Protein AF-A0A2S7QY87-F1 (afdb_monomer_lite)

Foldseek 3Di:
DDKAWDWDFDADDDDDDDDDPQPVVLVRLVPGGWTKTKDWDADDPDDDDDDDPAQPCVVVLVVVCVVQVAWDKDADPVNGIIMTIHTDLCSCVVGVLVVCVVVPDQDLVSQLVVLSVVLSVLVVVVVLSNDPVSVLVNLLSQQQHDVHDDPVVCVVCVPRHHDDTDDHADDDWDKDKDKDFPVCVVVLVVVCVVLVAFDWDQDPVDNRMIMTMGTDLVSCVPRVLVVCVVVPDDDPVSLVSVLSVVLSVCVVVVVSRPPVSVVVNCCSVVPHDPPDPPDDDDDDDDDLVSVVVVLVVCVVVPDPDPCNVVSVLVVVLSVCVVVVVCVDPVSVVSNVVSVCLVPDDPDDWAKDKDKDALQQVVVLVVVCVVQVDFDWDADPPVNMIMTMDTPLCSCVVGVLVVCVVVPDPFPCSLVVVLSVVLSVCVVVVVCRDPVSVVVNVVSVVDDDDDDDPPDDDPADDLLVLQVLCLPFKDWAWDKDADPVAPVRIDIWTKIKGKDFQRGVVVVCSSCVNLVVAFDWDDDPDRMIMGMHTDLVSVVSVLVSCVVRPHDGVVSLQSVLSVVLSVLVVVVVCSDPVSVVSNLVSQQVHDVGDDPVPDDPDDDDDWAKDKDKDFLVCVVVLVVVCVVLVAFDKDQDPPHRMIIGMHGDLCSCVPRVLVVCVVVPDDDPVNLVSVLSVVVSVLVVVVVCVPPVSVVVNVVSVVVVVVVVVCVVVVVVVVVVPDDDDDDDPVRDDDDDDDDQDDPVPDDDPDDGDDDDPDDDDDDDPPPPLQLQVLLVVLLVVVDADAQVSLCSSCVVVPDHDHRVRVVVLVPQDKDKDQPPRDDPVSVVVCCVQQHPDQVGGFWAKKWKAFPPPRAIAIDTDNRRNNVVVCLQVLVDDPDFDPSVCCNVVHRNRIMMIIGGDDVVSDDSSVRQSSQLSVLSHPSNVRGPDSHRCSCPDPVNVVVVVVVVVVVVVVVDDDDDDDDDDDDDDDDDDDDDD

Secondary structure (DSSP, 8-state):
-EEEEEEEE-PPP-----S-HHHHHHHHHTT-EEEEEEEE------------S--TTHHHHHHHHHHHS--EEEE-TTSS-EEEEE--HHHIIIIIHHHHHHS---STHHHHHHHHHHHHHHHHSSSTTTSHHHHHHHHHHHHHSTT---HHHHHH-TT-PPPPPPP--------EEEEEEGGGHHHHHHHHHHHT--EEEE-TT-TTEEEEEE--HHHIIIIIIHHHHHS---STHHHHHHHHHHHHHHHHTTGGGSHHHHHHHHHHHTT------TT-------SHHHHHHHHHHHHHS---STHHHHHHHHHHHHHHHHTTGGGSHHHHHHHHHHHHHHH--------EEEEEEGGGHHHHHHHHHHHT--EEEEETTTTEEEEEE--HHHIIIIIHHHHHHS---STHHHHHHHHHHHHHHHHTTGGGSHHHHHHHHHHHH-------------S--HHHHHHHHHHHEEEEEEEEE-TTSTTSEEEEEEEEEEEEGGGHHHHHHHHHHTTT-SEEEE-SSSEEEEEE--HHHHHHHHHHHHHS---STHHHHHHHHHHHHHHHHTTGGGSHHHHHHHHHHHHHSTT-S-GGGS-SS-PPP---EEEEEEGGGHHHHHHHHHHTT--EEEE-TTSSEEEEEE--HHHIIIIIHHHHHHS---TTHHHHHHHHHHHHHHHHTTGGGSHHHHHHHHHHHHHHHHHHHHHHHHHHHHHSS-------TT---------PPPGGG--TTPPP----S-PPP--SSS----HHHHHHHHHHHT----HHHHHHHTGGGT----HHHHHHHHTS--EEEESS--SHHHHHHHHHHH-SBTTBPPPEEEEEEETTT--EEEEEESSHHHHHHHHHHT-S---TTHHHHHHHH-GGGEEEEEEEPPTTT--HHHHHHHHHHHHTSTT-TT-S--S------HHHHHHHHHHHHHHHHHTT---------PPPP--------

pLDDT: mean 71.29, std 20.43, range [23.86, 97.12]

Structure (mmCIF, N/CA/C/O backbone):
data_AF-A0A2S7QY87-F1
#
_entry.id   AF-A0A2S7QY87-F1
#
loop_
_atom_site.group_PDB
_atom_site.id
_atom_site.type_symbol
_atom_site.label_atom_id
_atom_site.label_alt_id
_atom_site.label_comp_id
_atom_site.label_asym_id
_atom_site.label_entity_id
_atom_site.label_seq_id
_atom_site.pdbx_PDB_ins_code
_atom_site.Cartn_x
_atom_site.Cartn_y
_atom_site.Cartn_z
_atom_site.occupancy
_atom_site.B_iso_or_equiv
_atom_site.auth_seq_id
_atom_site.auth_comp_id
_atom_site.auth_asym_id
_atom_site.auth_atom_id
_atom_site.pdbx_PDB_model_num
ATOM 1 N N . MET A 1 1 ? -50.156 0.761 23.297 1.00 32.34 1 MET A N 1
ATOM 2 C CA . MET A 1 1 ? -50.427 1.537 24.530 1.00 32.34 1 MET A CA 1
ATOM 3 C C . MET A 1 1 ? -49.127 1.777 25.306 1.00 32.34 1 MET A C 1
ATOM 5 O O . MET A 1 1 ? -48.397 0.820 25.537 1.00 32.34 1 MET A O 1
ATOM 9 N N . LYS A 1 2 ? -48.770 3.023 25.661 1.00 31.34 2 LYS A N 1
ATOM 10 C CA . LYS A 1 2 ? -47.582 3.304 26.503 1.00 31.34 2 LYS A CA 1
ATOM 11 C C . LYS A 1 2 ? -48.036 3.735 27.900 1.00 31.34 2 LYS A C 1
ATOM 13 O O . LYS A 1 2 ? -48.651 4.789 28.041 1.00 31.34 2 LYS A O 1
ATOM 18 N N . ILE A 1 3 ? -47.692 2.946 28.919 1.00 38.56 3 ILE A N 1
ATOM 19 C CA . ILE A 1 3 ? -47.929 3.280 30.331 1.00 38.56 3 ILE A CA 1
ATOM 20 C C . ILE A 1 3 ? -46.752 4.121 30.833 1.00 38.56 3 ILE A C 1
ATOM 22 O O . ILE A 1 3 ? -45.591 3.708 30.746 1.00 38.56 3 ILE A O 1
ATOM 26 N N . LYS A 1 4 ? -47.031 5.311 31.360 1.00 41.50 4 LYS A N 1
ATOM 27 C CA . LYS A 1 4 ? -46.053 6.184 32.010 1.00 41.50 4 LYS A CA 1
ATOM 28 C C . LYS A 1 4 ? -46.483 6.458 33.453 1.00 41.50 4 LYS A C 1
ATOM 30 O O . LYS A 1 4 ? -47.647 6.678 33.739 1.00 41.50 4 LYS A O 1
ATOM 35 N N . ILE A 1 5 ? -45.531 6.465 34.377 1.00 43.75 5 ILE A N 1
ATOM 36 C CA . ILE A 1 5 ? -45.782 6.651 35.814 1.00 43.75 5 ILE A CA 1
ATOM 37 C C . ILE A 1 5 ? -45.026 7.908 36.225 1.00 43.75 5 ILE A C 1
ATOM 39 O O . ILE A 1 5 ? -43.829 7.967 35.960 1.00 43.75 5 ILE A O 1
ATOM 43 N N . TYR A 1 6 ? -45.675 8.907 36.825 1.00 43.50 6 TYR A N 1
ATOM 44 C CA . TYR A 1 6 ? -45.044 10.191 37.144 1.00 43.50 6 TYR A CA 1
ATOM 45 C C . TYR A 1 6 ? -45.312 10.640 38.589 1.00 43.50 6 TYR A C 1
ATOM 47 O O . TYR A 1 6 ? -46.426 10.534 39.096 1.00 43.50 6 TYR A O 1
ATOM 55 N N . LEU A 1 7 ? -44.300 11.261 39.202 1.00 41.50 7 LEU A N 1
ATOM 56 C CA . LEU A 1 7 ? -44.432 12.106 40.395 1.00 41.50 7 LEU A CA 1
ATOM 57 C C . LEU A 1 7 ? -44.267 13.576 39.967 1.00 41.50 7 LEU A C 1
ATOM 59 O O . LEU A 1 7 ? -43.285 13.889 39.284 1.00 41.50 7 LEU A O 1
ATOM 63 N N . LYS A 1 8 ? -45.189 14.476 40.343 1.00 40.72 8 LYS A N 1
ATOM 64 C CA . LYS A 1 8 ? -45.108 15.910 40.001 1.00 40.72 8 LYS A CA 1
ATOM 65 C C . LYS A 1 8 ? -45.393 16.798 41.218 1.00 40.72 8 LYS A C 1
ATOM 67 O O . LYS A 1 8 ? -46.439 16.681 41.846 1.00 40.72 8 LYS A O 1
ATOM 72 N N . ILE A 1 9 ? -44.484 17.736 41.490 1.00 43.44 9 ILE A N 1
ATOM 73 C CA . ILE A 1 9 ? -44.570 18.716 42.588 1.00 43.44 9 ILE A CA 1
ATOM 74 C C . ILE A 1 9 ? -44.824 20.106 41.968 1.00 43.44 9 ILE A C 1
ATOM 76 O O . ILE A 1 9 ? -44.110 20.498 41.043 1.00 43.44 9 ILE A O 1
ATOM 80 N N . LYS A 1 10 ? -45.855 20.851 42.406 1.00 35.47 10 LYS A N 1
ATOM 81 C CA . LYS A 1 10 ? -46.189 22.207 41.890 1.00 35.47 10 LYS A CA 1
ATOM 82 C C . LYS A 1 10 ? -46.121 23.277 42.999 1.00 35.47 10 LYS A C 1
ATOM 84 O O . LYS A 1 10 ? -46.606 23.032 44.094 1.00 35.47 10 LYS A O 1
ATOM 89 N N . LYS A 1 11 ? -45.638 24.496 42.692 1.00 34.69 11 LYS A N 1
ATOM 90 C CA . LYS A 1 11 ? -45.732 25.695 43.569 1.00 34.69 11 LYS A CA 1
ATOM 91 C C . LYS A 1 11 ? -46.980 26.533 43.227 1.00 34.69 11 LYS A C 1
ATOM 93 O O . LYS A 1 11 ? -47.427 26.526 42.080 1.00 34.69 11 LYS A O 1
ATOM 98 N N . GLU A 1 12 ? -47.573 27.218 44.206 1.00 29.67 12 GLU A N 1
ATOM 99 C CA . GLU A 1 12 ? -48.658 28.200 44.010 1.00 29.67 12 GLU A CA 1
ATOM 100 C C . GLU A 1 12 ? -48.098 29.632 43.924 1.00 29.67 12 GLU A C 1
ATOM 102 O O . GLU A 1 12 ? -47.134 29.951 44.618 1.00 29.67 12 GLU A O 1
ATOM 107 N N . LYS A 1 13 ? -48.673 30.470 43.047 1.00 38.41 13 LYS A N 1
ATOM 108 C CA . LYS A 1 13 ? -48.426 31.921 42.973 1.00 38.41 13 LYS A CA 1
ATOM 109 C C . LYS A 1 13 ? -49.341 32.617 43.991 1.00 38.41 13 LYS A C 1
ATOM 111 O O . LYS A 1 13 ? -50.551 32.463 43.863 1.00 38.41 13 LYS A O 1
ATOM 116 N N . LYS A 1 14 ? -48.777 33.381 44.932 1.00 30.78 14 LYS A N 1
ATOM 117 C CA . LYS A 1 14 ? -49.361 34.603 45.524 1.00 30.78 14 LYS A CA 1
ATOM 118 C C . LYS A 1 14 ? -48.270 35.405 46.253 1.00 30.78 14 LYS A C 1
ATOM 120 O O . LYS A 1 14 ? -47.304 34.819 46.738 1.00 30.78 14 LYS A O 1
ATOM 125 N N . GLU A 1 15 ? -48.416 36.725 46.208 1.00 31.50 15 GLU A N 1
ATOM 126 C CA . GLU A 1 15 ? -47.442 37.767 46.555 1.00 31.50 15 GLU A CA 1
ATOM 127 C C . GLU A 1 15 ? -47.222 38.010 48.061 1.00 31.50 15 GLU A C 1
ATOM 129 O O . GLU A 1 15 ? -48.023 37.620 48.904 1.00 31.50 15 GLU A O 1
ATOM 134 N N . ALA A 1 16 ? -46.072 38.653 48.302 1.00 33.06 16 ALA A N 1
ATOM 135 C CA . ALA A 1 16 ? -45.480 39.338 49.456 1.00 33.06 16 ALA A CA 1
ATOM 136 C C . ALA A 1 16 ? -46.279 39.548 50.763 1.00 33.06 16 ALA A C 1
ATOM 138 O O . ALA A 1 16 ? -47.356 40.125 50.759 1.00 33.06 16 ALA A O 1
ATOM 139 N N . GLN A 1 17 ? -45.636 39.277 51.910 1.00 28.55 17 GLN A N 1
ATOM 140 C CA . GLN A 1 17 ? -44.979 40.288 52.767 1.00 28.55 17 GLN A CA 1
ATOM 141 C C . GLN A 1 17 ? -44.241 39.610 53.942 1.00 28.55 17 GLN A C 1
ATOM 143 O O . GLN A 1 17 ? -44.458 38.437 54.240 1.00 28.55 17 GLN A O 1
ATOM 148 N N . LYS A 1 18 ? -43.277 40.335 54.526 1.00 42.50 18 LYS A N 1
ATOM 149 C CA . LYS A 1 18 ? -42.334 39.888 55.564 1.00 42.50 18 LYS A CA 1
ATOM 150 C C . LYS A 1 18 ? -43.042 39.315 56.809 1.00 42.50 18 LYS A C 1
ATOM 152 O O . LYS A 1 18 ? -44.111 39.772 57.186 1.00 42.50 18 LYS A O 1
ATOM 157 N N . VAL A 1 19 ? -42.317 38.412 57.484 1.00 30.20 19 VAL A N 1
ATOM 158 C CA . VAL A 1 19 ? -42.565 37.746 58.785 1.00 30.20 19 VAL A CA 1
ATOM 159 C C . VAL A 1 19 ? -43.236 36.355 58.698 1.00 30.20 19 VAL A C 1
ATOM 161 O O . VAL A 1 19 ? -44.326 36.180 58.174 1.00 30.20 19 VAL A O 1
ATOM 164 N N . ASN A 1 20 ? -42.549 35.350 59.270 1.00 32.28 20 ASN A N 1
ATOM 165 C CA . ASN A 1 20 ? -42.911 33.925 59.426 1.00 32.28 20 ASN A CA 1
ATOM 166 C C . ASN A 1 20 ? -42.809 32.983 58.203 1.00 32.28 20 ASN A C 1
ATOM 168 O O . ASN A 1 20 ? -43.771 32.343 57.774 1.00 32.28 20 ASN A O 1
ATOM 172 N N . ALA A 1 21 ? -41.576 32.764 57.730 1.00 30.86 21 ALA A N 1
ATOM 173 C CA . ALA A 1 21 ? -41.255 31.831 56.645 1.00 30.86 21 ALA A CA 1
ATOM 174 C C . ALA A 1 21 ? -41.414 30.326 56.978 1.00 30.86 21 ALA A C 1
ATOM 176 O O . ALA A 1 21 ? -41.445 29.521 56.054 1.00 30.86 21 ALA A O 1
ATOM 177 N N . PHE A 1 22 ? -41.573 29.896 58.237 1.00 30.25 22 PHE A N 1
ATOM 178 C CA . PHE A 1 22 ? -41.635 28.451 58.549 1.00 30.25 22 PHE A CA 1
ATOM 179 C C . PHE A 1 22 ? -43.064 27.867 58.609 1.00 30.25 22 PHE A C 1
ATOM 181 O O . PHE A 1 22 ? -43.273 26.690 58.321 1.00 30.25 22 PHE A O 1
ATOM 188 N N . LYS A 1 23 ? -44.089 28.686 58.898 1.00 28.17 23 LYS A N 1
ATOM 189 C CA . LYS A 1 23 ? -45.496 28.228 58.994 1.00 28.17 23 LYS A CA 1
ATOM 190 C C . LYS A 1 23 ? -46.246 28.225 57.650 1.00 28.17 23 LYS A C 1
ATOM 192 O O . LYS A 1 23 ? -47.216 27.485 57.496 1.00 28.17 23 LYS A O 1
ATOM 197 N N . VAL A 1 24 ? -45.796 29.012 56.665 1.00 34.50 24 VAL A N 1
ATOM 198 C CA . VAL A 1 24 ? -46.439 29.119 55.336 1.00 34.50 24 VAL A CA 1
ATOM 199 C C . VAL A 1 24 ? -45.970 28.014 54.376 1.00 34.50 24 VAL A C 1
ATOM 201 O O . VAL A 1 24 ? -46.768 27.511 53.581 1.00 34.50 24 VAL A O 1
ATOM 204 N N . TYR A 1 25 ? -44.721 27.547 54.502 1.00 31.23 25 TYR A N 1
ATOM 205 C CA . TYR A 1 25 ? -44.187 26.468 53.659 1.00 31.23 25 TYR A CA 1
ATOM 206 C C . TYR A 1 25 ? -44.862 25.110 53.917 1.00 31.23 25 TYR A C 1
ATOM 208 O O . TYR A 1 25 ? -45.159 24.395 52.962 1.00 31.23 25 TYR A O 1
ATOM 216 N N . SER A 1 26 ? -45.203 24.777 55.168 1.00 30.92 26 SER A N 1
ATOM 217 C CA . SER A 1 26 ? -45.837 23.492 55.516 1.00 30.92 26 SER A CA 1
ATOM 218 C C . SER A 1 26 ? -47.337 23.428 55.182 1.00 30.92 26 SER A C 1
ATOM 220 O O . SER A 1 26 ? -47.840 22.373 54.790 1.00 30.92 26 SER A O 1
ATOM 222 N N . LYS A 1 27 ? -48.065 24.557 55.251 1.00 28.77 27 LYS A N 1
ATOM 223 C CA . LYS A 1 27 ? -49.497 24.624 54.885 1.00 28.77 27 LYS A CA 1
ATOM 224 C C . LYS A 1 27 ? -49.730 24.626 53.365 1.00 28.77 27 LYS A C 1
ATOM 226 O O . LYS A 1 27 ? -50.727 24.064 52.918 1.00 28.77 27 LYS A O 1
ATOM 231 N N . GLY A 1 28 ? -48.813 25.197 52.573 1.00 31.27 28 GLY A N 1
ATOM 232 C CA . GLY A 1 28 ? -48.881 25.202 51.102 1.00 31.27 28 GLY A CA 1
ATOM 233 C C . GLY A 1 28 ? -48.459 23.880 50.442 1.00 31.27 28 GLY A C 1
ATOM 234 O O . GLY A 1 28 ? -48.974 23.527 49.379 1.00 31.27 28 GLY A O 1
ATOM 235 N N . PHE A 1 29 ? -47.580 23.107 51.091 1.00 30.56 29 PHE A N 1
ATOM 236 C CA . PHE A 1 29 ? -47.163 21.783 50.609 1.00 30.56 29 PHE A CA 1
ATOM 237 C C . PHE A 1 29 ? -48.299 20.745 50.681 1.00 30.56 29 PHE A C 1
ATOM 239 O O . PHE A 1 29 ? -48.409 19.893 49.797 1.00 30.56 29 PHE A O 1
ATOM 246 N N . ARG A 1 30 ? -49.222 20.891 51.652 1.00 32.38 30 ARG A N 1
ATOM 247 C CA . ARG A 1 30 ? -50.393 20.009 51.865 1.00 32.38 30 ARG A CA 1
ATOM 248 C C . ARG A 1 30 ? -51.319 19.842 50.653 1.00 32.38 30 ARG A C 1
ATOM 250 O O . ARG A 1 30 ? -52.044 18.856 50.603 1.00 32.38 30 ARG A O 1
ATOM 257 N N . LYS A 1 31 ? -51.338 20.774 49.687 1.00 34.72 31 LYS A N 1
ATOM 258 C CA . LYS A 1 31 ? -52.258 20.721 48.527 1.00 34.72 31 LYS A CA 1
ATOM 259 C C . LYS A 1 31 ? -51.630 20.235 47.208 1.00 34.72 31 LYS A C 1
ATOM 261 O O . LYS A 1 31 ? -52.372 20.083 46.239 1.00 34.72 31 LYS A O 1
ATOM 266 N N . LYS A 1 32 ? -50.305 20.020 47.104 1.00 35.97 32 LYS A N 1
ATOM 267 C CA . LYS A 1 32 ? -49.629 19.926 45.780 1.00 35.97 32 LYS A CA 1
ATOM 268 C C . LYS A 1 32 ? -48.556 18.842 45.584 1.00 35.97 32 LYS A C 1
ATOM 270 O O . LYS A 1 32 ? -47.752 18.951 44.653 1.00 35.97 32 LYS A O 1
ATOM 275 N N . LEU A 1 33 ? -48.601 17.751 46.344 1.00 31.06 33 LEU A N 1
ATOM 276 C CA . LEU A 1 33 ? -48.032 16.472 45.897 1.00 31.06 33 LEU A CA 1
ATOM 277 C C . LEU A 1 33 ? -49.116 15.708 45.135 1.00 31.06 33 LEU A C 1
ATOM 279 O O . LEU A 1 33 ? -49.991 15.085 45.724 1.00 31.06 33 LEU A O 1
ATOM 283 N N . SER A 1 34 ? -49.107 15.820 43.806 1.00 33.38 34 SER A N 1
ATOM 284 C CA . SER A 1 34 ? -50.017 15.052 42.958 1.00 33.38 34 SER A CA 1
ATOM 285 C C . SER A 1 34 ? -49.222 13.994 42.206 1.00 33.38 34 SER A C 1
ATOM 287 O O . SER A 1 34 ? -48.277 14.290 41.469 1.00 33.38 34 SER A O 1
ATOM 289 N N . ILE A 1 35 ? -49.607 12.746 42.426 1.00 39.69 35 ILE A N 1
ATOM 290 C CA . ILE A 1 35 ? -48.956 11.569 41.870 1.00 39.69 35 ILE A CA 1
ATOM 291 C C . ILE A 1 35 ? -49.899 10.985 40.834 1.00 39.69 35 ILE A C 1
ATOM 293 O O . ILE A 1 35 ? -51.107 10.939 41.053 1.00 39.69 35 ILE A O 1
ATOM 297 N N . PHE A 1 36 ? -49.358 10.62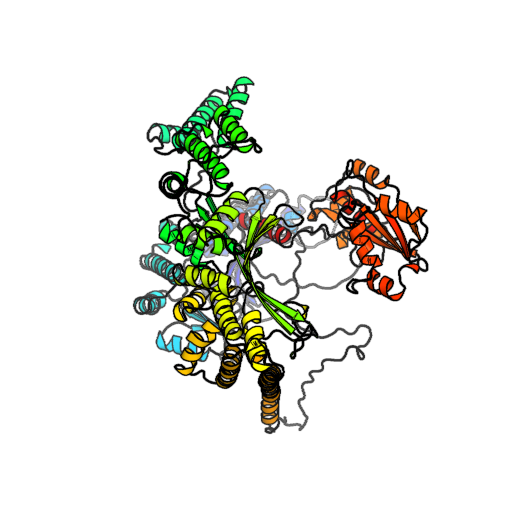2 39.677 1.00 42.31 36 PHE A N 1
ATOM 298 C CA . PHE A 1 36 ? -50.161 10.367 38.493 1.00 42.31 36 PHE A CA 1
ATOM 299 C C . PHE A 1 36 ? -49.698 9.088 37.795 1.00 42.31 36 PHE A C 1
ATOM 301 O O . PHE A 1 36 ? -48.544 8.989 37.359 1.00 42.31 36 PHE A O 1
ATOM 308 N N . LEU A 1 37 ? -50.612 8.139 37.609 1.00 36.78 37 LEU A N 1
ATOM 309 C CA . LEU A 1 37 ? -50.471 7.111 36.577 1.00 36.78 37 LEU A CA 1
ATOM 310 C C . LEU A 1 37 ? -50.997 7.694 35.260 1.00 36.78 37 LEU A C 1
ATOM 312 O O . LEU A 1 37 ? -52.098 8.228 35.246 1.00 36.78 37 LEU A O 1
ATOM 316 N N . PHE A 1 38 ? -50.215 7.637 34.183 1.00 46.47 38 PHE A N 1
ATOM 317 C CA . PHE A 1 38 ? -50.558 8.177 32.865 1.00 46.47 38 PHE A CA 1
ATOM 318 C C . PHE A 1 38 ? -50.583 7.058 31.825 1.00 46.47 38 PHE A C 1
ATOM 320 O O . PHE A 1 38 ? -49.583 6.364 31.632 1.00 46.47 38 PHE A O 1
ATOM 327 N N . ILE A 1 39 ? -51.675 6.931 31.078 1.00 41.78 39 ILE A N 1
ATOM 328 C CA . ILE A 1 39 ? -51.732 6.028 29.922 1.00 41.78 39 ILE A CA 1
ATOM 329 C C . ILE A 1 39 ? -52.130 6.841 28.689 1.00 41.78 39 ILE A C 1
ATOM 331 O O . ILE A 1 39 ? -53.100 7.594 28.729 1.00 41.78 39 ILE A O 1
ATOM 335 N N . TYR A 1 40 ? -51.308 6.752 27.637 1.00 37.44 40 TYR A N 1
ATOM 336 C CA . TYR A 1 40 ? -51.372 7.608 26.446 1.00 37.44 40 TYR A CA 1
ATOM 337 C C . TYR A 1 40 ? -51.445 6.778 25.157 1.00 37.44 40 TYR A C 1
ATOM 339 O O . TYR A 1 40 ? -50.715 5.785 25.004 1.00 37.44 40 TYR A O 1
ATOM 347 N N . THR A 1 41 ? -52.277 7.236 24.221 1.00 35.47 41 THR A N 1
ATOM 348 C CA . THR A 1 41 ? -52.462 6.679 22.873 1.00 35.47 41 THR A CA 1
ATOM 349 C C . THR A 1 41 ? -52.172 7.753 21.806 1.00 35.47 41 THR A C 1
ATOM 351 O O . THR A 1 41 ? -52.426 8.940 22.016 1.00 35.47 41 THR A O 1
ATOM 354 N N . ARG A 1 42 ? -51.547 7.356 20.684 1.00 34.16 42 ARG A N 1
ATOM 355 C CA . ARG A 1 42 ? -51.298 8.195 19.487 1.00 34.16 42 ARG A CA 1
ATOM 356 C C . ARG A 1 42 ? -52.119 7.630 18.334 1.00 34.16 42 ARG A C 1
ATOM 358 O O . ARG A 1 42 ? -52.241 6.409 18.290 1.00 34.16 42 ARG A O 1
ATOM 365 N N . PRO A 1 43 ? -52.560 8.448 17.364 1.00 34.16 43 PRO A N 1
ATOM 366 C CA . PRO A 1 43 ? -53.064 7.897 16.115 1.00 34.16 43 PRO A CA 1
ATOM 367 C C . PRO A 1 43 ? -51.934 7.116 15.424 1.00 34.16 43 PRO A C 1
ATOM 369 O O . PRO A 1 43 ? -50.838 7.642 15.214 1.00 34.16 43 PRO A O 1
ATOM 372 N N . GLY A 1 44 ? -52.177 5.838 15.131 1.00 34.47 44 GLY A N 1
ATOM 373 C CA . GLY A 1 44 ? -51.296 5.031 14.293 1.00 34.47 44 GLY A CA 1
ATOM 374 C C . GLY A 1 44 ? -51.444 5.441 12.829 1.00 34.47 44 GLY A C 1
ATOM 375 O O . GLY A 1 44 ? -52.564 5.545 12.331 1.00 34.47 44 GLY A O 1
ATOM 376 N N . LEU A 1 45 ? -50.324 5.666 12.135 1.00 34.19 45 LEU A N 1
ATOM 377 C CA . LEU A 1 45 ? -50.315 5.749 10.676 1.00 34.19 45 LEU A CA 1
ATOM 378 C C . LEU A 1 45 ? -50.615 4.352 10.113 1.00 34.19 45 LEU A C 1
ATOM 380 O O . LEU A 1 45 ? -49.738 3.498 10.030 1.00 34.19 45 LEU A O 1
ATOM 384 N N . GLY A 1 46 ? -51.873 4.143 9.749 1.00 27.84 46 GLY A N 1
ATOM 385 C CA . GLY A 1 46 ? -52.351 3.039 8.928 1.00 27.84 46 GLY A CA 1
ATOM 386 C C . GLY A 1 46 ? -53.579 3.533 8.174 1.00 27.84 46 GLY A C 1
ATOM 387 O O . GLY A 1 46 ? -54.594 3.852 8.802 1.00 27.84 46 GLY A O 1
ATOM 388 N N . LYS A 1 47 ? -53.451 3.686 6.850 1.00 33.41 47 LYS A N 1
ATOM 389 C CA . LYS A 1 47 ? -54.560 4.026 5.951 1.00 33.41 47 LYS A CA 1
ATOM 390 C C . LYS A 1 47 ? -55.576 2.882 5.962 1.00 33.41 47 LYS A C 1
ATOM 392 O O . LYS A 1 47 ? -55.189 1.747 5.721 1.00 33.41 47 LYS A O 1
ATOM 397 N N . LEU A 1 48 ? -56.840 3.217 6.196 1.00 26.17 48 LEU A N 1
ATOM 398 C CA . LEU A 1 48 ? -58.036 2.591 5.626 1.00 26.17 48 LEU A CA 1
ATOM 399 C C . LEU A 1 48 ? -59.188 3.596 5.796 1.00 26.17 48 LEU A C 1
ATOM 401 O O . LEU A 1 48 ? -59.156 4.419 6.715 1.00 26.17 48 LEU A O 1
ATOM 405 N N . ALA A 1 49 ? -60.083 3.575 4.818 1.00 29.77 49 ALA A N 1
ATOM 406 C CA . ALA A 1 49 ? -61.073 4.578 4.454 1.00 29.77 49 ALA A CA 1
ATOM 407 C C . ALA A 1 49 ? -62.105 4.933 5.547 1.00 29.77 49 ALA A C 1
ATOM 409 O O . ALA A 1 49 ? -62.311 4.176 6.486 1.00 29.77 49 ALA A O 1
ATOM 410 N N . GLU A 1 50 ? -62.714 6.112 5.362 1.00 37.78 50 GLU A N 1
ATOM 411 C CA . GLU A 1 50 ? -64.030 6.566 5.852 1.00 37.78 50 GLU A CA 1
ATOM 412 C C . GLU A 1 50 ? -64.385 6.359 7.339 1.00 37.78 50 GLU A C 1
ATOM 414 O O . GLU A 1 50 ? -64.857 5.304 7.741 1.00 37.78 50 GLU A O 1
ATOM 419 N N . ALA A 1 51 ? -64.213 7.427 8.139 1.00 28.22 51 ALA A N 1
ATOM 420 C CA . ALA A 1 51 ? -65.121 7.906 9.204 1.00 28.22 51 ALA A CA 1
ATOM 421 C C . ALA A 1 51 ? -64.373 8.883 10.139 1.00 28.22 51 ALA A C 1
ATOM 423 O O . ALA A 1 51 ? -63.570 8.429 10.942 1.00 28.22 51 ALA A O 1
ATOM 424 N N . GLY A 1 52 ? -64.647 10.197 10.029 1.00 34.44 52 GLY A N 1
ATOM 425 C CA . GLY A 1 52 ? -64.423 11.289 11.012 1.00 34.44 52 GLY A CA 1
ATOM 426 C C . GLY A 1 52 ? -63.068 11.436 11.758 1.00 34.44 52 GLY A C 1
ATOM 427 O O . GLY A 1 52 ? -62.350 10.476 12.011 1.00 34.44 52 GLY A O 1
ATOM 428 N N . PRO A 1 53 ? -62.677 12.643 12.221 1.00 37.75 53 PRO A N 1
ATOM 429 C CA . PRO A 1 53 ? -61.458 12.829 13.013 1.00 37.75 53 PRO A CA 1
ATOM 430 C C . PRO A 1 53 ? -61.678 12.384 14.475 1.00 37.75 53 PRO A C 1
ATOM 432 O O . PRO A 1 53 ? -61.703 13.201 15.392 1.00 37.75 53 PRO A O 1
ATOM 435 N N . GLY A 1 54 ? -61.861 11.082 14.705 1.00 48.75 54 GLY A N 1
ATOM 436 C CA . GLY A 1 54 ? -61.947 10.468 16.033 1.00 48.75 54 GLY A CA 1
ATOM 437 C C . GLY A 1 54 ? -60.592 9.937 16.517 1.00 48.75 54 GLY A C 1
ATOM 438 O O . GLY A 1 54 ? -59.796 9.403 15.742 1.00 48.75 54 GLY A O 1
ATOM 439 N N . ILE A 1 55 ? -60.297 10.061 17.816 1.00 54.97 55 ILE A N 1
ATOM 440 C CA . ILE A 1 55 ? -59.114 9.438 18.435 1.00 54.97 55 ILE A CA 1
ATOM 441 C C . ILE A 1 55 ? -59.329 7.914 18.438 1.00 54.97 55 ILE A C 1
ATOM 443 O O . ILE A 1 55 ? -59.982 7.400 19.340 1.00 54.97 55 ILE A O 1
ATOM 447 N N . LYS A 1 56 ? -58.751 7.203 17.454 1.00 49.72 56 LYS A N 1
ATOM 448 C CA . LYS A 1 56 ? -58.920 5.750 17.193 1.00 49.72 56 LYS A CA 1
ATOM 449 C C . LYS A 1 56 ? -58.825 4.802 18.408 1.00 49.72 56 LYS A C 1
ATOM 451 O O . LYS A 1 56 ? -59.358 3.708 18.338 1.00 49.72 56 LYS A O 1
ATOM 456 N N . ASP A 1 57 ? -58.176 5.204 19.506 1.00 53.38 57 ASP A N 1
ATOM 457 C CA . ASP A 1 57 ? -57.923 4.355 20.686 1.00 53.38 57 ASP A CA 1
ATOM 458 C C . ASP A 1 57 ? -58.556 4.889 21.994 1.00 53.38 57 ASP A C 1
ATOM 460 O O . ASP A 1 57 ? -58.136 4.500 23.091 1.00 53.38 57 ASP A O 1
ATOM 464 N N . ILE A 1 58 ? -59.488 5.848 21.935 1.00 62.62 58 ILE A N 1
ATOM 465 C CA . ILE A 1 58 ? -60.062 6.445 23.156 1.00 62.62 58 ILE A CA 1
ATOM 466 C C . ILE A 1 58 ? -60.895 5.442 23.966 1.00 62.62 58 ILE A C 1
ATOM 468 O O . ILE A 1 58 ? -60.849 5.466 25.198 1.00 62.62 58 ILE A O 1
ATOM 472 N N . ASP A 1 59 ? -61.548 4.498 23.290 1.00 59.69 59 ASP A N 1
ATOM 473 C CA . ASP A 1 59 ? -62.361 3.450 23.913 1.00 59.69 59 ASP A CA 1
ATOM 474 C C . ASP A 1 59 ? -61.526 2.535 24.808 1.00 59.69 59 ASP A C 1
ATOM 476 O O . ASP A 1 59 ? -61.989 2.090 25.853 1.00 59.69 59 ASP A O 1
ATOM 480 N N . ILE A 1 60 ? -60.244 2.334 24.482 1.00 55.97 60 ILE A N 1
ATOM 481 C CA . ILE A 1 60 ? -59.317 1.573 25.328 1.00 55.97 60 ILE A CA 1
ATOM 482 C C . ILE A 1 60 ? -59.065 2.317 26.652 1.00 55.97 60 ILE A C 1
ATOM 484 O O . ILE A 1 60 ? -58.927 1.696 27.704 1.00 55.97 60 ILE A O 1
ATOM 488 N N . LEU A 1 61 ? -59.016 3.655 26.637 1.00 56.62 61 LEU A N 1
ATOM 489 C CA . LEU A 1 61 ? -58.827 4.454 27.854 1.00 56.62 61 LEU A CA 1
ATOM 490 C C . LEU A 1 61 ? -60.084 4.475 28.728 1.00 56.62 61 LEU A C 1
ATOM 492 O O . LEU A 1 61 ? -59.963 4.382 29.950 1.00 56.62 61 LEU A O 1
ATOM 496 N N . TYR A 1 62 ? -61.269 4.556 28.119 1.00 69.44 62 TYR A N 1
ATOM 497 C CA . TYR A 1 62 ? -62.530 4.386 28.845 1.00 69.44 62 TYR A CA 1
ATOM 498 C C . TYR A 1 62 ? -62.686 2.956 29.373 1.00 69.44 62 TYR A C 1
ATOM 500 O O . TYR A 1 62 ? -63.077 2.773 30.523 1.00 69.44 62 TYR A O 1
ATOM 508 N N . GLY A 1 63 ? -62.254 1.952 28.607 1.00 59.59 63 GLY A N 1
ATOM 509 C CA . GLY A 1 63 ? -62.172 0.562 29.047 1.00 59.59 63 GLY A CA 1
ATOM 510 C C . GLY A 1 63 ? -61.289 0.387 30.282 1.00 59.59 63 GLY A C 1
ATOM 511 O O . GLY A 1 63 ? -61.672 -0.320 31.205 1.00 59.59 63 GLY A O 1
ATOM 512 N N . LEU A 1 64 ? -60.154 1.091 30.371 1.00 57.81 64 LEU A N 1
ATOM 513 C CA . LEU A 1 64 ? -59.324 1.097 31.583 1.00 57.81 64 LEU A CA 1
ATOM 514 C C . LEU A 1 64 ? -59.996 1.788 32.774 1.00 57.81 64 LEU A C 1
ATOM 516 O O . LEU A 1 64 ? -59.846 1.326 33.904 1.00 57.81 64 LEU A O 1
ATOM 520 N N . GLN A 1 65 ? -60.715 2.889 32.539 1.00 73.00 65 GLN A N 1
ATOM 521 C CA . GLN A 1 65 ? -61.471 3.572 33.589 1.00 73.00 65 GLN A CA 1
ATOM 522 C C . GLN A 1 65 ? -62.558 2.661 34.170 1.00 73.00 65 GLN A C 1
ATOM 524 O O . GLN A 1 65 ? -62.708 2.604 35.389 1.00 73.00 65 GLN A O 1
ATOM 529 N N . ILE A 1 66 ? -63.257 1.917 33.310 1.00 67.12 66 ILE A N 1
ATOM 530 C CA . ILE A 1 66 ? -64.252 0.917 33.710 1.00 67.12 66 ILE A CA 1
ATOM 531 C C . ILE A 1 66 ? -63.569 -0.251 34.432 1.00 67.12 66 ILE A C 1
ATOM 533 O O . ILE A 1 66 ? -63.965 -0.592 35.541 1.00 67.12 66 ILE A O 1
ATOM 537 N N . PHE A 1 67 ? -62.507 -0.816 33.849 1.00 63.66 67 PHE A N 1
ATOM 538 C CA . PHE A 1 67 ? -61.792 -1.980 34.381 1.00 63.66 67 PHE A CA 1
ATOM 539 C C . PHE A 1 67 ? -61.234 -1.750 35.789 1.00 63.66 67 PHE A C 1
ATOM 541 O O . PHE A 1 67 ? -61.370 -2.607 36.657 1.00 63.66 67 PHE A O 1
ATOM 548 N N . PHE A 1 68 ? -60.611 -0.595 36.034 1.00 68.31 68 PHE A N 1
ATOM 549 C CA . PHE A 1 68 ? -60.084 -0.265 37.358 1.00 68.31 68 PHE A CA 1
ATOM 550 C C . PHE A 1 68 ? -61.138 0.348 38.293 1.00 68.31 68 PHE A C 1
ATOM 552 O O . PHE A 1 68 ? -60.881 0.464 39.489 1.00 68.31 68 PHE A O 1
ATOM 559 N N . GLY A 1 69 ? -62.285 0.803 37.778 1.00 76.31 69 GLY A N 1
ATOM 560 C CA . GLY A 1 69 ? -63.307 1.519 38.554 1.00 76.31 69 GLY A CA 1
ATOM 561 C C . GLY A 1 69 ? -62.840 2.858 39.149 1.00 76.31 69 GLY A C 1
ATOM 562 O O . GLY A 1 69 ? -63.544 3.468 39.952 1.00 76.31 69 GLY A O 1
ATOM 563 N N . VAL A 1 70 ? -61.642 3.327 38.783 1.00 80.62 70 VAL A N 1
ATOM 564 C CA . VAL A 1 70 ? -61.008 4.556 39.283 1.00 80.62 70 VAL A CA 1
ATOM 565 C C . VAL A 1 70 ? -60.327 5.312 38.145 1.00 80.62 70 VAL A C 1
ATOM 567 O O . VAL A 1 70 ? -60.114 4.777 37.059 1.00 80.62 70 VAL A O 1
ATOM 570 N N . GLY A 1 71 ? -59.927 6.562 38.396 1.00 73.06 71 GLY A N 1
ATOM 571 C CA . GLY A 1 71 ? -59.264 7.420 37.408 1.00 73.06 71 GLY A CA 1
ATOM 572 C C . GLY A 1 71 ? -60.223 8.115 36.440 1.00 73.06 71 GLY A C 1
ATOM 573 O O . GLY A 1 71 ? -61.418 7.856 36.431 1.00 73.06 71 GLY A O 1
ATOM 574 N N . ASN A 1 72 ? -59.686 9.045 35.651 1.00 77.12 72 ASN A N 1
ATOM 575 C CA . ASN A 1 72 ? -60.448 9.852 34.695 1.00 77.12 72 ASN A CA 1
ATOM 576 C C . ASN A 1 72 ? -59.713 9.936 33.354 1.00 77.12 72 ASN A C 1
ATOM 578 O O . ASN A 1 72 ? -58.486 10.091 33.336 1.00 77.12 72 ASN A O 1
ATOM 582 N N . VAL A 1 73 ? -60.458 9.905 32.249 1.00 72.44 73 VAL A N 1
ATOM 583 C CA . VAL A 1 73 ? -59.944 10.182 30.900 1.00 72.44 73 VAL A CA 1
ATOM 584 C C . VAL A 1 73 ? -60.082 11.674 30.586 1.00 72.44 73 VAL A C 1
ATOM 586 O O . VAL A 1 73 ? -61.126 12.278 30.813 1.00 72.44 73 VAL A O 1
ATOM 589 N N . TYR A 1 74 ? -59.014 12.280 30.073 1.00 73.25 74 TYR A N 1
ATOM 590 C CA . TYR A 1 74 ? -58.959 13.685 29.677 1.00 73.25 74 TYR A CA 1
ATOM 591 C C . TYR A 1 74 ? -58.560 13.805 28.209 1.00 73.25 74 TYR A C 1
ATOM 593 O O . TYR A 1 74 ? -57.567 13.209 27.784 1.00 73.25 74 TYR A O 1
ATOM 601 N N . LEU A 1 75 ? -59.278 14.637 27.458 1.00 69.19 75 LEU A N 1
ATOM 602 C CA . LEU A 1 75 ? -58.884 15.052 26.114 1.00 69.19 75 LEU A CA 1
ATOM 603 C C . LEU A 1 75 ? -57.845 16.174 26.189 1.00 69.19 75 LEU A C 1
ATOM 605 O O . LEU A 1 75 ? -57.933 17.076 27.026 1.00 69.19 75 LEU A O 1
ATOM 609 N N . ASN A 1 76 ? -56.835 16.112 25.325 1.00 63.34 76 ASN A N 1
ATOM 610 C CA . ASN A 1 76 ? -55.833 17.166 25.227 1.00 63.34 76 ASN A CA 1
ATOM 611 C C . ASN A 1 76 ? -56.376 18.356 24.411 1.00 63.34 76 ASN A C 1
ATOM 613 O O . ASN A 1 76 ? -57.200 18.168 23.518 1.00 63.34 76 ASN A O 1
ATOM 617 N N . LYS A 1 77 ? -55.894 19.578 24.689 1.00 56.72 77 LYS A N 1
ATOM 618 C CA . LYS A 1 77 ? -56.444 20.847 24.150 1.00 56.72 77 LYS A CA 1
ATOM 619 C C . LYS A 1 77 ? -56.501 20.931 22.619 1.00 56.72 77 LYS A C 1
ATOM 621 O O . LYS A 1 77 ? -57.252 21.726 22.079 1.00 56.72 77 LYS A O 1
ATOM 626 N N . ASN A 1 78 ? -55.689 20.136 21.936 1.00 58.53 78 ASN A N 1
ATOM 627 C CA . ASN A 1 78 ? -55.559 20.076 20.485 1.00 58.53 78 ASN A CA 1
ATOM 628 C C . ASN A 1 78 ? -56.427 18.983 19.831 1.00 58.53 78 ASN A C 1
ATOM 630 O O . ASN A 1 78 ? -56.260 18.732 18.643 1.00 58.53 78 ASN A O 1
ATOM 634 N N . GLY A 1 79 ? -57.287 18.281 20.585 1.00 55.75 79 GLY A N 1
ATOM 635 C CA . GLY A 1 79 ? -58.243 17.283 20.072 1.00 55.75 79 GLY A CA 1
ATOM 636 C C . GLY A 1 79 ? -57.629 15.989 19.513 1.00 55.75 79 GLY A C 1
ATOM 637 O O . GLY A 1 79 ? -58.339 15.029 19.255 1.00 55.75 79 GLY A O 1
ATOM 638 N N . LYS A 1 80 ? -56.300 15.925 19.362 1.00 59.59 80 LYS A N 1
ATOM 639 C CA . LYS A 1 80 ? -55.573 14.828 18.692 1.00 59.59 80 LYS A CA 1
ATOM 640 C C . LYS A 1 80 ? -55.063 13.724 19.633 1.00 59.59 80 LYS A C 1
ATOM 642 O O . LYS A 1 80 ? -54.371 12.813 19.184 1.00 59.59 80 LYS A O 1
ATOM 647 N N . SER A 1 81 ? -55.321 13.807 20.945 1.00 61.47 81 SER A N 1
ATOM 648 C CA . SER A 1 81 ? -54.896 12.775 21.911 1.00 61.47 81 SER A CA 1
ATOM 649 C C . SER A 1 81 ? -55.696 12.795 23.216 1.00 61.47 81 SER A C 1
ATOM 651 O O . SER A 1 81 ? -56.185 13.848 23.626 1.00 61.47 81 SER A O 1
ATOM 653 N N . ALA A 1 82 ? -55.764 11.642 23.885 1.00 63.69 82 ALA A N 1
ATOM 654 C CA . ALA A 1 82 ? -56.449 11.441 25.160 1.00 63.69 82 ALA A CA 1
ATOM 655 C C . ALA A 1 82 ? -55.512 10.805 26.207 1.00 63.69 82 ALA A C 1
ATOM 657 O O . ALA A 1 82 ? -54.515 10.159 25.864 1.00 63.69 82 ALA A O 1
ATOM 658 N N . ILE A 1 83 ? -55.801 11.027 27.492 1.00 63.78 83 ILE A N 1
ATOM 659 C CA . ILE A 1 83 ? -54.973 10.574 28.617 1.00 63.78 83 ILE A CA 1
ATOM 660 C C . ILE A 1 83 ? -55.855 10.054 29.754 1.00 63.78 83 ILE A C 1
ATOM 662 O O . ILE A 1 83 ? -56.660 10.807 30.293 1.00 63.78 83 ILE A O 1
ATOM 666 N N . TYR A 1 84 ? -55.622 8.820 30.201 1.00 68.06 84 TYR A N 1
ATOM 667 C CA . TYR A 1 84 ? -56.195 8.288 31.444 1.00 68.06 84 TYR A CA 1
ATOM 668 C C . TYR A 1 84 ? -55.287 8.593 32.646 1.00 68.06 84 TYR A C 1
ATOM 670 O O . TYR A 1 84 ? -54.072 8.370 32.571 1.00 68.06 84 TYR A O 1
ATOM 678 N N . ILE A 1 85 ? -55.864 9.126 33.734 1.00 66.56 85 ILE A N 1
ATOM 679 C CA . ILE A 1 85 ? -55.133 9.549 34.937 1.00 66.56 85 ILE A CA 1
ATOM 680 C C . ILE A 1 85 ? -55.816 9.097 36.232 1.00 66.56 85 ILE A C 1
ATOM 682 O O . ILE A 1 85 ? -56.944 9.497 36.517 1.00 66.56 85 ILE A O 1
ATOM 686 N N . VAL A 1 86 ? -55.062 8.408 37.096 1.00 72.31 86 VAL A N 1
ATOM 687 C CA . VAL A 1 86 ? -55.428 8.141 38.502 1.00 72.31 86 VAL A CA 1
ATOM 688 C C . VAL A 1 86 ? -54.637 9.078 39.415 1.00 72.31 86 VAL A C 1
ATOM 690 O O . VAL A 1 86 ? -53.417 9.184 39.276 1.00 72.31 86 VAL A O 1
ATOM 693 N N . ARG A 1 87 ? -55.337 9.801 40.303 1.00 67.88 87 ARG A N 1
ATOM 694 C CA . ARG A 1 87 ? -54.765 10.890 41.130 1.00 67.88 87 ARG A CA 1
ATOM 695 C C . ARG A 1 87 ? -54.948 10.706 42.627 1.00 67.88 87 ARG A C 1
ATOM 697 O O . ARG A 1 87 ? -54.133 11.199 43.403 1.00 67.88 87 ARG A O 1
ATOM 704 N N . LYS A 1 88 ? -56.070 10.113 43.037 1.00 76.31 88 LYS A N 1
ATOM 705 C CA . LYS A 1 88 ? -56.409 10.005 44.453 1.00 76.31 88 LYS A CA 1
ATOM 706 C C . LYS A 1 88 ? -55.478 8.974 45.080 1.00 76.31 88 LYS A C 1
ATOM 708 O O . LYS A 1 88 ? -55.351 7.870 44.563 1.00 76.31 88 LYS A O 1
ATOM 713 N N . LEU A 1 89 ? -54.840 9.340 46.191 1.00 75.38 89 LEU A N 1
ATOM 714 C CA . LEU A 1 89 ? -53.899 8.458 46.884 1.00 75.38 89 LEU A CA 1
ATOM 715 C C . LEU A 1 89 ? -54.578 7.144 47.298 1.00 75.38 89 LEU A C 1
ATOM 717 O O . LEU A 1 89 ? -54.004 6.087 47.090 1.00 75.38 89 LEU A O 1
ATOM 721 N N . LYS A 1 90 ? -55.830 7.211 47.775 1.00 78.94 90 LYS A N 1
ATOM 722 C CA . LYS A 1 90 ? -56.644 6.029 48.102 1.00 78.94 90 LYS A CA 1
ATOM 723 C C . LYS A 1 90 ? -56.814 5.088 46.902 1.00 78.94 90 LYS A C 1
ATOM 725 O O . LYS A 1 90 ? -56.557 3.903 47.038 1.00 78.94 90 LYS A O 1
ATOM 730 N N . ASP A 1 91 ? -57.163 5.612 45.728 1.00 82.12 91 ASP A N 1
ATOM 731 C CA . ASP A 1 91 ? -57.332 4.813 44.503 1.00 82.12 91 ASP A CA 1
ATOM 732 C C . ASP A 1 91 ? -56.002 4.177 44.055 1.00 82.12 91 ASP A C 1
ATOM 734 O O . ASP A 1 91 ? -55.959 3.024 43.631 1.00 82.12 91 ASP A O 1
ATOM 738 N N . ILE A 1 92 ? -54.886 4.906 44.176 1.00 79.88 92 ILE A N 1
ATOM 739 C CA . ILE A 1 92 ? -53.556 4.381 43.832 1.00 79.88 92 ILE A CA 1
ATOM 740 C C . ILE A 1 92 ? -53.159 3.240 44.779 1.00 79.88 92 ILE A C 1
ATOM 742 O O . ILE A 1 92 ? -52.693 2.200 44.317 1.00 79.88 92 ILE A O 1
ATOM 746 N N . THR A 1 93 ? -53.352 3.424 46.084 1.00 82.50 93 THR A N 1
ATOM 747 C CA . THR A 1 93 ? -52.965 2.445 47.107 1.00 82.50 93 THR A CA 1
ATOM 748 C C . THR A 1 93 ? -53.866 1.219 47.115 1.00 82.50 93 THR A C 1
ATOM 750 O O . THR A 1 93 ? -53.368 0.116 47.297 1.00 82.50 93 THR A O 1
ATOM 753 N N . ASN A 1 94 ? -55.170 1.391 46.900 1.00 85.06 94 ASN A N 1
ATOM 754 C CA . ASN A 1 94 ? -56.138 0.308 47.079 1.00 85.06 94 ASN A CA 1
ATOM 755 C C . ASN A 1 94 ? -56.455 -0.440 45.781 1.00 85.06 94 ASN A C 1
ATOM 757 O O . ASN A 1 94 ? -56.950 -1.559 45.844 1.00 85.06 94 ASN A O 1
ATOM 761 N N . VAL A 1 95 ? -56.189 0.158 44.615 1.00 78.31 95 VAL A N 1
ATOM 762 C CA . VAL A 1 95 ? -56.528 -0.444 43.315 1.00 78.31 95 VAL A CA 1
ATOM 763 C C . VAL A 1 95 ? -55.284 -0.638 42.455 1.00 78.31 95 VAL A C 1
ATOM 765 O O . VAL A 1 95 ? -55.004 -1.744 41.997 1.00 78.31 95 VAL A O 1
ATOM 768 N N . ILE A 1 96 ? -54.494 0.419 42.257 1.00 80.25 96 ILE A N 1
ATOM 769 C CA . ILE A 1 96 ? -53.389 0.393 41.288 1.00 80.25 96 ILE A CA 1
ATOM 770 C C . ILE A 1 96 ? -52.190 -0.424 41.784 1.00 80.25 96 ILE A C 1
ATOM 772 O O . ILE A 1 96 ? -51.674 -1.250 41.031 1.00 80.25 96 ILE A O 1
ATOM 776 N N . ILE A 1 97 ? -51.736 -0.214 43.024 1.00 82.31 97 ILE A N 1
ATOM 777 C CA . ILE A 1 97 ? -50.616 -0.980 43.600 1.00 82.31 97 ILE A CA 1
ATOM 778 C C . ILE A 1 97 ? -50.966 -2.476 43.717 1.00 82.31 97 ILE A C 1
ATOM 780 O O . ILE A 1 97 ? -50.215 -3.280 43.171 1.00 82.31 97 ILE A O 1
ATOM 784 N N . PRO A 1 98 ? -52.106 -2.885 44.311 1.00 83.25 98 PRO A N 1
ATOM 785 C CA . PRO A 1 98 ? -52.457 -4.300 44.426 1.00 83.25 98 PRO A CA 1
ATOM 786 C C . PRO A 1 98 ? -52.547 -5.004 43.071 1.00 83.25 98 PRO A C 1
ATOM 788 O O . PRO A 1 98 ? -52.090 -6.139 42.933 1.00 83.25 98 PRO A O 1
ATOM 791 N N . HIS A 1 99 ? -53.060 -4.315 42.046 1.00 77.94 99 HIS A N 1
ATOM 792 C CA . HIS A 1 99 ? -53.100 -4.856 40.693 1.00 77.94 99 HIS A CA 1
ATOM 793 C C . HIS A 1 99 ? -51.698 -5.101 40.124 1.00 77.94 99 HIS A C 1
ATOM 795 O O . HIS A 1 99 ? -51.420 -6.199 39.657 1.00 77.94 99 HIS A O 1
ATOM 801 N N . PHE A 1 100 ? -50.793 -4.119 40.175 1.00 69.75 100 PHE A N 1
ATOM 802 C CA . PHE A 1 100 ? -49.442 -4.278 39.619 1.00 69.75 100 PHE A CA 1
ATOM 803 C C . PHE A 1 100 ? -48.493 -5.101 40.505 1.00 69.75 100 PHE A C 1
ATOM 805 O O . PHE A 1 100 ? -47.453 -5.545 40.019 1.00 69.75 100 PHE A O 1
ATOM 812 N N . ASP A 1 101 ? -48.840 -5.340 41.770 1.00 75.94 101 ASP A N 1
ATOM 813 C CA . ASP A 1 101 ? -48.175 -6.336 42.616 1.00 75.94 101 ASP A CA 1
ATOM 814 C C . ASP A 1 101 ? -48.632 -7.761 42.260 1.00 75.94 101 ASP A C 1
ATOM 816 O O . ASP A 1 101 ? -47.796 -8.661 42.180 1.00 75.94 101 ASP A O 1
ATOM 820 N N . SER A 1 102 ? -49.923 -7.951 41.961 1.00 59.28 102 SER A N 1
ATOM 821 C CA . SER A 1 102 ? -50.492 -9.247 41.542 1.00 59.28 102 SER A CA 1
ATOM 822 C C . SER A 1 102 ? -50.170 -9.597 40.085 1.00 59.28 102 SER A C 1
ATOM 824 O O . SER A 1 102 ? -49.992 -10.765 39.745 1.00 59.28 102 SER A O 1
ATOM 826 N N . TYR A 1 103 ? -50.038 -8.582 39.226 1.00 57.19 103 TYR A N 1
ATOM 827 C CA . TYR A 1 103 ? -49.723 -8.698 37.800 1.00 57.19 103 TYR A CA 1
ATOM 828 C C . TYR A 1 103 ? -48.517 -7.812 37.443 1.00 57.19 103 TYR A C 1
ATOM 830 O O . TYR A 1 103 ? -48.666 -6.715 36.888 1.00 57.19 103 TYR A O 1
ATOM 838 N N . PRO A 1 104 ? -47.289 -8.252 37.772 1.00 58.69 104 PRO A N 1
ATOM 839 C CA . PRO A 1 104 ? -46.113 -7.404 37.659 1.00 58.69 104 PRO A CA 1
ATOM 840 C C . PRO A 1 104 ? -45.734 -7.025 36.226 1.00 58.69 104 PRO A C 1
ATOM 842 O O . PRO A 1 104 ? -45.719 -7.849 35.313 1.00 58.69 104 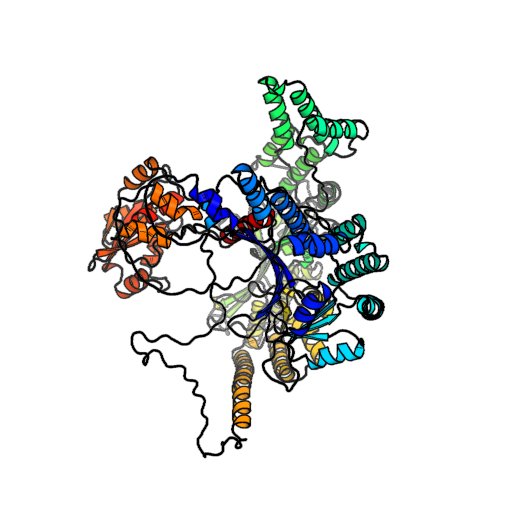PRO A O 1
ATOM 845 N N . LEU A 1 105 ? -45.293 -5.778 36.043 1.00 56.44 105 LEU A N 1
ATOM 846 C CA . LEU A 1 105 ? -44.739 -5.309 34.770 1.00 56.44 105 LEU A CA 1
ATOM 847 C C . LEU A 1 105 ? -43.477 -6.110 34.388 1.00 56.44 105 LEU A C 1
ATOM 849 O O . LEU A 1 105 ? -42.615 -6.369 35.229 1.00 56.44 105 LEU A O 1
ATOM 853 N N . ILE A 1 106 ? -43.342 -6.456 33.103 1.00 49.44 106 ILE A N 1
ATOM 854 C CA . ILE A 1 106 ? -42.271 -7.344 32.598 1.00 49.44 106 ILE A CA 1
ATOM 855 C C . ILE A 1 106 ? -41.095 -6.553 31.987 1.00 49.44 106 ILE A C 1
ATOM 857 O O . ILE A 1 106 ? -39.991 -7.059 31.847 1.00 49.44 106 ILE A O 1
ATOM 861 N N . SER A 1 107 ? -41.295 -5.280 31.633 1.00 51.88 107 SER A N 1
ATOM 862 C CA . SER A 1 107 ? -40.244 -4.431 31.047 1.00 51.88 107 SER A CA 1
ATOM 863 C C . SER A 1 107 ? -39.503 -3.601 32.102 1.00 51.88 107 SER A C 1
ATOM 865 O O . SER A 1 107 ? -39.917 -3.530 33.256 1.00 51.88 107 SER A O 1
ATOM 867 N N . GLN A 1 108 ? -38.473 -2.849 31.692 1.00 55.44 108 GLN A N 1
ATOM 868 C CA . GLN A 1 108 ? -37.735 -1.893 32.546 1.00 55.44 108 GLN A CA 1
ATOM 869 C C . GLN A 1 108 ? -38.624 -0.848 33.265 1.00 55.44 108 GLN A C 1
ATOM 871 O O . GLN A 1 108 ? -38.180 -0.179 34.203 1.00 55.44 108 GLN A O 1
ATOM 876 N N . LYS A 1 109 ? -39.900 -0.727 32.868 1.00 63.12 109 LYS A N 1
ATOM 877 C CA . LYS A 1 109 ? -40.941 0.021 33.589 1.00 63.12 109 LYS A CA 1
ATOM 878 C C . LYS A 1 109 ? -41.262 -0.548 34.976 1.00 63.12 109 LYS A C 1
ATOM 880 O O . LYS A 1 109 ? -41.712 0.218 35.823 1.00 63.12 109 LYS A O 1
ATOM 885 N N . ARG A 1 110 ? -40.992 -1.832 35.246 1.00 69.81 110 ARG A N 1
ATOM 886 C CA . ARG A 1 110 ? -41.141 -2.433 36.583 1.00 69.81 110 ARG A CA 1
ATOM 887 C C . ARG A 1 110 ? -40.254 -1.739 37.612 1.00 69.81 110 ARG A C 1
ATOM 889 O O . ARG A 1 110 ? -40.696 -1.510 38.727 1.00 69.81 110 ARG A O 1
ATOM 896 N N . ALA A 1 111 ? -39.048 -1.323 37.225 1.00 68.44 111 ALA A N 1
ATOM 897 C CA . ALA A 1 111 ? -38.160 -0.574 38.108 1.00 68.44 111 ALA A CA 1
ATOM 898 C C . ALA A 1 111 ? -38.758 0.793 38.479 1.00 68.44 111 ALA A C 1
ATOM 900 O O . ALA A 1 111 ? -38.708 1.185 39.639 1.00 68.44 111 ALA A O 1
ATOM 901 N N . ASP A 1 112 ? -39.388 1.490 37.521 1.00 70.44 112 ASP A N 1
ATOM 902 C CA . ASP A 1 112 ? -40.107 2.737 37.823 1.00 70.44 112 ASP A CA 1
ATOM 903 C C . ASP A 1 112 ? -41.329 2.479 38.718 1.00 70.44 112 ASP A C 1
ATOM 905 O O . ASP A 1 112 ? -41.649 3.318 39.551 1.00 70.44 112 ASP A O 1
ATOM 909 N N . TYR A 1 113 ? -42.021 1.349 38.540 1.00 78.56 113 TYR A N 1
ATOM 910 C CA . TYR A 1 113 ? -43.163 0.957 39.370 1.00 78.56 113 TYR A CA 1
ATOM 911 C C . TYR A 1 113 ? -42.753 0.651 40.819 1.00 78.56 113 TYR A C 1
ATOM 913 O O . TYR A 1 113 ? -43.400 1.130 41.744 1.00 78.56 113 TYR A O 1
ATOM 921 N N . LEU A 1 114 ? -41.652 -0.074 41.035 1.00 79.50 114 LEU A N 1
ATOM 922 C CA . LEU A 1 114 ? -41.143 -0.366 42.380 1.00 79.50 114 LEU A CA 1
ATOM 923 C C . LEU A 1 114 ? -40.733 0.916 43.120 1.00 79.50 114 LEU A C 1
ATOM 925 O O . LEU A 1 114 ? -41.118 1.109 44.272 1.00 79.50 114 LEU A O 1
ATOM 929 N N . LEU A 1 115 ? -40.033 1.824 42.429 1.00 80.00 115 LEU A N 1
ATOM 930 C CA . LEU A 1 115 ? -39.683 3.149 42.954 1.00 80.00 115 LEU A CA 1
ATOM 931 C C . LEU A 1 115 ? -40.934 4.006 43.219 1.00 80.00 115 LEU A C 1
ATOM 933 O O . LEU A 1 115 ? -41.027 4.679 44.242 1.00 80.00 115 LEU A O 1
ATOM 937 N N . PHE A 1 116 ? -41.930 3.949 42.332 1.00 82.19 116 PHE A N 1
ATOM 938 C CA . PHE A 1 116 ? -43.217 4.617 42.524 1.00 82.19 116 PHE A CA 1
ATOM 939 C C . PHE A 1 116 ? -43.938 4.115 43.774 1.00 82.19 116 PHE A C 1
ATOM 941 O O . PHE A 1 116 ? -44.359 4.924 44.594 1.00 82.19 116 PHE A O 1
ATOM 948 N N . ARG A 1 117 ? -44.045 2.796 43.941 1.00 83.94 117 ARG A N 1
ATOM 949 C CA . ARG A 1 117 ? -44.675 2.159 45.100 1.00 83.94 117 ARG A CA 1
ATOM 950 C C . ARG A 1 117 ? -43.986 2.577 46.402 1.00 83.94 117 ARG A C 1
ATOM 952 O O . ARG A 1 117 ? -44.663 2.943 47.356 1.00 83.94 117 ARG A O 1
ATOM 959 N N . GLN A 1 118 ? -42.651 2.609 46.411 1.00 84.56 118 GLN A N 1
ATOM 960 C CA . GLN A 1 118 ? -41.863 3.096 47.548 1.00 84.56 118 GLN A CA 1
ATOM 961 C C . GLN A 1 118 ? -42.175 4.566 47.877 1.00 84.56 118 GLN A C 1
ATOM 963 O O . GLN A 1 118 ? -42.405 4.897 49.038 1.00 84.56 118 GLN A O 1
ATOM 968 N N . ALA A 1 119 ? -42.272 5.435 46.864 1.00 81.19 119 ALA A N 1
ATOM 969 C CA . ALA A 1 119 ? -42.675 6.827 47.069 1.00 81.19 119 ALA A CA 1
ATOM 970 C C . ALA A 1 119 ? -44.115 6.961 47.602 1.00 81.19 119 ALA A C 1
ATOM 972 O O . ALA A 1 119 ? -44.371 7.833 48.428 1.00 81.19 119 ALA A O 1
ATOM 973 N N . ILE A 1 120 ? -45.056 6.112 47.163 1.00 81.31 120 ILE A N 1
ATOM 974 C CA . ILE A 1 120 ? -46.436 6.105 47.679 1.00 81.31 120 ILE A CA 1
ATOM 975 C C . ILE A 1 120 ? -46.468 5.735 49.164 1.00 81.31 120 ILE A C 1
ATOM 977 O O . ILE A 1 120 ? -47.130 6.425 49.939 1.00 81.31 120 ILE A O 1
ATOM 981 N N . TYR A 1 121 ? -45.735 4.698 49.576 1.00 82.81 121 TYR A N 1
ATOM 982 C CA . TYR A 1 121 ? -45.704 4.282 50.980 1.00 82.81 121 TYR A CA 1
ATOM 983 C C . TYR A 1 121 ? -45.073 5.336 51.898 1.00 82.81 121 TYR A C 1
ATOM 985 O O . TYR A 1 121 ? -45.635 5.619 52.954 1.00 82.81 121 TYR A O 1
ATOM 993 N N . LEU A 1 122 ? -44.010 6.022 51.458 1.00 75.19 122 LEU A N 1
ATOM 994 C CA . LEU A 1 122 ? -43.452 7.169 52.194 1.00 75.19 122 LEU A CA 1
ATOM 995 C C . LEU A 1 122 ? -44.464 8.312 52.365 1.00 75.19 122 LEU A C 1
ATOM 997 O O . LEU A 1 122 ? -44.456 9.029 53.364 1.00 75.19 122 LEU A O 1
ATOM 1001 N N . LEU A 1 123 ? -45.360 8.495 51.395 1.00 71.50 123 LEU A N 1
ATOM 1002 C CA . LEU A 1 123 ? -46.385 9.534 51.456 1.00 71.50 123 LEU A CA 1
ATOM 1003 C C . LEU A 1 123 ? -47.580 9.149 52.335 1.00 71.50 123 LEU A C 1
ATOM 1005 O O . LEU A 1 123 ? -48.220 10.056 52.869 1.00 71.50 123 LEU A O 1
ATOM 1009 N N . LEU A 1 124 ? -47.860 7.854 52.510 1.00 73.00 124 LEU A N 1
ATOM 1010 C CA . LEU A 1 124 ? -48.896 7.336 53.414 1.00 73.00 124 LEU A CA 1
ATOM 1011 C C . LEU A 1 124 ? -48.486 7.405 54.887 1.00 73.00 124 LEU A C 1
ATOM 1013 O O . LEU A 1 124 ? -49.342 7.670 55.725 1.00 73.00 124 LEU A O 1
ATOM 1017 N N . ASP A 1 125 ? -47.191 7.256 55.187 1.00 68.69 125 ASP A N 1
ATOM 1018 C CA . ASP A 1 125 ? -46.639 7.371 56.549 1.00 68.69 125 ASP A CA 1
ATOM 1019 C C . ASP A 1 125 ? -46.815 8.783 57.153 1.00 68.69 125 ASP A C 1
ATOM 1021 O O . ASP A 1 125 ? -46.634 9.024 58.344 1.00 68.69 125 ASP A O 1
ATOM 1025 N N . GLY A 1 126 ? -47.212 9.761 56.330 1.00 58.44 126 GLY A N 1
ATOM 1026 C CA . GLY A 1 126 ? -47.709 11.059 56.779 1.00 58.44 126 GLY A CA 1
ATOM 1027 C C . GLY A 1 126 ? -46.652 11.989 57.374 1.00 58.44 126 GLY A C 1
ATOM 1028 O O . GLY A 1 126 ? -46.908 13.184 57.432 1.00 58.44 126 GLY A O 1
ATOM 1029 N N . LYS A 1 127 ? -45.461 11.508 57.754 1.00 55.72 127 LYS A N 1
ATOM 1030 C CA . LYS A 1 127 ? -44.361 12.301 58.340 1.00 55.72 127 LYS A CA 1
ATOM 1031 C C . LYS A 1 127 ? -43.351 12.803 57.303 1.00 55.72 127 LYS A C 1
ATOM 1033 O O . LYS A 1 127 ? -42.794 13.892 57.461 1.00 55.72 127 LYS A O 1
ATOM 1038 N N . ALA A 1 128 ? -43.159 12.072 56.204 1.00 55.06 128 ALA A N 1
ATOM 1039 C CA . ALA A 1 128 ? -42.166 12.408 55.178 1.00 55.06 128 ALA A CA 1
ATOM 1040 C C . ALA A 1 128 ? -42.494 13.695 54.390 1.00 55.06 128 ALA A C 1
ATOM 1042 O O . ALA A 1 128 ? -41.604 14.368 53.883 1.00 55.06 128 ALA A O 1
ATOM 1043 N N . GLN A 1 129 ? -43.770 14.087 54.322 1.00 54.62 129 GLN A N 1
ATOM 1044 C CA . GLN A 1 129 ? -44.211 15.305 53.623 1.00 54.62 129 GLN A CA 1
ATOM 1045 C C . GLN A 1 129 ? -43.929 16.600 54.401 1.00 54.62 129 GLN A C 1
ATOM 1047 O O . GLN A 1 129 ? -44.021 17.687 53.828 1.00 54.62 129 GLN A O 1
ATOM 1052 N N . TYR A 1 130 ? -43.632 16.489 55.700 1.00 52.72 130 TYR A N 1
ATOM 1053 C CA . TYR A 1 130 ? -43.478 17.624 56.617 1.00 52.72 130 TYR A CA 1
ATOM 1054 C C . TYR A 1 130 ? -42.059 17.767 57.172 1.00 52.72 130 TYR A C 1
ATOM 1056 O O . TYR A 1 130 ? -41.792 18.720 57.901 1.00 52.72 130 TYR A O 1
ATOM 1064 N N . SER A 1 131 ? -41.154 16.849 56.828 1.00 63.47 131 SER A N 1
ATOM 1065 C CA . SER A 1 131 ? -39.747 16.903 57.214 1.00 63.47 131 SER A CA 1
ATOM 1066 C C . SER A 1 131 ? -38.867 17.115 55.988 1.00 63.47 131 SER A C 1
ATOM 1068 O O . SER A 1 131 ? -39.141 16.600 54.903 1.00 63.47 131 SER A O 1
ATOM 1070 N N . ILE A 1 132 ? -37.785 17.875 56.158 1.00 66.50 132 ILE A N 1
ATOM 1071 C CA . ILE A 1 132 ? -36.829 18.103 55.072 1.00 66.50 132 ILE A CA 1
ATOM 1072 C C . ILE A 1 132 ? -36.178 16.782 54.637 1.00 66.50 132 ILE A C 1
ATOM 1074 O O . ILE A 1 132 ? -36.046 16.540 53.443 1.00 66.50 132 ILE A O 1
ATOM 1078 N N . GLY A 1 133 ? -35.908 15.875 55.585 1.00 68.50 133 GLY A N 1
ATOM 1079 C CA . GLY A 1 133 ? -35.408 14.524 55.309 1.00 68.50 133 GLY A CA 1
ATOM 1080 C C . GLY A 1 133 ? -36.351 13.706 54.423 1.00 68.50 133 GLY A C 1
ATOM 1081 O O . GLY A 1 133 ? -35.920 13.173 53.405 1.00 68.50 133 GLY A O 1
ATOM 1082 N N . GLY A 1 134 ? -37.654 13.696 54.719 1.00 68.00 134 GLY A N 1
ATOM 1083 C CA . GLY A 1 134 ? -38.626 12.966 53.902 1.00 68.00 134 GLY A CA 1
ATOM 1084 C C . GLY A 1 134 ? -38.814 13.546 52.495 1.00 68.00 134 GLY A C 1
ATOM 1085 O O . GLY A 1 134 ? -38.979 12.801 51.527 1.00 68.00 134 GLY A O 1
ATOM 1086 N N . ILE A 1 135 ? -38.711 14.871 52.337 1.00 70.50 135 ILE A N 1
ATOM 1087 C CA . ILE A 1 135 ? -38.700 15.507 51.010 1.00 70.50 135 ILE A CA 1
ATOM 1088 C C . ILE A 1 135 ? -37.437 15.108 50.232 1.00 70.50 135 ILE A C 1
ATOM 1090 O O . ILE A 1 135 ? -37.536 14.810 49.040 1.00 70.50 135 ILE A O 1
ATOM 1094 N N . HIS A 1 136 ? -36.275 15.054 50.890 1.00 75.69 136 HIS A N 1
ATOM 1095 C CA . HIS A 1 136 ? -35.027 14.589 50.281 1.00 75.69 136 HIS A CA 1
ATOM 1096 C C . HIS A 1 136 ? -35.126 13.130 49.809 1.00 75.69 136 HIS A C 1
ATOM 1098 O O . HIS A 1 136 ? -34.772 12.850 48.666 1.00 75.69 136 HIS A O 1
ATOM 1104 N N . GLU A 1 137 ? -35.697 12.228 50.609 1.00 76.81 137 GLU A N 1
ATOM 1105 C CA . GLU A 1 137 ? -35.898 10.821 50.225 1.00 76.81 137 GLU A CA 1
ATOM 1106 C C . GLU A 1 137 ? -36.821 10.664 49.007 1.00 76.81 137 GLU A C 1
ATOM 1108 O O . GLU A 1 137 ? -36.512 9.934 48.059 1.00 76.81 137 GLU A O 1
ATOM 1113 N N . ILE A 1 138 ? -37.934 11.405 48.972 1.00 77.38 138 ILE A N 1
ATOM 1114 C CA . ILE A 1 138 ? -38.858 11.393 47.827 1.00 77.38 138 ILE A CA 1
ATOM 1115 C C . ILE A 1 138 ? -38.177 11.956 46.569 1.00 77.38 138 ILE A C 1
ATOM 1117 O O . ILE A 1 138 ? -38.397 11.448 45.463 1.00 77.38 138 ILE A O 1
ATOM 1121 N N . LEU A 1 139 ? -37.337 12.988 46.711 1.00 76.50 139 LEU A N 1
ATOM 1122 C CA . LEU A 1 139 ? -36.569 13.553 45.599 1.00 76.50 139 LEU A CA 1
ATOM 1123 C C . LEU A 1 139 ? -35.476 12.592 45.111 1.00 76.50 139 LEU A C 1
ATOM 1125 O O . LEU A 1 139 ? -35.302 12.478 43.896 1.00 76.50 139 LEU A O 1
ATOM 1129 N N . SER A 1 140 ? -34.821 11.846 46.003 1.00 78.00 140 SER A N 1
ATOM 1130 C CA . SER A 1 140 ? -33.863 10.785 45.658 1.00 78.00 140 SER A CA 1
ATOM 1131 C C . SER A 1 140 ? -34.517 9.656 44.863 1.00 78.00 140 SER A C 1
ATOM 1133 O O . SER A 1 140 ? -33.977 9.217 43.845 1.00 78.00 140 SER A O 1
ATOM 1135 N N . ILE A 1 141 ? -35.727 9.236 45.248 1.00 79.00 141 ILE A N 1
ATOM 1136 C CA . ILE A 1 141 ? -36.517 8.265 44.477 1.00 79.00 141 ILE A CA 1
ATOM 1137 C C . ILE A 1 141 ? -36.914 8.861 43.119 1.00 79.00 141 ILE A C 1
ATOM 1139 O O . ILE A 1 141 ? -36.757 8.222 42.073 1.00 79.00 141 ILE A O 1
ATOM 1143 N N . LYS A 1 142 ? -37.387 10.115 43.094 1.00 78.31 142 LYS A N 1
ATOM 1144 C CA . LYS A 1 142 ? -37.799 10.781 41.850 1.00 78.31 142 LYS A CA 1
ATOM 1145 C C . LYS A 1 142 ? -36.637 10.986 40.876 1.00 78.31 142 LYS A C 1
ATOM 1147 O O . LYS A 1 142 ? -36.873 10.929 39.662 1.00 78.31 142 LYS A O 1
ATOM 1152 N N . ALA A 1 143 ? -35.429 11.227 41.380 1.00 76.94 143 ALA A N 1
ATOM 1153 C CA . ALA A 1 143 ? -34.207 11.353 40.591 1.00 76.94 143 ALA A CA 1
ATOM 1154 C C . ALA A 1 143 ? -33.888 10.070 39.806 1.00 76.94 143 ALA A C 1
ATOM 1156 O O . ALA A 1 143 ? -33.363 10.154 38.699 1.00 76.94 143 ALA A O 1
ATOM 1157 N N . SER A 1 144 ? -34.314 8.912 40.310 1.00 77.94 144 SER A N 1
ATOM 1158 C CA . SER A 1 144 ? -34.092 7.603 39.677 1.00 77.94 144 SER A CA 1
ATOM 1159 C C . SER A 1 144 ? -35.262 7.106 38.826 1.00 77.94 144 SER A C 1
ATOM 1161 O O . SER A 1 144 ? -35.132 6.130 38.082 1.00 77.94 144 SER A O 1
ATOM 1163 N N . MET A 1 145 ? -36.408 7.792 38.896 1.00 70.81 145 MET A N 1
ATOM 1164 C CA . MET A 1 145 ? -37.612 7.476 38.127 1.00 70.81 145 MET A CA 1
ATOM 1165 C C . MET A 1 145 ? -37.688 8.250 36.806 1.00 70.81 145 MET A C 1
ATOM 1167 O O . MET A 1 145 ? -37.686 9.489 36.783 1.00 70.81 145 MET A O 1
ATOM 1171 N N . ASN A 1 146 ? -37.955 7.532 35.711 1.00 71.50 146 ASN A N 1
ATOM 1172 C CA . ASN A 1 146 ? -38.079 8.089 34.355 1.00 71.50 146 ASN A CA 1
ATOM 1173 C C . ASN A 1 146 ? -36.882 8.997 33.976 1.00 71.50 146 ASN A C 1
ATOM 1175 O O . ASN A 1 146 ? -35.757 8.520 33.947 1.00 71.50 146 ASN A O 1
ATOM 1179 N N . ASN A 1 147 ? -37.123 10.288 33.695 1.00 67.62 147 ASN A N 1
ATOM 1180 C CA . ASN A 1 147 ? -36.116 11.284 33.295 1.00 67.62 147 ASN A CA 1
ATOM 1181 C C . ASN A 1 147 ? -35.446 12.004 34.490 1.00 67.62 147 ASN A C 1
ATOM 1183 O O . ASN A 1 147 ? -34.816 13.038 34.298 1.00 67.62 147 ASN A O 1
ATOM 1187 N N . GLY A 1 148 ? -35.634 11.524 35.725 1.00 72.94 148 GLY A N 1
ATOM 1188 C CA . GLY A 1 148 ? -35.036 12.129 36.920 1.00 72.94 148 GLY A CA 1
ATOM 1189 C C . GLY A 1 148 ? -35.638 13.480 37.337 1.00 72.94 148 GLY A C 1
ATOM 1190 O O . GLY A 1 148 ? -36.828 13.731 37.111 1.00 72.94 148 GLY A O 1
ATOM 1191 N N . LEU A 1 149 ? -34.860 14.319 38.030 1.00 72.44 149 LEU A N 1
ATOM 1192 C CA . LEU A 1 149 ? -35.296 15.637 38.524 1.00 72.44 149 LEU A CA 1
ATOM 1193 C C . LEU A 1 149 ? -35.315 16.689 37.404 1.00 72.44 149 LEU A C 1
ATOM 1195 O O . LEU A 1 149 ? -34.490 16.650 36.495 1.00 72.44 149 LEU A O 1
ATOM 1199 N N . SER A 1 150 ? -36.232 17.658 37.484 1.00 67.12 150 SER A N 1
ATOM 1200 C CA . SER A 1 150 ? -36.204 18.840 36.610 1.00 67.12 150 SER A CA 1
ATOM 1201 C C . SER A 1 150 ? -35.080 19.791 37.018 1.00 67.12 150 SER A C 1
ATOM 1203 O O . SER A 1 150 ? -34.706 19.825 38.189 1.00 67.12 150 SER A O 1
ATOM 1205 N N . ASP A 1 151 ? -34.591 20.626 36.100 1.00 68.25 151 ASP A N 1
ATOM 1206 C CA . ASP A 1 151 ? -33.469 21.536 36.389 1.00 68.25 151 ASP A CA 1
ATOM 1207 C C . ASP A 1 151 ? -33.796 22.514 37.518 1.00 68.25 151 ASP A C 1
ATOM 1209 O O . ASP A 1 151 ? -32.990 22.748 38.412 1.00 68.25 151 ASP A O 1
ATOM 1213 N N . LYS A 1 152 ? -35.057 22.950 37.596 1.00 65.81 152 LYS A N 1
ATOM 1214 C CA . LYS A 1 152 ? -35.558 23.737 38.726 1.00 65.81 152 LYS A CA 1
ATOM 1215 C C . LYS A 1 152 ? -35.460 23.003 40.070 1.00 65.81 152 LYS A C 1
ATOM 1217 O O . LYS A 1 152 ? -35.241 23.647 41.087 1.00 65.81 152 LYS A O 1
ATOM 1222 N N . LEU A 1 153 ? -35.659 21.684 40.114 1.00 65.81 153 LEU A N 1
ATOM 1223 C CA . LEU A 1 153 ? -35.497 20.904 41.348 1.00 65.81 153 LEU A CA 1
ATOM 1224 C C . LEU A 1 153 ? -34.023 20.619 41.647 1.00 65.81 153 LEU A C 1
ATOM 1226 O O . LEU A 1 153 ? -33.655 20.661 42.812 1.00 65.81 153 LEU A O 1
ATOM 1230 N N . LYS A 1 154 ? -33.182 20.414 40.626 1.00 71.06 154 LYS A N 1
ATOM 1231 C CA . LYS A 1 154 ? -31.726 20.270 40.799 1.00 71.06 154 LYS A CA 1
ATOM 1232 C C . LYS A 1 154 ? -31.099 21.531 41.402 1.00 71.06 154 LYS A C 1
ATOM 1234 O O . LYS A 1 154 ? -30.299 21.421 42.318 1.00 71.06 154 LYS A O 1
ATOM 1239 N N . ILE A 1 155 ? -31.520 22.715 40.942 1.00 69.75 155 ILE A N 1
ATOM 1240 C CA . ILE A 1 155 ? -31.055 24.009 41.472 1.00 69.75 155 ILE A CA 1
ATOM 1241 C C . ILE A 1 155 ? -31.480 24.195 42.934 1.00 69.75 155 ILE A C 1
ATOM 1243 O O . ILE A 1 155 ? -30.695 24.655 43.752 1.00 69.75 155 ILE A O 1
ATOM 1247 N N . ASN A 1 156 ? -32.720 23.831 43.277 1.00 65.75 156 ASN A N 1
ATOM 1248 C CA . ASN A 1 156 ? -33.244 24.026 44.633 1.00 65.75 156 ASN A CA 1
ATOM 1249 C C . ASN A 1 156 ? -32.805 22.936 45.630 1.00 65.75 156 ASN A C 1
ATOM 1251 O O . ASN A 1 156 ? -32.880 23.166 46.832 1.00 65.75 156 ASN A O 1
ATOM 1255 N N . PHE A 1 157 ? -32.379 21.763 45.151 1.00 70.62 157 PHE A N 1
ATOM 1256 C CA . PHE A 1 157 ? -31.971 20.618 45.973 1.00 70.62 157 PHE A CA 1
ATOM 1257 C C . PHE A 1 157 ? -30.696 19.951 45.412 1.00 70.62 157 PHE A C 1
ATOM 1259 O O . PHE A 1 157 ? -30.742 18.795 44.983 1.00 70.62 157 PHE A O 1
ATOM 1266 N N . PRO A 1 158 ? -29.549 20.659 45.398 1.00 72.50 158 PRO A N 1
ATOM 1267 C CA . PRO A 1 158 ? -28.319 20.189 44.751 1.00 72.50 158 PRO A CA 1
ATOM 1268 C C . PRO A 1 158 ? -27.668 18.990 45.458 1.00 72.50 158 PRO A C 1
ATOM 1270 O O . PRO A 1 158 ? -26.886 18.268 44.850 1.00 72.50 158 PRO A O 1
ATOM 1273 N N . THR A 1 159 ? -28.001 18.754 46.729 1.00 73.12 159 THR A N 1
ATOM 1274 C CA . THR A 1 159 ? -27.447 17.669 47.555 1.00 73.12 159 THR A CA 1
ATOM 1275 C C . THR A 1 159 ? -28.221 16.350 47.446 1.00 73.12 159 THR A C 1
ATOM 1277 O O . THR A 1 159 ? -27.865 15.371 48.100 1.00 73.12 159 THR A O 1
ATOM 1280 N N . VAL A 1 160 ? -29.287 16.289 46.639 1.00 74.06 160 VAL A N 1
ATOM 1281 C CA . VAL A 1 160 ? -30.084 15.067 46.453 1.00 74.06 160 VAL A CA 1
ATOM 1282 C C . VAL A 1 160 ? -29.361 14.095 45.521 1.00 74.06 160 VAL A C 1
ATOM 1284 O O . VAL A 1 160 ? -29.220 14.353 44.325 1.00 74.06 160 VAL A O 1
ATOM 1287 N N . LEU A 1 161 ? -28.974 12.935 46.056 1.00 74.38 161 LEU A N 1
ATOM 1288 C CA . LEU A 1 161 ? -28.399 11.835 45.279 1.00 74.38 161 LEU A CA 1
ATOM 1289 C C . LEU A 1 161 ? -29.495 10.871 44.779 1.00 74.38 161 LEU A C 1
ATOM 1291 O O . LEU A 1 161 ? -30.419 10.567 45.540 1.00 74.38 161 LEU A O 1
ATOM 1295 N N . PRO A 1 162 ? -29.425 10.368 43.529 1.00 79.50 162 PRO A N 1
ATOM 1296 C CA . PRO A 1 162 ? -30.392 9.398 43.016 1.00 79.50 162 PRO A CA 1
ATOM 1297 C C . PRO A 1 162 ? -30.301 8.043 43.730 1.00 79.50 162 PRO A C 1
ATOM 1299 O O . PRO A 1 162 ? -29.212 7.503 43.911 1.00 79.50 162 PRO A O 1
ATOM 1302 N N . LEU A 1 163 ? -31.449 7.454 44.073 1.00 75.69 163 LEU A N 1
ATOM 1303 C CA . LEU A 1 163 ? -31.516 6.107 44.651 1.00 75.69 163 LEU A CA 1
ATOM 1304 C C . LEU A 1 163 ? -31.115 5.026 43.613 1.00 75.69 163 LEU A C 1
ATOM 1306 O O . LEU A 1 163 ? -31.579 5.091 42.472 1.00 75.69 163 LEU A O 1
ATOM 1310 N N . PRO A 1 164 ? -30.321 3.997 43.957 1.00 75.25 164 PRO A N 1
ATOM 1311 C CA . PRO A 1 164 ? -30.014 2.899 43.038 1.00 75.25 164 PRO A CA 1
ATOM 1312 C C . PRO A 1 164 ? -31.275 2.235 42.460 1.00 75.25 164 PRO A C 1
ATOM 1314 O O . PRO A 1 164 ? -32.258 1.998 43.164 1.00 75.25 164 PRO A O 1
ATOM 1317 N N . ARG A 1 165 ? -31.272 1.948 41.154 1.00 70.44 165 ARG A N 1
ATOM 1318 C CA . ARG A 1 165 ? -32.458 1.454 40.437 1.00 70.44 165 ARG A CA 1
ATOM 1319 C C . ARG A 1 165 ? -32.580 -0.082 40.527 1.00 70.44 165 ARG A C 1
ATOM 1321 O O . ARG A 1 165 ? -31.590 -0.761 40.269 1.00 70.44 165 ARG A O 1
ATOM 1328 N N . PRO A 1 166 ? -33.778 -0.648 40.790 1.00 70.88 166 PRO A N 1
ATOM 1329 C CA . PRO A 1 166 ? -33.986 -2.101 40.815 1.00 70.88 166 PRO A CA 1
ATOM 1330 C C . PRO A 1 166 ? -33.734 -2.776 39.454 1.00 70.88 166 PRO A C 1
ATOM 1332 O O . PRO A 1 166 ? -34.145 -2.251 38.416 1.00 70.88 166 PRO A O 1
ATOM 1335 N N . VAL A 1 167 ? -33.115 -3.962 39.454 1.00 56.75 167 VAL A N 1
ATOM 1336 C CA . VAL A 1 167 ? -32.833 -4.762 38.244 1.00 56.75 167 VAL A CA 1
ATOM 1337 C C . VAL A 1 167 ? -34.093 -5.522 37.794 1.00 56.75 167 VAL A C 1
ATOM 1339 O O . VAL A 1 167 ? -34.763 -6.149 38.609 1.00 56.75 167 VAL A O 1
ATOM 1342 N N . VAL A 1 168 ? -34.430 -5.477 36.496 1.00 56.19 168 VAL A N 1
ATOM 1343 C CA . VAL A 1 168 ? -35.628 -6.125 35.911 1.00 56.19 168 VAL A CA 1
ATOM 1344 C C . VAL A 1 168 ? -35.250 -6.957 34.678 1.00 56.19 168 VAL A C 1
ATOM 1346 O O . VAL A 1 168 ? -34.387 -6.534 33.905 1.00 56.19 168 VAL A O 1
ATOM 1349 N N . SER A 1 169 ? -35.907 -8.113 34.490 1.00 48.88 169 SER A N 1
ATOM 1350 C CA . SER A 1 169 ? -35.718 -9.049 33.368 1.00 48.88 169 SER A CA 1
ATOM 1351 C C . SER A 1 169 ? -36.063 -8.452 31.988 1.00 48.88 169 SER A C 1
ATOM 1353 O O . SER A 1 169 ? -36.723 -7.420 31.864 1.00 48.88 169 SER A O 1
ATOM 1355 N N . PHE A 1 170 ? -35.527 -9.066 30.927 1.00 53.22 170 PHE A N 1
ATOM 1356 C CA . PHE A 1 170 ? -35.470 -8.530 29.561 1.00 53.22 170 PHE A CA 1
ATOM 1357 C C . PHE A 1 170 ? -36.450 -9.263 28.633 1.00 53.22 170 PHE A C 1
ATOM 1359 O O . PHE A 1 170 ? -36.719 -10.439 28.839 1.00 53.22 170 PHE A O 1
ATOM 1366 N N . ASN A 1 171 ? -36.942 -8.587 27.587 1.00 56.12 171 ASN A N 1
ATOM 1367 C CA . ASN A 1 171 ? -37.747 -9.205 26.526 1.00 56.12 171 ASN A CA 1
ATOM 1368 C C . ASN A 1 171 ? -36.860 -9.498 25.298 1.00 56.12 171 ASN A C 1
ATOM 1370 O O . ASN A 1 171 ? -36.101 -8.619 24.876 1.00 56.12 171 ASN A O 1
ATOM 1374 N N . VAL A 1 172 ? -36.949 -10.709 24.739 1.00 61.50 172 VAL A N 1
ATOM 1375 C CA . VAL A 1 172 ? -36.176 -11.169 23.571 1.00 61.50 172 VAL A CA 1
ATOM 1376 C C . VAL A 1 172 ? -37.132 -11.458 22.414 1.00 61.50 172 VAL A C 1
ATOM 1378 O O . VAL A 1 172 ? -38.073 -12.224 22.573 1.00 61.50 172 VAL A O 1
ATOM 1381 N N . SER A 1 173 ? -36.858 -10.896 21.233 1.00 66.50 173 SER A N 1
ATOM 1382 C CA . SER A 1 173 ? -37.582 -11.194 19.990 1.00 66.50 173 SER A CA 1
ATOM 1383 C C . SER A 1 173 ? -36.609 -11.438 18.836 1.00 66.50 173 SER A C 1
ATOM 1385 O O . SER A 1 173 ? -35.652 -10.673 18.676 1.00 66.50 173 SER A O 1
ATOM 1387 N N . LEU A 1 174 ? -36.882 -12.447 18.007 1.00 72.69 174 LEU A N 1
ATOM 1388 C CA . LEU A 1 174 ? -36.206 -12.646 16.723 1.00 72.69 174 LEU A CA 1
ATOM 1389 C C . LEU A 1 174 ? -36.950 -11.914 15.608 1.00 72.69 174 LEU A C 1
ATOM 1391 O O . LEU A 1 174 ? -38.177 -11.861 15.604 1.00 72.69 174 LEU A O 1
ATOM 1395 N N . VAL A 1 175 ? -36.193 -11.345 14.673 1.00 77.19 175 VAL A N 1
ATOM 1396 C CA . VAL A 1 175 ? -36.726 -10.646 13.500 1.00 77.19 175 VAL A CA 1
ATOM 1397 C C . VAL A 1 175 ? -35.879 -11.030 12.295 1.00 77.19 175 VAL A C 1
ATOM 1399 O O . VAL A 1 175 ? -34.660 -10.872 12.334 1.00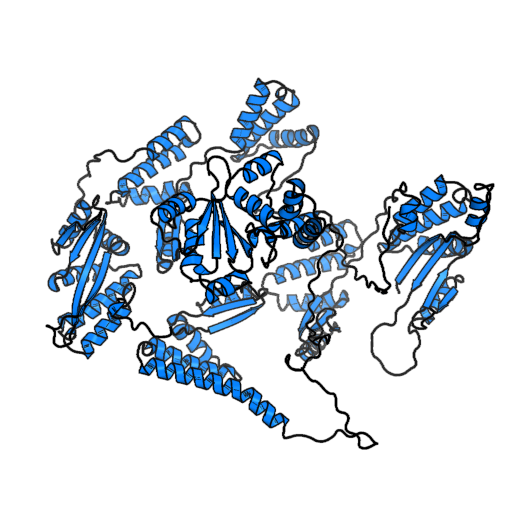 77.19 175 VAL A O 1
ATOM 1402 N N . PHE A 1 176 ? -36.526 -11.522 11.243 1.00 78.56 176 PHE A N 1
ATOM 1403 C CA . PHE A 1 176 ? -35.927 -11.683 9.923 1.00 78.56 176 PHE A CA 1
ATOM 1404 C C . PHE A 1 176 ? -36.363 -10.515 9.041 1.00 78.56 176 PHE A C 1
ATOM 1406 O O . PHE A 1 176 ? -37.543 -10.160 9.045 1.00 78.56 176 PHE A O 1
ATOM 1413 N N . SER A 1 177 ? -35.433 -9.911 8.301 1.00 77.06 177 SER A N 1
ATOM 1414 C CA . SER A 1 177 ? -35.780 -8.845 7.365 1.00 77.06 177 SER A CA 1
ATOM 1415 C C . SER A 1 177 ? -34.913 -8.812 6.110 1.00 77.06 177 SER A C 1
ATOM 1417 O O . SER A 1 177 ? -33.717 -9.115 6.145 1.00 77.06 177 SER A O 1
ATOM 1419 N N . VAL A 1 178 ? -35.530 -8.398 5.001 1.00 72.88 178 VAL A N 1
ATOM 1420 C CA . VAL A 1 178 ? -34.890 -8.159 3.703 1.00 72.88 178 VAL A CA 1
ATOM 1421 C C . VAL A 1 178 ? -35.252 -6.751 3.240 1.00 72.88 178 VAL A C 1
ATOM 1423 O O . VAL A 1 178 ? -36.421 -6.436 3.054 1.00 72.88 178 VAL A O 1
ATOM 1426 N N . PHE A 1 179 ? -34.242 -5.902 3.066 1.00 74.50 179 PHE A N 1
ATOM 1427 C CA . PHE A 1 179 ? -34.398 -4.527 2.587 1.00 74.50 179 PHE A CA 1
ATOM 1428 C C . PHE A 1 179 ? -34.174 -4.456 1.077 1.00 74.50 179 PHE A C 1
ATOM 1430 O O . PHE A 1 179 ? -33.165 -4.989 0.601 1.00 74.50 179 PHE A O 1
ATOM 1437 N N . GLN A 1 180 ? -35.028 -3.730 0.352 1.00 60.53 180 GLN A N 1
ATOM 1438 C CA . GLN A 1 180 ? -34.793 -3.397 -1.051 1.00 60.53 180 GLN A CA 1
ATOM 1439 C C . GLN A 1 180 ? -35.381 -2.038 -1.459 1.00 60.53 180 GLN A C 1
ATOM 1441 O O . GLN A 1 180 ? -36.166 -1.452 -0.719 1.00 60.53 180 GLN A O 1
ATOM 1446 N N . HIS A 1 181 ? -34.967 -1.493 -2.606 1.00 73.00 181 HIS A N 1
ATOM 1447 C CA . HIS A 1 181 ? -35.547 -0.255 -3.140 1.00 73.00 181 HIS A CA 1
ATOM 1448 C C . HIS A 1 181 ? -37.027 -0.468 -3.510 1.00 73.00 181 HIS A C 1
ATOM 1450 O O . HIS A 1 181 ? -37.412 -1.548 -3.946 1.00 73.00 181 HIS A O 1
ATOM 1456 N N . VAL A 1 182 ? -37.850 0.580 -3.433 1.00 73.62 182 VAL A N 1
ATOM 1457 C CA . VAL A 1 182 ? -39.290 0.570 -3.769 1.00 73.62 182 VAL A CA 1
ATOM 1458 C C . VAL A 1 182 ? -39.595 0.108 -5.207 1.00 73.62 182 VAL A C 1
ATOM 1460 O O . VAL A 1 182 ? -40.703 -0.320 -5.499 1.00 73.62 182 VAL A O 1
ATOM 1463 N N . ARG A 1 183 ? -38.604 0.117 -6.113 1.00 74.56 183 ARG A N 1
ATOM 1464 C CA . ARG A 1 183 ? -38.760 -0.397 -7.487 1.00 74.56 183 ARG A CA 1
ATOM 1465 C C . ARG A 1 183 ? -38.925 -1.919 -7.508 1.00 74.56 183 ARG A C 1
ATOM 1467 O O . ARG A 1 183 ? -39.569 -2.443 -8.405 1.00 74.56 183 ARG A O 1
ATOM 1474 N N . ASP A 1 184 ? -38.399 -2.593 -6.488 1.00 71.75 184 ASP A N 1
ATOM 1475 C CA . ASP A 1 184 ? -38.490 -4.038 -6.300 1.00 71.75 184 ASP A CA 1
ATOM 1476 C C . ASP A 1 184 ? -39.602 -4.416 -5.301 1.00 71.75 184 ASP A C 1
ATOM 1478 O O . ASP A 1 184 ? -39.650 -5.550 -4.823 1.00 71.75 184 ASP A O 1
ATOM 1482 N N . GLU A 1 185 ? -40.517 -3.496 -4.965 1.00 76.44 185 GLU A N 1
ATOM 1483 C CA . GLU A 1 185 ? -41.631 -3.765 -4.043 1.00 76.44 185 GLU A CA 1
ATOM 1484 C C . GLU A 1 185 ? -42.485 -4.945 -4.527 1.00 76.44 185 GLU A C 1
ATOM 1486 O O . GLU A 1 185 ? -42.782 -5.847 -3.748 1.00 76.44 185 GLU A O 1
ATOM 1491 N N . ALA A 1 186 ? -42.767 -5.016 -5.833 1.00 77.56 186 ALA A N 1
ATOM 1492 C CA . ALA A 1 186 ? -43.500 -6.128 -6.439 1.00 77.56 186 ALA A CA 1
ATOM 1493 C C . ALA A 1 186 ? -42.793 -7.487 -6.262 1.00 77.56 186 ALA A C 1
ATOM 1495 O O . ALA A 1 186 ? -43.453 -8.514 -6.103 1.00 77.56 186 ALA A O 1
ATOM 1496 N N . LEU A 1 187 ? -41.455 -7.508 -6.261 1.00 73.25 187 LEU A N 1
ATOM 1497 C CA . LEU A 1 187 ? -40.675 -8.717 -5.990 1.00 73.25 187 LEU A CA 1
ATOM 1498 C C . LEU A 1 187 ? -40.783 -9.124 -4.514 1.00 73.25 187 LEU A C 1
ATOM 1500 O O . LEU A 1 187 ? -40.950 -10.305 -4.218 1.00 73.25 187 LEU A O 1
ATOM 1504 N N . LEU A 1 188 ? -40.717 -8.162 -3.589 1.00 70.81 188 LEU A N 1
ATOM 1505 C CA . LEU A 1 188 ? -40.867 -8.437 -2.157 1.00 70.81 188 LEU A CA 1
ATOM 1506 C C . LEU A 1 188 ? -42.287 -8.906 -1.801 1.00 70.81 188 LEU A C 1
ATOM 1508 O O . LEU A 1 188 ? -42.432 -9.765 -0.933 1.00 70.81 188 LEU A O 1
ATOM 1512 N N . THR A 1 189 ? -43.317 -8.413 -2.495 1.00 78.81 189 THR A N 1
ATOM 1513 C CA . THR A 1 189 ? -44.690 -8.925 -2.365 1.00 78.81 189 THR A CA 1
ATOM 1514 C C . THR A 1 189 ? -44.765 -10.397 -2.762 1.00 78.81 189 THR A C 1
ATOM 1516 O O . THR A 1 189 ? -45.266 -11.207 -1.990 1.00 78.81 189 THR A O 1
ATOM 1519 N N . LYS A 1 190 ? -44.143 -10.787 -3.884 1.00 76.12 190 LYS A N 1
ATOM 1520 C CA . LYS A 1 190 ? -44.071 -12.203 -4.291 1.00 76.12 190 LYS A CA 1
ATOM 1521 C C . LYS A 1 190 ? -43.333 -13.084 -3.280 1.00 76.12 190 LYS A C 1
ATOM 1523 O O . LYS A 1 190 ? -43.625 -14.270 -3.187 1.00 76.12 190 LYS A O 1
ATOM 1528 N N . ILE A 1 191 ? -42.382 -12.534 -2.522 1.00 72.75 191 ILE A N 1
ATOM 1529 C CA . ILE A 1 191 ? -41.690 -13.269 -1.450 1.00 72.75 191 ILE A CA 1
ATOM 1530 C C . ILE A 1 191 ? -42.623 -13.531 -0.259 1.00 72.75 191 ILE A C 1
ATOM 1532 O O . ILE A 1 191 ? -42.520 -14.599 0.343 1.00 72.75 191 ILE A O 1
ATOM 1536 N N . ILE A 1 192 ? -43.535 -12.604 0.064 1.00 80.19 192 ILE A N 1
ATOM 1537 C CA . ILE A 1 192 ? -44.575 -12.835 1.082 1.00 80.19 192 ILE A CA 1
ATOM 1538 C C . ILE A 1 192 ? -45.460 -13.999 0.652 1.00 80.19 192 ILE A C 1
ATOM 1540 O O . ILE A 1 192 ? -45.653 -14.917 1.445 1.00 80.19 192 ILE A O 1
ATOM 1544 N N . ASP A 1 193 ? -45.925 -13.986 -0.598 1.00 83.19 193 ASP A N 1
ATOM 1545 C CA . ASP A 1 193 ? -46.778 -15.047 -1.142 1.00 83.19 193 ASP A CA 1
ATOM 1546 C C . ASP A 1 193 ? -46.037 -16.392 -1.175 1.00 83.19 193 ASP A C 1
ATOM 1548 O O . ASP A 1 193 ? -46.582 -17.424 -0.794 1.00 83.19 193 ASP A O 1
ATOM 1552 N N . TYR A 1 194 ? -44.759 -16.382 -1.570 1.00 81.69 194 TYR A N 1
ATOM 1553 C CA . TYR A 1 194 ? -43.934 -17.586 -1.674 1.00 81.69 194 TYR A CA 1
ATOM 1554 C C . TYR A 1 194 ? -43.604 -18.217 -0.314 1.00 81.69 194 TYR A C 1
ATOM 1556 O O . TYR A 1 194 ? -43.627 -19.438 -0.172 1.00 81.69 194 TYR A O 1
ATOM 1564 N N . LEU A 1 195 ? -43.261 -17.403 0.690 1.00 77.50 195 LEU A N 1
ATOM 1565 C CA . LEU A 1 195 ? -42.962 -17.887 2.043 1.00 77.50 195 LEU A CA 1
ATOM 1566 C C . LEU A 1 195 ? -44.217 -18.031 2.912 1.00 77.50 195 LEU A C 1
ATOM 1568 O O . LEU A 1 195 ? -44.104 -18.519 4.037 1.00 77.50 195 LEU A O 1
ATOM 1572 N N . ASP A 1 196 ? -45.374 -17.571 2.433 1.00 89.12 196 ASP A N 1
ATOM 1573 C CA . ASP A 1 196 ? -46.646 -17.507 3.156 1.00 89.12 196 ASP A CA 1
ATOM 1574 C C . ASP A 1 196 ? -46.507 -16.842 4.548 1.00 89.12 196 ASP A C 1
ATOM 1576 O O . ASP A 1 196 ? -47.097 -17.257 5.546 1.00 89.12 196 ASP A O 1
ATOM 1580 N N . CYS A 1 197 ? -45.627 -15.848 4.694 1.00 84.25 197 CYS A N 1
ATOM 1581 C CA . CYS A 1 197 ? -45.431 -15.139 5.962 1.00 84.25 197 CYS A CA 1
ATOM 1582 C C . CYS A 1 197 ? -44.749 -13.783 5.774 1.00 84.25 197 CYS A C 1
ATOM 1584 O O . CYS A 1 197 ? -44.116 -13.525 4.757 1.00 84.25 197 CYS A O 1
ATOM 1586 N N . GLY A 1 198 ? -44.824 -12.934 6.803 1.00 84.19 198 GLY A N 1
ATOM 1587 C CA . GLY A 1 198 ? -44.189 -11.614 6.831 1.00 84.19 198 GLY A CA 1
ATOM 1588 C C . GLY A 1 198 ? -45.069 -10.483 6.307 1.00 84.19 198 GLY A C 1
ATOM 1589 O O . GLY A 1 198 ? -46.249 -10.659 6.024 1.00 84.19 198 GLY A O 1
ATOM 1590 N N . ARG A 1 199 ? -44.505 -9.276 6.264 1.00 86.38 199 ARG A N 1
ATOM 1591 C CA . ARG A 1 199 ? -45.178 -8.064 5.773 1.00 86.38 199 ARG A CA 1
ATOM 1592 C C . ARG A 1 199 ? -44.177 -7.078 5.187 1.00 86.38 199 ARG A C 1
ATOM 1594 O O . ARG A 1 199 ? -43.004 -7.110 5.565 1.00 86.38 199 ARG A O 1
ATOM 1601 N N . LEU A 1 200 ? -44.652 -6.176 4.330 1.00 82.44 200 LEU A N 1
ATOM 1602 C CA . LEU A 1 200 ? -43.869 -5.032 3.871 1.00 82.44 200 LEU A CA 1
ATOM 1603 C C . LEU A 1 200 ? -43.983 -3.859 4.848 1.00 82.44 200 LEU A C 1
ATOM 1605 O O . LEU A 1 200 ? -45.067 -3.505 5.310 1.00 82.44 200 LEU A O 1
ATOM 1609 N N . GLU A 1 201 ? -42.852 -3.233 5.146 1.00 76.06 201 GLU A N 1
ATOM 1610 C CA . GLU A 1 201 ? -42.745 -2.026 5.957 1.00 76.06 201 GLU A CA 1
ATOM 1611 C C . GLU A 1 201 ? -41.929 -0.985 5.184 1.00 76.06 201 GLU A C 1
ATOM 1613 O O . GLU A 1 201 ? -40.793 -1.249 4.782 1.00 76.06 201 GLU A O 1
ATOM 1618 N N . LYS A 1 202 ? -42.473 0.225 4.993 1.00 71.06 202 LYS A N 1
ATOM 1619 C CA . LYS A 1 202 ? -41.690 1.338 4.430 1.00 71.06 202 LYS A CA 1
ATOM 1620 C C . LYS A 1 202 ? -40.503 1.640 5.341 1.00 71.06 202 LYS A C 1
ATOM 1622 O O . LYS A 1 202 ? -40.652 1.727 6.564 1.00 71.06 202 LYS A O 1
ATOM 1627 N N . ALA A 1 203 ? -39.319 1.795 4.759 1.00 58.94 203 ALA A N 1
ATOM 1628 C CA . ALA A 1 203 ? -38.121 2.051 5.537 1.00 58.94 203 ALA A CA 1
ATOM 1629 C C . ALA A 1 203 ? -38.175 3.459 6.155 1.00 58.94 203 ALA A C 1
ATOM 1631 O O . ALA A 1 203 ? -38.084 4.468 5.465 1.00 58.94 203 ALA A O 1
ATOM 1632 N N . LEU A 1 204 ? -38.281 3.527 7.487 1.00 48.69 204 LEU A N 1
ATOM 1633 C CA . LEU A 1 204 ? -38.388 4.785 8.249 1.00 48.69 204 LEU A CA 1
ATOM 1634 C C . LEU A 1 204 ? -37.224 5.763 8.012 1.00 48.69 204 LEU A C 1
ATOM 1636 O O . LEU A 1 204 ? -37.355 6.949 8.284 1.00 48.69 204 LEU A O 1
ATOM 1640 N N . THR A 1 205 ? -36.078 5.258 7.557 1.00 42.19 205 THR A N 1
ATOM 1641 C CA . THR A 1 205 ? -34.841 6.018 7.337 1.00 42.19 205 THR A CA 1
ATOM 1642 C C . THR A 1 205 ? -34.493 6.208 5.859 1.00 42.19 205 THR A C 1
ATOM 1644 O O . THR A 1 205 ? -33.486 6.851 5.569 1.00 42.19 205 THR A O 1
ATOM 1647 N N . ARG A 1 206 ? -35.270 5.626 4.932 1.00 49.00 206 ARG A N 1
ATOM 1648 C CA . ARG A 1 206 ? -35.046 5.692 3.479 1.00 49.00 206 ARG A CA 1
ATOM 1649 C C . ARG A 1 206 ? -36.389 5.713 2.736 1.00 49.00 206 ARG A C 1
ATOM 1651 O O . ARG A 1 206 ? -37.012 4.658 2.622 1.00 49.00 206 ARG A O 1
ATOM 1658 N N . PRO A 1 207 ? -36.856 6.879 2.253 1.00 57.72 207 PRO A N 1
ATOM 1659 C CA . PRO A 1 207 ? -38.178 7.006 1.631 1.00 57.72 207 PRO A CA 1
ATOM 1660 C C . PRO A 1 207 ? -38.326 6.197 0.330 1.00 57.72 207 PRO A C 1
ATOM 1662 O O . PRO A 1 207 ? -39.443 5.870 -0.063 1.00 57.72 207 PRO A O 1
ATOM 1665 N N . ASP A 1 208 ? -37.211 5.824 -0.294 1.00 66.00 208 ASP A N 1
ATOM 1666 C CA . ASP A 1 208 ? -37.090 5.002 -1.498 1.00 66.00 208 ASP A CA 1
ATOM 1667 C C . ASP A 1 208 ? -36.931 3.494 -1.210 1.00 66.00 208 ASP A C 1
ATOM 1669 O O . ASP A 1 208 ? -36.667 2.721 -2.128 1.00 66.00 208 ASP A O 1
ATOM 1673 N N . GLY A 1 209 ? -37.082 3.049 0.043 1.00 68.38 209 GLY A N 1
ATOM 1674 C CA . GLY A 1 209 ? -36.851 1.662 0.456 1.00 68.38 209 GLY A CA 1
ATOM 1675 C C . GLY A 1 209 ? -38.050 0.971 1.112 1.00 68.38 209 GLY A C 1
ATOM 1676 O O . GLY A 1 209 ? -38.814 1.571 1.871 1.00 68.38 209 GLY A O 1
ATOM 1677 N N . VAL A 1 210 ? -38.162 -0.337 0.883 1.00 76.81 210 VAL A N 1
ATOM 1678 C CA . VAL A 1 210 ? -39.167 -1.238 1.458 1.00 76.81 210 VAL A CA 1
ATOM 1679 C C . VAL A 1 210 ? -38.461 -2.413 2.146 1.00 76.81 210 VAL A C 1
ATOM 1681 O O . VAL A 1 210 ? -37.499 -2.974 1.625 1.00 76.81 210 VAL A O 1
ATOM 1684 N N . ASN A 1 211 ? -38.919 -2.778 3.345 1.00 76.44 211 ASN A N 1
ATOM 1685 C CA . ASN A 1 211 ? -38.466 -3.961 4.075 1.00 76.44 211 ASN A CA 1
ATOM 1686 C C . ASN A 1 211 ? -39.537 -5.046 4.044 1.00 76.44 211 ASN A C 1
ATOM 1688 O O . ASN A 1 211 ? -40.653 -4.808 4.487 1.00 76.44 211 ASN A O 1
ATOM 1692 N N . PHE A 1 212 ? -39.172 -6.255 3.641 1.00 80.88 212 PHE A N 1
ATOM 1693 C CA . PHE A 1 212 ? -39.893 -7.462 4.024 1.00 80.88 212 PHE A CA 1
ATOM 1694 C C . PHE A 1 212 ? -39.469 -7.863 5.443 1.00 80.88 212 PHE A C 1
ATOM 1696 O O . PHE A 1 212 ? -38.275 -8.040 5.680 1.00 80.88 212 PHE A O 1
ATOM 1703 N N . THR A 1 213 ? -40.412 -8.006 6.379 1.00 77.94 213 THR A N 1
ATOM 1704 C CA . THR A 1 213 ? -40.134 -8.315 7.794 1.00 77.94 213 THR A CA 1
ATOM 1705 C C . THR A 1 213 ? -40.992 -9.480 8.302 1.00 77.94 213 THR A C 1
ATOM 1707 O O . THR A 1 213 ? -42.217 -9.456 8.182 1.00 77.94 213 THR A O 1
ATOM 1710 N N . VAL A 1 214 ? -40.362 -10.450 8.979 1.00 77.75 214 VAL A N 1
ATOM 1711 C CA . VAL A 1 214 ? -41.014 -11.540 9.729 1.00 77.75 214 VAL A CA 1
ATOM 1712 C C . VAL A 1 214 ? -40.593 -11.449 11.198 1.00 77.75 214 VAL A C 1
ATOM 1714 O O . VAL A 1 214 ? -39.406 -11.502 11.517 1.00 77.75 214 VAL A O 1
ATOM 1717 N N . ASN A 1 215 ? -41.554 -11.295 12.111 1.00 80.06 215 ASN A N 1
ATOM 1718 C CA . ASN A 1 215 ? -41.303 -11.151 13.555 1.00 80.06 215 ASN A CA 1
ATOM 1719 C C . ASN A 1 215 ? -42.047 -12.177 14.428 1.00 80.06 215 ASN A C 1
ATOM 1721 O O . ASN A 1 215 ? -41.773 -12.283 15.624 1.00 80.06 215 ASN A O 1
ATOM 1725 N N . LYS A 1 216 ? -42.992 -12.925 13.854 1.00 83.44 216 LYS A N 1
ATOM 1726 C CA . LYS A 1 216 ? -43.729 -13.977 14.552 1.00 83.44 216 LYS A CA 1
ATOM 1727 C C . LYS A 1 216 ? -42.837 -15.212 14.672 1.00 83.44 216 LYS A C 1
ATOM 1729 O O . LYS A 1 216 ? -42.361 -15.734 13.669 1.00 83.44 216 LYS A O 1
ATOM 1734 N N . PHE A 1 217 ? -42.591 -15.671 15.900 1.00 82.25 217 PHE A N 1
ATOM 1735 C CA . PHE A 1 217 ? -41.617 -16.739 16.153 1.00 82.25 217 PHE A CA 1
ATOM 1736 C C . PHE A 1 217 ? -41.985 -18.073 15.481 1.00 82.25 217 PHE A C 1
ATOM 1738 O O . PHE A 1 217 ? -41.087 -18.742 14.977 1.00 82.25 217 PHE A O 1
ATOM 1745 N N . SER A 1 218 ? -43.277 -18.424 15.409 1.00 86.31 218 SER A N 1
ATOM 1746 C CA . SER A 1 218 ? -43.742 -19.619 14.682 1.00 86.31 218 SER A CA 1
ATOM 1747 C C . SER A 1 218 ? -43.318 -19.580 13.214 1.00 86.31 218 SER A C 1
ATOM 1749 O O . SER A 1 218 ? -42.714 -20.522 12.722 1.00 86.31 218 SER A O 1
ATOM 1751 N N . ASP A 1 219 ? -43.531 -18.445 12.548 1.00 85.88 219 ASP A N 1
ATOM 1752 C CA . ASP A 1 219 ? -43.246 -18.282 11.123 1.00 85.88 219 ASP A CA 1
ATOM 1753 C C . ASP A 1 219 ? -41.727 -18.253 10.871 1.00 85.88 219 ASP A C 1
ATOM 1755 O O . ASP A 1 219 ? -41.231 -18.827 9.904 1.00 85.88 219 ASP A O 1
ATOM 1759 N N . ILE A 1 220 ? -40.955 -17.650 11.784 1.00 84.94 220 ILE A N 1
ATOM 1760 C CA . ILE A 1 220 ? -39.487 -17.698 11.734 1.00 84.94 220 ILE A CA 1
ATOM 1761 C C . ILE A 1 220 ? -38.986 -19.144 11.832 1.00 84.94 220 ILE A C 1
ATOM 1763 O O . ILE A 1 220 ? -38.111 -19.539 11.062 1.00 84.94 220 ILE A O 1
ATOM 1767 N N . LYS A 1 221 ? -39.521 -19.927 12.772 1.00 87.00 221 LYS A N 1
ATOM 1768 C CA . LYS A 1 221 ? -39.114 -21.319 12.988 1.00 87.00 221 LYS A CA 1
ATOM 1769 C C . LYS A 1 221 ? -39.498 -22.206 11.804 1.00 87.00 221 LYS A C 1
ATOM 1771 O O . LYS A 1 221 ? -38.651 -22.923 11.285 1.00 87.00 221 LYS A O 1
ATOM 1776 N N . GLU A 1 222 ? -40.762 -22.169 11.405 1.00 87.75 222 GLU A N 1
ATOM 1777 C CA . GLU A 1 222 ? -41.341 -23.151 10.484 1.00 87.75 222 GLU A CA 1
ATOM 1778 C C . GLU A 1 222 ? -41.080 -22.810 9.019 1.00 87.75 222 GLU A C 1
ATOM 1780 O O . GLU A 1 222 ? -40.871 -23.719 8.217 1.00 87.75 222 GLU A O 1
ATOM 1785 N N . LYS A 1 223 ? -41.049 -21.518 8.672 1.00 88.19 223 LYS A N 1
ATOM 1786 C CA . LYS A 1 223 ? -40.979 -21.057 7.279 1.00 88.19 223 LYS A CA 1
ATOM 1787 C C . LYS A 1 223 ? -39.593 -20.505 6.949 1.00 88.19 223 LYS A C 1
ATOM 1789 O O . LYS A 1 223 ? -38.934 -20.994 6.035 1.00 88.19 223 LYS A O 1
ATOM 1794 N N . VAL A 1 224 ? -39.091 -19.552 7.739 1.00 83.12 224 VAL A N 1
ATOM 1795 C CA . VAL A 1 224 ? -37.813 -18.871 7.442 1.00 83.12 224 VAL A CA 1
ATOM 1796 C C . VAL A 1 224 ? -36.596 -19.770 7.689 1.00 83.12 224 VAL A C 1
ATOM 1798 O O . VAL A 1 224 ? -35.735 -19.886 6.818 1.00 83.12 224 VAL A O 1
ATOM 1801 N N . ILE A 1 225 ? -36.489 -20.411 8.860 1.00 85.81 225 ILE A N 1
ATOM 1802 C CA . ILE A 1 225 ? -35.346 -21.287 9.170 1.00 85.81 225 ILE A CA 1
ATOM 1803 C C . ILE A 1 225 ? -35.332 -22.496 8.228 1.00 85.81 225 ILE A C 1
ATOM 1805 O O . ILE A 1 225 ? -34.277 -22.785 7.665 1.00 85.81 225 ILE A O 1
ATOM 1809 N N . SER A 1 226 ? -36.484 -23.136 8.001 1.00 83.25 226 SER A N 1
ATOM 1810 C CA . SER A 1 226 ? -36.633 -24.280 7.088 1.00 83.25 226 SER A CA 1
ATOM 1811 C C . SER A 1 226 ? -36.224 -23.960 5.649 1.00 83.25 226 SER A C 1
ATOM 1813 O O . SER A 1 226 ? -35.526 -24.755 5.022 1.00 83.25 226 SER A O 1
ATOM 1815 N N . PHE A 1 227 ? -36.585 -22.778 5.136 1.00 82.62 227 PHE A N 1
ATOM 1816 C CA . PHE A 1 227 ? -36.186 -22.337 3.797 1.00 82.62 227 PHE A CA 1
ATOM 1817 C C . PHE A 1 227 ? -34.657 -22.312 3.628 1.00 82.62 227 PHE A C 1
ATOM 1819 O O . PHE A 1 227 ? -34.124 -22.871 2.669 1.00 82.62 227 PHE A O 1
ATOM 1826 N N . PHE A 1 228 ? -33.929 -21.745 4.594 1.00 79.12 228 PHE A N 1
ATOM 1827 C CA . PHE A 1 228 ? -32.465 -21.646 4.535 1.00 79.12 228 PHE A CA 1
ATOM 1828 C C . PHE A 1 228 ? -31.719 -22.935 4.913 1.00 79.12 228 PHE A C 1
ATOM 1830 O O . PHE A 1 228 ? -30.513 -23.014 4.686 1.00 79.12 228 PHE A O 1
ATOM 1837 N N . LEU A 1 229 ? -32.404 -23.954 5.441 1.00 74.50 229 LEU A N 1
ATOM 1838 C CA . LEU A 1 229 ? -31.837 -25.303 5.546 1.00 74.50 229 LEU A CA 1
ATOM 1839 C C . LEU A 1 229 ? -31.751 -25.972 4.166 1.00 74.50 229 LEU A C 1
ATOM 1841 O O . LEU A 1 229 ? -30.748 -26.614 3.865 1.00 74.50 229 LEU A O 1
ATOM 1845 N N . ASN A 1 230 ? -32.765 -25.767 3.318 1.00 70.69 230 ASN A N 1
ATOM 1846 C CA . ASN A 1 230 ? -32.814 -26.314 1.957 1.00 70.69 230 ASN A CA 1
ATOM 1847 C C . ASN A 1 230 ? -32.047 -25.454 0.940 1.00 70.69 230 ASN A C 1
ATOM 1849 O O . ASN A 1 230 ? -31.578 -25.956 -0.080 1.00 70.69 230 ASN A O 1
ATOM 1853 N N . CYS A 1 231 ? -31.888 -24.158 1.217 1.00 67.69 231 CYS A N 1
ATOM 1854 C CA . CYS A 1 231 ? -31.100 -23.226 0.411 1.00 67.69 231 CYS A CA 1
ATOM 1855 C C . CYS A 1 231 ? -30.097 -22.468 1.301 1.00 67.69 231 CYS A C 1
ATOM 1857 O O . CYS A 1 231 ? -30.371 -21.335 1.709 1.00 67.69 231 CYS A O 1
ATOM 1859 N N . PRO A 1 232 ? -28.936 -23.070 1.628 1.00 68.31 232 PRO A N 1
ATOM 1860 C CA . PRO A 1 232 ? -27.990 -22.500 2.582 1.00 68.31 232 PRO A CA 1
ATOM 1861 C C . PRO A 1 232 ? -27.443 -21.139 2.148 1.00 68.31 232 PRO A C 1
ATOM 1863 O O . PRO A 1 232 ? -26.929 -20.978 1.037 1.00 68.31 232 PRO A O 1
ATOM 1866 N N . LEU A 1 233 ? -27.485 -20.169 3.065 1.00 64.19 233 LEU A N 1
ATOM 1867 C CA . LEU A 1 233 ? -26.808 -18.883 2.892 1.00 64.19 233 LEU A CA 1
ATOM 1868 C C . LEU A 1 233 ? -25.298 -19.092 2.718 1.00 64.19 233 LEU A C 1
ATOM 1870 O O . LEU A 1 233 ? -24.695 -19.941 3.367 1.00 64.19 233 LEU A O 1
ATOM 1874 N N . GLN A 1 234 ? -24.676 -18.277 1.868 1.00 59.41 234 GLN A N 1
ATOM 1875 C CA . GLN A 1 234 ? -23.236 -18.308 1.606 1.00 59.41 234 GLN A CA 1
ATOM 1876 C C . GLN A 1 234 ? -22.539 -17.084 2.223 1.00 59.41 234 GLN A C 1
ATOM 1878 O O . GLN A 1 234 ? -23.151 -16.032 2.421 1.00 59.41 234 GLN A O 1
ATOM 1883 N N . GLY A 1 235 ? -21.243 -17.214 2.514 1.00 52.03 235 GLY A N 1
ATOM 1884 C CA . GLY A 1 235 ? -20.413 -16.127 3.046 1.00 52.03 235 GLY A CA 1
ATOM 1885 C C . GLY A 1 235 ? -20.637 -15.834 4.536 1.00 52.03 235 GLY A C 1
ATOM 1886 O O . GLY A 1 235 ? -21.191 -16.642 5.281 1.00 52.03 235 GLY A O 1
ATOM 1887 N N . VAL A 1 236 ? -20.191 -14.661 5.000 1.00 46.50 236 VAL A N 1
ATOM 1888 C CA . VAL A 1 236 ? -20.183 -14.290 6.436 1.00 46.50 236 VAL A CA 1
ATOM 1889 C C . VAL A 1 236 ? -21.580 -14.337 7.078 1.00 46.50 236 VAL A C 1
ATOM 1891 O O . VAL A 1 236 ? -21.702 -14.746 8.232 1.00 46.50 236 VAL A O 1
ATOM 1894 N N . LYS A 1 237 ? -22.641 -14.033 6.314 1.00 55.12 237 LYS A N 1
ATOM 1895 C CA . LYS A 1 237 ? -24.040 -14.104 6.781 1.00 55.12 237 LYS A CA 1
ATOM 1896 C C . LYS A 1 237 ? -24.496 -15.511 7.166 1.00 55.12 237 LYS A C 1
ATOM 1898 O O . LYS A 1 237 ? -25.450 -15.638 7.928 1.00 55.12 237 LYS A O 1
ATOM 1903 N N . TYR A 1 238 ? -23.826 -16.562 6.689 1.00 68.00 238 TYR A N 1
ATOM 1904 C CA . TYR A 1 238 ? -24.110 -17.924 7.138 1.00 68.00 238 TYR A CA 1
ATOM 1905 C C . TYR A 1 238 ? -23.814 -18.093 8.635 1.00 68.00 238 TYR A C 1
ATOM 1907 O O . TYR A 1 238 ? -24.560 -18.765 9.341 1.00 68.00 238 TYR A O 1
ATOM 1915 N N . ARG A 1 239 ? -22.775 -17.423 9.157 1.00 60.50 239 ARG A N 1
ATOM 1916 C CA . ARG A 1 239 ? -22.453 -17.442 10.594 1.00 60.50 239 ARG A CA 1
ATOM 1917 C C . ARG A 1 239 ? -23.522 -16.722 11.415 1.00 60.50 239 ARG A C 1
ATOM 1919 O O . ARG A 1 239 ? -23.975 -17.272 12.414 1.00 60.50 239 ARG A O 1
ATOM 1926 N N . ASP A 1 240 ? -23.986 -15.565 10.936 1.00 57.91 240 ASP A N 1
ATOM 1927 C CA . ASP A 1 240 ? -25.099 -14.829 11.550 1.00 57.91 240 ASP A CA 1
ATOM 1928 C C . ASP A 1 240 ? -26.384 -15.672 11.563 1.00 57.91 240 ASP A C 1
ATOM 1930 O O . ASP A 1 240 ? -27.118 -15.678 12.549 1.00 57.91 240 ASP A O 1
ATOM 1934 N N . TYR A 1 241 ? -26.638 -16.427 10.489 1.00 74.19 241 TYR A N 1
ATOM 1935 C CA . TYR A 1 241 ? -27.757 -17.364 10.403 1.00 74.19 241 TYR A CA 1
ATOM 1936 C C . TYR A 1 241 ? -27.626 -18.529 11.397 1.00 74.19 241 TYR A C 1
ATOM 1938 O O . TYR A 1 241 ? -28.595 -18.854 12.078 1.00 74.19 241 TYR A O 1
ATOM 1946 N N . LEU A 1 242 ? -26.438 -19.122 11.565 1.00 75.00 242 LEU A N 1
ATOM 1947 C CA . LEU A 1 242 ? -26.224 -20.168 12.575 1.00 75.00 242 LEU A CA 1
ATOM 1948 C C . LEU A 1 242 ? -26.468 -19.649 13.999 1.00 75.00 242 LEU A C 1
ATOM 1950 O O . LEU A 1 242 ? -27.070 -20.345 14.818 1.00 75.00 242 LEU A O 1
ATOM 1954 N N . ASP A 1 243 ? -26.044 -18.422 14.296 1.00 75.19 243 ASP A N 1
ATOM 1955 C CA . ASP A 1 243 ? -26.299 -17.775 15.584 1.00 75.19 243 ASP A CA 1
ATOM 1956 C C . ASP A 1 243 ? -27.781 -17.410 15.766 1.00 75.19 243 ASP A C 1
ATOM 1958 O O . ASP A 1 243 ? -28.344 -17.613 16.846 1.00 75.19 243 ASP A O 1
ATOM 1962 N N . PHE A 1 244 ? -28.449 -16.981 14.694 1.00 78.94 244 PHE A N 1
ATOM 1963 C CA . PHE A 1 244 ? -29.898 -16.781 14.647 1.00 78.94 244 PHE A CA 1
ATOM 1964 C C . PHE A 1 244 ? -30.663 -18.080 14.961 1.00 78.94 244 PHE A C 1
ATOM 1966 O O . PHE A 1 244 ? -31.587 -18.066 15.778 1.00 78.94 244 PHE A O 1
ATOM 1973 N N . VAL A 1 245 ? -30.228 -19.223 14.413 1.00 80.75 245 VAL A N 1
ATOM 1974 C CA . VAL A 1 245 ? -30.793 -20.554 14.705 1.00 80.75 245 VAL A CA 1
ATOM 1975 C C . VAL A 1 245 ? -30.533 -20.977 16.157 1.00 80.75 245 VAL A C 1
ATOM 1977 O O . VAL A 1 245 ? -31.432 -21.518 16.804 1.00 80.75 245 VAL A O 1
ATOM 1980 N N . LYS A 1 246 ? -29.346 -20.708 16.722 1.00 81.62 246 LYS A N 1
ATOM 1981 C CA . LYS A 1 246 ? -29.064 -20.986 18.148 1.00 81.62 246 LYS A CA 1
ATOM 1982 C C . LYS A 1 246 ? -30.004 -20.211 19.069 1.00 81.62 246 LYS A C 1
ATOM 1984 O O . LYS A 1 246 ? -30.565 -20.792 19.995 1.00 81.62 246 LYS A O 1
ATOM 1989 N N . VAL A 1 247 ? -30.213 -18.919 18.803 1.00 76.81 247 VAL A N 1
ATOM 1990 C CA . VAL A 1 247 ? -31.154 -18.101 19.585 1.00 76.81 247 VAL A CA 1
ATOM 1991 C C . VAL A 1 247 ? -32.585 -18.610 19.416 1.00 76.81 247 VAL A C 1
ATOM 1993 O O . VAL A 1 247 ? -33.321 -18.651 20.399 1.00 76.81 247 VAL A O 1
ATOM 1996 N N . ALA A 1 248 ? -32.971 -19.063 18.218 1.00 82.81 248 ALA A N 1
ATOM 1997 C CA . ALA A 1 248 ? -34.289 -19.654 17.996 1.00 82.81 248 ALA A CA 1
ATOM 1998 C C . ALA A 1 248 ? -34.510 -20.905 18.861 1.00 82.81 248 ALA A C 1
ATOM 2000 O O . ALA A 1 248 ? -35.547 -21.003 19.512 1.00 82.81 248 ALA A O 1
ATOM 2001 N N . LYS A 1 249 ? -33.509 -21.789 18.978 1.00 86.62 249 LYS A N 1
ATOM 2002 C CA . LYS A 1 249 ? -33.562 -22.969 19.864 1.00 86.62 249 LYS A CA 1
ATOM 2003 C C . LYS A 1 249 ? -33.713 -22.594 21.341 1.00 86.62 249 LYS A C 1
ATOM 2005 O O . LYS A 1 249 ? -34.499 -23.207 22.055 1.00 86.62 249 LYS A O 1
ATOM 2010 N N . ILE A 1 250 ? -33.011 -21.554 21.803 1.00 79.94 250 ILE A N 1
ATOM 2011 C CA . ILE A 1 250 ? -33.149 -21.055 23.185 1.00 79.94 250 ILE A CA 1
ATOM 2012 C C . ILE A 1 250 ? -34.553 -20.472 23.417 1.00 79.94 250 ILE A C 1
ATOM 2014 O O . ILE A 1 250 ? -35.123 -20.615 24.502 1.00 79.94 250 ILE A O 1
ATOM 2018 N N . ILE A 1 251 ? -35.129 -19.803 22.412 1.00 79.19 251 ILE A N 1
ATOM 2019 C CA . ILE A 1 251 ? -36.488 -19.261 22.507 1.00 79.19 251 ILE A CA 1
ATOM 2020 C C . ILE A 1 251 ? -37.528 -20.383 22.542 1.00 79.19 251 ILE A C 1
ATOM 2022 O O . ILE A 1 251 ? -38.435 -20.327 23.372 1.00 79.19 251 ILE A O 1
ATOM 2026 N N . GLU A 1 252 ? -37.354 -21.411 21.713 1.00 85.19 252 GLU A N 1
ATOM 2027 C CA . GLU A 1 252 ? -38.233 -22.579 21.610 1.00 85.19 252 GLU A CA 1
ATOM 2028 C C . GLU A 1 252 ? -38.409 -23.304 22.949 1.00 85.19 252 GLU A C 1
ATOM 2030 O O . GLU A 1 252 ? -39.537 -23.549 23.374 1.00 85.19 252 GLU A O 1
ATOM 2035 N N . VAL A 1 253 ? -37.314 -23.545 23.675 1.00 84.00 253 VAL A N 1
ATOM 2036 C CA . VAL A 1 253 ? -37.351 -24.185 25.005 1.00 84.00 253 VAL A CA 1
ATOM 2037 C C . VAL A 1 253 ? -37.700 -23.213 26.142 1.00 84.00 253 VAL A C 1
ATOM 2039 O O . VAL A 1 253 ? -37.520 -23.531 27.314 1.00 84.00 253 VAL A O 1
ATOM 2042 N N . LYS A 1 254 ? -38.161 -21.995 25.820 1.00 78.81 254 LYS A N 1
ATOM 2043 C CA . LYS A 1 254 ? -38.425 -20.895 26.770 1.00 78.81 254 LYS A CA 1
ATOM 2044 C C . LYS A 1 254 ? -37.212 -20.467 27.619 1.00 78.81 254 LYS A C 1
ATOM 2046 O O . LYS A 1 254 ? -37.366 -19.694 28.561 1.00 78.81 254 LYS A O 1
ATOM 2051 N N . GLY A 1 255 ? -35.993 -20.864 27.245 1.00 70.69 255 GLY A N 1
ATOM 2052 C CA . GLY A 1 255 ? -34.751 -20.506 27.941 1.00 70.69 255 GLY A CA 1
ATOM 2053 C C . GLY A 1 255 ? -34.466 -19.001 27.949 1.00 70.69 255 GLY A C 1
ATOM 2054 O O . GLY A 1 255 ? -33.863 -18.482 28.878 1.00 70.69 255 GLY A O 1
ATOM 2055 N N . HIS A 1 256 ? -34.987 -18.253 26.974 1.00 72.12 256 HIS A N 1
ATOM 2056 C CA . HIS A 1 256 ? -34.927 -16.784 26.947 1.00 72.12 256 HIS A CA 1
ATOM 2057 C C . HIS A 1 256 ? -35.629 -16.091 28.135 1.00 72.12 256 HIS A C 1
ATOM 2059 O O . HIS A 1 256 ? -35.452 -14.888 28.325 1.00 72.12 256 HIS A O 1
ATOM 2065 N N . LEU A 1 257 ? -36.424 -16.827 28.920 1.00 67.62 257 LEU A N 1
ATOM 2066 C CA . LEU A 1 257 ? -37.052 -16.345 30.152 1.00 67.62 257 LEU A CA 1
ATOM 2067 C C . LEU A 1 257 ? -36.167 -16.561 31.395 1.00 67.62 257 LEU A C 1
ATOM 2069 O O . LEU A 1 257 ? -36.486 -16.032 32.459 1.00 67.62 257 LEU A O 1
ATOM 2073 N N . THR A 1 258 ? -35.058 -17.303 31.277 1.00 64.19 258 THR A N 1
ATOM 2074 C CA . THR A 1 258 ? -34.110 -17.568 32.370 1.00 64.19 258 THR A CA 1
ATOM 2075 C C . THR A 1 258 ? -32.890 -16.648 32.289 1.00 64.19 258 THR A C 1
ATOM 2077 O O . THR A 1 258 ? -32.527 -16.145 31.225 1.00 64.19 258 THR A O 1
ATOM 2080 N N . VAL A 1 259 ? -32.227 -16.411 33.426 1.00 53.22 259 VAL A N 1
ATOM 2081 C CA . VAL A 1 259 ? -31.000 -15.591 33.481 1.00 53.22 259 VAL A CA 1
ATOM 2082 C C . VAL A 1 259 ? -29.877 -16.229 32.662 1.00 53.22 259 VAL A C 1
ATOM 2084 O O . VAL A 1 259 ? -29.163 -15.532 31.944 1.00 53.22 259 VAL A O 1
ATOM 2087 N N . GLU A 1 260 ? -29.755 -17.553 32.726 1.00 64.62 260 GLU A N 1
ATOM 2088 C CA . GLU A 1 260 ? -28.753 -18.315 31.985 1.00 64.62 260 GLU A CA 1
ATOM 2089 C C . GLU A 1 260 ? -28.985 -18.239 30.471 1.00 64.62 260 GLU A C 1
ATOM 2091 O O . GLU A 1 260 ? -28.078 -17.852 29.732 1.00 64.62 260 GLU A O 1
ATOM 2096 N N . GLY A 1 261 ? -30.212 -18.488 30.003 1.00 62.44 261 GLY A N 1
ATOM 2097 C CA . GLY A 1 261 ? -30.543 -18.375 28.583 1.00 62.44 261 GLY A CA 1
ATOM 2098 C C . GLY A 1 261 ? -30.446 -16.935 28.069 1.00 62.44 261 GLY A C 1
ATOM 2099 O O . GLY A 1 261 ? -29.984 -16.709 26.951 1.00 62.44 261 GLY A O 1
ATOM 2100 N N . LEU A 1 262 ? -30.768 -15.929 28.891 1.00 57.88 262 LEU A N 1
ATOM 2101 C CA . LEU A 1 262 ? -30.519 -14.520 28.560 1.00 57.88 262 LEU A CA 1
ATOM 2102 C C . LEU A 1 262 ? -29.025 -14.201 28.432 1.00 57.88 262 LEU A C 1
ATOM 2104 O O . LEU A 1 262 ? -28.645 -13.440 27.540 1.00 57.88 262 LEU A O 1
ATOM 2108 N N . ASN A 1 263 ? -28.175 -14.767 29.290 1.00 60.66 263 ASN A N 1
ATOM 2109 C CA . ASN A 1 263 ? -26.725 -14.599 29.200 1.00 60.66 263 ASN A CA 1
ATOM 2110 C C . ASN A 1 263 ? -26.155 -15.294 27.958 1.00 60.66 263 ASN A C 1
ATOM 2112 O O . ASN A 1 263 ? -25.320 -14.704 27.276 1.00 60.66 263 ASN A O 1
ATOM 2116 N N . GLN A 1 264 ? -26.671 -16.471 27.595 1.00 64.56 264 GLN A N 1
ATOM 2117 C CA . GLN A 1 264 ? -26.326 -17.148 26.341 1.00 64.56 264 GLN A CA 1
ATOM 2118 C C . GLN A 1 264 ? -26.735 -16.310 25.120 1.00 64.56 264 GLN A C 1
ATOM 2120 O O . GLN A 1 264 ? -25.915 -16.050 24.243 1.00 64.56 264 GLN A O 1
ATOM 2125 N N . ILE A 1 265 ? -27.967 -15.791 25.089 1.00 61.91 265 ILE A N 1
ATOM 2126 C CA . ILE A 1 265 ? -28.451 -14.919 24.004 1.00 61.91 265 ILE A CA 1
ATOM 2127 C C . ILE A 1 265 ? -27.630 -13.627 23.925 1.00 61.91 265 ILE A C 1
ATOM 2129 O O . ILE A 1 265 ? -27.358 -13.131 22.832 1.00 61.91 265 ILE A O 1
ATOM 2133 N N . ARG A 1 266 ? -27.199 -13.075 25.064 1.00 57.78 266 ARG A N 1
ATOM 2134 C CA . ARG A 1 266 ? -26.295 -11.918 25.108 1.00 57.78 266 ARG A CA 1
ATOM 2135 C C . ARG A 1 266 ? -24.903 -12.249 24.611 1.00 57.78 266 ARG A C 1
ATOM 2137 O O . ARG A 1 266 ? -24.360 -11.424 23.896 1.00 57.78 266 ARG A O 1
ATOM 2144 N N . ALA A 1 267 ? -24.347 -13.407 24.948 1.00 55.94 267 ALA A N 1
ATOM 2145 C CA . ALA A 1 267 ? -23.051 -13.840 24.437 1.00 55.94 267 ALA A CA 1
ATOM 2146 C C . ALA A 1 267 ? -23.091 -14.006 22.910 1.00 55.94 267 ALA A C 1
ATOM 2148 O O . ALA A 1 267 ? -22.212 -13.505 22.209 1.00 55.94 267 ALA A O 1
ATOM 2149 N N . ILE A 1 268 ? -24.176 -14.596 22.393 1.00 60.59 268 ILE A N 1
ATOM 2150 C CA . ILE A 1 268 ? -24.425 -14.729 20.953 1.00 60.59 268 ILE A CA 1
ATOM 2151 C C . ILE A 1 268 ? -24.592 -13.342 20.300 1.00 60.59 268 ILE A C 1
ATOM 2153 O O . ILE A 1 268 ? -23.945 -13.041 19.304 1.00 60.59 268 ILE A O 1
ATOM 2157 N N . LYS A 1 269 ? -25.399 -12.444 20.886 1.00 54.91 269 LYS A N 1
ATOM 2158 C CA . LYS A 1 269 ? -25.687 -11.103 20.333 1.00 54.91 269 LYS A CA 1
ATOM 2159 C C . LYS A 1 269 ? -24.543 -10.096 20.480 1.00 54.91 269 LYS A C 1
ATOM 2161 O O . LYS A 1 269 ? -24.417 -9.192 19.658 1.00 54.91 269 LYS A O 1
ATOM 2166 N N . ALA A 1 270 ? -23.748 -10.211 21.538 1.00 44.66 270 ALA A N 1
ATOM 2167 C CA . ALA A 1 270 ? -22.536 -9.427 21.739 1.00 44.66 270 ALA A CA 1
ATOM 2168 C C . ALA A 1 270 ? -21.403 -9.899 20.823 1.00 44.66 270 ALA A C 1
ATOM 2170 O O . ALA A 1 270 ? -20.380 -9.224 20.786 1.00 44.66 270 ALA A O 1
ATOM 2171 N N . GLY A 1 271 ? -21.606 -11.017 20.105 1.00 44.47 271 GLY A N 1
ATOM 2172 C CA . GLY A 1 271 ? -20.642 -11.623 19.204 1.00 44.47 271 GLY A CA 1
ATOM 2173 C C . GLY A 1 271 ? -19.325 -11.815 19.925 1.00 44.47 271 GLY A C 1
ATOM 2174 O O . GLY A 1 271 ? -18.438 -11.015 19.676 1.00 44.47 271 GLY A O 1
ATOM 2175 N N . ASN A 1 272 ? -19.263 -12.784 20.856 1.00 32.25 272 ASN A N 1
ATOM 2176 C CA . ASN A 1 272 ? -18.075 -13.225 21.605 1.00 32.25 272 ASN A CA 1
ATOM 2177 C C . ASN A 1 272 ? -16.894 -12.247 21.561 1.00 32.25 272 ASN A C 1
ATOM 2179 O O . ASN A 1 272 ? -16.239 -12.128 20.533 1.00 32.25 272 ASN A O 1
ATOM 2183 N N . ILE A 1 273 ? -16.595 -11.612 22.698 1.00 30.08 273 ILE A N 1
ATOM 2184 C CA . ILE A 1 273 ? -15.331 -10.923 23.001 1.00 30.08 273 ILE A CA 1
ATOM 2185 C C . ILE A 1 273 ? -14.196 -11.378 22.066 1.00 30.08 273 ILE A C 1
ATOM 2187 O O . ILE A 1 273 ? -13.619 -12.446 22.243 1.00 30.08 273 ILE A O 1
ATOM 2191 N N . TYR A 1 274 ? -13.859 -10.533 21.093 1.00 36.00 274 TYR A N 1
ATOM 2192 C CA . TYR A 1 274 ? -12.619 -10.621 20.333 1.00 36.00 274 TYR A CA 1
ATOM 2193 C C . TYR A 1 274 ? -11.992 -9.226 20.260 1.00 36.00 274 TYR A C 1
ATOM 2195 O O . TYR A 1 274 ? -11.928 -8.598 19.211 1.00 36.00 274 TYR A O 1
ATOM 2203 N N . SER A 1 275 ? -11.438 -8.764 21.384 1.00 28.91 275 SER A N 1
ATOM 2204 C CA . SER A 1 275 ? -10.097 -8.175 21.304 1.00 28.91 275 SER A CA 1
ATOM 2205 C C . SER A 1 275 ? -9.101 -9.328 21.398 1.00 28.91 275 SER A C 1
ATOM 2207 O O . SER A 1 275 ? -8.390 -9.496 22.386 1.00 28.91 275 SER A O 1
ATOM 2209 N N . MET A 1 276 ? -9.102 -10.159 20.361 1.00 31.22 276 MET A N 1
ATOM 2210 C CA . MET A 1 276 ? -7.999 -11.047 20.066 1.00 31.22 276 MET A CA 1
ATOM 2211 C C . MET A 1 276 ? -7.133 -10.345 19.028 1.00 31.22 276 MET A C 1
ATOM 2213 O O . MET A 1 276 ? -7.565 -10.056 17.917 1.00 31.22 276 MET A O 1
ATOM 2217 N N . THR A 1 277 ? -5.859 -10.187 19.352 1.00 30.30 277 THR A N 1
ATOM 2218 C CA . THR A 1 277 ? -4.924 -10.872 18.463 1.00 30.30 277 THR A CA 1
ATOM 2219 C C . THR A 1 277 ? -5.021 -12.356 18.825 1.00 30.30 277 THR A C 1
ATOM 2221 O O . THR A 1 277 ? -5.220 -12.680 19.994 1.00 30.30 277 THR A O 1
ATOM 2224 N N . ASN A 1 278 ? -4.992 -13.244 17.830 1.00 30.66 278 ASN A N 1
ATOM 2225 C CA . ASN A 1 278 ? -5.456 -14.642 17.889 1.00 30.66 278 ASN A CA 1
ATOM 2226 C C . ASN A 1 278 ? -4.906 -15.559 19.010 1.00 30.66 278 ASN A C 1
ATOM 2228 O O . ASN A 1 278 ? -5.246 -16.730 18.991 1.00 30.66 278 ASN A O 1
ATOM 2232 N N . ASN A 1 279 ? -4.094 -15.105 19.975 1.00 29.39 279 ASN A N 1
ATOM 2233 C CA . ASN A 1 279 ? -3.387 -15.978 20.922 1.00 29.39 279 ASN A CA 1
ATOM 2234 C C . ASN A 1 279 ? -3.160 -15.408 22.343 1.00 29.39 279 ASN A C 1
ATOM 2236 O O . ASN A 1 279 ? -2.207 -15.816 23.006 1.00 29.39 279 ASN A O 1
ATOM 2240 N N . SER A 1 280 ? -3.979 -14.484 22.861 1.00 32.19 280 SER A N 1
ATOM 2241 C CA . SER A 1 280 ? -3.814 -14.056 24.267 1.00 32.19 280 SER A CA 1
ATOM 2242 C C . SER A 1 280 ? -5.111 -13.688 24.980 1.00 32.19 280 SER A C 1
ATOM 2244 O O . SER A 1 280 ? -5.934 -12.963 24.426 1.00 32.19 280 SER A O 1
ATOM 2246 N N . VAL A 1 281 ? -5.218 -14.117 26.242 1.00 33.41 281 VAL A N 1
ATOM 2247 C CA . VAL A 1 281 ? -6.225 -13.695 27.227 1.00 33.41 281 VAL A CA 1
ATOM 2248 C C . VAL A 1 281 ? -5.522 -12.821 28.270 1.00 33.41 281 VAL A C 1
ATOM 2250 O O . VAL A 1 281 ? -4.439 -13.179 28.730 1.00 33.41 281 VAL A O 1
ATOM 2253 N N . GLN A 1 282 ? -6.102 -11.673 28.626 1.00 34.53 282 GLN A N 1
ATOM 2254 C CA . GLN A 1 282 ? -5.588 -10.812 29.696 1.00 34.53 282 GLN A CA 1
ATOM 2255 C C . GLN A 1 282 ? -6.535 -10.850 30.896 1.00 34.53 282 GLN A C 1
ATOM 2257 O O . GLN A 1 282 ? -7.728 -10.590 30.751 1.00 34.53 282 GLN A O 1
ATOM 2262 N N . TYR A 1 283 ? -5.978 -11.151 32.069 1.00 38.88 283 TYR A N 1
ATOM 2263 C CA . TYR A 1 283 ? -6.652 -11.088 33.364 1.00 38.88 283 TYR A CA 1
ATOM 2264 C C . TYR A 1 283 ? -6.146 -9.854 34.114 1.00 38.88 283 TYR A C 1
ATOM 2266 O O . TYR A 1 283 ? -4.938 -9.619 34.163 1.00 38.88 283 TYR A O 1
ATOM 2274 N N . HIS A 1 284 ? -7.057 -9.053 34.668 1.00 38.56 284 HIS A N 1
ATOM 2275 C CA . HIS A 1 284 ? -6.699 -7.930 35.531 1.00 38.56 284 HIS A CA 1
ATOM 2276 C C . HIS A 1 284 ? -6.752 -8.373 36.993 1.00 38.56 284 HIS A C 1
ATOM 2278 O O . HIS A 1 284 ? -7.696 -9.052 37.389 1.00 38.56 284 HIS A O 1
ATOM 2284 N N . VAL A 1 285 ? -5.726 -8.015 37.764 1.00 47.91 285 VAL A N 1
ATOM 2285 C CA . VAL A 1 285 ? -5.559 -8.406 39.167 1.00 47.91 285 VAL A CA 1
ATOM 2286 C C . VAL A 1 285 ? -5.183 -7.158 39.954 1.00 47.91 285 VAL A C 1
ATOM 2288 O O . VAL A 1 285 ? -4.179 -6.518 39.639 1.00 47.91 285 VAL A O 1
ATOM 2291 N N . GLU A 1 286 ? -6.001 -6.799 40.941 1.00 47.44 286 GLU A N 1
ATOM 2292 C CA . GLU A 1 286 ? -5.916 -5.509 41.643 1.00 47.44 286 GLU A CA 1
ATOM 2293 C C . GLU A 1 286 ? -5.235 -5.608 43.020 1.00 47.44 286 GLU A C 1
ATOM 2295 O O . GLU A 1 286 ? -4.876 -4.585 43.601 1.00 47.44 286 GLU A O 1
ATOM 2300 N N . SER A 1 287 ? -4.996 -6.822 43.535 1.00 68.62 287 SER A N 1
ATOM 2301 C CA . SER A 1 287 ? -4.380 -7.038 44.849 1.00 68.62 287 SER A CA 1
ATOM 2302 C C . SER A 1 287 ? -3.231 -8.060 44.823 1.00 68.62 287 SER A C 1
ATOM 2304 O O . SER A 1 287 ? -3.176 -8.953 43.976 1.00 68.62 287 SER A O 1
ATOM 2306 N N . LEU A 1 288 ? -2.291 -7.937 45.773 1.00 71.62 288 LEU A N 1
ATOM 2307 C CA . LEU A 1 288 ? -1.200 -8.909 45.965 1.00 71.62 288 LEU A CA 1
ATOM 2308 C C . LEU A 1 288 ? -1.714 -10.298 46.378 1.00 71.62 288 LEU A C 1
ATOM 2310 O O . LEU A 1 288 ? -1.048 -11.296 46.096 1.00 71.62 288 LEU A O 1
ATOM 2314 N N . GLU A 1 289 ? -2.878 -10.351 47.029 1.00 72.31 289 GLU A N 1
ATOM 2315 C CA . GLU A 1 289 ? -3.511 -11.589 47.488 1.00 72.31 289 GLU A CA 1
ATOM 2316 C C . GLU A 1 289 ? -4.142 -12.345 46.313 1.00 72.31 289 GLU A C 1
ATOM 2318 O O . GLU A 1 289 ? -3.941 -13.547 46.169 1.00 72.31 289 GLU A O 1
ATOM 2323 N N . ASP A 1 290 ? -4.790 -11.636 45.388 1.00 71.62 290 ASP A N 1
ATOM 2324 C CA . ASP A 1 290 ? -5.316 -12.239 44.158 1.00 71.62 290 ASP A CA 1
ATOM 2325 C C . ASP A 1 290 ? -4.181 -12.691 43.224 1.00 71.62 290 ASP A C 1
ATOM 2327 O O . ASP A 1 290 ? -4.290 -13.700 42.524 1.00 71.62 290 ASP A O 1
ATOM 2331 N N . LEU A 1 291 ? -3.046 -11.980 43.239 1.00 72.69 291 LEU A N 1
ATOM 2332 C CA . LEU A 1 291 ? -1.865 -12.356 42.458 1.00 72.69 291 LEU A CA 1
ATOM 2333 C C . LEU A 1 291 ? -1.228 -13.655 42.965 1.00 72.69 291 LEU A C 1
ATOM 2335 O O . LEU A 1 291 ? -0.664 -14.414 42.175 1.00 72.69 291 LEU A O 1
ATOM 2339 N N . ARG A 1 292 ? -1.353 -13.933 44.268 1.00 79.12 292 ARG A N 1
ATOM 2340 C CA . ARG A 1 292 ? -0.879 -15.171 44.895 1.00 79.12 292 ARG A CA 1
ATOM 2341 C C . ARG A 1 292 ? -1.569 -16.401 44.315 1.00 79.12 292 ARG A C 1
ATOM 2343 O O . ARG A 1 292 ? -0.890 -17.373 44.016 1.00 79.12 292 ARG A O 1
ATOM 2350 N N . VAL A 1 293 ? -2.879 -16.327 44.068 1.00 76.19 293 VAL A N 1
ATOM 2351 C CA . VAL A 1 293 ? -3.658 -17.422 43.459 1.00 76.19 293 VAL A CA 1
ATOM 2352 C C . VAL A 1 293 ? -3.069 -17.836 42.106 1.00 76.19 293 VAL A C 1
ATOM 2354 O O . VAL A 1 293 ? -3.019 -19.018 41.773 1.00 76.19 293 VAL A O 1
ATOM 2357 N N . ILE A 1 294 ? -2.574 -16.864 41.336 1.00 72.81 294 ILE A N 1
ATOM 2358 C CA . ILE A 1 294 ? -1.956 -17.098 40.027 1.00 72.81 294 ILE A CA 1
ATOM 2359 C C . ILE A 1 294 ? -0.563 -17.725 40.168 1.00 72.81 294 ILE A C 1
ATOM 2361 O O . ILE A 1 294 ? -0.230 -18.636 39.411 1.00 72.81 294 ILE A O 1
ATOM 2365 N N . ILE A 1 295 ? 0.241 -17.259 41.129 1.00 81.19 295 ILE A N 1
ATOM 2366 C CA . ILE A 1 295 ? 1.556 -17.849 41.432 1.00 81.19 295 ILE A CA 1
ATOM 2367 C C . ILE A 1 295 ? 1.394 -19.304 41.892 1.00 81.19 295 ILE A C 1
ATOM 2369 O O . ILE A 1 295 ? 2.026 -20.193 41.330 1.00 81.19 295 ILE A O 1
ATOM 2373 N N . ASP A 1 296 ? 0.495 -19.564 42.843 1.00 81.19 296 ASP A N 1
ATOM 2374 C CA . ASP A 1 296 ? 0.250 -20.907 43.377 1.00 81.19 296 ASP A CA 1
ATOM 2375 C C . ASP A 1 296 ? -0.232 -21.861 42.266 1.00 81.19 296 ASP A C 1
ATOM 2377 O O . ASP A 1 296 ? 0.217 -23.005 42.175 1.00 81.19 296 ASP A O 1
ATOM 2381 N N . HIS A 1 297 ? -1.081 -21.373 41.353 1.00 77.31 297 HIS A N 1
ATOM 2382 C CA . HIS A 1 297 ? -1.516 -22.143 40.189 1.00 77.31 297 HIS A CA 1
ATOM 2383 C C . HIS A 1 297 ? -0.350 -22.524 39.264 1.00 77.31 297 HIS A C 1
ATOM 2385 O O . HIS A 1 297 ? -0.233 -23.689 38.893 1.00 77.31 297 HIS A O 1
ATOM 2391 N N . PHE A 1 298 ? 0.524 -21.582 38.894 1.00 75.56 298 PHE A N 1
ATOM 2392 C CA . PHE A 1 298 ? 1.647 -21.860 37.984 1.00 75.56 298 PHE A CA 1
ATOM 2393 C C . PHE A 1 298 ? 2.839 -22.558 38.654 1.00 75.56 298 PHE A C 1
ATOM 2395 O O . PHE A 1 298 ? 3.698 -23.098 37.958 1.00 75.56 298 PHE A O 1
ATOM 2402 N N . ASP A 1 299 ? 2.890 -22.592 39.983 1.00 79.62 299 ASP A N 1
ATOM 2403 C CA . ASP A 1 299 ? 3.817 -23.442 40.730 1.00 79.62 299 ASP A CA 1
ATOM 2404 C C . ASP A 1 299 ? 3.384 -24.914 40.708 1.00 79.62 299 ASP A C 1
ATOM 2406 O O . ASP A 1 299 ? 4.229 -25.797 40.560 1.00 79.62 299 ASP A O 1
ATOM 2410 N N . ILE A 1 300 ? 2.074 -25.175 40.800 1.00 73.00 300 ILE A N 1
ATOM 2411 C CA . ILE A 1 300 ? 1.496 -26.524 40.674 1.00 73.00 300 ILE A CA 1
ATOM 2412 C C . ILE A 1 300 ? 1.470 -26.973 39.205 1.00 73.00 300 ILE A C 1
ATOM 2414 O O . ILE A 1 300 ? 1.724 -28.141 38.907 1.00 73.00 300 ILE A O 1
ATOM 2418 N N . TYR A 1 301 ? 1.209 -26.045 38.281 1.00 67.50 301 TYR A N 1
ATOM 2419 C CA . TYR A 1 301 ? 1.124 -26.287 36.840 1.00 67.50 301 TYR A CA 1
ATOM 2420 C C . TYR A 1 301 ? 2.128 -25.407 36.067 1.00 67.50 301 TYR A C 1
ATOM 2422 O O . TYR A 1 301 ? 1.741 -24.389 35.483 1.00 67.50 301 TYR A O 1
ATOM 2430 N N . PRO A 1 302 ? 3.425 -25.777 36.033 1.00 70.44 302 PRO A N 1
ATOM 2431 C CA . PRO A 1 302 ? 4.466 -24.979 35.388 1.00 70.44 302 PRO A CA 1
ATOM 2432 C C . PRO A 1 302 ? 4.211 -24.734 33.899 1.00 70.44 302 PRO A C 1
ATOM 2434 O O . PRO A 1 302 ? 3.771 -25.623 33.164 1.00 70.44 302 PRO A O 1
ATOM 2437 N N . LEU A 1 303 ? 4.557 -23.540 33.409 1.00 66.12 303 LEU A N 1
ATOM 2438 C CA . LEU A 1 303 ? 4.474 -23.235 31.984 1.00 66.12 303 LEU A CA 1
ATOM 2439 C C . LEU A 1 303 ? 5.545 -24.028 31.224 1.00 66.12 303 LEU A C 1
ATOM 2441 O O . LEU A 1 303 ? 6.733 -23.961 31.517 1.00 66.12 303 LEU A O 1
ATOM 2445 N N . ILE A 1 304 ? 5.136 -24.740 30.176 1.00 55.31 304 ILE A N 1
ATOM 2446 C CA . ILE A 1 304 ? 6.031 -25.646 29.427 1.00 55.31 304 ILE A CA 1
ATOM 2447 C C . ILE A 1 304 ? 6.801 -24.902 28.309 1.00 55.31 304 ILE A C 1
ATOM 2449 O O . ILE A 1 304 ? 7.692 -25.441 27.656 1.00 55.31 304 ILE A O 1
ATOM 2453 N N . THR A 1 305 ? 6.484 -23.628 28.057 1.00 52.97 305 THR A N 1
ATOM 2454 C CA . THR A 1 305 ? 7.032 -22.857 26.924 1.00 52.97 305 THR A CA 1
ATOM 2455 C C . THR A 1 305 ? 8.167 -21.912 27.335 1.00 52.97 305 THR A C 1
ATOM 2457 O O . THR A 1 305 ? 8.507 -21.777 28.507 1.00 52.97 305 THR A O 1
ATOM 2460 N N . LYS A 1 306 ? 8.716 -21.151 26.370 1.00 54.56 306 LYS A N 1
ATOM 2461 C CA . LYS A 1 306 ? 9.676 -20.052 26.624 1.00 54.56 306 LYS A CA 1
ATOM 2462 C C . LYS A 1 306 ? 9.177 -19.019 27.652 1.00 54.56 306 LYS A C 1
ATOM 2464 O O . LYS A 1 306 ? 9.991 -18.270 28.178 1.00 54.56 306 LYS A O 1
ATOM 2469 N N . LYS A 1 307 ? 7.871 -18.995 27.949 1.00 60.22 307 LYS A N 1
ATOM 2470 C CA . LYS A 1 307 ? 7.256 -18.154 28.983 1.00 60.22 307 LYS A CA 1
ATOM 2471 C C . LYS A 1 307 ? 7.562 -18.578 30.420 1.00 60.22 307 LYS A C 1
ATOM 2473 O O . LYS A 1 307 ? 7.333 -17.774 31.315 1.00 60.22 307 LYS A O 1
ATOM 2478 N N . GLN A 1 308 ? 8.147 -19.756 30.648 1.00 73.19 308 GLN A N 1
ATOM 2479 C CA . GLN A 1 308 ? 8.593 -20.161 31.983 1.00 73.19 308 GLN A CA 1
ATOM 2480 C C . GLN A 1 308 ? 9.674 -19.227 32.543 1.00 73.19 308 GLN A C 1
ATOM 2482 O O . GLN A 1 308 ? 9.643 -18.891 33.720 1.00 73.19 308 GLN A O 1
ATOM 2487 N N . ALA A 1 309 ? 10.600 -18.747 31.705 1.00 65.81 309 ALA A N 1
ATOM 2488 C CA . ALA A 1 309 ? 11.627 -17.795 32.136 1.00 65.81 309 ALA A CA 1
ATOM 2489 C C . ALA A 1 309 ? 11.022 -16.433 32.525 1.00 65.81 309 ALA A C 1
ATOM 2491 O O . ALA A 1 309 ? 11.376 -15.875 33.563 1.00 65.81 309 ALA A O 1
ATOM 2492 N N . ASP A 1 310 ? 10.060 -15.942 31.736 1.00 70.50 310 ASP A N 1
ATOM 2493 C CA . ASP A 1 310 ? 9.306 -14.719 32.042 1.00 70.50 310 ASP A CA 1
ATOM 2494 C C . ASP A 1 310 ? 8.524 -14.876 33.360 1.00 70.50 310 ASP A C 1
ATOM 2496 O O . ASP A 1 310 ? 8.523 -13.967 34.189 1.00 70.50 310 ASP A O 1
ATOM 2500 N N . TYR A 1 311 ? 7.908 -16.045 33.585 1.00 78.44 311 TYR A N 1
ATOM 2501 C CA . TYR A 1 311 ? 7.198 -16.373 34.824 1.00 78.44 311 TYR A CA 1
ATOM 2502 C C . TYR A 1 311 ? 8.130 -16.429 36.042 1.00 78.44 311 TYR A C 1
ATOM 2504 O O . TYR A 1 311 ? 7.795 -15.877 37.085 1.00 78.44 311 TYR A O 1
ATOM 2512 N N . LEU A 1 312 ? 9.328 -17.007 35.924 1.00 76.25 312 LEU A N 1
ATOM 2513 C CA . LEU A 1 312 ? 10.304 -17.042 37.022 1.00 76.25 312 LEU A CA 1
ATOM 2514 C C . LEU A 1 312 ? 10.812 -15.640 37.399 1.00 76.25 312 LEU A C 1
ATOM 2516 O O . LEU A 1 312 ? 10.964 -15.334 38.586 1.00 76.25 312 LEU A O 1
ATOM 2520 N N . LEU A 1 313 ? 11.025 -14.763 36.410 1.00 73.56 313 LEU A N 1
ATOM 2521 C CA . LEU A 1 313 ? 11.361 -13.351 36.639 1.00 73.56 313 LEU A CA 1
ATOM 2522 C C . LEU A 1 313 ? 10.191 -12.588 37.276 1.00 73.56 313 LEU A C 1
ATOM 2524 O O . LEU A 1 313 ? 10.390 -11.786 38.192 1.00 73.56 313 LEU A O 1
ATOM 2528 N N . PHE A 1 314 ? 8.966 -12.869 36.833 1.00 80.81 314 PHE A N 1
ATOM 2529 C CA . PHE A 1 314 ? 7.745 -12.326 37.421 1.00 80.81 314 PHE A CA 1
ATOM 2530 C C . PHE A 1 314 ? 7.562 -12.774 38.882 1.00 80.81 314 PHE A C 1
ATOM 2532 O O . PHE A 1 314 ? 7.351 -11.931 39.751 1.00 80.81 314 PHE A O 1
ATOM 2539 N N . LYS A 1 315 ? 7.760 -14.063 39.186 1.00 83.38 315 LYS A N 1
ATOM 2540 C CA . LYS A 1 315 ? 7.718 -14.623 40.546 1.00 83.38 315 LYS A CA 1
ATOM 2541 C C . LYS A 1 315 ? 8.795 -14.020 41.450 1.00 83.38 315 LYS A C 1
ATOM 2543 O O . LYS A 1 315 ? 8.512 -13.618 42.574 1.00 83.38 315 LYS A O 1
ATOM 2548 N N . SER A 1 316 ? 10.017 -13.869 40.939 1.00 80.56 316 SER A N 1
ATOM 2549 C CA . SER A 1 316 ? 11.107 -13.189 41.658 1.00 80.56 316 SER A CA 1
ATOM 2550 C C . SER A 1 316 ? 10.764 -11.728 41.970 1.00 80.56 316 SER A C 1
ATOM 2552 O O . SER A 1 316 ? 11.076 -11.225 43.050 1.00 80.56 316 SER A O 1
ATOM 2554 N N . SER A 1 317 ? 10.075 -11.051 41.047 1.00 80.00 317 SER A N 1
ATOM 2555 C CA . SER A 1 317 ? 9.590 -9.681 41.251 1.00 80.00 317 SER A CA 1
ATOM 2556 C C . SER A 1 317 ? 8.481 -9.631 42.308 1.00 80.00 317 SER A C 1
ATOM 2558 O O . SER A 1 317 ? 8.505 -8.757 43.175 1.00 80.00 317 SER A O 1
ATOM 2560 N N . TYR A 1 318 ? 7.550 -10.590 42.284 1.00 87.19 318 TYR A N 1
ATOM 2561 C CA . TYR A 1 318 ? 6.501 -10.746 43.293 1.00 87.19 318 TYR A CA 1
ATOM 2562 C C . TYR A 1 318 ? 7.085 -10.937 44.699 1.00 87.19 318 TYR A C 1
ATOM 2564 O O . TYR A 1 318 ? 6.695 -10.218 45.616 1.00 87.19 318 TYR A O 1
ATOM 2572 N N . GLU A 1 319 ? 8.083 -11.807 44.867 1.00 84.12 319 GLU A N 1
ATOM 2573 C CA . GLU A 1 319 ? 8.724 -12.043 46.168 1.00 84.12 319 GLU A CA 1
ATOM 2574 C C . GLU A 1 319 ? 9.474 -10.812 46.703 1.00 84.12 319 GLU A C 1
ATOM 2576 O O . GLU A 1 319 ? 9.443 -10.527 47.904 1.00 84.12 319 GLU A O 1
ATOM 2581 N N . LEU A 1 320 ? 10.111 -10.021 45.832 1.00 81.81 320 LEU A N 1
ATOM 2582 C CA . LEU A 1 320 ? 10.714 -8.741 46.232 1.00 81.81 320 LEU A CA 1
ATOM 2583 C C . LEU A 1 320 ? 9.667 -7.718 46.696 1.00 81.81 320 LEU A C 1
ATOM 2585 O O . LEU A 1 320 ? 9.935 -6.921 47.606 1.00 81.81 320 LEU A O 1
ATOM 2589 N N . ILE A 1 321 ? 8.483 -7.724 46.078 1.00 81.69 321 ILE A N 1
ATOM 2590 C CA . ILE A 1 321 ? 7.383 -6.822 46.430 1.00 81.69 321 ILE A CA 1
ATOM 2591 C C . ILE A 1 321 ? 6.728 -7.262 47.740 1.00 81.69 321 ILE A C 1
ATOM 2593 O O . ILE A 1 321 ? 6.638 -6.456 48.668 1.00 81.69 321 ILE A O 1
ATOM 2597 N N . LYS A 1 322 ? 6.373 -8.546 47.850 1.00 86.94 322 LYS A N 1
ATOM 2598 C CA . LYS A 1 322 ? 5.773 -9.178 49.033 1.00 86.94 322 LYS A CA 1
ATOM 2599 C C . LYS A 1 322 ? 6.617 -8.967 50.288 1.00 86.94 322 LYS A C 1
ATOM 2601 O O . LYS A 1 322 ? 6.103 -8.542 51.317 1.00 86.94 322 LYS A O 1
ATOM 2606 N N . ASN A 1 323 ? 7.931 -9.158 50.176 1.00 85.62 323 ASN A N 1
ATOM 2607 C CA . ASN A 1 323 ? 8.863 -8.983 51.291 1.00 85.62 323 ASN A CA 1
ATOM 2608 C C . ASN A 1 323 ? 9.310 -7.522 51.499 1.00 85.62 323 ASN A C 1
ATOM 2610 O O . ASN A 1 323 ? 10.272 -7.273 52.222 1.00 85.62 323 ASN A O 1
ATOM 2614 N N . LYS A 1 324 ? 8.670 -6.550 50.829 1.00 85.62 324 LYS A N 1
ATOM 2615 C CA . LYS A 1 324 ? 8.983 -5.107 50.887 1.00 85.62 324 LYS A CA 1
ATOM 2616 C C . LYS A 1 324 ? 10.437 -4.731 50.542 1.00 85.62 324 LYS A C 1
ATOM 2618 O O . LYS A 1 324 ? 10.843 -3.587 50.728 1.00 85.62 324 LYS A O 1
ATOM 2623 N N . LYS A 1 325 ? 11.220 -5.645 49.957 1.00 76.44 325 LYS A N 1
ATOM 2624 C CA . LYS A 1 325 ? 12.625 -5.416 49.571 1.00 76.44 325 LYS A CA 1
ATOM 2625 C C . LYS A 1 325 ? 12.770 -4.376 48.460 1.00 76.44 325 LYS A C 1
ATOM 2627 O O . LYS A 1 325 ? 13.794 -3.699 48.397 1.00 76.44 325 LYS A O 1
ATOM 2632 N N . HIS A 1 326 ? 11.737 -4.202 47.635 1.00 77.44 326 HIS A N 1
ATOM 2633 C CA . HIS A 1 326 ? 11.644 -3.142 46.624 1.00 77.44 326 HIS A CA 1
ATOM 2634 C C . HIS A 1 326 ? 11.754 -1.714 47.191 1.00 77.44 326 HIS A C 1
ATOM 2636 O O . HIS A 1 326 ? 12.066 -0.793 46.441 1.00 77.44 326 HIS A O 1
ATOM 2642 N N . LEU A 1 327 ? 11.531 -1.526 48.498 1.00 77.31 327 LEU A N 1
ATOM 2643 C CA . LEU A 1 327 ? 11.705 -0.237 49.177 1.00 77.31 327 LEU A CA 1
ATOM 2644 C C . LEU A 1 327 ? 13.185 0.124 49.402 1.00 77.31 327 LEU A C 1
ATOM 2646 O O . LEU A 1 327 ? 13.501 1.258 49.748 1.00 77.31 327 LEU A O 1
ATOM 2650 N N . THR A 1 328 ? 14.105 -0.824 49.201 1.00 77.00 328 THR A N 1
ATOM 2651 C CA . THR A 1 328 ? 15.552 -0.584 49.285 1.00 77.00 328 THR A CA 1
ATOM 2652 C C . THR A 1 328 ? 16.122 -0.226 47.914 1.00 77.00 328 THR A C 1
ATOM 2654 O O . THR A 1 328 ? 15.678 -0.748 46.892 1.00 77.00 328 THR A O 1
ATOM 2657 N N . LYS A 1 329 ? 17.171 0.607 47.868 1.00 63.66 329 LYS A N 1
ATOM 2658 C CA . LYS A 1 329 ? 17.855 0.973 46.611 1.00 63.66 329 LYS A CA 1
ATOM 2659 C C . LYS A 1 329 ? 18.343 -0.259 45.836 1.00 63.66 329 LYS A C 1
ATOM 2661 O O . LYS A 1 329 ? 18.215 -0.309 44.617 1.00 63.66 329 LYS A O 1
ATOM 2666 N N . GLN A 1 330 ? 18.857 -1.267 46.541 1.00 65.06 330 GLN A N 1
ATOM 2667 C CA . GLN A 1 330 ? 19.337 -2.515 45.943 1.00 65.06 330 GLN A CA 1
ATOM 2668 C C . GLN A 1 330 ? 18.185 -3.366 45.383 1.00 65.06 330 GLN A C 1
ATOM 2670 O O . GLN A 1 330 ? 18.278 -3.849 44.255 1.00 65.06 330 GLN A O 1
ATOM 2675 N N . GLY A 1 331 ? 17.075 -3.485 46.119 1.00 68.06 331 GLY A N 1
ATOM 2676 C CA . GLY A 1 331 ? 15.877 -4.179 45.642 1.00 68.06 331 GLY A CA 1
ATOM 2677 C C . GLY A 1 331 ? 15.189 -3.463 44.476 1.00 68.06 331 GLY A C 1
ATOM 2678 O O . GLY A 1 331 ? 14.711 -4.124 43.559 1.00 68.06 331 GLY A O 1
ATOM 2679 N N . LEU A 1 332 ? 15.201 -2.126 44.448 1.00 61.84 332 LEU A N 1
ATOM 2680 C CA . LEU A 1 332 ? 14.674 -1.332 43.334 1.00 61.84 332 LEU A CA 1
ATOM 2681 C C . LEU A 1 332 ? 15.517 -1.507 42.061 1.00 61.84 332 LEU A C 1
ATOM 2683 O O . LEU A 1 332 ? 14.961 -1.664 40.977 1.00 61.84 332 LEU A O 1
ATOM 2687 N N . ILE A 1 333 ? 16.850 -1.540 42.185 1.00 62.00 333 ILE A N 1
ATOM 2688 C CA . ILE A 1 333 ? 17.764 -1.823 41.064 1.00 62.00 333 ILE A CA 1
ATOM 2689 C C . ILE A 1 333 ? 17.521 -3.231 40.502 1.00 62.00 333 ILE A C 1
ATOM 2691 O O . ILE A 1 333 ? 17.463 -3.396 39.284 1.00 62.00 333 ILE A O 1
ATOM 2695 N N . GLN A 1 334 ? 17.321 -4.231 41.367 1.00 63.62 334 GLN A N 1
ATOM 2696 C CA . GLN A 1 334 ? 16.960 -5.589 40.940 1.00 63.62 334 GLN A CA 1
ATOM 2697 C C . GLN A 1 334 ? 15.598 -5.632 40.227 1.00 63.62 334 GLN A C 1
ATOM 2699 O O . GLN A 1 334 ? 15.456 -6.278 39.193 1.00 63.62 334 GLN A O 1
ATOM 2704 N N . LEU A 1 335 ? 14.600 -4.888 40.710 1.00 70.44 335 LEU A N 1
ATOM 2705 C CA . LEU A 1 335 ? 13.288 -4.815 40.057 1.00 70.44 335 LEU A CA 1
ATOM 2706 C C . LEU A 1 335 ? 13.358 -4.127 38.683 1.00 70.44 335 LEU A C 1
ATOM 2708 O O . LEU A 1 335 ? 12.689 -4.537 37.732 1.00 70.44 335 LEU A O 1
ATOM 2712 N N . LEU A 1 336 ? 14.200 -3.097 38.560 1.00 61.78 336 LEU A N 1
ATOM 2713 C CA . LEU A 1 336 ? 14.459 -2.403 37.300 1.00 61.78 336 LEU A CA 1
ATOM 2714 C C . LEU A 1 336 ? 15.215 -3.283 36.296 1.00 61.78 336 LEU A C 1
ATOM 2716 O O . LEU A 1 336 ? 14.910 -3.209 35.105 1.00 61.78 336 LEU A O 1
ATOM 2720 N N . SER A 1 337 ? 16.142 -4.140 36.739 1.00 65.19 337 SER A N 1
ATOM 2721 C CA . SER A 1 337 ? 16.848 -5.070 35.845 1.00 65.19 337 SER A CA 1
ATOM 2722 C C . SER A 1 337 ? 15.929 -6.184 35.327 1.00 65.19 337 SER A C 1
ATOM 2724 O O . SER A 1 337 ? 15.960 -6.497 34.132 1.00 65.19 337 SER A O 1
ATOM 2726 N N . PHE A 1 338 ? 15.029 -6.707 36.169 1.00 71.88 338 PHE A N 1
ATOM 2727 C CA . PHE A 1 338 ? 13.972 -7.628 35.734 1.00 71.88 338 PHE A CA 1
ATOM 2728 C C . PHE A 1 338 ? 13.036 -6.955 34.724 1.00 71.88 338 PHE A C 1
ATOM 2730 O O . PHE A 1 338 ? 12.789 -7.498 33.647 1.00 71.88 338 PHE A O 1
ATOM 2737 N N . LYS A 1 339 ? 12.598 -5.719 35.005 1.00 56.38 339 LYS A N 1
ATOM 2738 C CA . LYS A 1 339 ? 11.761 -4.922 34.095 1.00 56.38 339 LYS A CA 1
ATOM 2739 C C . LYS A 1 339 ? 12.452 -4.618 32.761 1.00 56.38 339 LYS A C 1
ATOM 2741 O O . LYS A 1 339 ? 11.795 -4.664 31.727 1.00 56.38 339 LYS A O 1
ATOM 2746 N N . ALA A 1 340 ? 13.749 -4.313 32.757 1.00 54.00 340 ALA A N 1
ATOM 2747 C CA . ALA A 1 340 ? 14.515 -4.064 31.533 1.00 54.00 340 ALA A CA 1
ATOM 2748 C C . ALA A 1 340 ? 14.606 -5.323 30.656 1.00 54.00 340 ALA A C 1
ATOM 2750 O O . ALA A 1 340 ? 14.371 -5.251 29.449 1.00 54.00 340 ALA A O 1
ATOM 2751 N N . THR A 1 341 ? 14.846 -6.477 31.288 1.00 62.16 341 THR A N 1
ATOM 2752 C CA . THR A 1 341 ? 14.861 -7.793 30.629 1.00 62.16 341 THR A CA 1
ATOM 2753 C C . THR A 1 341 ? 13.493 -8.133 30.022 1.00 62.16 341 THR A C 1
ATOM 2755 O O . THR A 1 341 ? 13.429 -8.674 28.921 1.00 62.16 341 THR A O 1
ATOM 2758 N N . LEU A 1 342 ? 12.400 -7.749 30.696 1.00 62.94 342 LEU A N 1
ATOM 2759 C CA . LEU A 1 342 ? 11.022 -7.954 30.232 1.00 62.94 342 LEU A CA 1
ATOM 2760 C C . LEU A 1 342 ? 10.568 -6.954 29.144 1.00 62.94 342 LEU A C 1
ATOM 2762 O O . LEU A 1 342 ? 9.742 -7.318 28.309 1.00 62.94 342 LEU A O 1
ATOM 2766 N N . ASN A 1 343 ? 11.080 -5.713 29.132 1.00 48.22 343 ASN A N 1
ATOM 2767 C CA . ASN A 1 343 ? 10.530 -4.625 28.305 1.00 48.22 343 ASN A CA 1
ATOM 2768 C C . ASN A 1 343 ? 11.319 -4.266 27.035 1.00 48.22 343 ASN A C 1
ATOM 2770 O O . ASN A 1 343 ? 10.713 -3.670 26.151 1.00 48.22 343 ASN A O 1
ATOM 2774 N N . ASN A 1 344 ? 12.628 -4.541 26.926 1.00 52.06 344 ASN A N 1
ATOM 2775 C CA . ASN A 1 344 ? 13.435 -4.144 25.754 1.00 52.06 344 ASN A CA 1
ATOM 2776 C C . ASN A 1 344 ? 14.806 -4.857 25.701 1.00 52.06 344 ASN A C 1
ATOM 2778 O O . ASN A 1 344 ? 15.858 -4.232 25.835 1.00 52.06 344 ASN A O 1
ATOM 2782 N N . GLY A 1 345 ? 14.830 -6.166 25.450 1.00 54.00 345 GLY A N 1
ATOM 2783 C CA . GLY A 1 345 ? 16.054 -6.798 24.940 1.00 54.00 345 GLY A CA 1
ATOM 2784 C C . GLY A 1 345 ? 16.311 -6.372 23.488 1.00 54.00 345 GLY A C 1
ATOM 2785 O O . GLY A 1 345 ? 15.375 -6.353 22.686 1.00 54.00 345 GLY A O 1
ATOM 2786 N N . GLU A 1 346 ? 17.553 -6.039 23.114 1.00 56.78 346 GLU A N 1
ATOM 2787 C CA . GLU A 1 346 ? 17.915 -5.865 21.699 1.00 56.78 346 GLU A CA 1
ATOM 2788 C C . GLU A 1 346 ? 17.615 -7.159 20.930 1.00 56.78 346 GLU A C 1
ATOM 2790 O O . GLU A 1 346 ? 18.289 -8.177 21.086 1.00 56.78 346 GLU A O 1
ATOM 2795 N N . ALA A 1 347 ? 16.582 -7.135 20.087 1.00 66.81 347 ALA A N 1
ATOM 2796 C CA . ALA A 1 347 ? 16.189 -8.300 19.311 1.00 66.81 347 ALA A CA 1
ATOM 2797 C C . ALA A 1 347 ? 17.054 -8.422 18.047 1.00 66.81 347 ALA A C 1
ATOM 2799 O O . ALA A 1 347 ? 16.925 -7.645 17.095 1.00 66.81 347 ALA A O 1
ATOM 2800 N N . VAL A 1 348 ? 17.913 -9.440 17.999 1.00 76.44 348 VAL A N 1
ATOM 2801 C CA . VAL A 1 348 ? 18.664 -9.785 16.787 1.00 76.44 348 VAL A CA 1
ATOM 2802 C C . VAL A 1 348 ? 17.756 -10.559 15.836 1.00 76.44 348 VAL A C 1
ATOM 2804 O O . VAL A 1 348 ? 17.319 -11.669 16.131 1.00 76.44 348 VAL A O 1
ATOM 2807 N N . LYS A 1 349 ? 17.498 -9.988 14.656 1.00 83.00 349 LYS A N 1
ATOM 2808 C CA . LYS A 1 349 ? 16.755 -10.651 13.580 1.00 83.00 349 LYS A CA 1
ATOM 2809 C C . LYS A 1 349 ? 17.625 -10.815 12.344 1.00 83.00 349 LYS A C 1
ATOM 2811 O O . LYS A 1 349 ? 18.182 -9.844 11.834 1.00 83.00 349 LYS A O 1
ATOM 2816 N N . LEU A 1 350 ? 17.685 -12.043 11.843 1.00 87.62 350 LEU A N 1
ATOM 2817 C CA . LEU A 1 350 ? 18.325 -12.382 10.580 1.00 87.62 350 LEU A CA 1
ATOM 2818 C C . LEU A 1 350 ? 17.263 -12.444 9.469 1.00 87.62 350 LEU A C 1
ATOM 2820 O O . LEU A 1 350 ? 16.141 -12.900 9.701 1.00 87.62 350 LEU A O 1
ATOM 2824 N N . SER A 1 351 ? 17.581 -11.950 8.272 1.00 92.31 351 SER A N 1
ATOM 2825 C CA . SER A 1 351 ? 16.640 -11.963 7.147 1.00 92.31 351 SER A CA 1
ATOM 2826 C C . SER A 1 351 ? 17.341 -12.088 5.805 1.00 92.31 351 SER A C 1
ATOM 2828 O O . SER A 1 351 ? 18.246 -11.306 5.517 1.00 92.31 351 SER A O 1
ATOM 2830 N N . PHE A 1 352 ? 16.862 -13.007 4.974 1.00 94.19 352 PHE A N 1
ATOM 2831 C CA . PHE A 1 352 ? 17.218 -13.114 3.563 1.00 94.19 352 PHE A CA 1
ATOM 2832 C C . PHE A 1 352 ? 16.122 -12.452 2.723 1.00 94.19 352 PHE A C 1
ATOM 2834 O O . PHE A 1 352 ? 14.940 -12.729 2.938 1.00 94.19 352 PHE A O 1
ATOM 2841 N N . ILE A 1 353 ? 16.499 -11.535 1.828 1.00 94.00 353 ILE A N 1
ATOM 2842 C CA . ILE A 1 353 ? 15.552 -10.741 1.034 1.00 94.00 353 ILE A CA 1
ATOM 2843 C C . ILE A 1 353 ? 16.050 -10.635 -0.407 1.00 94.00 353 ILE A C 1
ATOM 2845 O O . ILE A 1 353 ? 17.192 -10.233 -0.639 1.00 94.00 353 ILE A O 1
ATOM 2849 N N . ILE A 1 354 ? 15.169 -10.941 -1.357 1.00 92.12 354 ILE A N 1
ATOM 2850 C CA . ILE A 1 354 ? 15.334 -10.652 -2.783 1.00 92.12 354 ILE A CA 1
ATOM 2851 C C . ILE A 1 354 ? 14.224 -9.681 -3.175 1.00 92.12 354 ILE A C 1
ATOM 2853 O O . ILE A 1 354 ? 13.053 -9.961 -2.944 1.00 92.12 354 ILE A O 1
ATOM 2857 N N . THR A 1 355 ? 14.589 -8.556 -3.781 1.00 91.06 355 THR A N 1
ATOM 2858 C CA . THR A 1 355 ? 13.642 -7.541 -4.251 1.00 91.06 355 THR A CA 1
ATOM 2859 C C . THR A 1 355 ? 13.678 -7.475 -5.769 1.00 91.06 355 THR A C 1
ATOM 2861 O O . THR A 1 355 ? 14.757 -7.374 -6.354 1.00 91.06 355 THR A O 1
ATOM 2864 N N . GLN A 1 356 ? 12.507 -7.480 -6.399 1.00 84.94 356 GLN A N 1
ATOM 2865 C CA . GLN A 1 356 ? 12.338 -7.279 -7.838 1.00 84.94 356 GLN A CA 1
ATOM 2866 C C . GLN A 1 356 ? 11.201 -6.302 -8.137 1.00 84.94 356 GLN A C 1
ATOM 2868 O O . GLN A 1 356 ? 10.463 -5.890 -7.244 1.00 84.94 356 GLN A O 1
ATOM 2873 N N . HIS A 1 357 ? 11.060 -5.887 -9.394 1.00 83.62 357 HIS A N 1
ATOM 2874 C CA . HIS A 1 357 ? 9.902 -5.100 -9.817 1.00 83.62 357 HIS A CA 1
ATOM 2875 C C . HIS A 1 357 ? 8.631 -5.961 -9.750 1.00 83.62 357 HIS A C 1
ATOM 2877 O O . HIS A 1 357 ? 8.667 -7.148 -10.055 1.00 83.62 357 HIS A O 1
ATOM 2883 N N . ILE A 1 358 ? 7.471 -5.367 -9.451 1.00 79.88 358 ILE A N 1
ATOM 2884 C CA . ILE A 1 358 ? 6.179 -6.078 -9.308 1.00 79.88 358 ILE A CA 1
ATOM 2885 C C . ILE A 1 358 ? 5.781 -6.924 -10.537 1.00 79.88 358 ILE A C 1
ATOM 2887 O O . ILE A 1 358 ? 4.974 -7.842 -10.437 1.00 79.88 358 ILE A O 1
ATOM 2891 N N . ARG A 1 359 ? 6.389 -6.644 -11.698 1.00 76.69 359 ARG A N 1
ATOM 2892 C CA . ARG A 1 359 ? 6.156 -7.349 -12.970 1.00 76.69 359 ARG A CA 1
ATOM 2893 C C . ARG A 1 359 ? 6.694 -8.785 -12.943 1.00 76.69 359 ARG A C 1
ATOM 2895 O O . ARG A 1 359 ? 6.200 -9.631 -13.677 1.00 76.69 359 ARG A O 1
ATOM 2902 N N . ASP A 1 360 ? 7.675 -9.029 -12.077 1.00 77.38 360 ASP A N 1
ATOM 2903 C CA . ASP A 1 360 ? 8.311 -10.320 -11.827 1.00 77.38 360 ASP A CA 1
ATOM 2904 C C . ASP A 1 360 ? 7.747 -10.961 -10.543 1.00 77.38 360 ASP A C 1
ATOM 2906 O O . ASP A 1 360 ? 8.372 -11.815 -9.919 1.00 77.38 360 ASP A O 1
ATOM 2910 N N . GLY A 1 361 ? 6.538 -10.560 -10.123 1.00 79.69 361 GLY A N 1
ATOM 2911 C CA . GLY A 1 361 ? 5.867 -11.116 -8.945 1.00 79.69 361 GLY A CA 1
ATOM 2912 C C . GLY A 1 361 ? 5.628 -12.624 -9.030 1.00 79.69 361 GLY A C 1
ATOM 2913 O O . GLY A 1 361 ? 5.657 -13.295 -8.002 1.00 79.69 361 GLY A O 1
ATOM 2914 N N . TYR A 1 362 ? 5.454 -13.166 -10.240 1.00 80.31 362 TYR A N 1
ATOM 2915 C CA . TYR A 1 362 ? 5.361 -14.612 -10.452 1.00 80.31 362 TYR A CA 1
ATOM 2916 C C . TYR A 1 362 ? 6.680 -15.324 -10.121 1.00 80.31 362 TYR A C 1
ATOM 2918 O O . TYR A 1 362 ? 6.657 -16.295 -9.374 1.00 80.31 362 TYR A O 1
ATOM 2926 N N . LEU A 1 363 ? 7.827 -14.786 -10.560 1.00 85.31 363 LEU A N 1
ATOM 2927 C CA . LEU A 1 363 ? 9.149 -15.308 -10.190 1.00 85.31 363 LEU A CA 1
ATOM 2928 C C . LEU A 1 363 ? 9.347 -15.291 -8.668 1.00 85.31 363 LEU A C 1
ATOM 2930 O O . LEU A 1 363 ? 9.866 -16.239 -8.091 1.00 85.31 363 LEU A O 1
ATOM 2934 N N . MET A 1 364 ? 8.913 -14.227 -7.985 1.00 87.12 364 MET A N 1
ATOM 2935 C CA . MET A 1 364 ? 9.023 -14.182 -6.522 1.00 87.12 364 MET A CA 1
ATOM 2936 C C . MET A 1 364 ? 8.156 -15.247 -5.836 1.00 87.12 364 MET A C 1
ATOM 2938 O O . MET A 1 364 ? 8.561 -15.775 -4.803 1.00 87.12 364 MET A O 1
ATOM 2942 N N . LYS A 1 365 ? 6.986 -15.582 -6.399 1.00 86.56 365 LYS A N 1
ATOM 2943 C CA . LYS A 1 365 ? 6.139 -16.678 -5.904 1.00 86.56 365 LYS A CA 1
ATOM 2944 C C . LYS A 1 365 ? 6.762 -18.047 -6.181 1.00 86.56 365 LYS A C 1
ATOM 2946 O O . LYS A 1 365 ? 6.797 -18.866 -5.271 1.00 86.56 365 LYS A O 1
ATOM 2951 N N . SER A 1 366 ? 7.326 -18.266 -7.370 1.00 88.19 366 SER A N 1
ATOM 2952 C CA . SER A 1 366 ? 7.972 -19.540 -7.713 1.00 88.19 366 SER A CA 1
ATOM 2953 C C . SER A 1 366 ? 9.203 -19.827 -6.847 1.00 88.19 366 SER A C 1
ATOM 2955 O O . SER A 1 366 ? 9.534 -20.984 -6.618 1.00 88.19 366 SER A O 1
ATOM 2957 N N . LEU A 1 367 ? 9.869 -18.797 -6.305 1.00 90.81 367 LEU A N 1
ATOM 2958 C CA . LEU A 1 367 ? 10.936 -18.979 -5.313 1.00 90.81 367 LEU A CA 1
ATOM 2959 C C . LEU A 1 367 ? 10.437 -19.600 -3.999 1.00 90.81 367 LEU A C 1
ATOM 2961 O O . LEU A 1 367 ? 11.201 -20.327 -3.367 1.00 90.81 367 LEU A O 1
ATOM 2965 N N . ILE A 1 368 ? 9.182 -19.348 -3.597 1.00 89.00 368 ILE A N 1
ATOM 2966 C CA . ILE A 1 368 ? 8.583 -19.998 -2.419 1.00 89.00 368 ILE A CA 1
ATOM 2967 C C . ILE A 1 368 ? 8.455 -21.499 -2.677 1.00 89.00 368 ILE A C 1
ATOM 2969 O O . ILE A 1 368 ? 8.857 -22.295 -1.836 1.00 89.00 368 ILE A O 1
ATOM 2973 N N . GLU A 1 369 ? 7.924 -21.874 -3.841 1.00 88.75 369 GLU A N 1
ATOM 2974 C CA . GLU A 1 369 ? 7.750 -23.275 -4.239 1.00 88.75 369 GLU A CA 1
ATOM 2975 C C . GLU A 1 369 ? 9.104 -23.980 -4.382 1.00 88.75 369 GLU A C 1
ATOM 2977 O O . GLU A 1 369 ? 9.297 -25.062 -3.837 1.00 88.75 369 GLU A O 1
ATOM 2982 N N . TYR A 1 370 ? 10.073 -23.331 -5.034 1.00 92.06 370 TYR A N 1
ATOM 2983 C CA . TYR A 1 370 ? 11.403 -23.893 -5.275 1.00 92.06 370 TYR A CA 1
ATOM 2984 C C . TYR A 1 370 ? 12.213 -24.110 -3.989 1.00 92.06 370 TYR A C 1
ATOM 2986 O O . TYR A 1 370 ? 12.877 -25.133 -3.839 1.00 92.06 370 TYR A O 1
ATOM 2994 N N . LEU A 1 371 ? 12.179 -23.152 -3.056 1.00 91.31 371 LEU A N 1
ATOM 2995 C CA . LEU A 1 371 ? 12.904 -23.256 -1.784 1.00 91.31 371 LEU A CA 1
ATOM 2996 C C . LEU A 1 371 ? 12.070 -23.924 -0.680 1.00 91.31 371 LEU A C 1
ATOM 2998 O O . LEU A 1 371 ? 12.587 -24.145 0.413 1.00 91.31 371 LEU A O 1
ATOM 3002 N N . GLY A 1 372 ? 10.781 -24.184 -0.911 1.00 91.06 372 GLY A N 1
ATOM 3003 C CA . GLY A 1 372 ? 9.846 -24.690 0.099 1.00 91.06 372 GLY A CA 1
ATOM 3004 C C . GLY A 1 372 ? 9.645 -23.756 1.302 1.00 91.06 372 GLY A C 1
ATOM 3005 O O . GLY A 1 372 ? 9.154 -24.187 2.344 1.00 91.06 372 GLY A O 1
ATOM 3006 N N . CYS A 1 373 ? 10.067 -22.489 1.213 1.00 91.81 373 CYS A N 1
ATOM 3007 C CA . CYS A 1 373 ? 10.003 -21.534 2.318 1.00 91.81 373 CYS A CA 1
ATOM 3008 C C . CYS A 1 373 ? 10.009 -20.071 1.848 1.00 91.81 373 CYS A C 1
ATOM 3010 O O . CYS A 1 373 ? 10.398 -19.750 0.728 1.00 91.81 373 CYS A O 1
ATOM 3012 N N . GLY A 1 374 ? 9.632 -19.163 2.753 1.00 90.81 374 GLY A N 1
ATOM 3013 C CA . GLY A 1 374 ? 9.615 -17.718 2.511 1.00 90.81 374 GLY A CA 1
ATOM 3014 C C . GLY A 1 374 ? 8.227 -17.165 2.209 1.00 90.81 374 GLY A C 1
ATOM 3015 O O . GLY A 1 374 ? 7.268 -17.906 2.048 1.00 90.81 374 GLY A O 1
ATOM 3016 N N . ASN A 1 375 ? 8.132 -15.838 2.174 1.00 90.25 375 ASN A N 1
ATOM 3017 C CA . ASN A 1 375 ? 6.900 -15.102 1.902 1.00 90.25 375 ASN A CA 1
ATOM 3018 C C . ASN A 1 375 ? 7.162 -14.007 0.868 1.00 90.25 375 ASN A C 1
ATOM 3020 O O . ASN A 1 375 ? 8.276 -13.486 0.782 1.00 90.25 375 ASN A O 1
ATOM 3024 N N . VAL A 1 376 ? 6.119 -13.608 0.141 1.00 89.06 376 VAL A N 1
ATOM 3025 C CA . VAL A 1 376 ? 6.183 -12.521 -0.840 1.00 89.06 376 VAL A CA 1
ATOM 3026 C C . VAL A 1 376 ? 5.382 -11.317 -0.362 1.00 89.06 376 VAL A C 1
ATOM 3028 O O . VAL A 1 376 ? 4.192 -11.428 -0.083 1.00 89.06 376 VAL A O 1
ATOM 3031 N N . ASN A 1 377 ? 6.032 -10.155 -0.316 1.00 86.69 377 ASN A N 1
ATOM 3032 C CA . ASN A 1 377 ? 5.414 -8.884 0.053 1.00 86.69 377 ASN A CA 1
ATOM 3033 C C . ASN A 1 377 ? 5.436 -7.918 -1.131 1.00 86.69 377 ASN A C 1
ATOM 3035 O O . ASN A 1 377 ? 6.484 -7.684 -1.727 1.00 86.69 377 ASN A O 1
ATOM 3039 N N . ILE A 1 378 ? 4.293 -7.312 -1.447 1.00 81.00 378 ILE A N 1
ATOM 3040 C CA . ILE A 1 378 ? 4.177 -6.344 -2.542 1.00 81.00 378 ILE A CA 1
ATOM 3041 C C . ILE A 1 378 ? 4.247 -4.926 -1.973 1.00 81.00 378 ILE A C 1
ATOM 3043 O O . ILE A 1 378 ? 3.455 -4.549 -1.110 1.00 81.00 378 ILE A O 1
ATOM 3047 N N . ASN A 1 379 ? 5.174 -4.122 -2.489 1.00 78.75 379 ASN A N 1
ATOM 3048 C CA . ASN A 1 379 ? 5.275 -2.700 -2.194 1.00 78.75 379 ASN A CA 1
ATOM 3049 C C . ASN A 1 379 ? 4.760 -1.887 -3.386 1.00 78.75 379 ASN A C 1
ATOM 3051 O O . ASN A 1 379 ? 5.494 -1.601 -4.334 1.00 78.75 379 ASN A O 1
ATOM 3055 N N . ILE A 1 380 ? 3.491 -1.487 -3.306 1.00 73.00 380 ILE A N 1
ATOM 3056 C CA . ILE A 1 380 ? 2.796 -0.743 -4.367 1.00 73.00 380 ILE A CA 1
ATOM 3057 C C . ILE A 1 380 ? 3.469 0.617 -4.613 1.00 73.00 380 ILE A C 1
ATOM 3059 O O . ILE A 1 380 ? 3.665 1.010 -5.758 1.00 73.00 380 ILE A O 1
ATOM 3063 N N . ASN A 1 381 ? 3.915 1.298 -3.552 1.00 69.31 381 ASN A N 1
ATOM 3064 C CA . ASN A 1 381 ? 4.520 2.631 -3.653 1.00 69.31 381 ASN A CA 1
ATOM 3065 C C . ASN A 1 381 ? 5.854 2.625 -4.408 1.00 69.31 381 ASN A C 1
ATOM 3067 O O . ASN A 1 381 ? 6.175 3.582 -5.108 1.00 69.31 381 ASN A O 1
ATOM 3071 N N . ARG A 1 382 ? 6.649 1.560 -4.254 1.00 74.12 382 ARG A N 1
ATOM 3072 C CA . ARG A 1 382 ? 7.933 1.396 -4.959 1.00 74.12 382 ARG A CA 1
ATOM 3073 C C . ARG A 1 382 ? 7.813 0.576 -6.240 1.00 74.12 382 ARG A C 1
ATOM 3075 O O . ARG A 1 382 ? 8.791 0.466 -6.972 1.00 74.12 382 ARG A O 1
ATOM 3082 N N . ASN A 1 383 ? 6.629 0.031 -6.519 1.00 80.38 383 ASN A N 1
ATOM 3083 C CA . ASN A 1 383 ? 6.377 -0.900 -7.613 1.00 80.38 383 ASN A CA 1
ATOM 3084 C C . ASN A 1 383 ? 7.295 -2.138 -7.557 1.00 80.38 383 ASN A C 1
ATOM 3086 O O . ASN A 1 383 ? 7.741 -2.651 -8.587 1.00 80.38 383 ASN A O 1
ATOM 3090 N N . THR A 1 384 ? 7.598 -2.604 -6.342 1.00 82.50 384 THR A N 1
ATOM 3091 C CA . THR A 1 384 ? 8.488 -3.743 -6.087 1.00 82.50 384 THR A CA 1
ATOM 3092 C C . THR A 1 384 ? 7.774 -4.877 -5.366 1.00 82.50 384 THR A C 1
ATOM 3094 O O . THR A 1 384 ? 6.711 -4.708 -4.771 1.00 82.50 384 THR A O 1
ATOM 3097 N N . VAL A 1 385 ? 8.385 -6.049 -5.420 1.00 86.75 385 VAL A N 1
ATOM 3098 C CA . VAL A 1 385 ? 7.969 -7.271 -4.753 1.00 86.75 385 VAL A CA 1
ATOM 3099 C C . VAL A 1 385 ? 9.191 -7.877 -4.064 1.00 86.75 385 VAL A C 1
ATOM 3101 O O . VAL A 1 385 ? 10.254 -8.001 -4.673 1.00 86.75 385 VAL A O 1
ATOM 3104 N N . ASP A 1 386 ? 9.043 -8.215 -2.788 1.00 92.25 386 ASP A N 1
ATOM 3105 C CA . ASP A 1 386 ? 10.108 -8.763 -1.955 1.00 92.25 386 ASP A CA 1
ATOM 3106 C C . ASP A 1 386 ? 9.802 -10.227 -1.641 1.00 92.25 386 ASP A C 1
ATOM 3108 O O . ASP A 1 386 ? 8.819 -10.513 -0.956 1.00 92.25 386 ASP A O 1
ATOM 3112 N N . PHE A 1 387 ? 10.660 -11.146 -2.077 1.00 94.75 387 PHE A N 1
ATOM 3113 C CA . PHE A 1 387 ? 10.746 -12.484 -1.498 1.00 94.75 387 PHE A CA 1
ATOM 3114 C C . PHE A 1 387 ? 11.579 -12.408 -0.215 1.00 94.75 387 PHE A C 1
ATOM 3116 O O . PHE A 1 387 ? 12.715 -11.928 -0.227 1.00 94.75 387 PHE A O 1
ATOM 3123 N N . LYS A 1 388 ? 11.017 -12.860 0.907 1.00 94.81 388 LYS A N 1
ATOM 3124 C CA . LYS A 1 388 ? 11.610 -12.698 2.236 1.00 94.81 388 LYS A CA 1
ATOM 3125 C C . LYS A 1 388 ? 11.537 -13.979 3.057 1.00 94.81 388 LYS A C 1
ATOM 3127 O O . LYS A 1 388 ? 10.456 -14.514 3.294 1.00 94.81 388 LYS A O 1
ATOM 3132 N N . VAL A 1 389 ? 12.678 -14.381 3.613 1.00 93.50 389 VAL A N 1
ATOM 3133 C CA . VAL A 1 389 ? 12.782 -15.444 4.621 1.00 93.50 389 VAL A CA 1
ATOM 3134 C C . VAL A 1 389 ? 13.309 -14.834 5.917 1.00 93.50 389 VAL A C 1
ATOM 3136 O O . VAL A 1 389 ? 14.413 -14.294 5.967 1.00 93.50 389 VAL A O 1
ATOM 3139 N N . THR A 1 390 ? 12.497 -14.873 6.975 1.00 92.25 390 THR A N 1
ATOM 3140 C CA . THR A 1 390 ? 12.873 -14.367 8.313 1.00 92.25 390 THR A CA 1
ATOM 3141 C C . THR A 1 390 ? 12.840 -15.415 9.407 1.00 92.25 390 THR A C 1
ATOM 3143 O O . THR A 1 390 ? 13.339 -15.166 10.501 1.00 92.25 390 THR A O 1
ATOM 3146 N N . THR A 1 391 ? 12.197 -16.551 9.159 1.00 91.25 391 THR A N 1
ATOM 3147 C CA . THR A 1 391 ? 12.099 -17.625 10.144 1.00 91.25 391 THR A CA 1
ATOM 3148 C C . THR A 1 391 ? 13.458 -18.297 10.264 1.00 91.25 391 THR A C 1
ATOM 3150 O O . THR A 1 391 ? 13.995 -18.778 9.269 1.00 91.25 391 THR A O 1
ATOM 3153 N N . PHE A 1 392 ? 14.024 -18.318 11.472 1.00 91.38 392 PHE A N 1
ATOM 3154 C CA . PHE A 1 392 ? 15.393 -18.787 11.684 1.00 91.38 392 PHE A CA 1
ATOM 3155 C C . PHE A 1 392 ? 15.601 -20.257 11.292 1.00 91.38 392 PHE A C 1
ATOM 3157 O O . PHE A 1 392 ? 16.646 -20.568 10.732 1.00 91.38 392 PHE A O 1
ATOM 3164 N N . SER A 1 393 ? 14.611 -21.135 11.509 1.00 92.44 393 SER A N 1
ATOM 3165 C CA . SER A 1 393 ? 14.677 -22.531 11.048 1.00 92.44 393 SER A CA 1
ATOM 3166 C C . SER A 1 393 ? 14.884 -22.604 9.536 1.00 92.44 393 SER A C 1
ATOM 3168 O O . SER A 1 393 ? 15.880 -23.149 9.095 1.00 92.44 393 SER A O 1
ATOM 3170 N N . TYR A 1 394 ? 14.053 -21.936 8.732 1.00 93.69 394 TYR A N 1
ATOM 3171 C CA . TYR A 1 394 ? 14.241 -21.898 7.276 1.00 93.69 394 TYR A CA 1
ATOM 3172 C C . TYR A 1 394 ? 15.573 -21.264 6.849 1.00 93.69 394 TYR A C 1
ATOM 3174 O O . TYR A 1 394 ? 16.198 -21.720 5.896 1.00 93.69 394 TYR A O 1
ATOM 3182 N N . LEU A 1 395 ? 16.059 -20.243 7.560 1.00 93.94 395 LEU A N 1
ATOM 3183 C CA . LEU A 1 395 ? 17.378 -19.675 7.266 1.00 93.94 395 LEU A CA 1
ATOM 3184 C C . LEU A 1 395 ? 18.510 -20.686 7.511 1.00 93.94 395 LEU A C 1
ATOM 3186 O O . LEU A 1 395 ? 19.424 -20.781 6.695 1.00 93.94 395 LEU A O 1
ATOM 3190 N N . LYS A 1 396 ? 18.433 -21.435 8.614 1.00 94.12 396 LYS A N 1
ATOM 3191 C CA . LYS A 1 396 ? 19.437 -22.415 9.043 1.00 94.12 396 LYS A CA 1
ATOM 3192 C C . LYS A 1 396 ? 19.373 -23.713 8.233 1.00 94.12 396 LYS A C 1
ATOM 3194 O O . LYS A 1 396 ? 20.414 -24.229 7.854 1.00 94.12 396 LYS A O 1
ATOM 3199 N N . ASP A 1 397 ? 18.172 -24.223 7.984 1.00 94.06 397 ASP A N 1
ATOM 3200 C CA . ASP A 1 397 ? 17.928 -25.554 7.418 1.00 94.06 397 ASP A CA 1
ATOM 3201 C C . ASP A 1 397 ? 17.753 -25.538 5.889 1.00 94.06 397 ASP A C 1
ATOM 3203 O O . ASP A 1 397 ? 17.931 -26.568 5.250 1.00 94.06 397 ASP A O 1
ATOM 3207 N N . VAL A 1 398 ? 17.432 -24.384 5.284 1.00 95.25 398 VAL A N 1
ATOM 3208 C CA . VAL A 1 398 ? 17.218 -24.267 3.828 1.00 95.25 398 VAL A CA 1
ATOM 3209 C C . VAL A 1 398 ? 18.209 -23.298 3.189 1.00 95.25 398 VAL A C 1
ATOM 3211 O O . VAL A 1 398 ? 18.981 -23.688 2.316 1.00 95.25 398 VAL A O 1
ATOM 3214 N N . ILE A 1 399 ? 18.215 -22.031 3.618 1.00 95.75 399 ILE A N 1
ATOM 3215 C CA . ILE A 1 399 ? 18.961 -20.971 2.916 1.00 95.75 399 ILE A CA 1
ATOM 3216 C C . ILE A 1 399 ? 20.477 -21.151 3.034 1.00 95.75 399 ILE A C 1
ATOM 3218 O O . ILE A 1 399 ? 21.176 -21.034 2.028 1.00 95.75 399 ILE A O 1
ATOM 3222 N N . ILE A 1 400 ? 20.994 -21.436 4.233 1.00 94.69 400 ILE A N 1
ATOM 3223 C CA . ILE A 1 400 ? 22.436 -21.652 4.429 1.00 94.69 400 ILE A CA 1
ATOM 3224 C C . ILE A 1 400 ? 22.923 -22.888 3.643 1.00 94.69 400 ILE A C 1
ATOM 3226 O O . ILE A 1 400 ? 23.819 -22.729 2.812 1.00 94.69 400 ILE A O 1
ATOM 3230 N N . PRO A 1 401 ? 22.314 -24.083 3.780 1.00 95.75 401 PRO A N 1
ATOM 3231 C CA . PRO A 1 401 ? 22.706 -25.249 2.984 1.00 95.75 401 PRO A CA 1
ATOM 3232 C C . PRO A 1 401 ? 22.616 -25.015 1.470 1.00 95.75 401 PRO A C 1
ATOM 3234 O O . PRO A 1 401 ? 23.479 -25.469 0.717 1.00 95.75 401 PRO A O 1
ATOM 3237 N N . PHE A 1 402 ? 21.612 -24.260 1.007 1.00 94.94 402 PHE A N 1
ATOM 3238 C CA . PHE A 1 402 ? 21.470 -23.916 -0.408 1.00 94.94 402 PHE A CA 1
ATOM 3239 C C . PHE A 1 402 ? 22.682 -23.139 -0.942 1.00 94.94 402 PHE A C 1
ATOM 3241 O O . PHE A 1 402 ? 23.235 -23.513 -1.975 1.00 94.94 402 PHE A O 1
ATOM 3248 N N . PHE A 1 403 ? 23.129 -22.092 -0.243 1.00 92.38 403 PHE A N 1
ATOM 3249 C CA . PHE A 1 403 ? 24.280 -21.285 -0.674 1.00 92.38 403 PHE A CA 1
ATOM 3250 C C . PHE A 1 403 ? 25.642 -21.916 -0.341 1.00 92.38 403 PHE A C 1
ATOM 3252 O O . PHE A 1 403 ? 26.654 -21.499 -0.902 1.00 92.38 403 PHE A O 1
ATOM 3259 N N . GLU A 1 404 ? 25.689 -22.935 0.522 1.00 90.12 404 GLU A N 1
ATOM 3260 C CA . GLU A 1 404 ? 26.859 -23.817 0.650 1.00 90.12 404 GLU A CA 1
ATOM 3261 C C . GLU A 1 404 ? 26.993 -24.740 -0.573 1.00 90.12 404 GLU A C 1
ATOM 3263 O O . GLU A 1 404 ? 28.096 -24.915 -1.090 1.00 90.12 404 GLU A O 1
ATOM 3268 N N . LYS A 1 405 ? 25.870 -25.268 -1.084 1.00 90.50 405 LYS A N 1
ATOM 3269 C CA . LYS A 1 405 ? 25.832 -26.082 -2.311 1.00 90.50 405 LYS A CA 1
ATOM 3270 C C . LYS A 1 405 ? 26.029 -25.252 -3.585 1.00 90.50 405 LYS A C 1
ATOM 3272 O O . LYS A 1 405 ? 26.662 -25.725 -4.527 1.00 90.50 405 LYS A O 1
ATOM 3277 N N . TYR A 1 406 ? 25.496 -24.031 -3.620 1.00 89.25 406 TYR A N 1
ATOM 3278 C CA . TYR A 1 406 ? 25.552 -23.115 -4.765 1.00 89.25 406 TYR A CA 1
ATOM 3279 C C . TYR A 1 406 ? 26.175 -21.765 -4.353 1.00 89.25 406 TYR A C 1
ATOM 3281 O O . TYR A 1 406 ? 25.448 -20.818 -4.032 1.00 89.25 406 TYR A O 1
ATOM 3289 N N . PRO A 1 407 ? 27.519 -21.655 -4.340 1.00 87.56 407 PRO A N 1
ATOM 3290 C CA . PRO A 1 407 ? 28.219 -20.486 -3.808 1.00 87.56 407 PRO A CA 1
ATOM 3291 C C . PRO A 1 407 ? 27.955 -19.178 -4.565 1.00 87.56 407 PRO A C 1
ATOM 3293 O O . PRO A 1 407 ? 27.810 -19.141 -5.786 1.00 87.56 407 PRO A O 1
ATOM 3296 N N . ILE A 1 408 ? 27.974 -18.058 -3.837 1.00 86.88 408 ILE A N 1
ATOM 3297 C CA . ILE A 1 408 ? 27.857 -16.711 -4.412 1.00 86.88 408 ILE A CA 1
ATOM 3298 C C . ILE A 1 408 ? 29.208 -16.285 -5.009 1.00 86.88 408 ILE A C 1
ATOM 3300 O O . ILE A 1 408 ? 30.223 -16.291 -4.321 1.00 86.88 408 ILE A O 1
ATOM 3304 N N . HIS A 1 409 ? 29.220 -15.839 -6.269 1.00 82.12 409 HIS A N 1
ATOM 3305 C CA . HIS A 1 409 ? 30.455 -15.462 -6.984 1.00 82.12 409 HIS A CA 1
ATOM 3306 C C . HIS A 1 409 ? 30.782 -13.954 -6.988 1.00 82.12 409 HIS A C 1
ATOM 3308 O O . HIS A 1 409 ? 31.791 -13.544 -7.560 1.00 82.12 409 HIS A O 1
ATOM 3314 N N . THR A 1 410 ? 29.930 -13.119 -6.387 1.00 83.19 410 THR A N 1
ATOM 3315 C CA . THR A 1 410 ? 30.128 -11.657 -6.289 1.00 83.19 410 THR A CA 1
ATOM 3316 C C . THR A 1 410 ? 30.736 -11.271 -4.941 1.00 83.19 410 THR A C 1
ATOM 3318 O O . THR A 1 410 ? 30.796 -12.085 -4.017 1.00 83.19 410 THR A O 1
ATOM 3321 N N . VAL A 1 411 ? 31.077 -9.993 -4.760 1.00 81.69 411 VAL A N 1
ATOM 3322 C CA . VAL A 1 411 ? 31.461 -9.440 -3.446 1.00 81.69 411 VAL A CA 1
ATOM 3323 C C . VAL A 1 411 ? 30.429 -9.693 -2.336 1.00 81.69 411 VAL A C 1
ATOM 3325 O O . VAL A 1 411 ? 30.794 -9.674 -1.161 1.00 81.69 411 VAL A O 1
ATOM 3328 N N . LYS A 1 412 ? 29.161 -9.991 -2.676 1.00 84.81 412 LYS A N 1
ATOM 3329 C CA . LYS A 1 412 ? 28.121 -10.368 -1.700 1.00 84.81 412 LYS A CA 1
ATOM 3330 C C . LYS A 1 412 ? 28.403 -11.690 -0.981 1.00 84.81 412 LYS A C 1
ATOM 3332 O O . LYS A 1 412 ? 27.793 -11.923 0.058 1.00 84.81 412 LYS A O 1
ATOM 3337 N N . ALA A 1 413 ? 29.325 -12.522 -1.473 1.00 85.44 413 ALA A N 1
ATOM 3338 C CA . ALA A 1 413 ? 29.765 -13.729 -0.772 1.00 85.44 413 ALA A CA 1
ATOM 3339 C C . ALA A 1 413 ? 30.277 -13.420 0.646 1.00 85.44 413 ALA A C 1
ATOM 3341 O O . ALA A 1 413 ? 30.040 -14.188 1.572 1.00 85.44 413 ALA A O 1
ATOM 3342 N N . LYS A 1 414 ? 30.898 -12.247 0.841 1.00 81.69 414 LYS A N 1
ATOM 3343 C CA . LYS A 1 414 ? 31.345 -11.787 2.163 1.00 81.69 414 LYS A CA 1
ATOM 3344 C C . LYS A 1 414 ? 30.172 -11.501 3.102 1.00 81.69 414 LYS A C 1
ATOM 3346 O O . LYS A 1 414 ? 30.147 -12.010 4.214 1.00 81.69 414 LYS A O 1
ATOM 3351 N N . ASN A 1 415 ? 29.153 -10.787 2.619 1.00 85.06 415 ASN A N 1
ATOM 3352 C CA . ASN A 1 415 ? 27.938 -10.528 3.398 1.00 85.06 415 ASN A CA 1
ATOM 3353 C C . ASN A 1 415 ? 27.227 -11.832 3.787 1.00 85.06 415 ASN A C 1
ATOM 3355 O O . ASN A 1 415 ? 26.611 -11.910 4.846 1.00 85.06 415 ASN A O 1
ATOM 3359 N N . TYR A 1 416 ? 27.285 -12.843 2.917 1.00 90.19 416 TYR A N 1
ATOM 3360 C CA . TYR A 1 416 ? 26.759 -14.169 3.215 1.00 90.19 416 TYR A CA 1
ATOM 3361 C C . TYR A 1 416 ? 27.578 -14.891 4.296 1.00 90.19 416 TYR A C 1
ATOM 3363 O O . TYR A 1 416 ? 27.002 -15.521 5.181 1.00 90.19 416 TYR A O 1
ATOM 3371 N N . GLU A 1 417 ? 28.902 -14.745 4.299 1.00 88.75 417 GLU A N 1
ATOM 3372 C CA . GLU A 1 417 ? 29.736 -15.296 5.370 1.00 88.75 417 GLU A CA 1
ATOM 3373 C C . GLU A 1 417 ? 29.430 -14.636 6.726 1.00 88.75 417 GLU A C 1
ATOM 3375 O O . GLU A 1 417 ? 29.267 -15.325 7.733 1.00 88.75 417 GLU A O 1
ATOM 3380 N N . ASP A 1 418 ? 29.245 -13.314 6.759 1.00 89.50 418 ASP A N 1
ATOM 3381 C CA . ASP A 1 418 ? 28.826 -12.606 7.977 1.00 89.50 418 ASP A CA 1
ATOM 3382 C C . ASP A 1 418 ? 27.427 -13.039 8.432 1.00 89.50 418 ASP A C 1
ATOM 3384 O O . ASP A 1 418 ? 27.185 -13.270 9.620 1.00 89.50 418 ASP A O 1
ATOM 3388 N N . PHE A 1 419 ? 26.513 -13.232 7.478 1.00 91.81 419 PHE A N 1
ATOM 3389 C CA . PHE A 1 419 ? 25.186 -13.790 7.723 1.00 91.81 419 PHE A CA 1
ATOM 3390 C C . PHE A 1 419 ? 25.265 -15.177 8.382 1.00 91.81 419 PHE A C 1
ATOM 3392 O O . PHE A 1 419 ? 24.555 -15.429 9.358 1.00 91.81 419 PHE A O 1
ATOM 3399 N N . ARG A 1 420 ? 26.158 -16.053 7.906 1.00 92.94 420 ARG A N 1
ATOM 3400 C CA . ARG A 1 420 ? 26.392 -17.399 8.454 1.00 92.94 420 ARG A CA 1
ATOM 3401 C C . ARG A 1 420 ? 26.994 -17.353 9.861 1.00 92.94 420 ARG A C 1
ATOM 3403 O O . ARG A 1 420 ? 26.514 -18.059 10.750 1.00 92.94 420 ARG A O 1
ATOM 3410 N N . LYS A 1 421 ? 27.990 -16.491 10.097 1.00 92.12 421 LYS A N 1
ATOM 3411 C CA . LYS A 1 421 ? 28.577 -16.274 11.434 1.00 92.12 421 LYS A CA 1
ATOM 3412 C C . LYS A 1 421 ? 27.512 -15.836 12.440 1.00 92.12 421 LYS A C 1
ATOM 3414 O O . LYS A 1 421 ? 27.403 -16.426 13.514 1.00 92.12 421 LYS A O 1
ATOM 3419 N N . ILE A 1 422 ? 26.681 -14.858 12.073 1.00 90.25 422 ILE A N 1
ATOM 3420 C CA . ILE A 1 422 ? 25.585 -14.383 12.930 1.00 90.25 422 ILE A CA 1
ATOM 3421 C C . ILE A 1 422 ? 24.542 -15.488 13.139 1.00 90.25 422 ILE A C 1
ATOM 3423 O O . ILE A 1 422 ? 24.071 -15.667 14.261 1.00 90.25 422 ILE A O 1
ATOM 3427 N N . ALA A 1 423 ? 24.210 -16.275 12.110 1.00 92.38 423 ALA A N 1
ATOM 3428 C CA . ALA A 1 423 ? 23.297 -17.407 12.259 1.00 92.38 423 ALA A CA 1
ATOM 3429 C C . ALA A 1 423 ? 23.800 -18.426 13.297 1.00 92.38 423 ALA A C 1
ATOM 3431 O O . ALA A 1 423 ? 23.012 -18.888 14.122 1.00 92.38 423 ALA A O 1
ATOM 3432 N N . LYS A 1 424 ? 25.109 -18.707 13.332 1.00 92.12 424 LYS A N 1
ATOM 3433 C CA . LYS A 1 424 ? 25.725 -19.588 14.338 1.00 92.12 424 LYS A CA 1
ATOM 3434 C C . LYS A 1 424 ? 25.607 -19.025 15.763 1.00 92.12 424 LYS A C 1
ATOM 3436 O O . LYS A 1 424 ? 25.280 -19.766 16.688 1.00 92.12 424 LYS A O 1
ATOM 3441 N N . LEU A 1 425 ? 25.792 -17.713 15.941 1.00 86.44 425 LEU A N 1
ATOM 3442 C CA . LEU A 1 425 ? 25.573 -17.036 17.233 1.00 86.44 425 LEU A CA 1
ATOM 3443 C C . LEU A 1 425 ? 24.096 -17.079 17.670 1.00 86.44 425 LEU A C 1
ATOM 3445 O O . LEU A 1 425 ? 23.781 -17.210 18.857 1.00 86.44 425 LEU A O 1
ATOM 3449 N N . ILE A 1 426 ? 23.167 -17.013 16.711 1.00 86.12 426 ILE A N 1
ATOM 3450 C CA . ILE A 1 426 ? 21.735 -17.168 16.987 1.00 86.12 426 ILE A CA 1
ATOM 3451 C C . ILE A 1 426 ? 21.412 -18.604 17.413 1.00 86.12 426 ILE A C 1
ATOM 3453 O O . ILE A 1 426 ? 20.744 -18.804 18.430 1.00 86.12 426 ILE A O 1
ATOM 3457 N N . GLN A 1 427 ? 21.936 -19.597 16.690 1.00 87.88 427 GLN A N 1
ATOM 3458 C CA . GLN A 1 427 ? 21.752 -21.021 16.980 1.00 87.88 427 GLN A CA 1
ATOM 3459 C C . GLN A 1 427 ? 22.226 -21.389 18.390 1.00 87.88 427 GLN A C 1
ATOM 3461 O O . GLN A 1 427 ? 21.511 -22.073 19.120 1.00 87.88 427 GLN A O 1
ATOM 3466 N N . ASN A 1 428 ? 23.387 -20.871 18.794 1.00 83.81 428 ASN A N 1
ATOM 3467 C CA . ASN A 1 428 ? 23.981 -21.134 20.105 1.00 83.81 428 ASN A CA 1
ATOM 3468 C C . ASN A 1 428 ? 23.380 -20.273 21.232 1.00 83.81 428 ASN A C 1
ATOM 3470 O O . ASN A 1 428 ? 23.849 -20.343 22.364 1.00 83.81 428 ASN A O 1
ATOM 3474 N N . LYS A 1 429 ? 22.370 -19.438 20.939 1.00 79.12 429 LYS A N 1
ATOM 3475 C CA . LYS A 1 429 ? 21.749 -18.478 21.874 1.00 79.12 429 LYS A CA 1
ATOM 3476 C C . LYS A 1 429 ? 22.709 -17.441 22.482 1.00 79.12 429 LYS A C 1
ATOM 3478 O O . LYS A 1 429 ? 22.301 -16.687 23.359 1.00 79.12 429 LYS A O 1
ATOM 3483 N N . THR A 1 430 ? 23.939 -17.325 21.979 1.00 75.62 430 THR A N 1
ATOM 3484 C CA . THR A 1 430 ? 24.938 -16.368 22.487 1.00 75.62 430 THR A CA 1
ATOM 3485 C C . THR A 1 430 ? 24.548 -14.922 22.202 1.00 75.62 430 THR A C 1
ATOM 3487 O O . THR A 1 430 ? 24.861 -14.043 22.989 1.00 75.62 430 THR A O 1
ATOM 3490 N N . HIS A 1 431 ? 23.774 -14.677 21.140 1.00 75.44 431 HIS A N 1
ATOM 3491 C CA . HIS A 1 431 ? 23.172 -13.372 20.829 1.00 75.44 431 HIS A CA 1
ATOM 3492 C C . HIS A 1 431 ? 22.288 -12.773 21.943 1.00 75.44 431 HIS A C 1
ATOM 3494 O O . HIS A 1 431 ? 21.900 -11.615 21.828 1.00 75.44 431 HIS A O 1
ATOM 3500 N N . LEU A 1 432 ? 21.934 -13.548 22.975 1.00 72.88 432 LEU A N 1
ATOM 3501 C CA . LEU A 1 432 ? 21.178 -13.078 24.139 1.00 72.88 432 LEU A CA 1
ATOM 3502 C C . LEU A 1 432 ? 22.076 -12.481 25.237 1.00 72.88 432 LEU A C 1
ATOM 3504 O O . LEU A 1 432 ? 21.555 -11.871 26.166 1.00 72.88 432 LEU A O 1
ATOM 3508 N N . SER A 1 433 ? 23.401 -12.656 25.149 1.00 67.69 433 SER A N 1
ATOM 3509 C CA . SER A 1 433 ? 24.366 -12.062 26.079 1.00 67.69 433 SER A CA 1
ATOM 3510 C C . SER A 1 433 ? 24.909 -10.733 25.547 1.00 67.69 433 SER A C 1
ATOM 3512 O O . SER A 1 433 ? 24.912 -10.476 24.339 1.00 67.69 433 SER A O 1
ATOM 3514 N N . VAL A 1 434 ? 25.409 -9.887 26.449 1.00 64.12 434 VAL A N 1
ATOM 3515 C CA . VAL A 1 434 ? 26.024 -8.598 26.093 1.00 64.12 434 VAL A CA 1
ATOM 3516 C C . VAL A 1 434 ? 27.270 -8.814 25.223 1.00 64.12 434 VAL A C 1
ATOM 3518 O O . VAL A 1 434 ? 27.480 -8.099 24.242 1.00 64.12 434 VAL A O 1
ATOM 3521 N N . GLU A 1 435 ? 28.059 -9.845 25.520 1.00 69.12 435 GLU A N 1
ATOM 3522 C CA . GLU A 1 435 ? 29.239 -10.247 24.750 1.00 69.12 435 GLU A CA 1
ATOM 3523 C C . GLU A 1 435 ? 28.848 -10.706 23.341 1.00 69.12 435 GLU A C 1
ATOM 3525 O O . GLU A 1 435 ? 29.463 -10.278 22.363 1.00 69.12 435 GLU A O 1
ATOM 3530 N N . GLY A 1 436 ? 27.798 -11.523 23.211 1.00 73.00 436 GLY A N 1
ATOM 3531 C CA . GLY A 1 436 ? 27.303 -11.967 21.908 1.00 73.00 436 GLY A CA 1
ATOM 3532 C C . GLY A 1 436 ? 26.698 -10.835 21.076 1.00 73.00 436 GLY A C 1
ATOM 3533 O O . GLY A 1 436 ? 26.915 -10.783 19.864 1.00 73.00 436 GLY A O 1
ATOM 3534 N N . LEU A 1 437 ? 26.008 -9.877 21.705 1.00 74.12 437 LEU A N 1
ATOM 3535 C CA . LEU A 1 437 ? 25.545 -8.657 21.033 1.00 74.12 437 LEU A CA 1
ATOM 3536 C C . LEU A 1 437 ? 26.722 -7.807 20.537 1.00 74.12 437 LEU A C 1
ATOM 3538 O O . LEU A 1 437 ? 26.699 -7.337 19.398 1.00 74.12 437 LEU A O 1
ATOM 3542 N N . ASN A 1 438 ? 27.783 -7.665 21.335 1.00 76.56 438 ASN A N 1
ATOM 3543 C CA . ASN A 1 438 ? 29.000 -6.962 20.923 1.00 76.56 438 ASN A CA 1
ATOM 3544 C C . ASN A 1 438 ? 29.729 -7.679 19.774 1.00 76.56 438 ASN A C 1
ATOM 3546 O O . ASN A 1 438 ? 30.163 -7.019 18.832 1.00 76.56 438 ASN A O 1
ATOM 3550 N N . GLN A 1 439 ? 29.778 -9.017 19.769 1.00 80.25 439 GLN A N 1
ATOM 3551 C CA . GLN A 1 439 ? 30.299 -9.788 18.631 1.00 80.25 439 GLN A CA 1
ATOM 3552 C C . GLN A 1 439 ? 29.509 -9.509 17.344 1.00 80.25 439 GLN A C 1
ATOM 3554 O O . GLN A 1 439 ? 30.100 -9.275 16.291 1.00 80.25 439 GLN A O 1
ATOM 3559 N N . ILE A 1 440 ? 28.175 -9.473 17.419 1.00 83.31 440 ILE A N 1
ATOM 3560 C CA . ILE A 1 440 ? 27.315 -9.168 16.264 1.00 83.31 440 ILE A CA 1
ATOM 3561 C C . ILE A 1 440 ? 27.525 -7.728 15.785 1.00 83.31 440 ILE A C 1
ATOM 3563 O O . ILE A 1 440 ? 27.548 -7.483 14.576 1.00 83.31 440 ILE A O 1
ATOM 3567 N N . ARG A 1 441 ? 27.683 -6.772 16.708 1.00 81.62 441 ARG A N 1
ATOM 3568 C CA . ARG A 1 441 ? 28.002 -5.378 16.370 1.00 81.62 441 ARG A CA 1
ATOM 3569 C C . ARG A 1 441 ? 29.349 -5.278 15.664 1.00 81.62 441 ARG A C 1
ATOM 3571 O O . ARG A 1 441 ? 29.405 -4.597 14.651 1.00 81.62 441 ARG A O 1
ATOM 3578 N N . ASN A 1 442 ? 30.370 -6.004 16.116 1.00 83.25 442 ASN A N 1
ATOM 3579 C CA . ASN A 1 442 ? 31.686 -6.027 15.472 1.00 83.25 442 ASN A CA 1
ATOM 3580 C C . ASN A 1 442 ? 31.618 -6.627 14.060 1.00 83.25 442 ASN A C 1
ATOM 3582 O O . ASN A 1 442 ? 32.086 -5.997 13.118 1.00 83.25 442 ASN A O 1
ATOM 3586 N N . ILE A 1 443 ? 30.920 -7.759 13.884 1.00 85.25 443 ILE A N 1
ATOM 3587 C CA . ILE A 1 443 ? 30.684 -8.357 12.554 1.00 85.25 443 ILE A CA 1
ATOM 3588 C C . ILE A 1 443 ? 29.962 -7.366 11.620 1.00 85.25 443 ILE A C 1
ATOM 3590 O O . ILE A 1 443 ? 30.244 -7.315 10.429 1.00 85.25 443 ILE A O 1
ATOM 3594 N N . LYS A 1 444 ? 29.033 -6.551 12.143 1.00 79.75 444 LYS A N 1
ATOM 3595 C CA . LYS A 1 444 ? 28.340 -5.508 11.362 1.00 79.75 444 LYS A CA 1
ATOM 3596 C C . LYS A 1 444 ? 29.166 -4.236 11.141 1.00 79.75 444 LYS A C 1
ATOM 3598 O O . LYS A 1 444 ? 28.883 -3.505 10.192 1.00 79.75 444 LYS A O 1
ATOM 3603 N N . ALA A 1 445 ? 30.098 -3.931 12.042 1.00 71.69 445 ALA A N 1
ATOM 3604 C CA . ALA A 1 445 ? 30.908 -2.716 12.035 1.00 71.69 445 ALA A CA 1
ATOM 3605 C C . ALA A 1 445 ? 32.141 -2.833 11.134 1.00 71.69 445 ALA A C 1
ATOM 3607 O O . ALA A 1 445 ? 32.638 -1.795 10.689 1.00 71.69 445 ALA A O 1
ATOM 3608 N N . ASP A 1 446 ? 32.591 -4.056 10.828 1.00 60.41 446 ASP A N 1
ATOM 3609 C CA . ASP A 1 446 ? 33.687 -4.315 9.893 1.00 60.41 446 ASP A CA 1
ATOM 3610 C C . ASP A 1 446 ? 33.377 -3.733 8.501 1.00 60.41 446 ASP A C 1
ATOM 3612 O O . ASP A 1 446 ? 32.747 -4.329 7.623 1.00 60.41 446 ASP A O 1
ATOM 3616 N N . LYS A 1 447 ? 33.859 -2.507 8.282 1.00 53.91 447 LYS A N 1
ATOM 3617 C CA . LYS A 1 447 ? 33.998 -1.902 6.961 1.00 53.91 447 LYS A CA 1
ATOM 3618 C C . LYS A 1 447 ? 35.258 -2.467 6.319 1.00 53.91 447 LYS A C 1
ATOM 3620 O O . LYS A 1 447 ? 36.352 -2.074 6.688 1.00 53.91 447 LYS A O 1
ATOM 3625 N N . TYR A 1 448 ? 35.058 -3.325 5.317 1.00 52.25 448 TYR A N 1
ATOM 3626 C CA . TYR A 1 448 ? 36.014 -3.702 4.268 1.00 52.25 448 TYR A CA 1
ATOM 3627 C C . TYR A 1 448 ? 37.504 -3.609 4.646 1.00 52.25 448 TYR A C 1
ATOM 3629 O O . TYR A 1 448 ? 38.158 -2.609 4.359 1.00 52.25 448 TYR A O 1
ATOM 3637 N N . THR A 1 449 ? 38.060 -4.719 5.119 1.00 36.31 449 THR A N 1
ATOM 3638 C CA . THR A 1 449 ? 39.488 -5.041 4.989 1.00 36.31 449 THR A CA 1
ATOM 3639 C C . THR A 1 449 ? 39.668 -6.366 4.234 1.00 36.31 449 THR A C 1
ATOM 3641 O O . THR A 1 449 ? 38.728 -7.135 4.009 1.00 36.31 449 THR A O 1
ATOM 3644 N N . GLU A 1 450 ? 40.844 -6.512 3.637 1.00 42.50 450 GLU A N 1
ATOM 3645 C CA . GLU A 1 450 ? 41.124 -7.278 2.422 1.00 42.50 450 GLU A CA 1
ATOM 3646 C C . GLU A 1 450 ? 41.173 -8.817 2.529 1.00 42.50 450 GLU A C 1
ATOM 3648 O O . GLU A 1 450 ? 41.272 -9.407 3.595 1.00 42.50 450 GLU A O 1
ATOM 3653 N N . ASN A 1 451 ? 41.159 -9.428 1.333 1.00 39.06 451 ASN A N 1
ATOM 3654 C CA . ASN A 1 451 ? 41.737 -10.725 0.954 1.00 39.06 451 ASN A CA 1
ATOM 3655 C C . ASN A 1 451 ? 41.216 -12.001 1.632 1.00 39.06 451 ASN A C 1
ATOM 3657 O O . ASN A 1 451 ? 41.892 -12.644 2.427 1.00 39.06 451 ASN A O 1
ATOM 3661 N N . VAL A 1 452 ? 40.073 -12.484 1.131 1.00 38.34 452 VAL A N 1
ATOM 3662 C CA . VAL A 1 452 ? 39.811 -13.930 1.106 1.00 38.34 452 VAL A CA 1
ATOM 3663 C C . VAL A 1 452 ? 40.358 -14.462 -0.216 1.00 38.34 452 VAL A C 1
ATOM 3665 O O . VAL A 1 452 ? 39.923 -14.032 -1.286 1.00 38.34 452 VAL A O 1
ATOM 3668 N N . LYS A 1 453 ? 41.327 -15.380 -0.139 1.00 38.47 453 LYS A N 1
ATOM 3669 C CA . LYS A 1 453 ? 41.816 -16.157 -1.283 1.00 38.47 453 LYS A CA 1
ATOM 3670 C C . LYS A 1 453 ? 40.621 -16.887 -1.903 1.00 38.47 453 LYS A C 1
ATOM 3672 O O . LYS A 1 453 ? 40.099 -17.828 -1.309 1.00 38.47 453 LYS A O 1
ATOM 3677 N N . ASN A 1 454 ? 40.167 -16.437 -3.074 1.00 40.06 454 ASN A N 1
ATOM 3678 C CA . ASN A 1 454 ? 39.183 -17.174 -3.859 1.00 40.06 454 ASN A CA 1
ATOM 3679 C C . ASN A 1 454 ? 39.795 -18.535 -4.195 1.00 40.06 454 ASN A C 1
ATOM 3681 O O . ASN A 1 454 ? 40.762 -18.603 -4.952 1.00 40.06 454 ASN A O 1
ATOM 3685 N N . LYS A 1 455 ? 39.244 -19.608 -3.617 1.00 45.03 455 LYS A N 1
ATOM 3686 C CA . LYS A 1 455 ? 39.509 -20.968 -4.089 1.00 45.03 455 LYS A CA 1
ATOM 3687 C C . LYS A 1 455 ? 39.210 -21.007 -5.589 1.00 45.03 455 LYS A C 1
ATOM 3689 O O . LYS A 1 455 ? 38.170 -20.503 -6.020 1.00 45.03 455 LYS A O 1
ATOM 3694 N N . ASN A 1 456 ? 40.155 -21.553 -6.353 1.00 47.75 456 ASN A N 1
ATOM 3695 C CA . ASN A 1 456 ? 40.010 -21.839 -7.776 1.00 47.75 456 ASN A CA 1
ATOM 3696 C C . ASN A 1 456 ? 38.654 -22.505 -8.013 1.00 47.75 456 ASN A C 1
ATOM 3698 O O . ASN A 1 456 ? 38.378 -23.550 -7.432 1.00 47.75 456 ASN A O 1
ATOM 3702 N N . LEU A 1 457 ? 37.813 -21.866 -8.825 1.00 48.03 457 LEU A N 1
ATOM 3703 C CA . LEU A 1 457 ? 36.628 -22.497 -9.381 1.00 48.03 457 LEU A CA 1
ATOM 3704 C C . LEU A 1 457 ? 36.736 -22.423 -10.898 1.00 48.03 457 LEU A C 1
ATOM 3706 O O . LEU A 1 457 ? 36.727 -21.329 -11.479 1.00 48.03 457 LEU A O 1
ATOM 3710 N N . ASP A 1 458 ? 36.863 -23.615 -11.464 1.00 58.97 458 ASP A N 1
ATOM 3711 C CA . ASP A 1 458 ? 36.738 -23.964 -12.869 1.00 58.97 458 ASP A CA 1
ATOM 3712 C C . ASP A 1 458 ? 35.407 -23.454 -13.446 1.00 58.97 458 ASP A C 1
ATOM 3714 O O . ASP A 1 458 ? 34.432 -23.295 -12.716 1.00 58.97 458 ASP A O 1
ATOM 3718 N N . SER A 1 459 ? 35.417 -23.126 -14.743 1.00 72.69 459 SER A N 1
ATOM 3719 C CA . SER A 1 459 ? 34.306 -22.706 -15.626 1.00 72.69 459 SER A CA 1
ATOM 3720 C C . SER A 1 459 ? 32.979 -22.243 -14.983 1.00 72.69 459 SER A C 1
ATOM 3722 O O . SER A 1 459 ? 32.279 -23.009 -14.322 1.00 72.69 459 SER A O 1
ATOM 3724 N N . LEU A 1 460 ? 32.535 -21.015 -15.293 1.00 86.56 460 LEU A N 1
ATOM 3725 C CA . LEU A 1 460 ? 31.220 -20.518 -14.861 1.00 86.56 460 LEU A CA 1
ATOM 3726 C C . LEU A 1 460 ? 30.080 -21.441 -15.325 1.00 86.56 460 LEU A C 1
ATOM 3728 O O . LEU A 1 460 ? 29.977 -21.775 -16.505 1.00 86.56 460 LEU A O 1
ATOM 3732 N N . ASN A 1 461 ? 29.187 -21.796 -14.398 1.00 89.69 461 ASN A N 1
ATOM 3733 C CA . ASN A 1 461 ? 27.984 -22.556 -14.719 1.00 89.69 461 ASN A CA 1
ATOM 3734 C C . ASN A 1 461 ? 27.088 -21.744 -15.685 1.00 89.69 461 ASN A C 1
ATOM 3736 O O . ASN A 1 461 ? 26.825 -20.568 -15.412 1.00 89.69 461 ASN A O 1
ATOM 3740 N N . PRO A 1 462 ? 26.577 -22.343 -16.780 1.00 93.06 462 PRO A N 1
ATOM 3741 C CA . PRO A 1 462 ? 25.729 -21.643 -17.744 1.00 93.06 462 PRO A CA 1
ATOM 3742 C C . PRO A 1 462 ? 24.486 -21.012 -17.104 1.00 93.06 462 PRO A C 1
ATOM 3744 O O . PRO A 1 462 ? 24.215 -19.843 -17.353 1.00 93.06 462 PRO A O 1
ATOM 3747 N N . PHE A 1 463 ? 23.795 -21.721 -16.207 1.00 92.06 463 PHE A N 1
ATOM 3748 C CA . PHE A 1 463 ? 22.610 -21.207 -15.514 1.00 92.06 463 PHE A CA 1
ATOM 3749 C C . PHE A 1 463 ? 22.937 -20.063 -14.550 1.00 92.06 463 PHE A C 1
ATOM 3751 O O . PHE A 1 463 ? 22.098 -19.189 -14.330 1.00 92.06 463 PHE A O 1
ATOM 3758 N N . PHE A 1 464 ? 24.160 -20.015 -14.006 1.00 92.06 464 PHE A N 1
ATOM 3759 C CA . PHE A 1 464 ? 24.616 -18.850 -13.248 1.00 92.06 464 PHE A CA 1
ATOM 3760 C C . PHE A 1 464 ? 24.761 -17.627 -14.161 1.00 92.06 464 PHE A C 1
ATOM 3762 O O . PHE A 1 464 ? 24.274 -16.552 -13.815 1.00 92.06 464 PHE A O 1
ATOM 3769 N N . VAL A 1 465 ? 25.384 -17.782 -15.336 1.00 93.38 465 VAL A N 1
ATOM 3770 C CA . VAL A 1 465 ? 25.527 -16.690 -16.317 1.00 93.38 465 VAL A CA 1
ATOM 3771 C C . VAL A 1 465 ? 24.154 -16.206 -16.787 1.00 93.38 465 VAL A C 1
ATOM 3773 O O . VAL A 1 465 ? 23.923 -14.993 -16.841 1.00 93.38 465 VAL A O 1
ATOM 3776 N N . THR A 1 466 ? 23.222 -17.129 -17.040 1.00 95.25 466 THR A N 1
ATOM 3777 C CA . THR A 1 466 ? 21.835 -16.812 -17.395 1.00 95.25 466 THR A CA 1
ATOM 3778 C C . THR A 1 466 ? 21.126 -16.051 -16.279 1.00 95.25 466 THR A C 1
ATOM 3780 O O . THR A 1 466 ? 20.648 -14.945 -16.518 1.00 95.25 466 THR A O 1
ATOM 3783 N N . GLY A 1 467 ? 21.109 -16.579 -15.050 1.00 92.12 467 GLY A N 1
ATOM 3784 C CA . GLY A 1 467 ? 20.422 -15.953 -13.914 1.00 92.12 467 GLY A CA 1
ATOM 3785 C C . GLY A 1 467 ? 21.024 -14.604 -13.512 1.00 92.12 467 GLY A C 1
ATOM 3786 O O . GLY A 1 467 ? 20.298 -13.654 -13.217 1.00 92.12 467 GLY A O 1
ATOM 3787 N N . PHE A 1 468 ? 22.352 -14.475 -13.574 1.00 92.50 468 PHE A N 1
ATOM 3788 C CA . PHE A 1 468 ? 23.031 -13.197 -13.360 1.00 92.50 468 PHE A CA 1
ATOM 3789 C C . PHE A 1 468 ? 22.651 -12.176 -14.439 1.00 92.50 468 PHE A C 1
ATOM 3791 O O . PHE A 1 468 ? 22.377 -11.016 -14.129 1.00 92.50 468 PHE A O 1
ATOM 3798 N N . SER A 1 469 ? 22.565 -12.609 -15.700 1.00 94.06 469 SER A N 1
ATOM 3799 C CA . SER A 1 469 ? 22.108 -11.759 -16.803 1.00 94.06 469 SER A CA 1
ATOM 3800 C C . SER A 1 469 ? 20.633 -11.370 -16.659 1.00 94.06 469 SER A C 1
ATOM 3802 O O . SER A 1 469 ? 20.261 -10.229 -16.944 1.00 94.06 469 SER A O 1
ATOM 3804 N N . ASP A 1 470 ? 19.797 -12.266 -16.141 1.00 90.00 470 ASP A N 1
ATOM 3805 C CA . ASP A 1 470 ? 18.382 -12.006 -15.867 1.00 90.00 470 ASP A CA 1
ATOM 3806 C C . ASP A 1 470 ? 18.197 -10.865 -14.849 1.00 90.00 470 ASP A C 1
ATOM 3808 O O . ASP A 1 470 ? 17.313 -10.024 -14.999 1.00 90.00 470 ASP A O 1
ATOM 3812 N N . GLY A 1 471 ? 19.122 -10.728 -13.893 1.00 89.44 471 GLY A N 1
ATOM 3813 C CA . GLY A 1 471 ? 19.205 -9.567 -13.002 1.00 89.44 471 GLY A CA 1
ATOM 3814 C C . GLY A 1 471 ? 19.835 -8.333 -13.661 1.00 89.44 471 GLY A C 1
ATOM 3815 O O . GLY A 1 471 ? 19.190 -7.295 -13.794 1.00 89.44 471 GLY A O 1
ATOM 3816 N N . GLU A 1 472 ? 21.076 -8.451 -14.134 1.00 91.31 472 GLU A N 1
ATOM 3817 C CA . GLU A 1 472 ? 21.966 -7.297 -14.369 1.00 91.31 472 GLU A CA 1
ATOM 3818 C C . GLU A 1 472 ? 22.182 -6.936 -15.854 1.00 91.31 472 GLU A C 1
ATOM 3820 O O . GLU A 1 472 ? 22.678 -5.852 -16.172 1.00 91.31 472 GLU A O 1
ATOM 3825 N N . ALA A 1 473 ? 21.827 -7.821 -16.794 1.00 93.88 473 ALA A N 1
ATOM 3826 C CA . ALA A 1 473 ? 22.042 -7.573 -18.221 1.00 93.88 473 ALA A CA 1
ATOM 3827 C C . ALA A 1 473 ? 20.970 -6.677 -18.862 1.00 93.88 473 ALA A C 1
ATOM 3829 O O . ALA A 1 473 ? 19.885 -6.459 -18.324 1.00 93.88 473 ALA A O 1
ATOM 3830 N N . CYS A 1 474 ? 21.255 -6.185 -20.062 1.00 94.00 474 CYS A N 1
ATOM 3831 C CA . CYS A 1 474 ? 20.353 -5.377 -20.866 1.00 94.00 474 CYS A CA 1
ATOM 3832 C C . CYS A 1 474 ? 20.521 -5.709 -22.353 1.00 94.00 474 CYS A C 1
ATOM 3834 O O . CYS A 1 474 ? 21.593 -5.485 -22.932 1.00 94.00 474 CYS A O 1
ATOM 3836 N N . PHE A 1 475 ? 19.436 -6.187 -22.966 1.00 95.25 475 PHE A N 1
ATOM 3837 C CA . PHE A 1 475 ? 19.278 -6.274 -24.417 1.00 95.25 475 PHE A CA 1
ATOM 3838 C C . PHE A 1 475 ? 18.735 -4.941 -24.913 1.00 95.25 475 PHE A C 1
ATOM 3840 O O . PHE A 1 475 ? 17.654 -4.507 -24.506 1.00 95.25 475 PHE A O 1
ATOM 3847 N N . HIS A 1 476 ? 19.484 -4.259 -25.770 1.00 91.44 476 HIS A N 1
ATOM 3848 C CA . HIS A 1 476 ? 19.121 -2.921 -26.208 1.00 91.44 476 HIS A CA 1
ATOM 3849 C C . HIS A 1 476 ? 19.236 -2.765 -27.718 1.00 91.44 476 HIS A C 1
ATOM 3851 O O . HIS A 1 476 ? 20.156 -3.253 -28.360 1.00 91.44 476 HIS A O 1
ATOM 3857 N N . LEU A 1 477 ? 18.283 -2.027 -28.276 1.00 90.94 477 LEU A N 1
ATOM 3858 C CA . LEU A 1 477 ? 18.278 -1.583 -29.662 1.00 90.94 477 LEU A CA 1
ATOM 3859 C C . LEU A 1 477 ? 18.429 -0.060 -29.644 1.00 90.94 477 LEU A C 1
ATOM 3861 O O . LEU A 1 477 ? 17.510 0.668 -29.256 1.00 90.94 477 LEU A O 1
ATOM 3865 N N . SER A 1 478 ? 19.612 0.437 -29.988 1.00 90.00 478 SER A N 1
ATOM 3866 C CA . SER A 1 478 ? 19.864 1.876 -30.072 1.00 90.00 478 SER A CA 1
ATOM 3867 C C . SER A 1 478 ? 19.417 2.388 -31.434 1.00 90.00 478 SER A C 1
ATOM 3869 O O . SER A 1 478 ? 19.784 1.815 -32.454 1.00 90.00 478 SER A O 1
ATOM 3871 N N . ILE A 1 479 ? 18.637 3.467 -31.456 1.00 88.69 479 ILE A N 1
ATOM 3872 C CA . ILE A 1 479 ? 18.192 4.124 -32.688 1.00 88.69 479 ILE A CA 1
ATOM 3873 C C . ILE A 1 479 ? 18.626 5.582 -32.610 1.00 88.69 479 ILE A C 1
ATOM 3875 O O . ILE A 1 479 ? 18.313 6.267 -31.632 1.00 88.69 479 ILE A O 1
ATOM 3879 N N . GLY A 1 480 ? 19.347 6.054 -33.623 1.00 85.44 480 GLY A N 1
ATOM 3880 C CA . GLY A 1 480 ? 19.832 7.431 -33.681 1.00 85.44 480 GLY A CA 1
ATOM 3881 C C . GLY A 1 480 ? 19.628 8.054 -35.054 1.00 85.44 480 GLY A C 1
ATOM 3882 O O . GLY A 1 480 ? 19.642 7.357 -36.067 1.00 85.44 480 GLY A O 1
ATOM 3883 N N . LYS A 1 481 ? 19.436 9.378 -35.086 1.00 87.19 481 LYS A N 1
ATOM 3884 C CA . LYS A 1 481 ? 19.405 10.149 -36.334 1.00 87.19 481 LYS A CA 1
ATOM 3885 C C . LYS A 1 481 ? 20.811 10.242 -36.905 1.00 87.19 481 LYS A C 1
ATOM 3887 O O . LYS A 1 481 ? 21.749 10.569 -36.180 1.00 87.19 481 LYS A O 1
ATOM 3892 N N . ASN A 1 482 ? 20.944 9.972 -38.195 1.00 86.12 482 ASN A N 1
ATOM 3893 C CA . ASN A 1 482 ? 22.181 10.187 -38.925 1.00 86.12 482 ASN A CA 1
ATOM 3894 C C . ASN A 1 482 ? 21.856 10.352 -40.413 1.00 86.12 482 ASN A C 1
ATOM 3896 O O . ASN A 1 482 ? 21.351 9.428 -41.050 1.00 86.12 482 ASN A O 1
ATOM 3900 N N . SER A 1 483 ? 22.166 11.529 -40.954 1.00 86.00 483 SER A N 1
ATOM 3901 C CA . SER A 1 483 ? 21.899 11.898 -42.348 1.00 86.00 483 SER A CA 1
ATOM 3902 C C . SER A 1 483 ? 22.672 11.059 -43.368 1.00 86.00 483 SER A C 1
ATOM 3904 O O . SER A 1 483 ? 22.284 11.028 -44.528 1.00 86.00 483 SER A O 1
ATOM 3906 N N . LYS A 1 484 ? 23.720 10.332 -42.949 1.00 88.12 484 LYS A N 1
ATOM 3907 C CA . LYS A 1 484 ? 24.471 9.413 -43.822 1.00 88.12 484 LYS A CA 1
ATOM 3908 C C . LYS A 1 484 ? 23.666 8.180 -44.254 1.00 88.12 484 LYS A C 1
ATOM 3910 O O . LYS A 1 484 ? 24.048 7.513 -45.207 1.00 88.12 484 LYS A O 1
ATOM 3915 N N . TYR A 1 485 ? 22.581 7.846 -43.554 1.00 84.31 485 TYR A N 1
ATOM 3916 C CA . TYR A 1 485 ? 21.746 6.684 -43.863 1.00 84.31 485 TYR A CA 1
ATOM 3917 C C . TYR A 1 485 ? 20.553 7.099 -44.725 1.00 84.31 485 TYR A C 1
ATOM 3919 O O . TYR A 1 485 ? 19.916 8.110 -44.445 1.00 84.31 485 TYR A O 1
ATOM 3927 N N . LYS A 1 486 ? 20.185 6.280 -45.721 1.00 81.88 486 LYS A N 1
ATOM 3928 C CA . LYS A 1 486 ? 19.107 6.570 -46.695 1.00 81.88 486 LYS A CA 1
ATOM 3929 C C . LYS A 1 486 ? 17.754 6.912 -46.053 1.00 81.88 486 LYS A C 1
ATOM 3931 O O . LYS A 1 486 ? 17.000 7.718 -46.580 1.00 81.88 486 LYS A O 1
ATOM 3936 N N . ILE A 1 487 ? 17.454 6.312 -44.904 1.00 85.81 487 ILE A N 1
ATOM 3937 C CA . ILE A 1 487 ? 16.221 6.552 -44.136 1.00 85.81 487 ILE A CA 1
ATOM 3938 C C . ILE A 1 487 ? 16.369 7.650 -43.067 1.00 85.81 487 ILE A C 1
ATOM 3940 O O . ILE A 1 487 ? 15.414 7.937 -42.353 1.00 85.81 487 ILE A O 1
ATOM 3944 N N . GLY A 1 488 ? 17.559 8.244 -42.919 1.00 84.69 488 GLY A N 1
ATOM 3945 C CA . GLY A 1 488 ? 17.885 9.268 -41.918 1.00 84.69 488 GLY A CA 1
ATOM 3946 C C . GLY A 1 488 ? 18.171 8.739 -40.506 1.00 84.69 488 GLY A C 1
ATOM 3947 O O . GLY A 1 488 ? 18.421 9.530 -39.591 1.00 84.69 488 GLY A O 1
ATOM 3948 N N . TYR A 1 489 ? 18.151 7.418 -40.308 1.00 87.25 489 TYR A N 1
ATOM 3949 C CA . TYR A 1 489 ? 18.352 6.761 -39.015 1.00 87.25 489 TYR A CA 1
ATOM 3950 C C . TYR A 1 489 ? 19.275 5.547 -39.134 1.00 87.25 489 TYR A C 1
ATOM 3952 O O . TYR A 1 489 ? 19.264 4.849 -40.147 1.00 87.25 489 TYR A O 1
ATOM 3960 N N . TYR A 1 490 ? 20.020 5.267 -38.064 1.00 89.31 490 TYR A N 1
ATOM 3961 C CA . TYR A 1 490 ? 20.745 4.011 -37.878 1.00 89.31 490 TYR A CA 1
ATOM 3962 C C . TYR A 1 490 ? 20.143 3.207 -36.723 1.00 89.31 490 TYR A C 1
ATOM 3964 O O . TYR A 1 490 ? 19.582 3.772 -35.778 1.00 89.31 490 TYR A O 1
ATOM 3972 N N . VAL A 1 491 ? 20.301 1.886 -36.794 1.00 90.75 491 VAL A N 1
ATOM 3973 C CA . VAL A 1 491 ? 19.902 0.934 -35.754 1.00 90.75 491 VAL A CA 1
ATOM 3974 C C . VAL A 1 491 ? 21.151 0.181 -35.304 1.00 90.75 491 VAL A C 1
ATOM 3976 O O . VAL A 1 491 ? 21.859 -0.374 -36.136 1.00 90.75 491 VAL A O 1
ATOM 3979 N N . ASN A 1 492 ? 21.426 0.164 -34.001 1.00 91.81 492 ASN A N 1
ATOM 3980 C CA . ASN A 1 492 ? 22.568 -0.533 -33.415 1.00 91.81 492 ASN A CA 1
ATOM 3981 C C . ASN A 1 492 ? 22.104 -1.465 -32.274 1.00 91.81 492 ASN A C 1
ATOM 3983 O O . ASN A 1 492 ? 21.753 -0.965 -31.195 1.00 91.81 492 ASN A O 1
ATOM 3987 N N . PRO A 1 493 ? 22.043 -2.789 -32.502 1.00 95.06 493 PRO A N 1
ATOM 3988 C CA . PRO A 1 493 ? 21.713 -3.766 -31.473 1.00 95.06 493 PRO A CA 1
ATOM 3989 C C . PRO A 1 493 ? 22.901 -3.990 -30.533 1.00 95.06 493 PRO A C 1
ATOM 3991 O O . PRO A 1 493 ? 24.053 -3.969 -30.953 1.00 95.06 493 PRO A O 1
ATOM 3994 N N . GLY A 1 494 ? 22.634 -4.237 -29.254 1.00 96.00 494 GLY A N 1
ATOM 3995 C CA . GLY A 1 494 ? 23.682 -4.574 -28.305 1.00 96.00 494 GLY A CA 1
ATOM 3996 C C . GLY A 1 494 ? 23.193 -5.356 -27.094 1.00 96.00 494 GLY A C 1
ATOM 3997 O O . GLY A 1 494 ? 22.045 -5.251 -26.654 1.00 96.00 494 GLY A O 1
ATOM 3998 N N . PHE A 1 495 ? 24.121 -6.105 -26.516 1.00 97.12 495 PHE A N 1
ATOM 3999 C CA . PHE A 1 495 ? 23.994 -6.745 -25.214 1.00 97.12 495 PHE A CA 1
ATOM 4000 C C . PHE A 1 495 ? 24.973 -6.083 -24.250 1.00 97.12 495 PHE A C 1
ATOM 4002 O O . PHE A 1 495 ? 26.102 -5.753 -24.620 1.00 97.12 495 PHE A O 1
ATOM 4009 N N . SER A 1 496 ? 24.552 -5.845 -23.012 1.00 95.56 496 SER A N 1
ATOM 4010 C CA . SER A 1 496 ? 25.466 -5.308 -22.008 1.00 95.56 496 SER A CA 1
ATOM 4011 C C . SER A 1 496 ? 25.141 -5.762 -20.599 1.00 95.56 496 SER A C 1
ATOM 4013 O O . SER A 1 496 ? 23.975 -5.934 -20.267 1.00 95.56 496 SER A O 1
ATOM 4015 N N . ILE A 1 497 ? 26.170 -5.881 -19.765 1.00 94.75 497 ILE A N 1
ATOM 4016 C CA . ILE A 1 497 ? 26.060 -6.109 -18.323 1.00 94.75 497 ILE A CA 1
ATOM 4017 C C . ILE A 1 497 ? 26.802 -4.968 -17.636 1.00 94.75 497 ILE A C 1
ATOM 4019 O O . ILE A 1 497 ? 27.988 -4.760 -17.897 1.00 94.75 497 ILE A O 1
ATOM 4023 N N . ALA A 1 498 ? 26.110 -4.206 -16.792 1.00 89.88 498 ALA A N 1
ATOM 4024 C CA . ALA A 1 498 ? 26.705 -3.119 -16.020 1.00 89.88 498 ALA A CA 1
ATOM 4025 C C . ALA A 1 498 ? 26.696 -3.489 -14.540 1.00 89.88 498 ALA A C 1
ATOM 4027 O O . ALA A 1 498 ? 25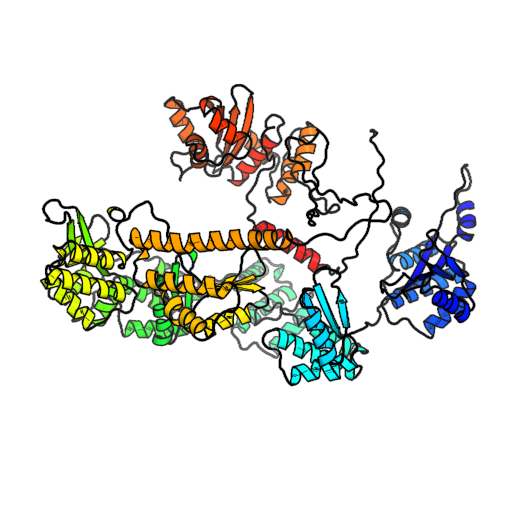.652 -3.843 -14.006 1.00 89.88 498 ALA A O 1
ATOM 4028 N N . PHE A 1 499 ? 27.846 -3.399 -13.875 1.00 87.88 499 PHE A N 1
ATOM 4029 C CA . PHE A 1 499 ? 27.957 -3.777 -12.470 1.00 87.88 499 PHE A CA 1
ATOM 4030 C C . PHE A 1 499 ? 29.027 -2.953 -11.746 1.00 87.88 499 PHE A C 1
ATOM 4032 O O . PHE A 1 499 ? 29.761 -2.179 -12.364 1.00 87.88 499 PHE A O 1
ATOM 4039 N N . HIS A 1 500 ? 29.101 -3.059 -10.420 1.00 86.19 500 HIS A N 1
ATOM 4040 C CA . HIS A 1 500 ? 30.037 -2.261 -9.629 1.00 86.19 500 HIS A CA 1
ATOM 4041 C C . HIS A 1 500 ? 31.502 -2.648 -9.918 1.00 86.19 500 HIS A C 1
ATOM 4043 O O . HIS A 1 500 ? 31.827 -3.821 -10.098 1.00 86.19 500 HIS A O 1
ATOM 4049 N N . ARG A 1 501 ? 32.427 -1.677 -9.906 1.00 85.12 501 ARG A N 1
ATOM 4050 C CA . ARG A 1 501 ? 33.850 -1.876 -10.264 1.00 85.12 501 ARG A CA 1
ATOM 4051 C C . ARG A 1 501 ? 34.573 -2.929 -9.417 1.00 85.12 501 ARG A C 1
ATOM 4053 O O . ARG A 1 501 ? 35.530 -3.540 -9.888 1.00 85.12 501 ARG A O 1
ATOM 4060 N N . LYS A 1 502 ? 34.112 -3.163 -8.184 1.00 83.00 502 LYS A N 1
ATOM 4061 C CA . LYS A 1 502 ? 34.666 -4.187 -7.272 1.00 83.00 502 LYS A CA 1
ATOM 4062 C C . LYS A 1 502 ? 34.517 -5.611 -7.823 1.00 83.00 502 LYS A C 1
ATOM 4064 O O . LYS A 1 502 ? 35.310 -6.478 -7.483 1.00 83.00 502 LYS A O 1
ATOM 4069 N N . ASP A 1 503 ? 33.559 -5.827 -8.716 1.00 82.75 503 ASP A N 1
ATOM 4070 C CA . ASP A 1 503 ? 33.257 -7.118 -9.331 1.00 82.75 503 ASP A CA 1
ATOM 4071 C C . ASP A 1 503 ? 33.756 -7.199 -10.787 1.00 82.75 503 ASP A C 1
ATOM 4073 O O . ASP A 1 503 ? 33.335 -8.062 -11.555 1.00 82.75 503 ASP A O 1
ATOM 4077 N N . THR A 1 504 ? 34.694 -6.331 -11.196 1.00 85.44 504 THR A N 1
ATOM 4078 C CA . THR A 1 504 ? 35.272 -6.361 -12.557 1.00 85.44 504 THR A CA 1
ATOM 4079 C C . THR A 1 504 ? 35.896 -7.724 -12.886 1.00 85.44 504 THR A C 1
ATOM 4081 O O . THR A 1 504 ? 35.855 -8.164 -14.034 1.00 85.44 504 THR A O 1
ATOM 4084 N N . ALA A 1 505 ? 36.427 -8.432 -11.883 1.00 86.88 505 ALA A N 1
ATOM 4085 C CA . ALA A 1 505 ? 36.933 -9.793 -12.046 1.00 86.88 505 ALA A CA 1
ATOM 4086 C C . ALA A 1 505 ? 35.843 -10.780 -12.509 1.00 86.88 505 ALA A C 1
ATOM 4088 O O . ALA A 1 505 ? 36.119 -11.639 -13.343 1.00 86.88 505 ALA A O 1
ATOM 4089 N N . LEU A 1 506 ? 34.601 -10.635 -12.029 1.00 89.38 506 LEU A N 1
ATOM 4090 C CA . LEU A 1 506 ? 33.474 -11.454 -12.479 1.00 89.38 506 LEU A CA 1
ATOM 4091 C C . LEU A 1 506 ? 33.102 -11.132 -13.930 1.00 89.38 506 LEU A C 1
ATOM 4093 O O . LEU A 1 506 ? 32.897 -12.051 -14.716 1.00 89.38 506 LEU A O 1
ATOM 4097 N N . LEU A 1 507 ? 33.084 -9.850 -14.313 1.00 91.00 507 LEU A N 1
ATOM 4098 C CA . LEU A 1 507 ? 32.824 -9.459 -15.704 1.00 91.00 507 LEU A CA 1
ATOM 4099 C C . LEU A 1 507 ? 33.872 -10.037 -16.666 1.00 91.00 507 LEU A C 1
ATOM 4101 O O . LEU A 1 507 ? 33.502 -10.520 -17.730 1.00 91.00 507 LEU A O 1
ATOM 4105 N N . LYS A 1 508 ? 35.156 -10.062 -16.276 1.00 91.19 508 LYS A N 1
ATOM 4106 C CA . LYS A 1 508 ? 36.223 -10.715 -17.059 1.00 91.19 508 LYS A CA 1
ATOM 4107 C C . LYS A 1 508 ? 35.993 -12.221 -17.209 1.00 91.19 508 LYS A C 1
ATOM 4109 O O . LYS A 1 508 ? 36.193 -12.758 -18.293 1.00 91.19 508 LYS A O 1
ATOM 4114 N N . LYS A 1 509 ? 35.525 -12.899 -16.154 1.00 91.31 509 LYS A N 1
ATOM 4115 C CA . LYS A 1 509 ? 35.150 -14.322 -16.231 1.00 91.31 509 LYS A CA 1
ATOM 4116 C C . LYS A 1 509 ? 33.951 -14.555 -17.152 1.00 91.31 509 LYS A C 1
ATOM 4118 O O . LYS A 1 509 ? 33.966 -15.513 -17.912 1.00 91.31 509 LYS A O 1
ATOM 4123 N N . ILE A 1 510 ? 32.942 -13.682 -17.114 1.00 93.25 510 ILE A N 1
ATOM 4124 C CA . ILE A 1 510 ? 31.784 -13.753 -18.021 1.00 93.25 510 ILE A CA 1
ATOM 4125 C C . ILE A 1 510 ? 32.219 -13.516 -19.474 1.00 93.25 510 ILE A C 1
ATOM 4127 O O . ILE A 1 510 ? 31.784 -14.236 -20.366 1.00 93.25 510 ILE A O 1
ATOM 4131 N N . GLN A 1 511 ? 33.118 -12.561 -19.719 1.00 94.44 511 GLN A N 1
ATOM 4132 C CA . GLN A 1 511 ? 33.691 -12.344 -21.047 1.00 94.44 511 GLN A CA 1
ATOM 4133 C C . GLN A 1 511 ? 34.435 -13.591 -21.547 1.00 94.44 511 GLN A C 1
ATOM 4135 O O . GLN A 1 511 ? 34.183 -14.042 -22.659 1.00 94.44 511 GLN A O 1
ATOM 4140 N N . ALA A 1 512 ? 35.304 -14.179 -20.718 1.00 93.38 512 ALA A N 1
ATOM 4141 C CA . ALA A 1 512 ? 36.007 -15.416 -21.057 1.00 93.38 512 ALA A CA 1
ATOM 4142 C C . ALA A 1 512 ? 35.036 -16.585 -21.316 1.00 93.38 512 ALA A C 1
ATOM 4144 O O . ALA A 1 512 ? 35.234 -17.342 -22.260 1.00 93.38 512 ALA A O 1
ATOM 4145 N N . TYR A 1 513 ? 33.955 -16.690 -20.533 1.00 94.25 513 TYR A N 1
ATOM 4146 C CA . TYR A 1 513 ? 32.894 -17.684 -20.728 1.00 94.25 513 TYR A CA 1
ATOM 4147 C C . TYR A 1 513 ? 32.229 -17.571 -22.108 1.00 94.25 513 TYR A C 1
ATOM 4149 O O . TYR A 1 513 ? 31.972 -18.587 -22.747 1.00 94.25 513 TYR A O 1
ATOM 4157 N N . PHE A 1 514 ? 32.001 -16.352 -22.601 1.00 94.88 514 PHE A N 1
ATOM 4158 C CA . PHE A 1 514 ? 31.472 -16.116 -23.949 1.00 94.88 514 PHE A CA 1
ATOM 4159 C C . PHE A 1 514 ? 32.543 -16.180 -25.056 1.00 94.88 514 PHE A C 1
ATOM 4161 O O . PHE A 1 514 ? 32.329 -15.661 -26.147 1.00 94.88 514 PHE A O 1
ATOM 4168 N N . GLY A 1 515 ? 33.701 -16.797 -24.800 1.00 91.50 515 GLY A N 1
ATOM 4169 C CA . GLY A 1 515 ? 34.766 -16.948 -25.796 1.00 91.50 515 GLY A CA 1
ATOM 4170 C C . GLY A 1 515 ? 35.601 -15.685 -26.018 1.00 91.50 515 GLY A C 1
ATOM 4171 O O . GLY A 1 515 ? 36.229 -15.540 -27.059 1.00 91.50 515 GLY A O 1
ATOM 4172 N N . GLY A 1 516 ? 35.603 -14.749 -25.064 1.00 92.00 516 GLY A N 1
ATOM 4173 C CA . GLY A 1 516 ? 36.399 -13.519 -25.140 1.00 92.00 516 GLY A CA 1
ATOM 4174 C C . GLY A 1 516 ? 35.750 -12.372 -25.921 1.00 92.00 516 GLY A C 1
ATOM 4175 O O . GLY A 1 516 ? 36.343 -11.297 -25.999 1.00 92.00 516 GLY A O 1
ATOM 4176 N N . ILE A 1 517 ? 34.538 -12.565 -26.451 1.00 94.25 517 ILE A N 1
ATOM 4177 C CA . ILE A 1 517 ? 33.823 -11.573 -27.270 1.00 94.25 517 ILE A CA 1
ATOM 4178 C C . ILE A 1 517 ? 33.490 -10.285 -26.513 1.00 94.25 517 ILE A C 1
ATOM 4180 O O . ILE A 1 517 ? 33.417 -10.262 -25.284 1.00 94.25 517 ILE A O 1
ATOM 4184 N N . GLY A 1 518 ? 33.197 -9.212 -27.249 1.00 93.12 518 GLY A N 1
ATOM 4185 C CA . GLY A 1 518 ? 32.815 -7.930 -26.663 1.00 93.12 518 GLY A CA 1
ATOM 4186 C C . GLY A 1 518 ? 33.946 -7.204 -25.929 1.00 93.12 518 GLY A C 1
ATOM 4187 O O . GLY A 1 518 ? 35.121 -7.542 -26.012 1.00 93.12 518 GLY A O 1
ATOM 4188 N N . THR A 1 519 ? 33.582 -6.145 -25.209 1.00 94.31 519 THR A N 1
ATOM 4189 C CA . THR A 1 519 ? 34.533 -5.247 -24.538 1.00 94.31 519 THR A CA 1
ATOM 4190 C C . THR A 1 519 ? 34.105 -4.952 -23.108 1.00 94.31 519 THR A C 1
ATOM 4192 O O . THR A 1 519 ? 32.916 -4.797 -22.820 1.00 94.31 519 THR A O 1
ATOM 4195 N N . ILE A 1 520 ? 35.077 -4.825 -22.203 1.00 93.44 520 ILE A N 1
ATOM 4196 C CA . ILE A 1 520 ? 34.855 -4.331 -20.841 1.00 93.44 520 ILE A CA 1
ATOM 4197 C C . ILE A 1 520 ? 35.435 -2.926 -20.747 1.00 93.44 520 ILE A C 1
ATOM 4199 O O . ILE A 1 520 ? 36.624 -2.714 -20.958 1.00 93.44 520 ILE A O 1
ATOM 4203 N N . SER A 1 521 ? 34.590 -1.959 -20.402 1.00 89.94 521 SER A N 1
ATOM 4204 C CA . SER A 1 521 ? 34.995 -0.564 -20.225 1.00 89.94 521 SER A CA 1
ATOM 4205 C C . SER A 1 521 ? 34.599 -0.049 -18.848 1.00 89.94 521 SER A C 1
ATOM 4207 O O . SER A 1 521 ? 33.471 -0.281 -18.400 1.00 89.94 521 SER A O 1
ATOM 4209 N N . LEU A 1 522 ? 35.496 0.704 -18.215 1.00 84.56 522 LEU A N 1
ATOM 4210 C CA . LEU A 1 522 ? 35.191 1.489 -17.022 1.00 84.56 522 LEU A CA 1
ATOM 4211 C C . LEU A 1 522 ? 34.496 2.786 -17.456 1.00 84.56 522 LEU A C 1
ATOM 4213 O O . LEU A 1 522 ? 35.008 3.511 -18.309 1.00 84.56 522 LEU A O 1
ATOM 4217 N N . ARG A 1 523 ? 33.314 3.079 -16.904 1.00 75.19 523 ARG A N 1
ATOM 4218 C CA . ARG A 1 523 ? 32.637 4.368 -17.138 1.00 75.19 523 ARG A CA 1
ATOM 4219 C C . ARG A 1 523 ? 33.009 5.370 -16.041 1.00 75.19 523 ARG A C 1
ATOM 4221 O O . ARG A 1 523 ? 33.398 4.961 -14.954 1.00 75.19 523 ARG A O 1
ATOM 4228 N N . LYS A 1 524 ? 32.847 6.681 -16.295 1.00 62.53 524 LYS A N 1
ATOM 4229 C CA . LYS A 1 524 ? 32.955 7.725 -15.252 1.00 62.53 524 LYS A CA 1
ATOM 4230 C C . LYS A 1 524 ? 32.021 7.365 -14.082 1.00 62.53 524 LYS A C 1
ATOM 4232 O O . LYS A 1 524 ? 30.804 7.409 -14.249 1.00 62.53 524 LYS A O 1
ATOM 4237 N N . GLY A 1 525 ? 32.590 6.981 -12.936 1.00 65.81 525 GLY A N 1
ATOM 4238 C CA . GLY A 1 525 ? 31.864 6.511 -11.748 1.00 65.81 525 GLY A CA 1
ATOM 4239 C C . GLY A 1 525 ? 32.407 5.187 -11.190 1.00 65.81 525 GLY A C 1
ATOM 4240 O O . GLY A 1 525 ? 33.509 4.765 -11.525 1.00 65.81 525 GLY A O 1
ATOM 4241 N N . GLU A 1 526 ? 31.628 4.517 -10.335 1.00 82.94 526 GLU A N 1
ATOM 4242 C CA . GLU A 1 526 ? 32.018 3.254 -9.678 1.00 82.94 526 GLU A CA 1
ATOM 4243 C C . GLU A 1 526 ? 31.561 1.983 -10.427 1.00 82.94 526 GLU A C 1
ATOM 4245 O O . GLU A 1 526 ? 31.406 0.927 -9.815 1.00 82.94 526 GLU A O 1
ATOM 4250 N N . PHE A 1 527 ? 31.349 2.047 -11.748 1.00 85.06 527 PHE A N 1
ATOM 4251 C CA . PHE A 1 527 ? 30.767 0.947 -12.531 1.00 85.06 527 PHE A CA 1
ATOM 4252 C C . PHE A 1 527 ? 31.664 0.486 -13.689 1.00 85.06 527 PHE A C 1
ATOM 4254 O O . PHE A 1 527 ? 32.237 1.295 -14.424 1.00 85.06 527 PHE A O 1
ATOM 4261 N N . ALA A 1 528 ? 31.720 -0.830 -13.884 1.00 89.62 528 ALA A N 1
ATOM 4262 C CA . ALA A 1 528 ? 32.303 -1.496 -15.041 1.00 89.62 528 ALA A CA 1
ATOM 4263 C C . ALA A 1 528 ? 31.179 -2.040 -15.939 1.00 89.62 528 ALA A C 1
ATOM 4265 O O . ALA A 1 528 ? 30.140 -2.482 -15.445 1.00 89.62 528 ALA A O 1
ATOM 4266 N N . GLN A 1 529 ? 31.369 -1.994 -17.259 1.00 92.69 529 GLN A N 1
ATOM 4267 C CA . GLN A 1 529 ? 30.360 -2.444 -18.218 1.00 92.69 529 GLN A CA 1
ATOM 4268 C C . GLN A 1 529 ? 30.966 -3.386 -19.260 1.00 92.69 529 GLN A C 1
ATOM 4270 O O . GLN A 1 529 ? 31.857 -2.975 -20.003 1.00 92.69 529 GLN A O 1
ATOM 4275 N N . PHE A 1 530 ? 30.438 -4.608 -19.335 1.00 95.06 530 PHE A N 1
ATOM 4276 C CA . PHE A 1 530 ? 30.652 -5.556 -20.430 1.00 95.06 530 PHE A CA 1
ATOM 4277 C C . PHE A 1 530 ? 29.664 -5.253 -21.564 1.00 95.06 530 PHE A C 1
ATOM 4279 O O . PHE A 1 530 ? 28.478 -5.055 -21.289 1.00 95.06 530 PHE A O 1
ATOM 4286 N N . ARG A 1 531 ? 30.126 -5.156 -22.816 1.00 95.62 531 ARG A N 1
ATOM 4287 C CA . ARG A 1 531 ? 29.306 -4.777 -23.980 1.00 95.62 531 ARG A CA 1
ATOM 4288 C C . ARG A 1 531 ? 29.652 -5.588 -25.224 1.00 95.62 531 ARG A C 1
ATOM 4290 O O . ARG A 1 531 ? 30.822 -5.701 -25.573 1.00 95.62 531 ARG A O 1
ATOM 4297 N N . VAL A 1 532 ? 28.622 -6.036 -25.934 1.00 97.06 532 VAL A N 1
ATOM 4298 C CA . VAL A 1 532 ? 28.706 -6.762 -27.207 1.00 97.06 532 VAL A CA 1
ATOM 4299 C C . VAL A 1 532 ? 27.816 -6.052 -28.230 1.00 97.06 532 VAL A C 1
ATOM 4301 O O . VAL A 1 532 ? 26.636 -5.834 -27.954 1.00 97.06 532 VAL A O 1
ATOM 4304 N N . PHE A 1 533 ? 28.378 -5.671 -29.381 1.00 94.62 533 PHE A N 1
ATOM 4305 C CA . PHE A 1 533 ? 27.669 -4.947 -30.455 1.00 94.62 533 PHE A CA 1
ATOM 4306 C C . PHE A 1 533 ? 27.831 -5.578 -31.845 1.00 94.62 533 PHE A C 1
ATOM 4308 O O . PHE A 1 533 ? 27.004 -5.326 -32.716 1.00 94.62 533 PHE A O 1
ATOM 4315 N N . SER A 1 534 ? 28.884 -6.372 -32.076 1.00 94.38 534 SER A N 1
ATOM 4316 C CA . SER A 1 534 ? 29.081 -7.057 -33.359 1.00 94.38 534 SER A CA 1
ATOM 4317 C C . SER A 1 534 ? 27.934 -8.035 -33.615 1.00 94.38 534 SER A C 1
ATOM 4319 O O . SER A 1 534 ? 27.535 -8.763 -32.709 1.00 94.38 534 SER A O 1
ATOM 4321 N N . LEU A 1 535 ? 27.408 -8.069 -34.843 1.00 92.31 535 LEU A N 1
ATOM 4322 C CA . LEU A 1 535 ? 26.337 -9.000 -35.219 1.00 92.31 535 LEU A CA 1
ATOM 4323 C C . LEU A 1 535 ? 26.780 -10.467 -35.103 1.00 92.31 535 LEU A C 1
ATOM 4325 O O . LEU A 1 535 ? 25.955 -11.319 -34.777 1.00 92.31 535 LEU A O 1
ATOM 4329 N N . GLU A 1 536 ? 28.061 -10.750 -35.343 1.00 92.81 536 GLU A N 1
ATOM 4330 C CA . GLU A 1 536 ? 28.651 -12.084 -35.190 1.00 92.81 536 GLU A CA 1
ATOM 4331 C C . GLU A 1 536 ? 28.703 -12.485 -33.712 1.00 92.81 536 GLU A C 1
ATOM 4333 O O . GLU A 1 536 ? 28.127 -13.503 -33.330 1.00 92.81 536 GLU A O 1
ATOM 4338 N N . ASP A 1 537 ? 29.272 -11.630 -32.859 1.00 95.88 537 ASP A N 1
ATOM 4339 C CA . ASP A 1 537 ? 29.347 -11.863 -31.411 1.00 95.88 537 ASP A CA 1
ATOM 4340 C C . ASP A 1 537 ? 27.956 -11.961 -30.766 1.00 95.88 537 ASP A C 1
ATOM 4342 O O . ASP A 1 537 ? 27.723 -12.753 -29.851 1.00 95.88 537 ASP A O 1
ATOM 4346 N N . LEU A 1 538 ? 26.991 -11.171 -31.247 1.00 96.62 538 LEU A N 1
ATOM 4347 C CA . LEU A 1 538 ? 25.611 -11.238 -30.772 1.00 96.62 538 LEU A CA 1
ATOM 4348 C C . LEU A 1 538 ? 24.973 -12.603 -31.058 1.00 96.62 538 LEU A C 1
ATOM 4350 O O . LEU A 1 538 ? 24.124 -13.018 -30.275 1.00 96.62 538 LEU A O 1
ATOM 4354 N N . ASN A 1 539 ? 25.391 -13.341 -32.093 1.00 94.50 539 ASN A N 1
ATOM 4355 C CA . ASN A 1 539 ? 24.895 -14.705 -32.313 1.00 94.50 539 ASN A CA 1
ATOM 4356 C C . ASN A 1 539 ? 25.326 -15.663 -31.202 1.00 94.50 539 ASN A C 1
ATOM 4358 O O . ASN A 1 539 ? 24.532 -16.510 -30.802 1.00 94.50 539 ASN A O 1
ATOM 4362 N N . ILE A 1 540 ? 26.533 -15.502 -30.652 1.00 96.06 540 ILE A N 1
ATOM 4363 C CA . ILE A 1 540 ? 26.999 -16.297 -29.505 1.00 96.06 540 ILE A CA 1
ATOM 4364 C C . ILE A 1 540 ? 26.117 -16.014 -28.280 1.00 96.06 540 ILE A C 1
ATOM 4366 O O . ILE A 1 540 ? 25.706 -16.940 -27.578 1.00 96.06 540 ILE A O 1
ATOM 4370 N N . ILE A 1 541 ? 25.754 -14.743 -28.071 1.00 97.12 541 ILE A N 1
ATOM 4371 C CA . ILE A 1 541 ? 24.816 -14.334 -27.020 1.00 97.12 541 ILE A CA 1
ATOM 4372 C C . ILE A 1 541 ? 23.427 -14.955 -27.239 1.00 97.12 541 ILE A C 1
ATOM 4374 O O . ILE A 1 541 ? 22.860 -15.517 -26.302 1.00 97.12 541 ILE A O 1
ATOM 4378 N N . ILE A 1 542 ? 22.885 -14.892 -28.462 1.00 96.75 542 ILE A N 1
ATOM 4379 C CA . ILE A 1 542 ? 21.585 -15.495 -28.799 1.00 96.75 542 ILE A CA 1
ATOM 4380 C C . ILE A 1 542 ? 21.602 -17.003 -28.532 1.00 96.75 542 ILE A C 1
ATOM 4382 O O . ILE A 1 542 ? 20.734 -17.478 -27.805 1.00 96.75 542 ILE A O 1
ATOM 4386 N N . ASN A 1 543 ? 22.614 -17.722 -29.026 1.00 95.94 543 ASN A N 1
ATOM 4387 C CA . ASN A 1 543 ? 22.737 -19.173 -28.868 1.00 95.94 543 ASN A CA 1
ATOM 4388 C C . ASN A 1 543 ? 22.767 -19.601 -27.393 1.00 95.94 543 ASN A C 1
ATOM 4390 O O . ASN A 1 543 ? 22.180 -20.621 -27.029 1.00 95.94 543 ASN A O 1
ATOM 4394 N N . HIS A 1 544 ? 23.428 -18.822 -26.528 1.00 96.88 544 HIS A N 1
ATOM 4395 C CA . HIS A 1 544 ? 23.427 -19.092 -25.092 1.00 96.88 544 HIS A CA 1
ATOM 4396 C C . HIS A 1 544 ? 22.020 -18.980 -24.497 1.00 96.88 544 HIS A C 1
ATOM 4398 O O . HIS A 1 544 ? 21.592 -19.904 -23.815 1.00 96.88 544 HIS A O 1
ATOM 4404 N N . PHE A 1 545 ? 21.300 -17.884 -24.754 1.00 97.00 545 PHE A N 1
ATOM 4405 C CA . PHE A 1 545 ? 19.976 -17.657 -24.161 1.00 97.00 545 PHE A CA 1
ATOM 4406 C C . PHE A 1 545 ? 18.854 -18.490 -24.804 1.00 97.00 545 PHE A C 1
ATOM 4408 O O . PHE A 1 545 ? 17.836 -18.718 -24.157 1.00 97.00 545 PHE A O 1
ATOM 4415 N N . ASP A 1 546 ? 19.056 -19.007 -26.020 1.00 94.81 546 ASP A N 1
ATOM 4416 C CA . ASP A 1 546 ? 18.185 -20.030 -26.615 1.00 94.81 546 ASP A CA 1
ATOM 4417 C C . ASP A 1 546 ? 18.343 -21.376 -25.893 1.00 94.81 546 ASP A C 1
ATOM 4419 O O . ASP A 1 546 ? 17.359 -22.054 -25.596 1.00 94.81 546 ASP A O 1
ATOM 4423 N N . LYS A 1 547 ? 19.588 -21.755 -25.571 1.00 96.44 547 LYS A N 1
ATOM 4424 C CA . LYS A 1 547 ? 19.896 -22.999 -24.850 1.00 96.44 547 LYS A CA 1
ATOM 4425 C C . LYS A 1 547 ? 19.590 -22.910 -23.352 1.00 96.44 547 LYS A C 1
ATOM 4427 O O . LYS A 1 547 ? 19.202 -23.906 -22.746 1.00 96.44 547 LYS A O 1
ATOM 4432 N N . TYR A 1 548 ? 19.772 -21.734 -22.759 1.00 95.69 548 TYR A N 1
ATOM 4433 C CA . TYR A 1 548 ? 19.556 -21.448 -21.342 1.00 95.69 548 TYR A CA 1
ATOM 4434 C C . TYR A 1 548 ? 18.613 -20.238 -21.208 1.00 95.69 548 TYR A C 1
ATOM 4436 O O . TYR A 1 548 ? 19.075 -19.095 -21.135 1.00 95.69 548 TYR A O 1
ATOM 4444 N N . PRO A 1 549 ? 17.285 -20.469 -21.212 1.00 92.56 549 PRO A N 1
ATOM 4445 C CA . PRO A 1 549 ? 16.297 -19.396 -21.278 1.00 92.56 549 PRO A CA 1
ATOM 4446 C C . PRO A 1 549 ? 16.267 -18.494 -20.042 1.00 92.56 549 PRO A C 1
ATOM 4448 O O . PRO A 1 549 ? 16.380 -18.953 -18.905 1.00 92.56 549 PRO A O 1
ATOM 4451 N N . LEU A 1 550 ? 16.023 -17.203 -20.274 1.00 92.69 550 LEU A N 1
ATOM 4452 C CA . LEU A 1 550 ? 15.705 -16.225 -19.227 1.00 92.69 550 LEU A CA 1
ATOM 4453 C C . LEU A 1 550 ? 14.329 -16.516 -18.613 1.00 92.69 550 LEU A C 1
ATOM 4455 O O . LEU A 1 550 ? 13.438 -17.031 -19.293 1.00 92.69 550 LEU A O 1
ATOM 4459 N N . ILE A 1 551 ? 14.144 -16.154 -17.343 1.00 88.12 551 ILE A N 1
ATOM 4460 C CA . ILE A 1 551 ? 12.934 -16.460 -16.565 1.00 88.12 551 ILE A CA 1
ATOM 4461 C C . ILE A 1 551 ? 12.148 -15.183 -16.240 1.00 88.12 551 ILE A C 1
ATOM 4463 O O . ILE A 1 551 ? 10.917 -15.213 -16.198 1.00 88.12 551 ILE A O 1
ATOM 4467 N N . THR A 1 552 ? 12.825 -14.049 -16.028 1.00 86.44 552 THR A N 1
ATOM 4468 C CA . THR A 1 552 ? 12.152 -12.765 -15.761 1.00 86.44 552 THR A CA 1
ATOM 4469 C C . THR A 1 552 ? 11.461 -12.212 -17.012 1.00 86.44 552 THR A C 1
ATOM 4471 O O . THR A 1 552 ? 11.624 -12.713 -18.130 1.00 86.44 552 THR A O 1
ATOM 4474 N N . GLN A 1 553 ? 10.756 -11.087 -16.859 1.00 81.56 553 GLN A N 1
ATOM 4475 C CA . GLN A 1 553 ? 10.226 -10.321 -17.993 1.00 81.56 553 GLN A CA 1
ATOM 4476 C C . GLN A 1 553 ? 11.293 -9.925 -19.033 1.00 81.56 553 GLN A C 1
ATOM 4478 O O . GLN A 1 553 ? 10.947 -9.634 -20.179 1.00 81.56 553 GLN A O 1
ATOM 4483 N N . LYS A 1 554 ? 12.588 -9.981 -18.688 1.00 88.19 554 LYS A N 1
ATOM 4484 C CA . LYS A 1 554 ? 13.698 -9.792 -19.633 1.00 88.19 554 LYS A CA 1
ATOM 4485 C C . LYS A 1 554 ? 13.704 -10.823 -20.764 1.00 88.19 554 LYS A C 1
ATOM 4487 O O . LYS A 1 554 ? 14.230 -10.526 -21.834 1.00 88.19 554 LYS A O 1
ATOM 4492 N N . LYS A 1 555 ? 13.066 -11.988 -20.582 1.00 89.75 555 LYS A N 1
ATOM 4493 C CA . LYS A 1 555 ? 12.818 -12.949 -21.666 1.00 89.75 555 LYS A CA 1
ATOM 4494 C C . LYS A 1 555 ? 12.050 -12.304 -22.821 1.00 89.75 555 LYS A C 1
ATOM 4496 O O . LYS A 1 555 ? 12.414 -12.492 -23.973 1.00 89.75 555 LYS A O 1
ATOM 4501 N N . ILE A 1 556 ? 11.033 -11.491 -22.529 1.00 84.81 556 ILE A N 1
ATOM 4502 C CA . ILE A 1 556 ? 10.248 -10.804 -23.567 1.00 84.81 556 ILE A CA 1
ATOM 4503 C C . ILE A 1 556 ? 11.121 -9.794 -24.323 1.00 84.81 556 ILE A C 1
ATOM 4505 O O . ILE A 1 556 ? 11.065 -9.713 -25.552 1.00 84.81 556 ILE A O 1
ATOM 4509 N N . ASP A 1 557 ? 11.966 -9.054 -23.601 1.00 87.81 557 ASP A N 1
ATOM 4510 C CA . ASP A 1 557 ? 12.917 -8.120 -24.210 1.00 87.81 557 ASP A CA 1
ATOM 4511 C C . ASP A 1 557 ? 13.919 -8.846 -25.117 1.00 87.81 557 ASP A C 1
ATOM 4513 O O . ASP A 1 557 ? 14.218 -8.367 -26.212 1.00 87.81 557 ASP A O 1
ATOM 4517 N N . TYR A 1 558 ? 14.400 -10.014 -24.690 1.00 94.44 558 TYR A N 1
ATOM 4518 C CA . TYR A 1 558 ? 15.261 -10.888 -25.481 1.00 94.44 558 TYR A CA 1
ATOM 4519 C C . TYR A 1 558 ? 14.574 -11.385 -26.764 1.00 94.44 558 TYR A C 1
ATOM 4521 O O . TYR A 1 558 ? 15.162 -11.282 -27.839 1.00 94.44 558 TYR A O 1
ATOM 4529 N N . GLU A 1 559 ? 13.317 -11.831 -26.696 1.00 92.25 559 GLU A N 1
ATOM 4530 C CA . GLU A 1 559 ? 12.567 -12.282 -27.880 1.00 92.25 559 GLU A CA 1
ATOM 4531 C C . GLU A 1 559 ? 12.376 -11.155 -28.908 1.00 92.25 559 GLU A C 1
ATOM 4533 O O . GLU A 1 559 ? 12.582 -11.339 -30.112 1.00 92.25 559 GLU A O 1
ATOM 4538 N N . PHE A 1 560 ? 12.025 -9.947 -28.453 1.00 89.94 560 PHE A N 1
ATOM 4539 C CA . PHE A 1 560 ? 11.937 -8.787 -29.345 1.00 89.94 560 PHE A CA 1
ATOM 4540 C C . PHE A 1 560 ? 13.302 -8.377 -29.906 1.00 89.94 560 PHE A C 1
ATOM 4542 O O . PHE A 1 560 ? 13.393 -8.008 -31.080 1.00 89.94 560 PHE A O 1
ATOM 4549 N N . PHE A 1 561 ? 14.360 -8.471 -29.097 1.00 95.44 561 PHE A N 1
ATOM 4550 C CA . PHE A 1 561 ? 15.731 -8.232 -29.538 1.00 95.44 561 PHE A CA 1
ATOM 4551 C C . PHE A 1 561 ? 16.153 -9.219 -30.634 1.00 95.44 561 PHE A C 1
ATOM 4553 O O . PHE A 1 561 ? 16.682 -8.791 -31.660 1.00 95.44 561 PHE A O 1
ATOM 4560 N N . LYS A 1 562 ? 15.856 -10.513 -30.465 1.00 95.31 562 LYS A N 1
ATOM 4561 C CA . LYS A 1 562 ? 16.147 -11.578 -31.435 1.00 95.31 562 LYS A CA 1
ATOM 4562 C C . LYS A 1 562 ? 15.431 -11.341 -32.769 1.00 95.31 562 LYS A C 1
ATOM 4564 O O . LYS A 1 562 ? 16.083 -11.349 -33.812 1.00 95.31 562 LYS A O 1
ATOM 4569 N N . LYS A 1 563 ? 14.133 -11.007 -32.738 1.00 93.38 563 LYS A N 1
ATOM 4570 C CA . LYS A 1 563 ? 13.358 -10.629 -33.940 1.00 93.38 563 LYS A CA 1
ATOM 4571 C C . LYS A 1 563 ? 13.943 -9.407 -34.649 1.00 93.38 563 LYS A C 1
ATOM 4573 O O . LYS A 1 563 ? 14.042 -9.378 -35.872 1.00 93.38 563 LYS A O 1
ATOM 4578 N N . ALA A 1 564 ? 14.358 -8.389 -33.896 1.00 93.06 564 ALA A N 1
ATOM 4579 C CA . ALA A 1 564 ? 14.991 -7.215 -34.488 1.00 93.06 564 ALA A CA 1
ATOM 4580 C C . ALA A 1 564 ? 16.348 -7.553 -35.122 1.00 93.06 564 ALA A C 1
ATOM 4582 O O . ALA A 1 564 ? 16.664 -7.035 -36.191 1.00 93.06 564 ALA A O 1
ATOM 4583 N N . LEU A 1 565 ? 17.130 -8.438 -34.498 1.00 94.94 565 LEU A N 1
ATOM 4584 C CA . LEU A 1 565 ? 18.407 -8.899 -35.036 1.00 94.94 565 LEU A CA 1
ATOM 4585 C C . LEU A 1 565 ? 18.224 -9.633 -36.372 1.00 94.94 565 LEU A C 1
ATOM 4587 O O . LEU A 1 565 ? 19.013 -9.425 -37.288 1.00 94.94 565 LEU A O 1
ATOM 4591 N N . GLU A 1 566 ? 17.163 -10.426 -36.518 1.00 94.56 566 GLU A N 1
ATOM 4592 C CA . GLU A 1 566 ? 16.808 -11.100 -37.773 1.00 94.56 566 GLU A CA 1
ATOM 4593 C C . GLU A 1 566 ? 16.484 -10.104 -38.901 1.00 94.56 566 GLU A C 1
ATOM 4595 O O . GLU A 1 566 ? 17.050 -10.188 -39.994 1.00 94.56 566 GLU A O 1
ATOM 4600 N N . LEU A 1 567 ? 15.672 -9.078 -38.618 1.00 93.81 567 LEU A N 1
ATOM 4601 C CA . LEU A 1 567 ? 15.402 -7.985 -39.566 1.00 93.81 567 LEU A CA 1
ATOM 4602 C C . LEU A 1 567 ? 16.684 -7.231 -39.962 1.00 93.81 567 LEU A C 1
ATOM 4604 O O . LEU A 1 567 ? 16.816 -6.756 -41.096 1.00 93.81 567 LEU A O 1
ATOM 4608 N N . ILE A 1 568 ? 17.636 -7.106 -39.032 1.00 93.44 568 ILE A N 1
ATOM 4609 C CA . ILE A 1 568 ? 18.926 -6.459 -39.283 1.00 93.44 568 ILE A CA 1
ATOM 4610 C C . ILE A 1 568 ? 19.811 -7.332 -40.178 1.00 93.44 568 ILE A C 1
ATOM 4612 O O . ILE A 1 568 ? 20.326 -6.819 -41.175 1.00 93.44 568 ILE A O 1
ATOM 4616 N N . LYS A 1 569 ? 19.924 -8.636 -39.887 1.00 92.44 569 LYS A N 1
ATOM 4617 C CA . LYS A 1 569 ? 20.665 -9.619 -40.703 1.00 92.44 569 LYS A CA 1
ATOM 4618 C C . LYS A 1 569 ? 20.167 -9.652 -42.146 1.00 92.44 569 LYS A C 1
ATOM 4620 O O . LYS A 1 569 ? 20.969 -9.620 -43.073 1.00 92.44 569 LYS A O 1
ATOM 4625 N N . ASN A 1 570 ? 18.849 -9.582 -42.331 1.00 93.50 570 ASN A N 1
ATOM 4626 C CA . ASN A 1 570 ? 18.208 -9.560 -43.647 1.00 93.50 570 ASN A CA 1
ATOM 4627 C C . ASN A 1 570 ? 18.250 -8.178 -44.332 1.00 93.50 570 ASN A C 1
ATOM 4629 O O . ASN A 1 570 ? 17.560 -7.960 -45.325 1.00 93.50 570 ASN A O 1
ATOM 4633 N N . LYS A 1 571 ? 19.007 -7.208 -43.790 1.00 92.62 571 LYS A N 1
ATOM 4634 C CA . LYS A 1 571 ? 19.129 -5.819 -44.281 1.00 92.62 571 LYS A CA 1
ATOM 4635 C C . LYS A 1 571 ? 17.804 -5.041 -44.390 1.00 92.62 571 LYS A C 1
ATOM 4637 O O . LYS A 1 571 ? 17.788 -3.920 -44.898 1.00 92.62 571 LYS A O 1
ATOM 4642 N N . GLN A 1 572 ? 16.701 -5.555 -43.839 1.00 90.62 572 GLN A N 1
ATOM 4643 C CA . GLN A 1 572 ? 15.374 -4.927 -43.924 1.00 90.62 572 GLN A CA 1
ATOM 4644 C C . GLN A 1 572 ? 15.305 -3.601 -43.157 1.00 90.62 572 GLN A C 1
ATOM 4646 O O . GLN A 1 572 ? 14.549 -2.706 -43.532 1.00 90.62 572 GLN A O 1
ATOM 4651 N N . HIS A 1 573 ? 16.147 -3.437 -42.133 1.00 90.81 573 HIS A N 1
ATOM 4652 C CA . HIS A 1 573 ? 16.312 -2.196 -41.371 1.00 90.81 573 HIS A CA 1
ATOM 4653 C C . HIS A 1 573 ? 16.710 -0.968 -42.215 1.00 90.81 573 HIS A C 1
ATOM 4655 O O . HIS A 1 573 ? 16.582 0.155 -41.735 1.00 90.81 573 HIS A O 1
ATOM 4661 N N . LEU A 1 574 ? 17.177 -1.165 -43.454 1.00 88.81 574 LEU A N 1
ATOM 4662 C CA . LEU A 1 574 ? 17.518 -0.096 -44.402 1.00 88.81 574 LEU A CA 1
ATOM 4663 C C . LEU A 1 574 ? 16.306 0.416 -45.201 1.00 88.81 574 LEU A C 1
ATOM 4665 O O . LEU A 1 574 ? 16.413 1.412 -45.917 1.00 88.81 574 LEU A O 1
ATOM 4669 N N . THR A 1 575 ? 15.159 -0.257 -45.094 1.00 87.75 575 THR A N 1
ATOM 4670 C CA . THR A 1 575 ? 13.891 0.143 -45.720 1.00 87.75 575 THR A CA 1
ATOM 4671 C C . THR A 1 575 ? 13.000 0.862 -44.711 1.00 87.75 575 THR A C 1
ATOM 4673 O O . THR A 1 575 ? 13.091 0.620 -43.508 1.00 87.75 575 THR A O 1
ATOM 4676 N N . LYS A 1 576 ? 12.096 1.730 -45.181 1.00 79.44 576 LYS A N 1
ATOM 4677 C CA . LYS A 1 576 ? 11.160 2.450 -44.299 1.00 79.44 576 LYS A CA 1
ATOM 4678 C C . LYS A 1 576 ? 10.216 1.493 -43.556 1.00 79.44 576 LYS A C 1
ATOM 4680 O O . LYS A 1 576 ? 9.969 1.688 -42.371 1.00 79.44 576 LYS A O 1
ATOM 4685 N N . ASP A 1 577 ? 9.743 0.442 -44.229 1.00 80.06 577 ASP A N 1
ATOM 4686 C CA . ASP A 1 577 ? 8.887 -0.594 -43.636 1.00 80.06 577 ASP A CA 1
ATOM 4687 C C . ASP A 1 577 ? 9.626 -1.420 -42.568 1.00 80.06 577 ASP A C 1
ATOM 4689 O O . ASP A 1 577 ? 9.190 -1.492 -41.417 1.00 80.06 577 ASP A O 1
ATOM 4693 N N . GLY A 1 578 ? 10.800 -1.967 -42.900 1.00 82.00 578 GLY A N 1
ATOM 4694 C CA . GLY A 1 578 ? 11.604 -2.733 -41.945 1.00 82.00 578 GLY A CA 1
ATOM 4695 C C . GLY A 1 578 ? 12.103 -1.889 -40.768 1.00 82.00 578 GLY A C 1
ATOM 4696 O O . GLY A 1 578 ? 12.118 -2.362 -39.630 1.00 82.00 578 GLY A O 1
ATOM 4697 N N . PHE A 1 579 ? 12.422 -0.612 -40.996 1.00 84.75 579 PHE A N 1
ATOM 4698 C CA . PHE A 1 579 ? 12.713 0.339 -39.924 1.00 84.75 579 PHE A CA 1
ATOM 4699 C C . PHE A 1 579 ? 11.508 0.540 -38.995 1.00 84.75 579 PHE A C 1
ATOM 4701 O O . PHE A 1 579 ? 11.662 0.450 -37.777 1.00 84.75 579 PHE A O 1
ATOM 4708 N N . ASN A 1 580 ? 10.302 0.739 -39.537 1.00 79.88 580 ASN A N 1
ATOM 4709 C CA . ASN A 1 580 ? 9.085 0.884 -38.733 1.00 79.88 580 ASN A CA 1
ATOM 4710 C C . ASN A 1 580 ? 8.791 -0.374 -37.897 1.00 79.88 580 ASN A C 1
ATOM 4712 O O . ASN A 1 580 ? 8.426 -0.256 -36.724 1.00 79.88 580 ASN A O 1
ATOM 4716 N N . LYS A 1 581 ? 9.023 -1.573 -38.451 1.00 81.31 581 LYS A N 1
ATOM 4717 C CA . LYS A 1 581 ? 8.934 -2.844 -37.708 1.00 81.31 581 LYS A CA 1
ATOM 4718 C C . LYS A 1 581 ? 9.913 -2.878 -36.529 1.00 81.31 581 LYS A C 1
ATOM 4720 O O . LYS A 1 581 ? 9.519 -3.210 -35.411 1.00 81.31 581 LYS A O 1
ATOM 4725 N N . ILE A 1 582 ? 11.161 -2.452 -36.734 1.00 84.31 582 ILE A N 1
ATOM 4726 C CA . ILE A 1 582 ? 12.165 -2.352 -35.660 1.00 84.31 582 ILE A CA 1
ATOM 4727 C C . ILE A 1 582 ? 11.779 -1.301 -34.614 1.00 84.31 582 ILE A C 1
ATOM 4729 O O . ILE A 1 582 ? 11.960 -1.537 -33.420 1.00 8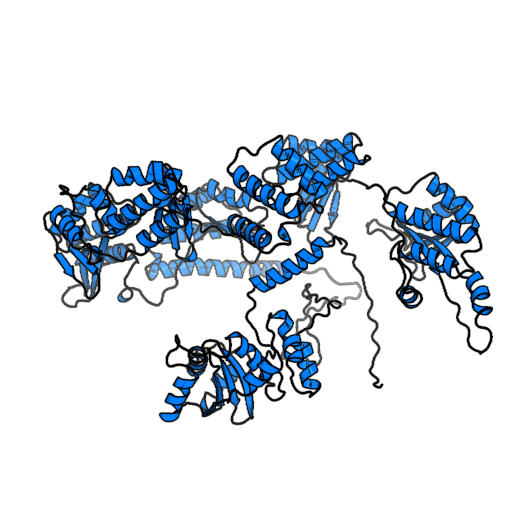4.31 582 ILE A O 1
ATOM 4733 N N . VAL A 1 583 ? 11.214 -0.164 -35.023 1.00 80.81 583 VAL A N 1
ATOM 4734 C CA . VAL A 1 583 ? 10.705 0.863 -34.100 1.00 80.81 583 VAL A CA 1
ATOM 4735 C C . VAL A 1 583 ? 9.566 0.304 -33.239 1.00 80.81 583 VAL A C 1
ATOM 4737 O O . VAL A 1 583 ? 9.554 0.540 -32.031 1.00 80.81 583 VAL A O 1
ATOM 4740 N N . ALA A 1 584 ? 8.656 -0.490 -33.810 1.00 73.69 584 ALA A N 1
ATOM 4741 C CA . ALA A 1 584 ? 7.574 -1.142 -33.068 1.00 73.69 584 ALA A CA 1
ATOM 4742 C C . ALA A 1 584 ? 8.091 -2.189 -32.059 1.00 73.69 584 ALA A C 1
ATOM 4744 O O . ALA A 1 584 ? 7.629 -2.234 -30.911 1.00 73.69 584 ALA A O 1
ATOM 4745 N N . LEU A 1 585 ? 9.095 -2.984 -32.452 1.00 80.06 585 LEU A N 1
ATOM 4746 C CA . LEU A 1 585 ? 9.798 -3.900 -31.545 1.00 80.06 585 LEU A CA 1
ATOM 4747 C C . LEU A 1 585 ? 10.480 -3.115 -30.417 1.00 80.06 585 LEU A C 1
ATOM 4749 O O . LEU A 1 585 ? 10.241 -3.383 -29.241 1.00 80.06 585 LEU A O 1
ATOM 4753 N N . ARG A 1 586 ? 11.226 -2.055 -30.754 1.00 81.88 586 ARG A N 1
ATOM 4754 C CA . ARG A 1 586 ? 11.899 -1.180 -29.786 1.00 81.88 586 ARG A CA 1
ATOM 4755 C C . ARG A 1 586 ? 10.930 -0.525 -28.805 1.00 81.88 586 ARG A C 1
ATOM 4757 O O . ARG A 1 586 ? 11.283 -0.368 -27.634 1.00 81.88 586 ARG A O 1
ATOM 4764 N N . ALA A 1 587 ? 9.749 -0.124 -29.270 1.00 75.12 587 ALA A N 1
ATOM 4765 C CA . ALA A 1 587 ? 8.693 0.456 -28.444 1.00 75.12 587 ALA A CA 1
ATOM 4766 C C . ALA A 1 587 ? 8.137 -0.533 -27.413 1.00 75.12 587 ALA A C 1
ATOM 4768 O O . ALA A 1 587 ? 7.641 -0.111 -26.372 1.00 75.12 587 ALA A O 1
ATOM 4769 N N . SER A 1 588 ? 8.253 -1.830 -27.697 1.00 77.19 588 SER A N 1
ATOM 4770 C CA . SER A 1 588 ? 7.782 -2.918 -26.839 1.00 77.19 588 SER A CA 1
ATOM 4771 C C . SER A 1 588 ? 8.871 -3.463 -25.908 1.00 77.19 588 SER A C 1
ATOM 4773 O O . SER A 1 588 ? 8.567 -4.299 -25.067 1.00 77.19 588 SER A O 1
ATOM 4775 N N . MET A 1 589 ? 10.115 -2.984 -26.040 1.00 79.06 589 MET A N 1
ATOM 4776 C CA . MET A 1 589 ? 11.259 -3.406 -25.227 1.00 79.06 589 MET A CA 1
ATOM 4777 C C . MET A 1 589 ? 11.560 -2.440 -24.075 1.00 79.06 589 MET A C 1
ATOM 4779 O O . MET A 1 589 ? 11.539 -1.213 -24.239 1.00 79.06 589 MET A O 1
ATOM 4783 N N . ASN A 1 590 ? 11.998 -2.984 -22.942 1.00 82.06 590 ASN A N 1
ATOM 4784 C CA . ASN A 1 590 ? 12.531 -2.280 -21.781 1.00 82.06 590 ASN A CA 1
ATOM 4785 C C . ASN A 1 590 ? 11.572 -1.195 -21.237 1.00 82.06 590 ASN A C 1
ATOM 4787 O O . ASN A 1 590 ? 10.561 -1.485 -20.602 1.00 82.06 590 ASN A O 1
ATOM 4791 N N . LYS A 1 591 ? 11.912 0.087 -21.451 1.00 75.50 591 LYS A N 1
ATOM 4792 C CA . LYS A 1 591 ? 11.129 1.276 -21.052 1.00 75.50 591 LYS A CA 1
ATOM 4793 C C . LYS A 1 591 ? 10.357 1.909 -22.227 1.00 75.50 591 LYS A C 1
ATOM 4795 O O . LYS A 1 591 ? 9.870 3.030 -22.098 1.00 75.50 591 LYS A O 1
ATOM 4800 N N . GLY A 1 592 ? 10.289 1.230 -23.373 1.00 69.06 592 GLY A N 1
ATOM 4801 C CA . GLY A 1 592 ? 9.694 1.738 -24.611 1.00 69.06 592 GLY A CA 1
ATOM 4802 C C . GLY A 1 592 ? 10.586 2.730 -25.363 1.00 69.06 592 GLY A C 1
ATOM 4803 O O . GLY A 1 592 ? 11.802 2.770 -25.147 1.00 69.06 592 GLY A O 1
ATOM 4804 N N . LEU A 1 593 ? 10.003 3.510 -26.281 1.00 65.88 593 LEU A N 1
ATOM 4805 C CA . LEU A 1 593 ? 10.748 4.432 -27.153 1.00 65.88 593 LEU A CA 1
ATOM 4806 C C . LEU A 1 593 ? 11.505 5.509 -26.354 1.00 65.88 593 LEU A C 1
ATOM 4808 O O . LEU A 1 593 ? 11.012 5.962 -25.324 1.00 65.88 593 LEU A O 1
ATOM 4812 N N . PRO A 1 594 ? 12.695 5.942 -26.802 1.00 57.72 594 PRO A N 1
ATOM 4813 C CA . PRO A 1 594 ? 13.379 7.091 -26.213 1.00 57.72 594 PRO A CA 1
ATOM 4814 C C . PRO A 1 594 ? 12.606 8.399 -26.487 1.00 57.72 594 PRO A C 1
ATOM 4816 O O . PRO A 1 594 ? 11.906 8.508 -27.489 1.00 57.72 594 PRO A O 1
ATOM 4819 N N . GLU A 1 595 ? 12.711 9.388 -25.589 1.00 56.22 595 GLU A N 1
ATOM 4820 C CA . GLU A 1 595 ? 11.918 10.642 -25.612 1.00 56.22 595 GLU A CA 1
ATOM 4821 C C . GLU A 1 595 ? 12.007 11.420 -26.934 1.00 56.22 595 GLU A C 1
ATOM 4823 O O . GLU A 1 595 ? 11.044 12.041 -27.363 1.00 56.22 595 GLU A O 1
ATOM 4828 N N . ASN A 1 596 ? 13.144 11.345 -27.623 1.00 56.28 596 ASN A N 1
ATOM 4829 C CA . ASN A 1 596 ? 13.358 11.954 -28.938 1.00 56.28 596 ASN A CA 1
ATOM 4830 C C . ASN A 1 596 ? 12.573 11.280 -30.084 1.00 56.28 596 ASN A C 1
ATOM 4832 O O . ASN A 1 596 ? 12.535 11.823 -31.186 1.00 56.28 596 ASN A O 1
ATOM 4836 N N . LEU A 1 597 ? 11.996 10.101 -29.840 1.00 56.09 597 LEU A N 1
ATOM 4837 C CA . LEU A 1 597 ? 11.123 9.359 -30.755 1.00 56.09 597 LEU A CA 1
ATOM 4838 C C . LEU A 1 597 ? 9.668 9.305 -30.257 1.00 56.09 597 LEU A C 1
ATOM 4840 O O . LEU A 1 597 ? 8.807 8.774 -30.958 1.00 56.09 597 LEU A O 1
ATOM 4844 N N . LYS A 1 598 ? 9.374 9.836 -29.061 1.00 55.09 598 LYS A N 1
ATOM 4845 C CA . LYS A 1 598 ? 8.005 9.966 -28.554 1.00 55.09 598 LYS A CA 1
ATOM 4846 C C . LYS A 1 598 ? 7.402 11.269 -29.074 1.00 55.09 598 LYS A C 1
ATOM 4848 O O . LYS A 1 598 ? 7.938 12.344 -28.824 1.00 55.09 598 LYS A O 1
ATOM 4853 N N . ASN A 1 599 ? 6.264 11.187 -29.761 1.00 47.66 599 ASN A N 1
ATOM 4854 C CA . ASN A 1 599 ? 5.458 12.377 -30.029 1.00 47.66 599 ASN A CA 1
ATOM 4855 C C . ASN A 1 599 ? 4.907 12.897 -28.695 1.00 47.66 599 ASN A C 1
ATOM 4857 O O . ASN A 1 599 ? 4.155 12.191 -28.026 1.00 47.66 599 ASN A O 1
ATOM 4861 N N . LYS A 1 600 ? 5.301 14.115 -28.308 1.00 38.88 600 LYS A N 1
ATOM 4862 C CA . LYS A 1 600 ? 4.993 14.740 -27.008 1.00 38.88 600 LYS A CA 1
ATOM 4863 C C . LYS A 1 600 ? 3.512 15.098 -26.801 1.00 38.88 600 LYS A C 1
ATOM 4865 O O . LYS A 1 600 ? 3.149 15.518 -25.711 1.00 38.88 600 LYS A O 1
ATOM 4870 N N . GLU A 1 601 ? 2.659 14.885 -27.800 1.00 46.44 601 GLU A N 1
ATOM 4871 C CA . GLU A 1 601 ? 1.276 15.380 -27.829 1.00 46.44 601 GLU A CA 1
ATOM 4872 C C . GLU A 1 601 ? 0.246 14.293 -28.187 1.00 46.44 601 GLU A C 1
ATOM 4874 O O . GLU A 1 601 ? -0.548 14.466 -29.108 1.00 46.44 601 GLU A O 1
ATOM 4879 N N . LYS A 1 602 ? 0.227 13.137 -27.505 1.00 50.41 602 LYS A N 1
ATOM 4880 C CA . LYS A 1 602 ? -0.881 12.177 -27.690 1.00 50.41 602 LYS A CA 1
ATOM 4881 C C . LYS A 1 602 ? -1.520 11.696 -26.384 1.00 50.41 602 LYS A C 1
ATOM 4883 O O . LYS A 1 602 ? -0.797 11.375 -25.440 1.00 50.41 602 LYS A O 1
ATOM 4888 N N . PRO A 1 603 ? -2.863 11.583 -26.343 1.00 52.09 603 PRO A N 1
ATOM 4889 C CA . PRO A 1 603 ? -3.584 11.014 -25.211 1.00 52.09 603 PRO A CA 1
ATOM 4890 C C . PRO A 1 603 ? -3.266 9.521 -25.057 1.00 52.09 603 PRO A C 1
ATOM 4892 O O . PRO A 1 603 ? -3.242 8.768 -26.030 1.00 52.09 603 PRO A O 1
ATOM 4895 N N . SER A 1 604 ? -3.037 9.072 -23.821 1.00 57.38 604 SER A N 1
ATOM 4896 C CA . SER A 1 604 ? -2.898 7.646 -23.517 1.00 57.38 604 SER A CA 1
ATOM 4897 C C . SER A 1 604 ? -4.271 6.975 -23.550 1.00 57.38 604 SER A C 1
ATOM 4899 O O . SER A 1 604 ? -5.123 7.299 -22.718 1.00 57.38 604 SER A O 1
ATOM 4901 N N . ILE A 1 605 ? -4.484 6.027 -24.462 1.00 71.50 605 ILE A N 1
ATOM 4902 C CA . ILE A 1 605 ? -5.704 5.213 -24.472 1.00 71.50 605 ILE A CA 1
ATOM 4903 C C . ILE A 1 605 ? -5.577 4.118 -23.411 1.00 71.50 605 ILE A C 1
ATOM 4905 O O . ILE A 1 605 ? -4.595 3.374 -23.384 1.00 71.50 605 ILE A O 1
ATOM 4909 N N . LYS A 1 606 ? -6.581 4.016 -22.539 1.00 79.06 606 LYS A N 1
ATOM 4910 C CA . LYS A 1 606 ? -6.760 2.901 -21.606 1.00 79.06 606 LYS A CA 1
ATOM 4911 C C . LYS A 1 606 ? -8.115 2.268 -21.883 1.00 79.06 606 LYS A C 1
ATOM 4913 O O . LYS A 1 606 ? -9.112 2.982 -21.926 1.00 79.06 606 LYS A O 1
ATOM 4918 N N . LEU A 1 607 ? -8.128 0.951 -22.035 1.00 85.31 607 LEU A N 1
ATOM 4919 C CA . LEU A 1 607 ? -9.341 0.153 -22.143 1.00 85.31 607 LEU A CA 1
ATOM 4920 C C . LEU A 1 607 ? -9.478 -0.682 -20.873 1.00 85.31 607 LEU A C 1
ATOM 4922 O O . LEU A 1 607 ? -8.495 -1.249 -20.390 1.00 85.31 607 LEU A O 1
ATOM 4926 N N . GLY A 1 608 ? -10.680 -0.730 -20.316 1.00 86.62 608 GLY A N 1
ATOM 4927 C CA . GLY A 1 608 ? -10.960 -1.574 -19.170 1.00 86.62 608 GLY A CA 1
ATOM 4928 C C . GLY A 1 608 ? -12.448 -1.735 -18.936 1.00 86.62 608 GLY A C 1
ATOM 4929 O O . GLY A 1 608 ? -13.228 -0.848 -19.275 1.00 86.62 608 GLY A O 1
ATOM 4930 N N . ILE A 1 609 ? -12.810 -2.874 -18.358 1.00 85.19 609 ILE A N 1
ATOM 4931 C CA . ILE A 1 609 ? -14.161 -3.147 -17.875 1.00 85.19 609 ILE A CA 1
ATOM 4932 C C . ILE A 1 609 ? -14.179 -3.007 -16.355 1.00 85.19 609 ILE A C 1
ATOM 4934 O O . ILE A 1 609 ? -13.212 -3.365 -15.670 1.00 85.19 609 ILE A O 1
ATOM 4938 N N . GLN A 1 610 ? -15.276 -2.462 -15.840 1.00 88.12 610 GLN A N 1
ATOM 4939 C CA . GLN A 1 610 ? -15.492 -2.283 -14.415 1.00 88.12 610 GLN A CA 1
ATOM 4940 C C . GLN A 1 610 ? -16.899 -2.736 -14.038 1.00 88.12 610 GLN A C 1
ATOM 4942 O O . GLN A 1 610 ? -17.876 -2.295 -14.639 1.00 88.12 610 GLN A O 1
ATOM 4947 N N . ILE A 1 611 ? -16.991 -3.562 -12.998 1.00 85.06 611 ILE A N 1
ATOM 4948 C CA . ILE A 1 611 ? -18.248 -3.942 -12.352 1.00 85.06 611 ILE A CA 1
ATOM 4949 C C . ILE A 1 611 ? -18.204 -3.408 -10.924 1.00 85.06 611 ILE A C 1
ATOM 4951 O O . ILE A 1 611 ? -17.329 -3.785 -10.149 1.00 85.06 611 ILE A O 1
ATOM 4955 N N . THR A 1 612 ? -19.134 -2.522 -10.584 1.00 83.00 612 THR A N 1
ATOM 4956 C CA . THR A 1 612 ? -19.191 -1.852 -9.277 1.00 83.00 612 THR A CA 1
ATOM 4957 C C . THR A 1 612 ? -20.327 -2.435 -8.445 1.00 83.00 612 THR A C 1
ATOM 4959 O O . THR A 1 612 ? -21.451 -2.523 -8.932 1.00 83.00 612 THR A O 1
ATOM 4962 N N . GLN A 1 613 ? -20.069 -2.775 -7.182 1.00 81.06 613 GLN A N 1
ATOM 4963 C CA . GLN A 1 613 ? -21.104 -3.210 -6.238 1.00 81.06 613 GLN A CA 1
ATOM 4964 C C . GLN A 1 613 ? -20.818 -2.715 -4.818 1.00 81.06 613 GLN A C 1
ATOM 4966 O O . GLN A 1 613 ? -19.702 -2.307 -4.524 1.00 81.06 613 GLN A O 1
ATOM 4971 N N . HIS A 1 614 ? -21.796 -2.723 -3.914 1.00 82.06 614 HIS A N 1
ATOM 4972 C CA . HIS A 1 614 ? -21.581 -2.324 -2.522 1.00 82.06 614 HIS A CA 1
ATOM 4973 C C . HIS A 1 614 ? -20.487 -3.178 -1.849 1.00 82.06 614 HIS A C 1
ATOM 4975 O O . HIS A 1 614 ? -20.403 -4.388 -2.039 1.00 82.06 614 HIS A O 1
ATOM 4981 N N . ASN A 1 615 ? -19.678 -2.579 -0.973 1.00 77.12 615 ASN A N 1
ATOM 4982 C CA . ASN A 1 615 ? -18.552 -3.249 -0.305 1.00 77.12 615 ASN A CA 1
ATOM 4983 C C . ASN A 1 615 ? -18.940 -4.398 0.641 1.00 77.12 615 ASN A C 1
ATOM 4985 O O . ASN A 1 615 ? -18.077 -5.146 1.089 1.00 77.12 615 ASN A O 1
ATOM 4989 N N . ARG A 1 616 ? -20.237 -4.556 0.924 1.00 78.50 616 ARG A N 1
ATOM 4990 C CA . ARG A 1 616 ? -20.783 -5.672 1.705 1.00 78.50 616 ARG A CA 1
ATOM 4991 C C . ARG A 1 616 ? -20.769 -6.969 0.894 1.00 78.50 616 ARG A C 1
ATOM 4993 O O . ARG A 1 616 ? -20.690 -8.045 1.469 1.00 78.50 616 ARG A O 1
ATOM 5000 N N . ASP A 1 617 ? -20.774 -6.834 -0.429 1.00 78.00 617 ASP A N 1
ATOM 5001 C CA . ASP A 1 617 ? -20.740 -7.917 -1.403 1.00 78.00 617 ASP A CA 1
ATOM 5002 C C . ASP A 1 617 ? -19.309 -8.108 -1.949 1.00 78.00 617 ASP A C 1
ATOM 5004 O O . ASP A 1 617 ? -19.100 -8.707 -3.001 1.00 78.00 617 ASP A O 1
ATOM 5008 N N . ALA A 1 618 ? -18.289 -7.615 -1.231 1.00 75.69 618 ALA A N 1
ATOM 5009 C CA . ALA A 1 618 ? -16.885 -7.723 -1.632 1.00 75.69 618 ALA A CA 1
ATOM 5010 C C . ALA A 1 618 ? -16.434 -9.177 -1.830 1.00 75.69 618 ALA A C 1
ATOM 5012 O O . ALA A 1 618 ? -15.583 -9.440 -2.671 1.00 75.69 618 ALA A O 1
ATOM 5013 N N . GLU A 1 619 ? -17.005 -10.130 -1.087 1.00 80.38 619 GLU A N 1
ATOM 5014 C CA . GLU A 1 619 ? -16.726 -11.556 -1.282 1.00 80.38 619 GLU A CA 1
ATOM 5015 C C . GLU A 1 619 ? -17.233 -12.048 -2.648 1.00 80.38 619 GLU A C 1
ATOM 5017 O O . GLU A 1 619 ? -16.498 -12.732 -3.355 1.00 80.38 619 GLU A O 1
ATOM 5022 N N . LEU A 1 620 ? -18.441 -11.642 -3.059 1.00 80.69 620 LEU A N 1
ATOM 5023 C CA . LEU A 1 620 ? -18.990 -11.934 -4.388 1.00 80.69 620 LEU A CA 1
ATOM 5024 C C . LEU A 1 620 ? -18.123 -11.305 -5.484 1.00 80.69 620 LEU A C 1
ATOM 5026 O O . LEU A 1 620 ? -17.756 -11.972 -6.447 1.00 80.69 620 LEU A O 1
ATOM 5030 N N . ILE A 1 621 ? -17.737 -10.042 -5.302 1.00 83.12 621 ILE A N 1
ATOM 5031 C CA . ILE A 1 621 ? -16.869 -9.340 -6.250 1.00 83.12 621 ILE A CA 1
ATOM 5032 C C . ILE A 1 621 ? -15.471 -9.975 -6.318 1.00 83.12 621 ILE A C 1
ATOM 5034 O O . ILE A 1 621 ? -14.903 -10.100 -7.401 1.00 83.12 621 ILE A O 1
ATOM 5038 N N . ASN A 1 622 ? -14.937 -10.465 -5.197 1.00 82.44 622 ASN A N 1
ATOM 5039 C CA . ASN A 1 622 ? -13.690 -11.230 -5.176 1.00 82.44 622 ASN A CA 1
ATOM 5040 C C . ASN A 1 622 ? -13.815 -12.557 -5.930 1.00 82.44 622 ASN A C 1
ATOM 5042 O O . ASN A 1 622 ? -12.878 -12.923 -6.638 1.00 82.44 622 ASN A O 1
ATOM 5046 N N . ARG A 1 623 ? -14.961 -13.249 -5.864 1.00 86.94 623 ARG A N 1
ATOM 5047 C CA . ARG A 1 623 ? -15.180 -14.488 -6.634 1.00 86.94 623 ARG A CA 1
ATOM 5048 C C . ARG A 1 623 ? -15.114 -14.261 -8.142 1.00 86.94 623 ARG A C 1
ATOM 5050 O O . ARG A 1 623 ? -14.677 -15.167 -8.841 1.00 86.94 623 ARG A O 1
ATOM 5057 N N . LEU A 1 624 ? -15.440 -13.063 -8.642 1.00 80.62 624 LEU A N 1
ATOM 5058 C CA . LEU A 1 624 ? -15.284 -12.735 -10.066 1.00 80.62 624 LEU A CA 1
ATOM 5059 C C . LEU A 1 624 ? -13.821 -12.814 -10.527 1.00 80.62 624 LEU A C 1
ATOM 5061 O O . LEU A 1 624 ? -13.571 -13.228 -11.655 1.00 80.62 624 LEU A O 1
ATOM 5065 N N . THR A 1 625 ? -12.850 -12.508 -9.654 1.00 84.50 625 THR A N 1
ATOM 5066 C CA . THR A 1 625 ? -11.422 -12.663 -9.999 1.00 84.50 625 THR A CA 1
ATOM 5067 C C . THR A 1 625 ? -11.033 -14.116 -10.227 1.00 84.50 625 THR A C 1
ATOM 5069 O O . THR A 1 625 ? -10.236 -14.414 -11.112 1.00 84.50 625 THR A O 1
ATOM 5072 N N . THR A 1 626 ? -11.622 -15.027 -9.452 1.00 84.00 626 THR A N 1
ATOM 5073 C CA . THR A 1 626 ? -11.415 -16.468 -9.603 1.00 84.00 626 THR A CA 1
ATOM 5074 C C . THR A 1 626 ? -12.208 -17.016 -10.786 1.00 84.00 626 THR A C 1
ATOM 5076 O O . THR A 1 626 ? -11.667 -17.792 -11.561 1.00 84.00 626 THR A O 1
ATOM 5079 N N . PHE A 1 627 ? -13.455 -16.572 -10.963 1.00 86.69 627 PHE A N 1
ATOM 5080 C CA . PHE A 1 627 ? -14.345 -17.004 -12.040 1.00 86.69 627 PHE A CA 1
ATOM 5081 C C . PHE A 1 627 ? -13.793 -16.665 -13.429 1.00 86.69 627 PHE A C 1
ATOM 5083 O O . PHE A 1 627 ? -13.677 -17.544 -14.272 1.00 86.69 627 PHE A O 1
ATOM 5090 N N . PHE A 1 628 ? -13.384 -15.411 -13.650 1.00 80.00 628 PHE A N 1
ATOM 5091 C CA . PHE A 1 628 ? -12.772 -14.986 -14.913 1.00 80.00 628 PHE A CA 1
ATOM 5092 C C . PHE A 1 628 ? -11.276 -15.306 -15.004 1.00 80.00 628 PHE A C 1
ATOM 5094 O O . PHE A 1 628 ? -10.646 -14.984 -16.009 1.00 80.00 628 PHE A O 1
ATOM 5101 N N . ASN A 1 629 ? -10.686 -15.853 -13.934 1.00 87.44 629 ASN A N 1
ATOM 5102 C CA . ASN A 1 629 ? -9.246 -16.073 -13.789 1.00 87.44 629 ASN A CA 1
ATOM 5103 C C . ASN A 1 629 ? -8.395 -14.824 -14.122 1.00 87.44 629 ASN A C 1
ATOM 5105 O O . ASN A 1 629 ? -7.273 -14.915 -14.625 1.00 87.44 629 ASN A O 1
ATOM 5109 N N . CYS A 1 630 ? -8.949 -13.628 -13.894 1.00 86.94 630 CYS A N 1
ATOM 5110 C CA . CYS A 1 630 ? -8.322 -12.354 -14.228 1.00 86.94 630 CYS A CA 1
ATOM 5111 C C . CYS A 1 630 ? -8.958 -11.184 -13.468 1.00 86.94 630 CYS A C 1
ATOM 5113 O O . CYS A 1 630 ? -9.947 -11.346 -12.757 1.00 86.94 630 CYS A O 1
ATOM 5115 N N . GLY A 1 631 ? -8.403 -9.981 -13.636 1.00 86.56 631 GLY A N 1
ATOM 5116 C CA . GLY A 1 631 ? -8.923 -8.776 -12.995 1.00 86.56 631 GLY A CA 1
ATOM 5117 C C . GLY A 1 631 ? -8.469 -8.594 -11.552 1.00 86.56 631 GLY A C 1
ATOM 5118 O O . GLY A 1 631 ? -7.747 -9.407 -10.977 1.00 86.56 631 GLY A O 1
ATOM 5119 N N . ARG A 1 632 ? -8.858 -7.465 -10.968 1.00 91.00 632 ARG A N 1
ATOM 5120 C CA . ARG A 1 632 ? -8.560 -7.129 -9.575 1.00 91.00 632 ARG A CA 1
ATOM 5121 C C . ARG A 1 632 ? -9.744 -6.451 -8.921 1.00 91.00 632 ARG A C 1
ATOM 5123 O O . ARG A 1 632 ? -10.561 -5.836 -9.600 1.00 91.00 632 ARG A O 1
ATOM 5130 N N . VAL A 1 633 ? -9.790 -6.533 -7.600 1.00 87.88 633 VAL A N 1
ATOM 5131 C CA . VAL A 1 633 ? -10.817 -5.879 -6.801 1.00 87.88 633 VAL A CA 1
ATOM 5132 C C . VAL A 1 633 ? -10.256 -4.623 -6.146 1.00 87.88 633 VAL A C 1
ATOM 5134 O O . VAL A 1 633 ? -9.220 -4.670 -5.485 1.00 87.88 633 VAL A O 1
ATOM 5137 N N . GLU A 1 634 ? -10.931 -3.495 -6.337 1.00 87.38 634 GLU A N 1
ATOM 5138 C CA . GLU A 1 634 ? -10.554 -2.196 -5.784 1.00 87.38 634 GLU A CA 1
ATOM 5139 C C . GLU A 1 634 ? -11.670 -1.659 -4.885 1.00 87.38 634 GLU A C 1
ATOM 5141 O O . GLU A 1 634 ? -12.818 -1.530 -5.306 1.00 87.38 634 GLU A O 1
ATOM 5146 N N . ASN A 1 635 ? -11.337 -1.302 -3.644 1.00 78.94 635 ASN A N 1
ATOM 5147 C CA . ASN A 1 635 ? -12.260 -0.571 -2.777 1.00 78.94 635 ASN A CA 1
ATOM 5148 C C . ASN A 1 635 ? -12.318 0.896 -3.218 1.00 78.94 635 ASN A C 1
ATOM 5150 O O . ASN A 1 635 ? -11.272 1.540 -3.359 1.00 78.94 635 ASN A O 1
ATOM 5154 N N . LEU A 1 636 ? -13.517 1.465 -3.364 1.00 72.12 636 LEU A N 1
ATOM 5155 C CA . LEU A 1 636 ? -13.630 2.908 -3.550 1.00 72.12 636 LEU A CA 1
ATOM 5156 C C . LEU A 1 636 ? -13.307 3.626 -2.237 1.00 72.12 636 LEU A C 1
ATOM 5158 O O . LEU A 1 636 ? -14.014 3.508 -1.244 1.00 72.12 636 LEU A O 1
ATOM 5162 N N . LEU A 1 637 ? -12.264 4.458 -2.251 1.00 56.50 637 LEU A N 1
ATOM 5163 C CA . LEU A 1 637 ? -11.819 5.230 -1.081 1.00 56.50 637 LEU A CA 1
ATOM 5164 C C . LEU A 1 637 ? -12.860 6.247 -0.567 1.00 56.50 637 LEU A C 1
ATOM 5166 O O . LEU A 1 637 ? -12.684 6.810 0.512 1.00 56.50 637 LEU A O 1
ATOM 5170 N N . ARG A 1 638 ? -13.912 6.532 -1.349 1.00 57.78 638 ARG A N 1
ATOM 5171 C CA . ARG A 1 638 ? -14.922 7.570 -1.072 1.00 57.78 638 ARG A CA 1
ATOM 5172 C C . ARG A 1 638 ? -16.373 7.071 -1.103 1.00 57.78 638 ARG A C 1
ATOM 5174 O O . ARG A 1 638 ? -17.274 7.880 -0.923 1.00 57.78 638 ARG A O 1
ATOM 5181 N N . ALA A 1 639 ? -16.609 5.779 -1.329 1.00 60.25 639 ALA A N 1
ATOM 5182 C CA . ALA A 1 639 ? -17.951 5.201 -1.386 1.00 60.25 639 ALA A CA 1
ATOM 5183 C C . ALA A 1 639 ? -17.936 3.783 -0.793 1.00 60.25 639 ALA A C 1
ATOM 5185 O O . ALA A 1 639 ? -16.922 3.100 -0.930 1.00 60.25 639 ALA A O 1
ATOM 5186 N N . PRO A 1 640 ? -19.026 3.301 -0.166 1.00 76.06 640 PRO A N 1
ATOM 5187 C CA . PRO A 1 640 ? -19.118 1.936 0.350 1.00 76.06 640 PRO A CA 1
ATOM 5188 C C . PRO A 1 640 ? -19.340 0.942 -0.800 1.00 76.06 640 PRO A C 1
ATOM 5190 O O . PRO A 1 640 ? -20.303 0.186 -0.821 1.00 76.06 640 PRO A O 1
ATOM 5193 N N . ALA A 1 641 ? -18.451 0.963 -1.786 1.00 77.56 641 ALA A N 1
ATOM 5194 C CA . ALA A 1 641 ? -18.527 0.182 -3.003 1.00 77.56 641 ALA A CA 1
ATOM 5195 C C . ALA A 1 641 ? -17.147 -0.367 -3.382 1.00 77.56 641 ALA A C 1
ATOM 5197 O O . ALA A 1 641 ? -16.101 0.117 -2.944 1.00 77.56 641 ALA A O 1
ATOM 5198 N N . VAL A 1 642 ? -17.177 -1.431 -4.165 1.00 83.94 642 VAL A N 1
ATOM 5199 C CA . VAL A 1 642 ? -16.064 -2.274 -4.559 1.00 83.94 642 VAL A CA 1
ATOM 5200 C C . VAL A 1 642 ? -16.192 -2.537 -6.047 1.00 83.94 642 VAL A C 1
ATOM 5202 O O . VAL A 1 642 ? -17.266 -2.877 -6.540 1.00 83.94 642 VAL A O 1
ATOM 5205 N N . ASN A 1 643 ? -15.080 -2.372 -6.748 1.00 86.06 643 ASN A N 1
ATOM 5206 C CA . ASN A 1 643 ? -14.988 -2.546 -8.183 1.00 86.06 643 ASN A CA 1
ATOM 5207 C C . ASN A 1 643 ? -14.239 -3.829 -8.501 1.00 86.06 643 ASN A C 1
ATOM 5209 O O . ASN A 1 643 ? -13.102 -3.979 -8.066 1.00 86.06 643 ASN A O 1
ATOM 5213 N N . PHE A 1 644 ? -14.809 -4.696 -9.325 1.00 89.69 644 PHE A N 1
ATOM 5214 C CA . PHE A 1 644 ? -14.020 -5.613 -10.137 1.00 89.69 644 PHE A CA 1
ATOM 5215 C C . PHE A 1 644 ? -13.550 -4.867 -11.383 1.00 89.69 644 PHE A C 1
ATOM 5217 O O . PHE A 1 644 ? -14.369 -4.317 -12.114 1.00 89.69 644 PHE A O 1
ATOM 5224 N N . VAL A 1 645 ? -12.241 -4.818 -11.607 1.00 88.44 645 VAL A N 1
ATOM 5225 C CA . VAL A 1 645 ? -11.611 -4.048 -12.682 1.00 88.44 645 VAL A CA 1
ATOM 5226 C C . VAL A 1 645 ? -10.691 -4.954 -13.492 1.00 88.44 645 VAL A C 1
ATOM 5228 O O . VAL A 1 645 ? -9.757 -5.549 -12.945 1.00 88.44 645 VAL A O 1
ATOM 5231 N N . VAL A 1 646 ? -10.881 -4.986 -14.813 1.00 89.44 646 VAL A N 1
ATOM 5232 C CA . VAL A 1 646 ? -9.959 -5.641 -15.753 1.00 89.44 646 VAL A CA 1
ATOM 5233 C C . VAL A 1 646 ? -9.446 -4.603 -16.740 1.00 89.44 646 VAL A C 1
ATOM 5235 O O . VAL A 1 646 ? -10.206 -4.051 -17.526 1.00 89.44 646 VAL A O 1
ATOM 5238 N N . THR A 1 647 ? -8.146 -4.311 -16.683 1.00 88.69 647 THR A N 1
ATOM 5239 C CA . THR A 1 647 ? -7.482 -3.308 -17.547 1.00 88.69 647 THR A CA 1
ATOM 5240 C C . THR A 1 647 ? -6.338 -3.889 -18.369 1.00 88.69 647 THR A C 1
ATOM 5242 O O . THR A 1 647 ? -5.714 -3.184 -19.159 1.00 88.69 647 THR A O 1
ATOM 5245 N N . LYS A 1 648 ? -5.970 -5.148 -18.122 1.00 88.19 648 LYS A N 1
ATOM 5246 C CA . LYS A 1 648 ? -4.893 -5.813 -18.847 1.00 88.19 648 LYS A CA 1
ATOM 5247 C C . LYS A 1 648 ? -5.464 -6.316 -20.167 1.00 88.19 648 LYS A C 1
ATOM 5249 O O . LYS A 1 648 ? -6.406 -7.094 -20.161 1.00 88.19 648 LYS A O 1
ATOM 5254 N N . LEU A 1 649 ? -4.898 -5.854 -21.282 1.00 86.19 649 LEU A N 1
ATOM 5255 C CA . LEU A 1 649 ? -5.451 -6.113 -22.612 1.00 86.19 649 LEU A CA 1
ATOM 5256 C C . LEU A 1 649 ? -5.570 -7.610 -22.932 1.00 86.19 649 LEU A C 1
ATOM 5258 O O . LEU A 1 649 ? -6.598 -8.003 -23.455 1.00 86.19 649 LEU A O 1
ATOM 5262 N N . SER A 1 650 ? -4.581 -8.431 -22.554 1.00 86.19 650 SER A N 1
ATOM 5263 C CA . SER A 1 650 ? -4.668 -9.891 -22.726 1.00 86.19 650 SER A CA 1
ATOM 5264 C C . SER A 1 650 ? -5.844 -10.483 -21.953 1.00 86.19 650 SER A C 1
ATOM 5266 O O . SER A 1 650 ? -6.601 -11.279 -22.469 1.00 86.19 650 SER A O 1
ATOM 5268 N N . ASP A 1 651 ? -6.060 -10.043 -20.715 1.00 88.25 651 ASP A N 1
ATOM 5269 C CA . ASP A 1 651 ? -7.146 -10.570 -19.887 1.00 88.25 651 ASP A CA 1
ATOM 5270 C C . ASP A 1 651 ? -8.515 -10.160 -20.458 1.00 88.25 651 ASP A C 1
ATOM 5272 O O . ASP A 1 651 ? -9.492 -10.900 -20.363 1.00 88.25 651 ASP A O 1
ATOM 5276 N N . ILE A 1 652 ? -8.574 -8.983 -21.090 1.00 90.44 652 ILE A N 1
ATOM 5277 C CA . ILE A 1 652 ? -9.755 -8.511 -21.808 1.00 90.44 652 ILE A CA 1
ATOM 5278 C C . ILE A 1 652 ? -10.024 -9.385 -23.038 1.00 90.44 652 ILE A C 1
ATOM 5280 O O . ILE A 1 652 ? -11.161 -9.805 -23.229 1.00 90.44 652 ILE A O 1
ATOM 5284 N N . THR A 1 653 ? -9.012 -9.664 -23.863 1.00 88.12 653 THR A N 1
ATOM 5285 C CA . THR A 1 653 ? -9.187 -10.432 -25.106 1.00 88.12 653 THR A CA 1
ATOM 5286 C C . THR A 1 653 ? -9.388 -11.919 -24.882 1.00 88.12 653 THR A C 1
ATOM 5288 O O . THR A 1 653 ? -10.120 -12.539 -25.644 1.00 88.12 653 THR A O 1
ATOM 5291 N N . ASP A 1 654 ? -8.756 -12.471 -23.852 1.00 89.19 654 ASP A N 1
ATOM 5292 C CA . ASP A 1 654 ? -8.653 -13.917 -23.672 1.00 89.19 654 ASP A CA 1
ATOM 5293 C C . ASP A 1 654 ? -9.756 -14.445 -22.742 1.00 89.19 654 ASP A C 1
ATOM 5295 O O . ASP A 1 654 ? -10.175 -15.586 -22.891 1.00 89.19 654 ASP A O 1
ATOM 5299 N N . ASN A 1 655 ? -10.260 -13.615 -21.813 1.00 89.06 655 ASN A N 1
ATOM 5300 C CA . ASN A 1 655 ? -11.250 -14.043 -20.814 1.00 89.06 655 ASN A CA 1
ATOM 5301 C C . ASN A 1 655 ? -12.565 -13.252 -20.883 1.00 89.06 655 ASN A C 1
ATOM 5303 O O . ASN A 1 655 ? -13.641 -13.839 -20.834 1.00 89.06 655 ASN A O 1
ATOM 5307 N N . ILE A 1 656 ? -12.503 -11.917 -20.977 1.00 90.38 656 ILE A N 1
ATOM 5308 C CA . ILE A 1 656 ? -13.707 -11.071 -20.874 1.00 90.38 656 ILE A CA 1
ATOM 5309 C C . ILE A 1 656 ? -14.509 -11.047 -22.175 1.00 90.38 656 ILE A C 1
ATOM 5311 O O . ILE A 1 656 ? -15.718 -11.260 -22.146 1.00 90.38 656 ILE A O 1
ATOM 5315 N N . VAL A 1 657 ? -13.856 -10.774 -23.308 1.00 91.25 657 VAL A N 1
ATOM 5316 C CA . VAL A 1 657 ? -14.532 -10.706 -24.611 1.00 91.25 657 VAL A CA 1
ATOM 5317 C C . VAL A 1 657 ? -15.190 -12.043 -24.973 1.00 91.25 657 VAL A C 1
ATOM 5319 O O . VAL A 1 657 ? -16.375 -12.008 -25.291 1.00 91.25 657 VAL A O 1
ATOM 5322 N N . PRO A 1 658 ? -14.511 -13.205 -24.879 1.00 92.12 658 PRO A N 1
ATOM 5323 C CA . PRO A 1 658 ? -15.130 -14.491 -25.199 1.00 92.12 658 PRO A CA 1
ATOM 5324 C C . PRO A 1 658 ? -16.348 -14.792 -24.322 1.00 92.12 658 PRO A C 1
ATOM 5326 O O . PRO A 1 658 ? -17.395 -15.161 -24.836 1.00 92.12 658 PRO A O 1
ATOM 5329 N N . PHE A 1 659 ? -16.262 -14.522 -23.015 1.00 90.38 659 PHE A N 1
ATOM 5330 C CA . PHE A 1 659 ? -17.378 -14.763 -22.103 1.00 90.38 659 PHE A CA 1
ATOM 5331 C C . PHE A 1 659 ? -18.645 -13.994 -22.491 1.00 90.38 659 PHE A C 1
ATOM 5333 O O . PHE A 1 659 ? -19.720 -14.573 -22.525 1.00 90.38 659 PHE A O 1
ATOM 5340 N N . PHE A 1 660 ? -18.546 -12.701 -22.797 1.00 86.25 660 PHE A N 1
ATOM 5341 C CA . PHE A 1 660 ? -19.728 -11.902 -23.152 1.00 86.25 660 PHE A CA 1
ATOM 5342 C C . PHE A 1 660 ? -20.181 -12.085 -24.611 1.00 86.25 660 PHE A C 1
ATOM 5344 O O . PHE A 1 660 ? -21.259 -11.620 -24.974 1.00 86.25 660 PHE A O 1
ATOM 5351 N N . VAL A 1 661 ? -19.382 -12.771 -25.436 1.00 86.25 661 VAL A N 1
ATOM 5352 C CA . VAL A 1 661 ? -19.818 -13.300 -26.737 1.00 86.25 661 VAL A CA 1
ATOM 5353 C C . VAL A 1 661 ? -20.642 -14.574 -26.541 1.00 86.25 661 VAL A C 1
ATOM 5355 O O . VAL A 1 661 ? -21.678 -14.722 -27.177 1.00 86.25 661 VAL A O 1
ATOM 5358 N N . ASP A 1 662 ? -20.240 -15.460 -25.630 1.00 85.62 662 ASP A N 1
ATOM 5359 C CA . ASP A 1 662 ? -21.013 -16.669 -25.313 1.00 85.62 662 ASP A CA 1
ATOM 5360 C C . ASP A 1 662 ? -22.279 -16.335 -24.497 1.00 85.62 662 ASP A C 1
ATOM 5362 O O . ASP A 1 662 ? -23.339 -16.935 -24.681 1.00 85.62 662 ASP A O 1
ATOM 5366 N N . TYR A 1 663 ? -22.190 -15.323 -23.629 1.00 83.81 663 TYR A N 1
ATOM 5367 C CA . TYR A 1 663 ? -23.246 -14.858 -22.728 1.00 83.81 663 TYR A CA 1
ATOM 5368 C C . TYR A 1 663 ? -23.564 -13.381 -22.980 1.00 83.81 663 TYR A C 1
ATOM 5370 O O . TYR A 1 663 ? -23.076 -12.480 -22.292 1.00 83.81 663 TYR A O 1
ATOM 5378 N N . HIS A 1 664 ? -24.403 -13.147 -23.985 1.00 79.56 664 HIS A N 1
ATOM 5379 C CA . HIS A 1 664 ? -24.744 -11.819 -24.487 1.00 79.56 664 HIS A CA 1
ATOM 5380 C C . HIS A 1 664 ? -25.349 -10.904 -23.406 1.00 79.56 664 HIS A C 1
ATOM 5382 O O . HIS A 1 664 ? -26.240 -11.295 -22.648 1.00 79.56 664 HIS A O 1
ATOM 5388 N N . LEU A 1 665 ? -24.893 -9.648 -23.369 1.00 78.62 665 LEU A N 1
ATOM 5389 C CA . LEU A 1 665 ? -25.507 -8.588 -22.564 1.00 78.62 665 LEU A CA 1
ATOM 5390 C C . LEU A 1 665 ? -26.861 -8.171 -23.160 1.00 78.62 665 LEU A C 1
ATOM 5392 O O . LEU A 1 665 ? -27.047 -8.204 -24.373 1.00 78.62 665 LEU A O 1
ATOM 5396 N N . VAL A 1 666 ? -27.795 -7.737 -22.309 1.00 70.94 666 VAL A N 1
ATOM 5397 C CA . VAL A 1 666 ? -29.142 -7.295 -22.714 1.00 70.94 666 VAL A CA 1
ATOM 5398 C C . VAL A 1 666 ? -29.320 -5.799 -22.436 1.00 70.94 666 VAL A C 1
ATOM 5400 O O . VAL A 1 666 ? -28.786 -5.267 -21.459 1.00 70.94 666 VAL A O 1
ATOM 5403 N N . GLY A 1 667 ? -30.094 -5.119 -23.285 1.00 66.31 667 GLY A N 1
ATOM 5404 C CA . GLY A 1 667 ? -30.354 -3.679 -23.195 1.00 66.31 667 GLY A CA 1
ATOM 5405 C C . GLY A 1 667 ? -29.214 -2.832 -23.769 1.00 66.31 667 GLY A C 1
ATOM 5406 O O . GLY A 1 667 ? -28.346 -3.340 -24.472 1.00 66.31 667 GLY A O 1
ATOM 5407 N N . SER A 1 668 ? -29.176 -1.538 -23.438 1.00 61.09 668 SER A N 1
ATOM 5408 C CA . SER A 1 668 ? -28.221 -0.566 -24.011 1.00 61.09 668 SER A CA 1
ATOM 5409 C C . SER A 1 668 ? -26.737 -0.878 -23.763 1.00 61.09 668 SER A C 1
ATOM 5411 O O . SER A 1 668 ? -25.860 -0.276 -24.372 1.00 61.09 668 SER A O 1
ATOM 5413 N N . LYS A 1 669 ? -26.431 -1.833 -22.877 1.00 73.56 669 LYS A N 1
ATOM 5414 C CA . LYS A 1 669 ? -25.065 -2.309 -22.618 1.00 73.56 669 LYS A CA 1
ATOM 5415 C C . LYS A 1 669 ? -24.537 -3.300 -23.653 1.00 73.56 669 LYS A C 1
ATOM 5417 O O . LYS A 1 669 ? -23.330 -3.524 -23.672 1.00 73.56 669 LYS A O 1
ATOM 5422 N N . ALA A 1 670 ? -25.396 -3.854 -24.506 1.00 76.69 670 ALA A N 1
ATOM 5423 C CA . ALA A 1 670 ? -24.972 -4.681 -25.632 1.00 76.69 670 ALA A CA 1
ATOM 5424 C C . ALA A 1 670 ? -24.200 -3.853 -26.678 1.00 76.69 670 ALA A C 1
ATOM 5426 O O . ALA A 1 670 ? -23.127 -4.263 -27.118 1.00 76.69 670 ALA A O 1
ATOM 5427 N N . ASP A 1 671 ? -24.681 -2.646 -26.990 1.00 76.56 671 ASP A N 1
ATOM 5428 C CA . ASP A 1 671 ? -24.050 -1.752 -27.971 1.00 76.56 671 ASP A CA 1
ATOM 5429 C C . ASP A 1 671 ? -22.693 -1.222 -27.473 1.00 76.56 671 ASP A C 1
ATOM 5431 O O . ASP A 1 671 ? -21.692 -1.275 -28.194 1.00 76.56 671 ASP A O 1
ATOM 5435 N N . ASP A 1 672 ? -22.624 -0.815 -26.195 1.00 77.00 672 ASP A N 1
ATOM 5436 C CA . ASP A 1 672 ? -21.372 -0.436 -25.517 1.00 77.00 672 ASP A CA 1
ATOM 5437 C C . ASP A 1 672 ? -20.314 -1.554 -25.622 1.00 77.00 672 ASP A C 1
ATOM 5439 O O . ASP A 1 672 ? -19.109 -1.295 -25.738 1.00 77.00 672 ASP A O 1
ATOM 5443 N N . PHE A 1 673 ? -20.758 -2.813 -25.559 1.00 85.44 673 PHE A N 1
ATOM 5444 C CA . PHE A 1 673 ? -19.884 -3.979 -25.592 1.00 85.44 673 PHE A CA 1
ATOM 5445 C C . PHE A 1 673 ? -19.361 -4.299 -27.001 1.00 85.44 673 PHE A C 1
ATOM 5447 O O . PHE A 1 673 ? -18.191 -4.666 -27.144 1.00 85.44 673 PHE A O 1
ATOM 5454 N N . GLU A 1 674 ? -20.154 -4.087 -28.053 1.00 84.75 674 GLU A N 1
ATOM 5455 C CA . GLU A 1 674 ? -19.683 -4.253 -29.434 1.00 84.75 674 GLU A CA 1
ATOM 5456 C C . GLU A 1 674 ? -18.584 -3.244 -29.796 1.00 84.75 674 GLU A C 1
ATOM 5458 O O . GLU A 1 674 ? -17.568 -3.601 -30.406 1.00 84.75 674 GLU A O 1
ATOM 5463 N N . ASP A 1 675 ? -18.711 -1.997 -29.348 1.00 85.12 675 ASP A N 1
ATOM 5464 C CA . ASP A 1 675 ? -17.662 -0.992 -29.535 1.00 85.12 675 ASP A CA 1
ATOM 5465 C C . ASP A 1 675 ? -16.425 -1.270 -28.670 1.00 85.12 675 ASP A C 1
ATOM 5467 O O . ASP A 1 675 ? -15.285 -1.119 -29.130 1.00 85.12 675 ASP A O 1
ATOM 5471 N N . PHE A 1 676 ? -16.623 -1.778 -27.450 1.00 88.69 676 PHE A N 1
ATOM 5472 C CA . PHE A 1 676 ? -15.538 -2.272 -26.602 1.00 88.69 676 PHE A CA 1
ATOM 5473 C C . PHE A 1 676 ? -14.743 -3.401 -27.285 1.00 88.69 676 PHE A C 1
ATOM 5475 O O . PHE A 1 676 ? -13.506 -3.367 -27.278 1.00 88.69 676 PHE A O 1
ATOM 5482 N N . LYS A 1 677 ? -15.421 -4.352 -27.946 1.00 89.19 677 LYS A N 1
ATOM 5483 C CA . LYS A 1 677 ? -14.799 -5.451 -28.709 1.00 89.19 677 LYS A CA 1
ATOM 5484 C C . LYS A 1 677 ? -13.961 -4.935 -29.884 1.00 89.19 677 LYS A C 1
ATOM 5486 O O . LYS A 1 677 ? -12.821 -5.374 -30.068 1.00 89.19 677 LYS A O 1
ATOM 5491 N N . LYS A 1 678 ? -14.476 -3.960 -30.645 1.00 86.06 678 LYS A N 1
ATOM 5492 C CA . LYS A 1 678 ? -13.741 -3.310 -31.752 1.00 86.06 678 LYS A CA 1
ATOM 5493 C C . LYS A 1 678 ? -12.482 -2.590 -31.260 1.00 86.06 678 LYS A C 1
ATOM 5495 O O . LYS A 1 678 ? -11.415 -2.733 -31.853 1.00 86.06 678 LYS A O 1
ATOM 5500 N N . ILE A 1 679 ? -12.567 -1.843 -30.158 1.00 86.62 679 ILE A N 1
ATOM 5501 C CA . ILE A 1 679 ? -11.399 -1.139 -29.607 1.00 86.62 679 ILE A CA 1
ATOM 5502 C C . ILE A 1 679 ? -10.374 -2.140 -29.050 1.00 86.62 679 ILE A C 1
ATOM 5504 O O . ILE A 1 679 ? -9.172 -1.945 -29.247 1.00 86.62 679 ILE A O 1
ATOM 5508 N N . ALA A 1 680 ? -10.815 -3.233 -28.416 1.00 86.25 680 ALA A N 1
ATOM 5509 C CA . ALA A 1 680 ? -9.925 -4.286 -27.927 1.00 86.25 680 ALA A CA 1
ATOM 5510 C C . ALA A 1 680 ? -9.090 -4.902 -29.064 1.00 86.25 680 ALA A C 1
ATOM 5512 O O . ALA A 1 680 ? -7.866 -4.986 -28.942 1.00 86.25 680 ALA A O 1
ATOM 5513 N N . SER A 1 681 ? -9.710 -5.241 -30.202 1.00 82.81 681 SER A N 1
ATOM 5514 C CA . SER A 1 681 ? -8.992 -5.800 -31.359 1.00 82.81 681 SER A CA 1
ATOM 5515 C C . SER A 1 681 ? -7.982 -4.806 -31.953 1.00 82.81 681 SER A C 1
ATOM 5517 O O . SER A 1 681 ? -6.823 -5.154 -32.201 1.00 82.81 681 SER A O 1
ATOM 5519 N N . MET A 1 682 ? -8.364 -3.531 -32.073 1.00 79.69 682 MET A N 1
ATOM 5520 C CA . MET A 1 682 ? -7.471 -2.450 -32.503 1.00 79.69 682 MET A CA 1
ATOM 5521 C C . MET A 1 682 ? -6.293 -2.238 -31.535 1.00 79.69 682 MET A C 1
ATOM 5523 O O . MET A 1 682 ? -5.166 -1.921 -31.941 1.00 79.69 682 MET A O 1
ATOM 5527 N N . MET A 1 683 ? -6.521 -2.412 -30.234 1.00 80.94 683 MET A N 1
ATOM 5528 C CA . MET A 1 683 ? -5.458 -2.311 -29.242 1.00 80.94 683 MET A CA 1
ATOM 5529 C C . MET A 1 683 ? -4.486 -3.491 -29.312 1.00 80.94 683 MET A C 1
ATOM 5531 O O . MET A 1 683 ? -3.275 -3.264 -29.230 1.00 80.94 683 MET A O 1
ATOM 5535 N N . THR A 1 684 ? -4.981 -4.706 -29.561 1.00 80.69 684 THR A N 1
ATOM 5536 C CA . THR A 1 684 ? -4.163 -5.923 -29.729 1.00 80.69 684 THR A CA 1
ATOM 5537 C C . THR A 1 684 ? -3.248 -5.825 -30.942 1.00 80.69 684 THR A C 1
ATOM 5539 O O . THR A 1 684 ? -2.056 -6.120 -30.854 1.00 80.69 684 THR A O 1
ATOM 5542 N N . LEU A 1 685 ? -3.767 -5.282 -32.045 1.00 73.38 685 LEU A N 1
ATOM 5543 C CA . LEU A 1 685 ? -3.001 -4.998 -33.262 1.00 73.38 685 LEU A CA 1
ATOM 5544 C C . LEU A 1 685 ? -2.071 -3.775 -33.133 1.00 73.38 685 LEU A C 1
ATOM 5546 O O . LEU A 1 685 ? -1.385 -3.414 -34.087 1.00 73.38 685 LEU A O 1
ATOM 5550 N N . LYS A 1 686 ? -2.047 -3.106 -31.969 1.00 73.50 686 LYS A N 1
ATOM 5551 C CA . LYS A 1 686 ? -1.281 -1.877 -31.690 1.00 73.50 686 LYS A CA 1
ATOM 5552 C C . LYS A 1 686 ? -1.560 -0.708 -32.648 1.00 73.50 686 LYS A C 1
ATOM 5554 O O . LYS A 1 686 ? -0.809 0.270 -32.654 1.00 73.50 686 LYS A O 1
ATOM 5559 N N . VAL A 1 687 ? -2.669 -0.735 -33.396 1.00 69.62 687 VAL A N 1
ATOM 5560 C CA . VAL A 1 687 ? -3.004 0.333 -34.358 1.00 69.62 687 VAL A CA 1
ATOM 5561 C C . VAL A 1 687 ? -3.294 1.666 -33.666 1.00 69.62 687 VAL A C 1
ATOM 5563 O O . VAL A 1 687 ? -3.043 2.721 -34.242 1.00 69.62 687 VAL A O 1
ATOM 5566 N N . HIS A 1 688 ? -3.700 1.636 -32.393 1.00 75.44 688 HIS A N 1
ATOM 5567 C CA . HIS A 1 688 ? -3.891 2.810 -31.530 1.00 75.44 688 HIS A CA 1
ATOM 5568 C C . HIS A 1 688 ? -2.631 3.682 -31.335 1.00 75.44 688 HIS A C 1
ATOM 5570 O O . HIS A 1 688 ? -2.735 4.828 -30.903 1.00 75.44 688 HIS A O 1
ATOM 5576 N N . LEU A 1 689 ? -1.436 3.164 -31.649 1.00 68.31 689 LEU A N 1
ATOM 5577 C CA . LEU A 1 689 ? -0.184 3.930 -31.603 1.00 68.31 689 LEU A CA 1
ATOM 5578 C C . LEU A 1 689 ? 0.018 4.804 -32.855 1.00 68.31 689 LEU A C 1
ATOM 5580 O O . LEU A 1 689 ? 0.793 5.765 -32.836 1.00 68.31 689 LEU A O 1
ATOM 5584 N N . THR A 1 690 ? -0.701 4.509 -33.940 1.00 65.44 690 THR A N 1
ATOM 5585 C CA . THR A 1 690 ? -0.677 5.289 -35.187 1.00 65.44 690 THR A CA 1
ATOM 5586 C C . THR A 1 690 ? -1.588 6.521 -35.090 1.00 65.44 690 THR A C 1
ATOM 5588 O O . THR A 1 690 ? -2.342 6.687 -34.131 1.00 65.44 690 THR A O 1
ATOM 5591 N N . LYS A 1 691 ? -1.471 7.475 -36.024 1.00 67.31 691 LYS A N 1
ATOM 5592 C CA . LYS A 1 691 ? -2.379 8.638 -36.094 1.00 67.31 691 LYS A CA 1
ATOM 5593 C C . LYS A 1 691 ? -3.784 8.207 -36.532 1.00 67.31 691 LYS A C 1
ATOM 5595 O O . LYS A 1 691 ? -4.732 8.461 -35.805 1.00 67.31 691 LYS A O 1
ATOM 5600 N N . GLU A 1 692 ? -3.868 7.444 -37.614 1.00 68.56 692 GLU A N 1
ATOM 5601 C CA . GLU A 1 692 ? -5.125 6.946 -38.180 1.00 68.56 692 GLU A CA 1
ATOM 5602 C C . GLU A 1 692 ? -5.898 6.025 -37.216 1.00 68.56 692 GLU A C 1
ATOM 5604 O O . GLU A 1 692 ? -7.102 6.170 -37.022 1.00 68.56 692 GLU A O 1
ATOM 5609 N N . GLY A 1 693 ? -5.211 5.093 -36.544 1.00 70.88 693 GLY A N 1
ATOM 5610 C CA . GLY A 1 693 ? -5.859 4.203 -35.577 1.00 70.88 693 GLY A CA 1
ATOM 5611 C C . GLY A 1 693 ? -6.349 4.927 -34.318 1.00 70.88 693 GLY A C 1
ATOM 5612 O O . GLY A 1 693 ? -7.349 4.519 -33.735 1.00 70.88 693 GLY A O 1
ATOM 5613 N N . LEU A 1 694 ? -5.684 6.015 -33.916 1.00 72.50 694 LEU A N 1
ATOM 5614 C CA . LEU A 1 694 ? -6.142 6.872 -32.820 1.00 72.50 694 LEU A CA 1
ATOM 5615 C C . LEU A 1 694 ? -7.409 7.650 -33.211 1.00 72.50 694 LEU A C 1
ATOM 5617 O O . LEU A 1 694 ? -8.338 7.720 -32.413 1.00 72.50 694 LEU A O 1
ATOM 5621 N N . GLU A 1 695 ? -7.464 8.192 -34.430 1.00 77.44 695 GLU A N 1
ATOM 5622 C CA . GLU A 1 695 ? -8.633 8.914 -34.957 1.00 77.44 695 GLU A CA 1
ATOM 5623 C C . GLU A 1 695 ? -9.873 8.010 -35.028 1.00 77.44 695 GLU A C 1
ATOM 5625 O O . GLU A 1 695 ? -10.936 8.395 -34.543 1.00 77.44 695 GLU A O 1
ATOM 5630 N N . LYS A 1 696 ? -9.719 6.764 -35.497 1.00 77.06 696 LYS A N 1
ATOM 5631 C CA . LYS A 1 696 ? -10.801 5.761 -35.502 1.00 77.06 696 LYS A CA 1
ATOM 5632 C C . LYS A 1 696 ? -11.324 5.443 -34.094 1.00 77.06 696 LYS A C 1
ATOM 5634 O O . LYS A 1 696 ? -12.531 5.376 -33.888 1.00 77.06 696 LYS A O 1
ATOM 5639 N N . ILE A 1 697 ? -10.439 5.296 -33.101 1.00 80.75 697 ILE A N 1
ATOM 5640 C CA . ILE A 1 697 ? -10.848 5.056 -31.701 1.00 80.75 697 ILE A CA 1
ATOM 5641 C C . ILE A 1 697 ? -11.581 6.274 -31.118 1.00 80.75 697 ILE A C 1
ATOM 5643 O O . ILE A 1 697 ? -12.557 6.114 -30.385 1.00 80.75 697 ILE A O 1
ATOM 5647 N N . ILE A 1 698 ? -11.135 7.490 -31.447 1.00 77.44 698 ILE A N 1
ATOM 5648 C CA . ILE A 1 698 ? -11.810 8.729 -31.036 1.00 77.44 698 ILE A CA 1
ATOM 5649 C C . ILE A 1 698 ? -13.206 8.811 -31.665 1.00 77.44 698 ILE A C 1
ATOM 5651 O O . ILE A 1 698 ? -14.150 9.157 -30.965 1.00 77.44 698 ILE A O 1
ATOM 5655 N N . GLN A 1 699 ? -13.360 8.435 -32.936 1.00 78.69 699 GLN A N 1
ATOM 5656 C CA . GLN A 1 699 ? -14.651 8.429 -33.627 1.00 78.69 699 GLN A CA 1
ATOM 5657 C C . GLN A 1 699 ? -15.658 7.467 -32.978 1.00 78.69 699 GLN A C 1
ATOM 5659 O O . GLN A 1 699 ? -16.788 7.871 -32.707 1.00 78.69 699 GLN A O 1
ATOM 5664 N N . ILE A 1 700 ? -15.231 6.240 -32.652 1.00 80.38 700 ILE A N 1
ATOM 5665 C CA . ILE A 1 700 ? -16.060 5.256 -31.930 1.00 80.38 700 ILE A CA 1
ATOM 5666 C C . ILE A 1 700 ? -16.491 5.820 -30.563 1.00 80.38 700 ILE A C 1
ATOM 5668 O O . ILE A 1 700 ? -17.661 5.769 -30.196 1.00 80.38 700 ILE A O 1
ATOM 5672 N N . LYS A 1 701 ? -15.567 6.452 -29.825 1.00 72.12 701 LYS A N 1
ATOM 5673 C CA . LYS A 1 701 ? -15.869 7.064 -28.520 1.00 72.12 701 LYS A CA 1
ATOM 5674 C C . LYS A 1 701 ? -16.815 8.272 -28.616 1.00 72.12 701 LYS A C 1
ATOM 5676 O O . LYS A 1 701 ? -17.643 8.466 -27.729 1.00 72.12 701 LYS A O 1
ATOM 5681 N N . SER A 1 702 ? -16.682 9.103 -29.647 1.00 62.72 702 SER A N 1
ATOM 5682 C CA . SER A 1 702 ? -17.538 10.280 -29.844 1.00 62.72 702 SER A CA 1
ATOM 5683 C C . SER A 1 702 ? -18.964 9.899 -30.256 1.00 62.72 702 SER A C 1
ATOM 5685 O O . SER A 1 702 ? -19.904 10.565 -29.826 1.00 62.72 702 SER A O 1
ATOM 5687 N N . ALA A 1 703 ? -19.144 8.807 -31.010 1.00 59.94 703 ALA A N 1
ATOM 5688 C CA . ALA A 1 703 ? -20.464 8.269 -31.349 1.00 59.94 703 ALA A CA 1
ATOM 5689 C C . ALA A 1 703 ? -21.255 7.824 -30.099 1.00 59.94 703 ALA A C 1
ATOM 5691 O O . ALA A 1 703 ? -22.435 8.145 -29.975 1.00 59.94 703 ALA A O 1
ATOM 5692 N N . LEU A 1 704 ? -20.585 7.199 -29.120 1.00 56.59 704 LEU A N 1
ATOM 5693 C CA . LEU A 1 704 ? -21.167 6.828 -27.819 1.00 56.59 704 LEU A CA 1
ATOM 5694 C C . LEU A 1 704 ? -21.704 8.032 -27.032 1.00 56.59 704 LEU A C 1
ATOM 5696 O O . LEU A 1 704 ? -22.782 7.964 -26.447 1.00 56.59 704 LEU A O 1
ATOM 5700 N N . ILE A 1 705 ? -20.972 9.151 -27.032 1.00 54.38 705 ILE A N 1
ATOM 5701 C CA . ILE A 1 705 ? -21.392 10.387 -26.352 1.00 54.38 705 ILE A CA 1
ATOM 5702 C C . ILE A 1 705 ? -22.625 10.988 -27.040 1.00 54.38 705 ILE A C 1
ATOM 5704 O O . ILE A 1 705 ? -23.551 11.412 -26.357 1.00 54.38 705 ILE A O 1
ATOM 5708 N N . LEU A 1 706 ? -22.672 10.979 -28.375 1.00 47.19 706 LEU A N 1
ATOM 5709 C CA . LEU A 1 706 ? -23.823 11.457 -29.151 1.00 47.19 706 LEU A CA 1
ATOM 5710 C C . LEU A 1 706 ? -25.087 10.616 -28.903 1.00 47.19 706 LEU A C 1
ATOM 5712 O O . LEU A 1 706 ? -26.157 11.192 -28.730 1.00 47.19 706 LEU A O 1
ATOM 5716 N N . ILE A 1 707 ? -24.972 9.287 -28.794 1.00 53.72 707 ILE A N 1
ATOM 5717 C CA . ILE A 1 707 ? -26.099 8.395 -28.452 1.00 53.72 707 ILE A CA 1
ATOM 5718 C C . ILE A 1 707 ? -26.579 8.634 -27.007 1.00 53.72 707 ILE A C 1
ATOM 5720 O O . ILE A 1 707 ? -27.781 8.736 -26.764 1.00 53.72 707 ILE A O 1
ATOM 5724 N N . LEU A 1 708 ? -25.656 8.796 -26.049 1.00 45.53 708 LEU A N 1
ATOM 5725 C CA . LEU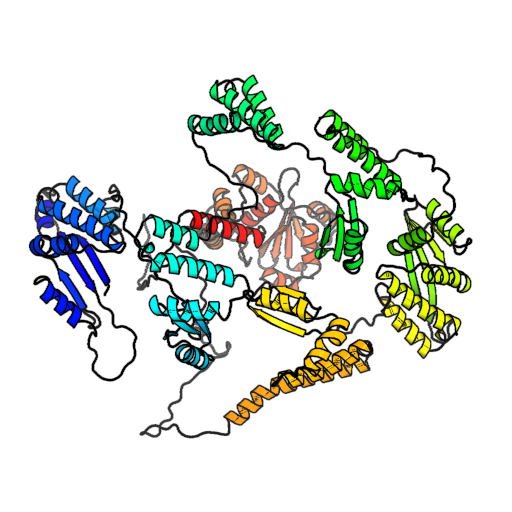 A 1 708 ? -25.967 9.104 -24.642 1.00 45.53 708 LEU A CA 1
ATOM 5726 C C . LEU A 1 708 ? -26.607 10.487 -24.444 1.00 45.53 708 LEU A C 1
ATOM 5728 O O . LEU A 1 708 ? -27.414 10.647 -23.532 1.00 45.53 708 LEU A O 1
ATOM 5732 N N . ILE A 1 709 ? -26.262 11.469 -25.283 1.00 48.56 709 ILE A N 1
ATOM 5733 C CA . ILE A 1 709 ? -26.888 12.802 -25.301 1.00 48.56 709 ILE A CA 1
ATOM 5734 C C . ILE A 1 709 ? -28.238 12.769 -26.033 1.00 48.56 709 ILE A C 1
ATOM 5736 O O . ILE A 1 709 ? -29.145 13.506 -25.659 1.00 48.56 709 ILE A O 1
ATOM 5740 N N . ALA A 1 710 ? -28.406 11.906 -27.037 1.00 39.88 710 ALA A N 1
ATOM 5741 C CA . ALA A 1 710 ? -29.659 11.774 -27.776 1.00 39.88 710 ALA A CA 1
ATOM 5742 C C . ALA A 1 710 ? -30.750 11.020 -26.993 1.00 39.88 710 ALA A C 1
ATOM 5744 O O . ALA A 1 710 ? -31.928 11.319 -27.159 1.00 39.88 710 ALA A O 1
ATOM 5745 N N . PHE A 1 711 ? -30.396 10.073 -26.117 1.00 46.03 711 PHE A N 1
ATOM 5746 C CA . PHE A 1 711 ? -31.371 9.250 -25.381 1.00 46.03 711 PHE A CA 1
ATOM 5747 C C . PHE A 1 711 ? -32.309 10.047 -24.440 1.00 46.03 711 PHE A C 1
ATOM 5749 O O . PHE A 1 711 ? -33.511 9.771 -24.430 1.00 46.03 711 PHE A O 1
ATOM 5756 N N . PRO A 1 712 ? -31.832 11.057 -23.679 1.00 40.38 712 PRO A N 1
ATOM 5757 C CA . PRO A 1 712 ? -32.700 11.996 -22.966 1.00 40.38 712 PRO A CA 1
ATOM 5758 C C . PRO A 1 712 ? -33.589 12.806 -23.916 1.00 40.38 712 PRO A C 1
ATOM 5760 O O . PRO A 1 712 ? -34.761 13.009 -23.621 1.00 40.38 712 PRO A O 1
ATOM 5763 N N . SER A 1 713 ? -33.050 13.217 -25.066 1.00 36.59 713 SER A N 1
ATOM 5764 C CA . SER A 1 713 ? -33.737 14.054 -26.056 1.00 36.59 713 SER A CA 1
ATOM 5765 C C . SER A 1 713 ? -34.858 13.312 -26.785 1.00 36.59 713 SER A C 1
ATOM 5767 O O . SER A 1 713 ? -35.925 13.879 -26.979 1.00 36.59 713 SER A O 1
ATOM 5769 N N . PHE A 1 714 ? -34.674 12.029 -27.115 1.00 40.00 714 PHE A N 1
ATOM 5770 C CA . PHE A 1 714 ? -35.740 11.177 -27.657 1.00 40.00 714 PHE A CA 1
ATOM 5771 C C . PHE A 1 714 ? -36.823 10.885 -26.619 1.00 40.00 714 PHE A C 1
ATOM 5773 O O . PHE A 1 714 ? -37.997 10.840 -26.966 1.00 40.00 714 PHE A O 1
ATOM 5780 N N . LYS A 1 715 ? -36.450 10.740 -25.340 1.00 38.81 715 LYS A N 1
ATOM 5781 C CA . LYS A 1 715 ? -37.415 10.580 -24.245 1.00 38.81 715 LYS A CA 1
ATOM 5782 C C . LYS A 1 715 ? -38.220 11.860 -23.995 1.00 38.81 715 LYS A C 1
ATOM 5784 O O . LYS A 1 715 ? -39.389 11.756 -23.656 1.00 38.81 715 LYS A O 1
ATOM 5789 N N . LEU A 1 716 ? -37.617 13.034 -24.203 1.00 39.31 716 LEU A N 1
ATOM 5790 C CA . LEU A 1 716 ? -38.293 14.336 -24.201 1.00 39.31 716 LEU A CA 1
ATOM 5791 C C . LEU A 1 716 ? -39.220 14.499 -25.410 1.00 39.31 716 LEU A C 1
ATOM 5793 O O . LEU A 1 716 ? -40.360 14.893 -25.229 1.00 39.31 716 LEU A O 1
ATOM 5797 N N . LEU A 1 717 ? -38.777 14.123 -26.613 1.00 35.78 717 LEU A N 1
ATOM 5798 C CA . LEU A 1 717 ? -39.596 14.183 -27.829 1.00 35.78 717 LEU A CA 1
ATOM 5799 C C . LEU A 1 717 ? -40.829 13.265 -27.733 1.00 35.78 717 LEU A C 1
ATOM 5801 O O . LEU A 1 717 ? -41.916 13.659 -28.128 1.00 35.78 717 LEU A O 1
ATOM 5805 N N . TYR A 1 718 ? -40.675 12.081 -27.129 1.00 39.38 718 TYR A N 1
ATOM 5806 C CA . TYR A 1 718 ? -41.773 11.139 -26.867 1.00 39.38 718 TYR A CA 1
ATOM 5807 C C . TYR A 1 718 ? -42.695 11.584 -25.714 1.00 39.38 718 TYR A C 1
ATOM 5809 O O . TYR A 1 718 ? -43.830 11.141 -25.636 1.00 39.38 718 TYR A O 1
ATOM 5817 N N . LEU A 1 719 ? -42.210 12.449 -24.813 1.00 37.75 719 LEU A N 1
ATOM 5818 C CA . LEU A 1 719 ? -42.997 13.073 -23.737 1.00 37.75 719 LEU A CA 1
ATOM 5819 C C . LEU A 1 719 ? -43.687 14.377 -24.179 1.00 37.75 719 LEU A C 1
ATOM 5821 O O . LEU A 1 719 ? -44.515 14.891 -23.436 1.00 37.75 719 LEU A O 1
ATOM 5825 N N . MET A 1 720 ? -43.336 14.925 -25.348 1.00 33.53 720 MET A N 1
ATOM 5826 C CA . MET A 1 720 ? -43.927 16.149 -25.903 1.00 33.53 720 MET A CA 1
ATOM 5827 C C . MET A 1 720 ? -45.103 15.882 -26.854 1.00 33.53 720 MET A C 1
ATOM 5829 O O . MET A 1 720 ? -45.818 16.825 -27.173 1.00 33.53 720 MET A O 1
ATOM 5833 N N . ASP A 1 721 ? -45.312 14.634 -27.286 1.00 28.89 721 ASP A N 1
ATOM 5834 C CA . ASP A 1 721 ? -46.338 14.267 -28.279 1.00 28.89 721 ASP A CA 1
ATOM 5835 C C . ASP A 1 721 ? -47.641 13.717 -27.657 1.00 28.89 721 ASP A C 1
ATOM 5837 O O . ASP A 1 721 ? -48.562 13.325 -28.367 1.00 28.89 721 ASP A O 1
ATOM 5841 N N . GLU A 1 722 ? -47.762 13.718 -26.326 1.00 30.38 722 GLU A N 1
ATOM 5842 C CA . GLU A 1 722 ? -48.999 13.352 -25.626 1.00 30.38 722 GLU A CA 1
ATOM 5843 C C . GLU A 1 722 ? -49.350 14.390 -24.555 1.00 30.38 722 GLU A C 1
ATOM 5845 O O . GLU A 1 722 ? -48.764 14.378 -23.481 1.00 30.38 722 GLU A O 1
ATOM 5850 N N . TYR A 1 723 ? -50.318 15.266 -24.841 1.00 33.00 723 TYR A N 1
ATOM 5851 C CA . TYR A 1 723 ? -51.284 15.837 -23.880 1.00 33.00 723 TYR A CA 1
ATOM 5852 C C . TYR A 1 723 ? -52.439 16.472 -24.681 1.00 33.00 723 TYR A C 1
ATOM 5854 O O . TYR A 1 723 ? -52.165 17.051 -25.735 1.00 33.00 723 TYR A O 1
ATOM 5862 N N . PRO A 1 724 ? -53.716 16.375 -24.242 1.00 37.69 724 PRO A N 1
ATOM 5863 C CA . PRO A 1 724 ? -54.154 17.001 -22.984 1.00 37.69 724 PRO A CA 1
ATOM 5864 C C . PRO A 1 724 ? -55.242 16.235 -22.196 1.00 37.69 724 PRO A C 1
ATOM 5866 O O . PRO A 1 724 ? -56.082 15.579 -22.788 1.00 37.69 724 PRO A O 1
ATOM 5869 N N . ASP A 1 725 ? -55.265 16.389 -20.865 1.00 29.70 725 ASP A N 1
ATOM 5870 C CA . ASP A 1 725 ? -56.479 16.235 -20.033 1.00 29.70 725 ASP A CA 1
ATOM 5871 C C . ASP A 1 725 ? -56.224 16.782 -18.611 1.00 29.70 725 ASP A C 1
ATOM 5873 O O . ASP A 1 725 ? -56.110 16.026 -17.652 1.00 29.70 725 ASP A O 1
ATOM 5877 N N . PHE A 1 726 ? -56.099 18.108 -18.451 1.00 32.91 726 PHE A N 1
ATOM 5878 C CA . PHE A 1 726 ? -56.164 18.763 -17.130 1.00 32.91 726 PHE A CA 1
ATOM 5879 C C . PHE A 1 726 ? -56.740 20.189 -17.232 1.00 32.91 726 PHE A C 1
ATOM 5881 O O . PHE A 1 726 ? -56.007 21.159 -17.400 1.00 32.91 726 PHE A O 1
ATOM 5888 N N . LEU A 1 727 ? -58.061 20.312 -17.086 1.00 35.31 727 LEU A N 1
ATOM 5889 C CA . LEU A 1 727 ? -58.780 21.552 -16.752 1.00 35.31 727 LEU A CA 1
ATOM 5890 C C . LEU A 1 727 ? -59.690 21.265 -15.542 1.00 35.31 727 LEU A C 1
ATOM 5892 O O . LEU A 1 727 ? -60.174 20.141 -15.402 1.00 35.31 727 LEU A O 1
ATOM 5896 N N . ASN A 1 728 ? -59.938 22.256 -14.678 1.00 48.22 728 ASN A N 1
ATOM 5897 C CA . ASN A 1 728 ? -61.007 22.191 -13.666 1.00 48.22 728 ASN A CA 1
ATOM 5898 C C . ASN A 1 728 ? -62.237 23.016 -14.115 1.00 48.22 728 ASN A C 1
ATOM 5900 O O . ASN A 1 728 ? -62.161 23.770 -15.082 1.00 48.22 728 ASN A O 1
ATOM 5904 N N . THR A 1 729 ? -63.364 22.874 -13.410 1.00 41.06 729 THR A N 1
ATOM 5905 C CA . THR A 1 729 ? -64.722 23.330 -13.770 1.00 41.06 729 THR A CA 1
ATOM 5906 C C . THR A 1 729 ? -64.906 24.822 -14.060 1.00 41.06 729 THR A C 1
ATOM 5908 O O . THR A 1 729 ? -65.937 25.173 -14.623 1.00 41.06 729 THR A O 1
ATOM 5911 N N . ASP A 1 730 ? -63.931 25.677 -13.748 1.00 43.22 730 ASP A N 1
ATOM 5912 C CA . ASP A 1 730 ? -63.980 27.123 -14.021 1.00 43.22 730 ASP A CA 1
ATOM 5913 C C . ASP A 1 730 ? -63.034 27.567 -15.161 1.00 43.22 730 ASP A C 1
ATOM 5915 O O . ASP A 1 730 ? -62.827 28.758 -15.368 1.00 43.22 730 ASP A O 1
ATOM 5919 N N . ASN A 1 731 ? -62.480 26.625 -15.942 1.00 40.03 731 ASN A N 1
ATOM 5920 C CA . ASN A 1 731 ? -61.617 26.888 -17.109 1.00 40.03 731 ASN A CA 1
ATOM 5921 C C . ASN A 1 731 ? -60.344 27.724 -16.832 1.00 40.03 731 ASN A C 1
ATOM 5923 O O . ASN A 1 731 ? -59.768 28.303 -17.753 1.00 40.03 731 ASN A O 1
ATOM 5927 N N . GLU A 1 732 ? -59.852 27.739 -15.593 1.00 38.22 732 GLU A N 1
ATOM 5928 C CA . GLU A 1 732 ? -58.527 28.275 -15.259 1.00 38.22 732 GLU A CA 1
ATOM 5929 C C . GLU A 1 732 ? -57.447 27.179 -15.291 1.00 38.22 732 GLU A C 1
ATOM 5931 O O . GLU A 1 732 ? -57.666 26.042 -14.856 1.00 38.22 732 GLU A O 1
ATOM 5936 N N . PHE A 1 733 ? -56.260 27.535 -15.793 1.00 32.16 733 PHE A N 1
ATOM 5937 C CA . PHE A 1 733 ? -55.064 26.695 -15.729 1.00 32.16 733 PHE A CA 1
ATOM 5938 C C . PHE A 1 733 ? -54.592 26.569 -14.276 1.00 32.16 733 PHE A C 1
ATOM 5940 O O . PHE A 1 733 ? -54.339 27.570 -13.610 1.00 32.16 733 PHE A O 1
ATOM 5947 N N . ILE A 1 734 ? -54.410 25.338 -13.789 1.00 35.31 734 ILE A N 1
ATOM 5948 C CA . ILE A 1 734 ? -53.664 25.095 -12.549 1.00 35.31 734 ILE A CA 1
ATOM 5949 C C . ILE A 1 734 ? -52.199 24.883 -12.937 1.00 35.31 734 ILE A C 1
ATOM 5951 O O . ILE A 1 734 ? -51.777 23.762 -13.220 1.00 35.31 734 ILE A O 1
ATOM 5955 N N . GLU A 1 735 ? -51.427 25.967 -12.969 1.00 34.09 735 GLU A N 1
ATOM 5956 C CA . GLU A 1 735 ? -49.966 25.913 -13.058 1.00 34.09 735 GLU A CA 1
ATOM 5957 C C . GLU A 1 735 ? -49.342 25.817 -11.655 1.00 34.09 735 GLU A C 1
ATOM 5959 O O . GLU A 1 735 ? -49.770 26.481 -10.710 1.00 34.09 735 GLU A O 1
ATOM 5964 N N . PHE A 1 736 ? -48.304 24.986 -11.517 1.00 31.28 736 PHE A N 1
ATOM 5965 C CA . PHE A 1 736 ? -47.356 25.053 -10.404 1.00 31.28 736 PHE A CA 1
ATOM 5966 C C . PHE A 1 736 ? -46.020 25.564 -10.948 1.00 31.28 736 PHE A C 1
ATOM 5968 O O . PHE A 1 736 ? -45.321 24.840 -11.658 1.00 31.28 736 PHE A O 1
ATOM 5975 N N . ASP A 1 737 ? -45.654 26.792 -10.587 1.00 31.20 737 ASP A N 1
ATOM 5976 C CA . ASP A 1 737 ? -44.378 27.397 -10.965 1.00 31.20 737 ASP A CA 1
ATOM 5977 C C . ASP A 1 737 ? -43.195 26.762 -10.216 1.00 31.20 737 ASP A C 1
ATOM 5979 O O . ASP A 1 737 ? -43.149 26.705 -8.985 1.00 31.20 737 ASP A O 1
ATOM 5983 N N . SER A 1 738 ? -42.183 26.333 -10.971 1.00 28.05 738 SER A N 1
ATOM 5984 C CA . SER A 1 738 ? -40.857 25.960 -10.471 1.00 28.05 738 SER A CA 1
ATOM 5985 C C . SER A 1 738 ? -39.822 26.829 -11.183 1.00 28.05 738 SER A C 1
ATOM 5987 O O . SER A 1 738 ? -39.371 26.475 -12.273 1.00 28.05 738 SER A O 1
ATOM 5989 N N . TYR A 1 739 ? -39.393 27.932 -10.564 1.00 38.41 739 TYR A N 1
ATOM 5990 C CA . TYR A 1 739 ? -38.295 28.750 -11.089 1.00 38.41 739 TYR A CA 1
ATOM 5991 C C . TYR A 1 739 ? -37.067 28.706 -10.174 1.00 38.41 739 TYR A C 1
ATOM 5993 O O . TYR A 1 739 ? -37.119 29.056 -8.996 1.00 38.41 739 TYR A O 1
ATOM 6001 N N . LEU A 1 740 ? -35.929 28.312 -10.751 1.00 45.88 740 LEU A N 1
ATOM 6002 C CA . LEU A 1 740 ? -34.600 28.666 -10.256 1.00 45.88 740 LEU A CA 1
ATOM 6003 C C . LEU A 1 740 ? -34.232 30.027 -10.864 1.00 45.88 740 LEU A C 1
ATOM 6005 O O . LEU A 1 740 ? -34.095 30.130 -12.080 1.00 45.88 740 LEU A O 1
ATOM 6009 N N . VAL A 1 741 ? -34.066 31.057 -10.031 1.00 49.56 741 VAL A N 1
ATOM 6010 C CA . VAL A 1 741 ? -33.692 32.414 -10.472 1.00 49.56 741 VAL A CA 1
ATOM 6011 C C . VAL A 1 741 ? -32.157 32.532 -10.606 1.00 49.56 741 VAL A C 1
ATOM 6013 O O . VAL A 1 741 ? -31.437 32.138 -9.676 1.00 49.56 741 VAL A O 1
ATOM 6016 N N . PRO A 1 742 ? -31.619 33.033 -11.738 1.00 49.84 742 PRO A N 1
ATOM 6017 C CA . PRO A 1 742 ? -30.194 33.334 -11.910 1.00 49.84 742 PRO A CA 1
ATOM 6018 C C . PRO A 1 742 ? -29.678 34.394 -10.923 1.00 49.84 742 PRO A C 1
ATOM 6020 O O . PRO A 1 742 ? -30.406 35.276 -10.490 1.00 49.84 742 PRO A O 1
ATOM 6023 N N . GLU A 1 743 ? -28.391 34.332 -10.568 1.00 49.22 743 GLU A N 1
ATOM 6024 C CA . GLU A 1 743 ? -27.798 35.174 -9.507 1.00 49.22 743 GLU A CA 1
ATOM 6025 C C . GLU A 1 743 ? -27.772 36.673 -9.828 1.00 49.22 743 GLU A C 1
ATOM 6027 O O . GLU A 1 743 ? -27.738 37.485 -8.912 1.00 49.22 743 GLU A O 1
ATOM 6032 N N . SER A 1 744 ? -27.791 37.037 -11.113 1.00 51.12 744 SER A N 1
ATOM 6033 C CA . SER A 1 744 ? -27.821 38.434 -11.560 1.00 51.12 744 SER A CA 1
ATOM 6034 C C . SER A 1 744 ? -29.137 39.142 -11.251 1.00 51.12 744 SER A C 1
ATOM 6036 O O . SER A 1 744 ? -29.154 40.368 -11.209 1.00 51.12 744 SER A O 1
ATOM 6038 N N . ASP A 1 745 ? -30.204 38.373 -11.029 1.00 46.34 745 ASP A N 1
ATOM 6039 C CA . ASP A 1 745 ? -31.576 38.872 -10.953 1.00 46.34 745 ASP A CA 1
ATOM 6040 C C . ASP A 1 745 ? -32.147 38.729 -9.524 1.00 46.34 745 ASP A C 1
ATOM 6042 O O . ASP A 1 745 ? -33.349 38.868 -9.309 1.00 46.34 745 ASP A O 1
ATOM 6046 N N . LEU A 1 746 ? -31.291 38.428 -8.533 1.00 60.75 746 LEU A N 1
ATOM 6047 C CA . LEU A 1 746 ? -31.652 38.369 -7.112 1.00 60.75 746 LEU A CA 1
ATOM 6048 C C . LEU A 1 746 ? -31.553 39.759 -6.465 1.00 60.75 746 LEU A C 1
ATOM 6050 O O . LEU A 1 746 ? -30.512 40.409 -6.537 1.00 60.75 746 LEU A O 1
ATOM 6054 N N . GLU A 1 747 ? -32.607 40.182 -5.766 1.00 51.50 747 GLU A N 1
ATOM 6055 C CA . GLU A 1 747 ? -32.582 41.404 -4.955 1.00 51.50 747 GLU A CA 1
ATOM 6056 C C . GLU A 1 747 ? -31.737 41.225 -3.679 1.00 51.50 747 GLU A C 1
ATOM 6058 O O . GLU A 1 747 ? -31.698 40.145 -3.076 1.00 51.50 747 GLU A O 1
ATOM 6063 N N . ASP A 1 748 ? -31.069 42.297 -3.243 1.00 38.59 748 ASP A N 1
ATOM 6064 C CA . ASP A 1 748 ? -30.177 42.279 -2.080 1.00 38.59 748 ASP A CA 1
ATOM 6065 C C . ASP A 1 748 ? -30.968 41.970 -0.793 1.00 38.59 748 ASP A C 1
ATOM 6067 O O . ASP A 1 748 ? -31.821 42.741 -0.353 1.00 38.59 748 ASP A O 1
ATOM 6071 N N . GLY A 1 749 ? -30.692 40.808 -0.192 1.00 47.50 749 GLY A N 1
ATOM 6072 C CA . GLY A 1 749 ? -31.419 40.272 0.967 1.00 47.50 749 GLY A CA 1
ATOM 6073 C C . GLY A 1 749 ? -32.359 39.095 0.663 1.00 47.50 749 GLY A C 1
ATOM 6074 O O . GLY A 1 749 ? -32.856 38.469 1.601 1.00 47.50 749 GLY A O 1
ATOM 6075 N N . GLY A 1 750 ? -32.564 38.735 -0.610 1.00 38.31 750 GLY A N 1
ATOM 6076 C CA . GLY A 1 750 ? -33.301 37.529 -1.005 1.00 38.31 750 GLY A CA 1
ATOM 6077 C C . GLY A 1 750 ? -32.514 36.231 -0.754 1.00 38.31 750 GLY A C 1
ATOM 6078 O O . GLY A 1 750 ? -31.313 36.153 -1.012 1.00 38.31 750 GLY A O 1
ATOM 6079 N N . LEU A 1 751 ? -33.176 35.178 -0.252 1.00 39.34 751 LEU A N 1
ATOM 6080 C CA . LEU A 1 751 ? -32.551 33.867 -0.009 1.00 39.34 751 LEU A CA 1
ATOM 6081 C C . LEU A 1 751 ? -32.691 32.929 -1.217 1.00 39.34 751 LEU A C 1
ATOM 6083 O O . LEU A 1 751 ? -33.771 32.759 -1.778 1.00 39.34 751 LEU A O 1
ATOM 6087 N N . ARG A 1 752 ? -31.596 32.240 -1.564 1.00 43.19 752 ARG A N 1
ATOM 6088 C CA . ARG A 1 752 ? -31.559 31.212 -2.616 1.00 43.19 752 ARG A CA 1
ATOM 6089 C C . ARG A 1 752 ? -32.252 29.928 -2.139 1.00 43.19 752 ARG A C 1
ATOM 6091 O O . ARG A 1 752 ? -31.847 29.347 -1.133 1.00 43.19 752 ARG A O 1
ATOM 6098 N N . MET A 1 753 ? -33.239 29.436 -2.885 1.00 42.31 753 MET A N 1
ATOM 6099 C CA . MET A 1 753 ? -33.873 28.138 -2.616 1.00 42.31 753 MET A CA 1
ATOM 6100 C C . MET A 1 753 ? -33.011 26.990 -3.166 1.00 42.31 753 MET A C 1
ATOM 6102 O O . MET A 1 753 ? -33.056 26.656 -4.346 1.00 42.31 753 MET A O 1
ATOM 6106 N N . LEU A 1 754 ? -32.204 26.391 -2.288 1.00 33.62 754 LEU A N 1
ATOM 6107 C CA . LEU A 1 754 ? -31.527 25.105 -2.485 1.00 33.62 754 LEU A CA 1
ATOM 6108 C C . LEU A 1 754 ? -31.868 24.218 -1.282 1.00 33.62 754 LEU A C 1
ATOM 6110 O O . LEU A 1 754 ? -31.225 24.317 -0.236 1.00 33.62 754 LEU A O 1
ATOM 6114 N N . GLU A 1 755 ? -32.864 23.341 -1.403 1.00 31.30 755 GLU A N 1
ATOM 6115 C CA . GLU A 1 755 ? -33.021 22.254 -0.434 1.00 31.30 755 GLU A CA 1
ATOM 6116 C C . GLU A 1 755 ? -32.087 21.100 -0.809 1.00 31.30 755 GLU A C 1
ATOM 6118 O O . GLU A 1 755 ? -32.307 20.357 -1.764 1.00 31.30 755 GLU A O 1
ATOM 6123 N N . VAL A 1 756 ? -31.000 20.967 -0.045 1.00 28.84 756 VAL A N 1
ATOM 6124 C CA . VAL A 1 756 ? -30.146 19.777 -0.029 1.00 28.84 756 VAL A CA 1
ATOM 6125 C C . VAL A 1 756 ? -30.155 19.232 1.400 1.00 28.84 756 VAL A C 1
ATOM 6127 O O . VAL A 1 756 ? -29.656 19.872 2.327 1.00 28.84 756 VAL A O 1
ATOM 6130 N N . ASP A 1 757 ? -30.731 18.041 1.567 1.00 29.55 757 ASP A N 1
ATOM 6131 C CA . ASP A 1 757 ? -31.080 17.373 2.835 1.00 29.55 757 ASP A CA 1
ATOM 6132 C C . ASP A 1 757 ? -29.893 16.854 3.677 1.00 29.55 757 ASP A C 1
ATOM 6134 O O . ASP A 1 757 ? -29.951 15.792 4.293 1.00 29.55 757 ASP A O 1
ATOM 6138 N N . ASN A 1 758 ? -28.783 17.586 3.757 1.00 28.55 758 ASN A N 1
ATOM 6139 C CA . ASN A 1 758 ? -27.736 17.297 4.742 1.00 28.55 758 ASN A CA 1
ATOM 6140 C C . ASN A 1 758 ? -27.107 18.590 5.264 1.00 28.55 758 ASN A C 1
ATOM 6142 O O . ASN A 1 758 ? -26.043 19.014 4.810 1.00 28.55 758 ASN A O 1
ATOM 6146 N N . ARG A 1 759 ? -27.740 19.203 6.270 1.00 33.53 759 ARG A N 1
ATOM 6147 C CA . ARG A 1 759 ? -27.083 20.232 7.088 1.00 33.53 759 ARG A CA 1
ATOM 6148 C C . ARG A 1 759 ? -26.121 19.557 8.071 1.00 33.53 759 ARG A C 1
ATOM 6150 O O . ARG A 1 759 ? -26.479 18.603 8.759 1.00 33.53 759 ARG A O 1
ATOM 6157 N N . VAL A 1 760 ? -24.886 20.050 8.123 1.00 30.92 760 VAL A N 1
ATOM 6158 C CA . VAL A 1 760 ? -23.853 19.617 9.076 1.00 30.92 760 VAL A CA 1
ATOM 6159 C C . VAL A 1 760 ? -24.288 19.969 10.506 1.00 30.92 760 VAL A C 1
ATOM 6161 O O . VAL A 1 760 ? -24.650 21.109 10.772 1.00 30.92 760 VAL A O 1
ATOM 6164 N N . ILE A 1 761 ? -24.225 19.002 11.429 1.00 34.41 761 ILE A N 1
ATOM 6165 C CA . ILE A 1 761 ? -24.434 19.206 12.873 1.00 34.41 761 ILE A CA 1
ATOM 6166 C C . ILE A 1 761 ? -23.066 19.394 13.551 1.00 34.41 761 ILE A C 1
ATOM 6168 O O . ILE A 1 761 ? -22.206 18.519 13.438 1.00 34.41 761 ILE A O 1
ATOM 6172 N N . LEU A 1 762 ? -22.890 20.493 14.294 1.00 28.14 762 LEU A N 1
ATOM 6173 C CA . LEU A 1 762 ? -21.805 20.706 15.264 1.00 28.14 762 LEU A CA 1
ATOM 6174 C C . LEU A 1 762 ? -22.375 20.621 16.698 1.00 28.14 762 LEU A C 1
ATOM 6176 O O . LEU A 1 762 ? -23.493 21.080 16.925 1.00 28.14 762 LEU A O 1
ATOM 6180 N N . PRO A 1 763 ? -21.662 20.016 17.667 1.00 28.48 763 PRO A N 1
ATOM 6181 C CA . PRO A 1 763 ? -22.161 19.836 19.029 1.00 28.48 763 PRO A CA 1
ATOM 6182 C C . PRO A 1 763 ? -22.064 21.130 19.852 1.00 28.48 763 PRO A C 1
ATOM 6184 O O . PRO A 1 763 ? -21.005 21.743 19.920 1.00 28.48 763 PRO A O 1
ATOM 6187 N N . GLU A 1 764 ? -23.155 21.504 20.524 1.00 30.58 764 GLU A N 1
ATOM 6188 C CA . GLU A 1 764 ? -23.302 22.796 21.223 1.00 30.58 764 GLU A CA 1
ATOM 6189 C C . GLU A 1 764 ? -23.001 22.741 22.742 1.00 30.58 764 GLU A C 1
ATOM 6191 O O . GLU A 1 764 ? -22.964 23.770 23.403 1.00 30.58 764 GLU A O 1
ATOM 6196 N N . LEU A 1 765 ? -22.745 21.562 23.332 1.00 27.98 765 LEU A N 1
ATOM 6197 C CA . LEU A 1 765 ? -22.442 21.434 24.778 1.00 27.98 765 LEU A CA 1
ATOM 6198 C C . LEU A 1 765 ? -21.216 20.581 25.128 1.00 27.98 765 LEU A C 1
ATOM 6200 O O . LEU A 1 765 ? -21.008 20.187 26.273 1.00 27.98 765 LEU A O 1
ATOM 6204 N N . THR A 1 766 ? -20.338 20.359 24.165 1.00 31.33 766 THR A N 1
ATOM 6205 C CA . THR A 1 766 ? -18.907 20.459 24.459 1.00 31.33 766 THR A CA 1
ATOM 6206 C C . THR A 1 766 ? -18.585 21.945 24.368 1.00 31.33 766 THR A C 1
ATOM 6208 O O . THR A 1 766 ? -19.074 22.583 23.440 1.00 31.33 766 THR A O 1
ATOM 6211 N N . HIS A 1 767 ? -17.769 22.522 25.258 1.00 39.69 767 HIS A N 1
ATOM 6212 C CA . HIS A 1 767 ? -17.047 23.742 24.884 1.00 39.69 767 HIS A CA 1
ATOM 6213 C C . HIS A 1 767 ? -16.151 23.355 23.702 1.00 39.69 767 HIS A C 1
ATOM 6215 O O . HIS A 1 767 ? -14.987 22.993 23.866 1.00 39.69 767 HIS A O 1
ATOM 6221 N N . VAL A 1 768 ? -16.725 23.331 22.499 1.00 40.72 768 VAL A N 1
ATOM 6222 C CA . VAL A 1 768 ? -15.972 23.287 21.265 1.00 40.72 768 VAL A CA 1
ATOM 6223 C C . VAL A 1 768 ? -15.394 24.682 21.216 1.00 40.72 768 VAL A C 1
ATOM 6225 O O . VAL A 1 768 ? -16.049 25.623 20.782 1.00 40.72 768 VAL A O 1
ATOM 6228 N N . ASN A 1 769 ? -14.208 24.825 21.802 1.00 49.84 769 ASN A N 1
ATOM 6229 C CA . ASN A 1 769 ? -13.356 25.984 21.638 1.00 49.84 769 ASN A CA 1
ATOM 6230 C C . ASN A 1 769 ? -13.081 26.082 20.140 1.00 49.84 769 ASN A C 1
ATOM 6232 O O . ASN A 1 769 ? -12.088 25.530 19.667 1.00 49.84 769 ASN A O 1
ATOM 6236 N N . ASN A 1 770 ? -14.018 26.664 19.387 1.00 61.59 770 ASN A N 1
ATOM 6237 C CA . ASN A 1 770 ? -13.837 26.931 17.980 1.00 61.59 770 ASN A CA 1
ATOM 6238 C C . ASN A 1 770 ? -12.695 27.950 17.924 1.00 61.59 770 ASN A C 1
ATOM 6240 O O . ASN A 1 770 ? -12.859 29.070 18.416 1.00 61.59 770 ASN A O 1
ATOM 6244 N N . PRO A 1 771 ? -11.516 27.568 17.407 1.00 70.19 771 PRO A N 1
ATOM 6245 C CA . PRO A 1 771 ? -10.361 28.453 17.413 1.00 70.19 771 PRO A CA 1
ATOM 6246 C C . PRO A 1 771 ? -10.652 29.782 16.709 1.00 70.19 771 PRO A C 1
ATOM 6248 O O . PRO A 1 771 ? -10.125 30.805 17.130 1.00 70.19 771 PRO A O 1
ATOM 6251 N N . GLU A 1 772 ? -11.537 29.772 15.705 1.00 71.75 772 GLU A N 1
ATOM 6252 C CA . GLU A 1 772 ? -11.966 30.962 14.960 1.00 71.75 772 GLU A CA 1
ATOM 6253 C C . GLU A 1 772 ? -12.831 31.901 15.815 1.00 71.75 772 GLU A C 1
ATOM 6255 O O . GLU A 1 772 ? -12.655 33.115 15.765 1.00 71.75 772 GLU A O 1
ATOM 6260 N N . SER A 1 773 ? -13.728 31.372 16.659 1.00 74.12 773 SER A N 1
ATOM 6261 C CA . SER A 1 773 ? -14.551 32.223 17.531 1.00 74.12 773 SER A CA 1
ATOM 6262 C C . SER A 1 773 ? -13.733 32.834 18.668 1.00 74.12 773 SER A C 1
ATOM 6264 O O . SER A 1 773 ? -13.918 34.003 18.989 1.00 74.12 773 SER A O 1
ATOM 6266 N N . LEU A 1 774 ? -12.803 32.067 19.251 1.00 81.06 774 LEU A N 1
ATOM 6267 C CA . LEU A 1 774 ? -11.908 32.540 20.316 1.00 81.06 774 LEU A CA 1
ATOM 6268 C C . LEU A 1 774 ? -10.905 33.585 19.818 1.00 81.06 774 LEU A C 1
ATOM 6270 O O . LEU A 1 774 ? -10.561 34.519 20.540 1.00 81.06 774 LEU A O 1
ATOM 6274 N N . GLU A 1 775 ? -10.428 33.423 18.587 1.00 81.94 775 GLU A N 1
ATOM 6275 C CA . GLU A 1 775 ? -9.589 34.411 17.918 1.00 81.94 775 GLU A CA 1
ATOM 6276 C C . GLU A 1 775 ? -10.360 35.714 17.682 1.00 81.94 775 GLU A C 1
ATOM 6278 O O . GLU A 1 775 ? -9.874 36.780 18.064 1.00 81.94 775 GLU A O 1
ATOM 6283 N N . LEU A 1 776 ? -11.578 35.631 17.138 1.00 80.25 776 LEU A N 1
ATOM 6284 C CA . LEU A 1 776 ? -12.407 36.809 16.889 1.00 80.25 776 LEU A CA 1
ATOM 6285 C C . LEU A 1 776 ? -12.781 37.532 18.194 1.00 80.25 776 LEU A C 1
ATOM 6287 O O . LEU A 1 776 ? -12.695 38.757 18.262 1.00 80.25 776 LEU A O 1
ATOM 6291 N N . GLU A 1 777 ? -13.123 36.784 19.248 1.00 82.56 777 GLU A N 1
ATOM 6292 C CA . GLU A 1 777 ? -13.380 37.321 20.589 1.00 82.56 777 GLU A CA 1
ATOM 6293 C C . GLU A 1 777 ? -12.150 38.053 21.147 1.00 82.56 777 GLU A C 1
ATOM 6295 O O . GLU A 1 777 ? -12.261 39.187 21.616 1.00 82.56 777 GLU A O 1
ATOM 6300 N N . HIS A 1 778 ? -10.959 37.450 21.044 1.00 86.69 778 HIS A N 1
ATOM 6301 C CA . HIS A 1 778 ? -9.716 38.072 21.504 1.00 86.69 778 HIS A CA 1
ATOM 6302 C C . HIS A 1 778 ? -9.389 39.354 20.733 1.00 86.69 778 HIS A C 1
ATOM 6304 O O . HIS A 1 778 ? -9.112 40.385 21.352 1.00 86.69 778 HIS A O 1
ATOM 6310 N N . ILE A 1 779 ? -9.477 39.327 19.401 1.00 84.38 779 ILE A N 1
ATOM 6311 C CA . ILE A 1 779 ? -9.204 40.500 18.559 1.00 84.38 779 ILE A CA 1
ATOM 6312 C C . ILE A 1 779 ? -10.182 41.633 18.868 1.00 84.38 779 ILE A C 1
ATOM 6314 O O . ILE A 1 779 ? -9.755 42.780 19.019 1.00 84.38 779 ILE A O 1
ATOM 6318 N N . ASN A 1 780 ? -11.469 41.312 19.020 1.00 83.19 780 ASN A N 1
ATOM 6319 C CA . ASN A 1 780 ? -12.500 42.288 19.370 1.00 83.19 780 ASN A CA 1
ATOM 6320 C C . ASN A 1 780 ? -12.320 42.832 20.794 1.00 83.19 780 ASN A C 1
ATOM 6322 O O . ASN A 1 780 ? -12.647 43.988 21.050 1.00 83.19 780 ASN A O 1
ATOM 6326 N N . SER A 1 781 ? -11.753 42.041 21.712 1.00 85.38 781 SER A N 1
ATOM 6327 C CA . SER A 1 781 ? -11.481 42.478 23.087 1.00 85.38 781 SER A CA 1
ATOM 6328 C C . SER A 1 781 ? -10.377 43.536 23.196 1.00 85.38 781 SER A C 1
ATOM 6330 O O . SER A 1 781 ? -10.295 44.228 24.210 1.00 85.38 781 SER A O 1
ATOM 6332 N N . GLY A 1 782 ? -9.490 43.634 22.196 1.00 79.88 782 GLY A N 1
ATOM 6333 C CA . GLY A 1 782 ? -8.358 44.568 22.187 1.00 79.88 782 GLY A CA 1
ATOM 6334 C C . GLY A 1 782 ? -7.278 44.301 23.247 1.00 79.88 782 GLY A C 1
ATOM 6335 O O . GLY A 1 782 ? -6.372 45.120 23.409 1.00 79.88 782 GLY A O 1
ATOM 6336 N N . LYS A 1 783 ? -7.350 43.179 23.976 1.00 84.69 783 LYS A N 1
ATOM 6337 C CA . LYS A 1 783 ? -6.387 42.806 25.024 1.00 84.69 783 LYS A CA 1
ATOM 6338 C C . LYS A 1 783 ? -5.055 42.322 24.424 1.00 84.69 783 LYS A C 1
ATOM 6340 O O . LYS A 1 783 ? -5.037 41.796 23.311 1.00 84.69 783 LYS A O 1
ATOM 6345 N N . PRO A 1 784 ? -3.925 42.448 25.148 1.00 85.94 784 PRO A N 1
ATOM 6346 C CA . PRO A 1 784 ? -2.643 41.932 24.675 1.00 85.94 784 PRO A CA 1
ATOM 6347 C C . PRO A 1 784 ? -2.669 40.405 24.526 1.00 85.94 784 PRO A C 1
ATOM 6349 O O . PRO A 1 784 ? -3.223 39.687 25.360 1.00 85.94 784 PRO A O 1
ATOM 6352 N N . THR A 1 785 ? -2.048 39.902 23.460 1.00 88.69 785 THR A N 1
ATOM 6353 C CA . THR A 1 785 ? -1.932 38.461 23.199 1.00 88.69 785 THR A CA 1
ATOM 6354 C C . THR A 1 785 ? -0.935 37.821 24.168 1.00 88.69 785 THR A C 1
ATOM 6356 O O . THR A 1 785 ? 0.256 38.115 24.116 1.00 88.69 785 THR A O 1
ATOM 6359 N N . THR A 1 786 ? -1.412 36.922 25.032 1.00 90.44 786 THR A N 1
ATOM 6360 C CA . THR A 1 786 ? -0.595 36.174 26.010 1.00 90.44 786 THR A CA 1
ATOM 6361 C C . THR A 1 786 ? -0.435 34.703 25.615 1.00 90.44 786 THR A C 1
ATOM 6363 O O . THR A 1 786 ? -1.171 34.199 24.758 1.00 90.44 786 THR A O 1
ATOM 6366 N N . SER A 1 787 ? 0.486 33.971 26.261 1.00 88.62 787 SER A N 1
ATOM 6367 C CA . SER A 1 787 ? 0.665 32.533 25.992 1.00 88.62 787 SER A CA 1
ATOM 6368 C C . SER A 1 787 ? -0.602 31.723 26.283 1.00 88.62 787 SER A C 1
ATOM 6370 O O . SER A 1 787 ? -0.931 30.800 25.543 1.00 88.62 787 SER A O 1
ATOM 6372 N N . SER A 1 788 ? -1.370 32.122 27.303 1.00 88.19 788 SER A N 1
ATOM 6373 C CA . SER A 1 788 ? -2.658 31.516 27.659 1.00 88.19 788 SER A CA 1
ATOM 6374 C C . SER A 1 788 ? -3.665 31.588 26.508 1.00 88.19 788 SER A C 1
ATOM 6376 O O . SER A 1 788 ? -4.343 30.606 26.212 1.00 88.19 788 SER A O 1
ATOM 6378 N N . ILE A 1 789 ? -3.723 32.724 25.809 1.00 88.00 789 ILE A N 1
ATOM 6379 C CA . ILE A 1 789 ? -4.641 32.939 24.682 1.00 88.00 789 ILE A CA 1
ATOM 6380 C C . ILE A 1 789 ? -4.210 32.096 23.479 1.00 88.00 789 ILE A C 1
ATOM 6382 O O . ILE A 1 789 ? -5.031 31.386 22.900 1.00 88.00 789 ILE A O 1
ATOM 6386 N N . ILE A 1 790 ? -2.911 32.085 23.163 1.00 87.81 790 ILE A N 1
ATOM 6387 C CA . ILE A 1 790 ? -2.363 31.240 22.091 1.00 87.81 790 ILE A CA 1
ATOM 6388 C C . ILE A 1 790 ? -2.621 29.756 22.384 1.00 87.81 790 ILE A C 1
ATOM 6390 O O . ILE A 1 790 ? -3.083 29.033 21.505 1.00 87.81 790 ILE A O 1
ATOM 6394 N N . ASN A 1 791 ? -2.391 29.303 23.618 1.00 88.62 791 ASN A N 1
ATOM 6395 C CA . ASN A 1 791 ? -2.626 27.914 24.021 1.00 88.62 791 ASN A CA 1
ATOM 6396 C C . ASN A 1 791 ? -4.107 27.528 23.952 1.00 88.62 791 ASN A C 1
ATOM 6398 O O . ASN A 1 791 ? -4.418 26.393 23.599 1.00 88.62 791 ASN A O 1
ATOM 6402 N N . LYS A 1 792 ? -5.026 28.456 24.257 1.00 83.75 792 LYS A N 1
ATOM 6403 C CA . LYS A 1 792 ? -6.472 28.231 24.094 1.00 83.75 792 LYS A CA 1
ATOM 6404 C C . LYS A 1 792 ? -6.854 28.054 22.625 1.00 83.75 792 LYS A C 1
ATOM 6406 O O . LYS A 1 792 ? -7.600 27.132 22.309 1.00 83.75 792 LYS A O 1
ATOM 6411 N N . ILE A 1 793 ? -6.320 28.894 21.738 1.00 84.06 793 ILE A N 1
ATOM 6412 C CA . ILE A 1 793 ? -6.622 28.861 20.298 1.00 84.06 793 ILE A CA 1
ATOM 6413 C C . ILE A 1 793 ? -5.976 27.635 19.628 1.00 84.06 793 ILE A C 1
ATOM 6415 O O . ILE A 1 793 ? -6.605 26.961 18.814 1.00 84.06 793 ILE A O 1
ATOM 6419 N N . LEU A 1 794 ? -4.749 27.277 20.017 1.00 83.56 794 LEU A N 1
ATOM 6420 C CA . LEU A 1 794 ? -3.995 26.155 19.441 1.00 83.56 794 LEU A CA 1
ATOM 6421 C C . LEU A 1 794 ? -4.154 24.826 20.193 1.00 83.56 794 LEU A C 1
ATOM 6423 O O . LEU A 1 794 ? -3.473 23.850 19.861 1.00 83.56 794 LEU A O 1
ATOM 6427 N N . LEU A 1 795 ? -5.081 24.743 21.153 1.00 76.19 795 LEU A N 1
ATOM 6428 C CA . LEU A 1 795 ? -5.298 23.564 22.001 1.00 76.19 795 LEU A CA 1
ATOM 6429 C C . LEU A 1 795 ? -5.462 22.275 21.174 1.00 76.19 795 LEU A C 1
ATOM 6431 O O . LEU A 1 795 ? -4.868 21.235 21.468 1.00 76.19 795 LEU A O 1
ATOM 6435 N N . ASN A 1 796 ? -6.203 22.362 20.066 1.00 63.94 796 ASN A N 1
ATOM 6436 C CA . ASN A 1 796 ? -6.497 21.224 19.192 1.00 63.94 796 ASN A CA 1
ATOM 6437 C C . ASN A 1 796 ? -5.298 20.772 18.337 1.00 63.94 796 ASN A C 1
ATOM 6439 O O . ASN A 1 796 ? -5.296 19.648 17.823 1.00 63.94 796 ASN A O 1
ATOM 6443 N N . GLN A 1 797 ? -4.256 21.599 18.237 1.00 68.75 797 GLN A N 1
ATOM 6444 C CA . GLN A 1 797 ? -3.058 21.371 17.422 1.00 68.75 797 GLN A CA 1
ATOM 6445 C C . GLN A 1 797 ? -1.878 20.799 18.221 1.00 68.75 797 GLN A C 1
ATOM 6447 O O . GLN A 1 797 ? -0.826 20.522 17.649 1.00 68.75 797 GLN A O 1
ATOM 6452 N N . ASN A 1 798 ? -2.060 20.571 19.530 1.00 71.81 798 ASN A N 1
ATOM 6453 C CA . ASN A 1 798 ? -1.022 20.064 20.436 1.00 71.81 798 ASN A CA 1
ATOM 6454 C C . ASN A 1 798 ? 0.254 20.937 20.423 1.00 71.81 798 ASN A C 1
ATOM 6456 O O . ASN A 1 798 ? 1.381 20.432 20.454 1.00 71.81 798 ASN A O 1
ATOM 6460 N N . LEU A 1 799 ? 0.053 22.254 20.320 1.00 79.31 799 LEU A N 1
ATOM 6461 C CA . LEU A 1 799 ? 1.075 23.289 20.434 1.00 79.31 799 LEU A CA 1
ATOM 6462 C C . LEU A 1 799 ? 0.862 24.012 21.762 1.00 79.31 799 LEU A C 1
ATOM 6464 O O . LEU A 1 799 ? -0.238 24.482 22.036 1.00 79.31 799 LEU A O 1
ATOM 6468 N N . LEU A 1 800 ? 1.908 24.073 22.583 1.00 83.00 800 LEU A N 1
ATOM 6469 C CA . LEU A 1 800 ? 1.893 24.754 23.873 1.00 83.00 800 LEU A CA 1
ATOM 6470 C C . LEU A 1 800 ? 3.107 25.676 23.965 1.00 83.00 800 LEU A C 1
ATOM 6472 O O . LEU A 1 800 ? 4.220 25.274 23.624 1.00 83.00 800 LEU A O 1
ATOM 6476 N N . VAL A 1 801 ? 2.889 26.894 24.448 1.00 89.88 801 VAL A N 1
ATOM 6477 C CA . VAL A 1 801 ? 3.926 27.897 24.700 1.00 89.88 801 VAL A CA 1
ATOM 6478 C C . VAL A 1 801 ? 3.779 28.446 26.118 1.00 89.88 801 VAL A C 1
ATOM 6480 O O . VAL A 1 801 ? 2.669 28.615 26.614 1.00 89.88 801 VAL A O 1
ATOM 6483 N N . THR A 1 802 ? 4.894 28.693 26.799 1.00 91.25 802 THR A N 1
ATOM 6484 C CA . THR A 1 802 ? 4.922 29.385 28.098 1.00 91.25 802 THR A CA 1
ATOM 6485 C C . THR A 1 802 ? 5.153 30.880 27.885 1.00 91.25 802 THR A C 1
ATOM 6487 O O . THR A 1 802 ? 5.733 31.261 26.869 1.00 91.25 802 THR A O 1
ATOM 6490 N N . ASP A 1 803 ? 4.763 31.738 28.834 1.00 87.94 803 ASP A N 1
ATOM 6491 C CA . ASP A 1 803 ? 4.999 33.190 28.717 1.00 87.94 803 ASP A CA 1
ATOM 6492 C C . ASP A 1 803 ? 6.485 33.509 28.502 1.00 87.94 803 ASP A C 1
ATOM 6494 O O . ASP A 1 803 ? 6.832 34.227 27.569 1.00 87.94 803 ASP A O 1
ATOM 6498 N N . SER A 1 804 ? 7.377 32.855 29.256 1.00 88.38 804 SER A N 1
ATOM 6499 C CA . SER A 1 804 ? 8.829 32.996 29.077 1.00 88.38 804 SER A CA 1
ATOM 6500 C C . SER A 1 804 ? 9.283 32.645 27.653 1.00 88.38 804 SER A C 1
ATOM 6502 O O . SER A 1 804 ? 10.073 33.375 27.057 1.00 88.38 804 SER A O 1
ATOM 6504 N N . LYS A 1 805 ? 8.759 31.563 27.059 1.00 89.94 805 LYS A N 1
ATOM 6505 C CA . LYS A 1 805 ? 9.136 31.157 25.697 1.00 89.94 805 LYS A CA 1
ATOM 6506 C C . LYS A 1 805 ? 8.543 32.080 24.631 1.00 89.94 805 LYS A C 1
ATOM 6508 O O . LYS A 1 805 ? 9.199 32.332 23.620 1.00 89.94 805 LYS A O 1
ATOM 6513 N N . LEU A 1 806 ? 7.334 32.596 24.855 1.00 90.62 806 LEU A N 1
ATOM 6514 C CA . LEU A 1 806 ? 6.709 33.587 23.983 1.00 90.62 806 LEU A CA 1
ATOM 6515 C C . LEU A 1 806 ? 7.513 34.894 23.987 1.00 90.62 806 LEU A C 1
ATOM 6517 O O . LEU A 1 806 ? 7.832 35.405 22.919 1.00 90.62 806 LEU A O 1
ATOM 6521 N N . GLU A 1 807 ? 7.934 35.383 25.153 1.00 90.56 807 GLU A N 1
ATOM 6522 C CA . GLU A 1 807 ? 8.808 36.558 25.257 1.00 90.56 807 GLU A CA 1
ATOM 6523 C C . GLU A 1 807 ? 10.137 36.367 24.517 1.00 90.56 807 GLU A C 1
ATOM 6525 O O . GLU A 1 807 ? 10.626 37.287 23.861 1.00 90.56 807 GLU A O 1
ATOM 6530 N N . GLU A 1 808 ? 10.733 35.171 24.580 1.00 91.75 808 GLU A N 1
ATOM 6531 C CA . GLU A 1 808 ? 11.933 34.867 23.798 1.00 91.75 808 GLU A CA 1
ATOM 6532 C C . GLU A 1 808 ? 11.687 34.891 22.287 1.00 91.75 808 GLU A C 1
ATOM 6534 O O . GLU A 1 808 ? 12.553 35.358 21.544 1.00 91.75 808 GLU A O 1
ATOM 6539 N N . LEU A 1 809 ? 10.536 34.388 21.829 1.00 90.75 809 LEU A N 1
ATOM 6540 C CA . LEU A 1 809 ? 10.155 34.406 20.415 1.00 90.75 809 LEU A CA 1
ATOM 6541 C C . LEU A 1 809 ? 9.925 35.832 19.911 1.00 90.75 809 LEU A C 1
ATOM 6543 O O . LEU A 1 809 ? 10.369 36.172 18.817 1.00 90.75 809 LEU A O 1
ATOM 6547 N N . LEU A 1 810 ? 9.300 36.684 20.723 1.00 90.50 810 LEU A N 1
ATOM 6548 C CA . LEU A 1 810 ? 9.027 38.080 20.372 1.00 90.50 810 LEU A CA 1
ATOM 6549 C C . LEU A 1 810 ? 10.295 38.951 20.313 1.00 90.50 810 LEU A C 1
ATOM 6551 O O . LEU A 1 810 ? 10.279 40.012 19.693 1.00 90.50 810 LEU A O 1
ATOM 6555 N N . LYS A 1 811 ? 11.418 38.497 20.892 1.00 91.88 811 LYS A N 1
ATOM 6556 C CA . LYS A 1 811 ? 12.734 39.155 20.756 1.00 91.88 811 LYS A CA 1
ATOM 6557 C C . LYS A 1 811 ? 13.401 38.910 19.397 1.00 91.88 811 LYS A C 1
ATOM 6559 O O . LYS A 1 811 ? 14.401 39.565 19.091 1.00 91.88 811 LYS A O 1
ATOM 6564 N N . VAL A 1 812 ? 12.896 37.977 18.585 1.00 91.62 812 VAL A N 1
ATOM 6565 C CA . VAL A 1 812 ? 13.442 37.702 17.249 1.00 91.62 812 VAL A CA 1
ATOM 6566 C C . VAL A 1 812 ? 13.170 38.902 16.341 1.00 91.62 812 VAL A C 1
ATOM 6568 O O . VAL A 1 812 ? 12.024 39.226 16.042 1.00 91.62 812 VAL A O 1
ATOM 6571 N N . LYS A 1 813 ? 14.232 39.574 15.884 1.00 89.75 813 LYS A N 1
ATOM 6572 C CA . LYS A 1 813 ? 14.112 40.741 15.001 1.00 89.75 813 LYS A CA 1
ATOM 6573 C C . LYS A 1 813 ? 13.762 40.313 13.575 1.00 89.75 813 LYS A C 1
ATOM 6575 O O . LYS A 1 813 ? 14.460 39.492 12.981 1.00 89.75 813 LYS A O 1
ATOM 6580 N N . GLY A 1 814 ? 12.705 40.905 13.025 1.00 91.62 814 GLY A N 1
ATOM 6581 C CA . GLY A 1 814 ? 12.360 40.790 11.610 1.00 91.62 814 GLY A CA 1
ATOM 6582 C C . GLY A 1 814 ? 13.227 41.712 10.757 1.00 91.62 814 GLY A C 1
ATOM 6583 O O . GLY A 1 814 ? 13.512 42.840 11.157 1.00 91.62 814 GLY A O 1
ATOM 6584 N N . VAL A 1 815 ? 13.644 41.238 9.584 1.00 94.44 815 VAL A N 1
ATOM 6585 C CA . VAL A 1 815 ? 14.404 42.033 8.607 1.00 94.44 815 VAL A CA 1
ATOM 6586 C C . VAL A 1 815 ? 13.518 42.326 7.402 1.00 94.44 815 VAL A C 1
ATOM 6588 O O . VAL A 1 815 ? 12.998 41.390 6.794 1.00 94.44 815 VAL A O 1
ATOM 6591 N N . GLU A 1 816 ? 13.345 43.609 7.081 1.00 94.69 816 GLU A N 1
ATOM 6592 C CA . GLU A 1 816 ? 12.529 44.101 5.964 1.00 94.69 816 GLU A CA 1
ATOM 6593 C C . GLU A 1 816 ? 13.329 44.161 4.653 1.00 94.69 816 GLU A C 1
ATOM 6595 O O . GLU A 1 816 ? 14.499 44.542 4.629 1.00 94.69 816 GLU A O 1
ATOM 6600 N N . PHE A 1 817 ? 12.672 43.794 3.556 1.00 94.00 817 PHE A N 1
ATOM 6601 C CA . PHE A 1 817 ? 13.184 43.809 2.195 1.00 94.00 817 PHE A CA 1
ATOM 6602 C C . PHE A 1 817 ? 12.174 44.473 1.261 1.00 94.00 817 PHE A C 1
ATOM 6604 O O . PHE A 1 817 ? 11.009 44.069 1.213 1.00 94.00 817 PHE A O 1
ATOM 6611 N N . ASP A 1 818 ? 12.647 45.405 0.439 1.00 91.81 818 ASP A N 1
ATOM 6612 C CA . ASP A 1 818 ? 11.909 45.834 -0.747 1.00 91.81 818 ASP A CA 1
ATOM 6613 C C . ASP A 1 818 ? 11.927 44.721 -1.802 1.00 91.81 818 ASP A C 1
ATOM 6615 O O . ASP A 1 818 ? 12.946 44.041 -2.003 1.00 91.81 818 ASP A O 1
ATOM 6619 N N . LEU A 1 819 ? 10.801 44.526 -2.489 1.00 91.75 819 LEU A N 1
ATOM 6620 C CA . LEU A 1 819 ? 10.695 43.559 -3.573 1.00 91.75 819 LEU A CA 1
ATOM 6621 C C . LEU A 1 819 ? 10.624 44.259 -4.943 1.00 91.75 819 LEU A C 1
ATOM 6623 O O . LEU A 1 819 ? 9.996 45.305 -5.078 1.00 91.75 819 LEU A O 1
ATOM 6627 N N . PRO A 1 820 ? 11.221 43.669 -5.996 1.00 88.44 820 PRO A N 1
ATOM 6628 C CA . PRO A 1 820 ? 12.082 42.490 -5.967 1.00 88.44 820 PRO A CA 1
ATOM 6629 C C . PRO A 1 820 ? 13.441 42.793 -5.316 1.00 88.44 820 PRO A C 1
ATOM 6631 O O . PRO A 1 820 ? 13.992 43.880 -5.471 1.00 88.44 820 PRO A O 1
ATOM 6634 N N . ILE A 1 821 ? 14.022 41.794 -4.646 1.00 88.31 821 ILE A N 1
ATOM 6635 C CA . ILE A 1 821 ? 15.323 41.920 -3.974 1.00 88.31 821 ILE A CA 1
ATOM 6636 C C . ILE A 1 821 ? 16.425 42.087 -5.029 1.00 88.31 821 ILE A C 1
ATOM 6638 O O . ILE A 1 821 ? 16.881 41.118 -5.645 1.00 88.31 821 ILE A O 1
ATOM 6642 N N . SER A 1 822 ? 16.837 43.330 -5.266 1.00 80.81 822 SER A N 1
ATOM 6643 C CA . SER A 1 822 ? 17.676 43.702 -6.409 1.00 80.81 822 SER A CA 1
ATOM 6644 C C . SER A 1 822 ? 19.155 43.875 -6.049 1.00 80.81 822 SER A C 1
ATOM 6646 O O . SER A 1 822 ? 20.013 43.402 -6.802 1.00 80.81 822 SER A O 1
ATOM 6648 N N . THR A 1 823 ? 19.471 44.469 -4.892 1.00 87.56 823 THR A N 1
ATOM 6649 C CA . THR A 1 823 ? 20.852 44.811 -4.506 1.00 87.56 823 THR A CA 1
ATOM 6650 C C . THR A 1 823 ? 21.667 43.582 -4.065 1.00 87.56 823 THR A C 1
ATOM 6652 O O . THR A 1 823 ? 21.129 42.693 -3.397 1.00 87.56 823 THR A O 1
ATOM 6655 N N . PRO A 1 824 ? 22.976 43.501 -4.391 1.00 85.12 824 PRO A N 1
ATOM 6656 C CA . PRO A 1 824 ? 23.832 42.377 -3.990 1.00 85.12 824 PRO A CA 1
ATOM 6657 C C . PRO A 1 824 ? 23.851 42.141 -2.474 1.00 85.12 824 PRO A C 1
ATOM 6659 O O . PRO A 1 824 ? 23.690 41.006 -2.030 1.00 85.12 824 PRO A O 1
ATOM 6662 N N . LYS A 1 825 ? 23.930 43.225 -1.690 1.00 88.25 825 LYS A N 1
ATOM 6663 C CA . LYS A 1 825 ? 23.897 43.190 -0.220 1.00 88.25 825 LYS A CA 1
ATOM 6664 C C . LYS A 1 825 ? 22.592 42.582 0.313 1.00 88.25 825 LYS A C 1
ATOM 6666 O O . LYS A 1 825 ? 22.631 41.714 1.181 1.00 88.25 825 LYS A O 1
ATOM 6671 N N . ASN A 1 826 ? 21.439 42.956 -0.251 1.00 88.00 826 ASN A N 1
ATOM 6672 C CA . ASN A 1 826 ? 20.151 42.397 0.175 1.00 88.00 826 ASN A CA 1
ATOM 6673 C C . ASN A 1 826 ? 19.956 40.950 -0.304 1.00 88.00 826 ASN A C 1
ATOM 6675 O O . ASN A 1 826 ? 19.311 40.170 0.390 1.00 88.00 826 ASN A O 1
ATOM 6679 N N . LYS A 1 827 ? 20.529 40.548 -1.448 1.00 87.81 827 LYS A N 1
ATOM 6680 C CA . LYS A 1 827 ? 20.506 39.146 -1.915 1.00 87.81 827 LYS A CA 1
ATOM 6681 C C . LYS A 1 827 ? 21.330 38.218 -1.021 1.00 87.81 827 LYS A C 1
ATOM 6683 O O . LYS A 1 827 ? 20.928 37.070 -0.795 1.00 87.81 827 LYS A O 1
ATOM 6688 N N . GLU A 1 828 ? 22.466 38.702 -0.524 1.00 89.81 828 GLU A N 1
ATOM 6689 C CA . GLU A 1 828 ? 23.301 37.979 0.436 1.00 89.81 828 GLU A CA 1
ATOM 6690 C C . GLU A 1 828 ? 22.580 37.831 1.780 1.00 89.81 828 GLU A C 1
ATOM 6692 O O . GLU A 1 828 ? 22.361 36.702 2.225 1.00 89.81 828 GLU A O 1
ATOM 6697 N N . LEU A 1 829 ? 22.078 38.940 2.335 1.00 90.88 829 LEU A N 1
ATOM 6698 C CA . LEU A 1 829 ? 21.305 38.949 3.581 1.00 90.88 829 LEU A CA 1
ATOM 6699 C C . LEU A 1 829 ? 20.042 38.074 3.487 1.00 90.88 829 LEU A C 1
ATOM 6701 O O . LEU A 1 829 ? 19.751 37.274 4.375 1.00 90.88 829 LEU A O 1
ATOM 6705 N N . PHE A 1 830 ? 19.318 38.133 2.366 1.00 92.06 830 PHE A N 1
ATOM 6706 C CA . PHE A 1 830 ? 18.176 37.253 2.110 1.00 92.06 830 PHE A CA 1
ATOM 6707 C C . PHE A 1 830 ? 18.573 35.771 2.118 1.00 92.06 830 PHE A C 1
ATOM 6709 O O . PHE A 1 830 ? 17.838 34.928 2.636 1.00 92.06 830 PHE A O 1
ATOM 6716 N N . SER A 1 831 ? 19.733 35.428 1.552 1.00 88.81 831 SER A N 1
ATOM 6717 C CA . SER A 1 831 ? 20.228 34.047 1.521 1.00 88.81 831 SER A CA 1
ATOM 6718 C C . SER A 1 831 ? 20.705 33.567 2.897 1.00 88.81 831 SER A C 1
ATOM 6720 O O . SER A 1 831 ? 20.573 32.379 3.197 1.00 88.81 831 SER A O 1
ATOM 6722 N N . GLU A 1 832 ? 21.197 34.469 3.748 1.00 89.38 832 GLU A N 1
ATOM 6723 C CA . GLU A 1 832 ? 21.533 34.192 5.150 1.00 89.38 832 GLU A CA 1
ATOM 6724 C C . GLU A 1 832 ? 20.285 33.909 6.006 1.00 89.38 832 GLU A C 1
ATOM 6726 O O . GLU A 1 832 ? 20.296 33.010 6.860 1.00 89.38 832 GLU A O 1
ATOM 6731 N N . LEU A 1 833 ? 19.191 34.634 5.748 1.00 89.00 833 LEU A N 1
ATOM 6732 C CA . LEU A 1 833 ? 17.935 34.498 6.489 1.00 89.00 833 LEU A CA 1
ATOM 6733 C C . LEU A 1 833 ? 17.062 33.334 6.002 1.00 89.00 833 LEU A C 1
ATOM 6735 O O . LEU A 1 833 ? 16.465 32.627 6.811 1.00 89.00 833 LEU A O 1
ATOM 6739 N N . SER A 1 834 ? 16.992 33.101 4.689 1.00 87.75 834 SER A N 1
ATOM 6740 C CA . SER A 1 834 ? 16.105 32.084 4.098 1.00 87.75 834 SER A CA 1
ATOM 6741 C C . SER A 1 834 ? 16.799 30.745 3.813 1.00 87.75 834 SER A C 1
ATOM 6743 O O . SER A 1 834 ? 16.142 29.697 3.829 1.00 87.75 834 SER A O 1
ATOM 6745 N N . GLY A 1 835 ? 18.119 30.766 3.590 1.00 85.25 835 GLY A N 1
ATOM 6746 C CA . GLY A 1 835 ? 18.955 29.634 3.184 1.00 85.25 835 GLY A CA 1
ATOM 6747 C C . GLY A 1 835 ? 19.466 29.739 1.737 1.00 85.25 835 GLY A C 1
ATOM 6748 O O . GLY A 1 835 ? 18.814 30.303 0.855 1.00 85.25 835 GLY A O 1
ATOM 6749 N N . LYS A 1 836 ? 20.643 29.146 1.472 1.00 77.00 836 LYS A N 1
ATOM 6750 C CA . LYS A 1 836 ? 21.333 29.188 0.160 1.00 77.00 836 LYS A CA 1
ATOM 6751 C C . LYS A 1 836 ? 20.714 28.271 -0.909 1.00 77.00 836 LYS A C 1
ATOM 6753 O O . LYS A 1 836 ? 21.063 28.370 -2.080 1.00 77.00 836 LYS A O 1
ATOM 6758 N N . SER A 1 837 ? 19.834 27.341 -0.528 1.00 74.81 837 SER A N 1
ATOM 6759 C CA . SER A 1 837 ? 19.213 26.380 -1.450 1.00 74.81 837 SER A CA 1
ATOM 6760 C C . SER A 1 837 ? 17.808 25.989 -1.001 1.00 74.81 837 SER A C 1
ATOM 6762 O O . SER A 1 837 ? 17.540 25.872 0.193 1.00 74.81 837 SER A O 1
ATOM 6764 N N . LYS A 1 838 ? 16.937 25.664 -1.967 1.00 65.50 838 LYS A N 1
ATOM 6765 C CA . LYS A 1 838 ? 15.577 25.137 -1.746 1.00 65.50 838 LYS A CA 1
ATOM 6766 C C . LYS A 1 838 ? 15.507 23.843 -0.915 1.00 65.50 838 LYS A C 1
ATOM 6768 O O . LYS A 1 838 ? 14.427 23.487 -0.454 1.00 65.50 838 LYS A O 1
ATOM 6773 N N . TYR A 1 839 ? 16.630 23.142 -0.727 1.00 68.88 839 TYR A N 1
ATOM 6774 C CA . TYR A 1 839 ? 16.724 21.922 0.094 1.00 68.88 839 TYR A CA 1
ATOM 6775 C C . TYR A 1 839 ? 17.483 22.119 1.420 1.00 68.88 839 TYR A C 1
ATOM 6777 O O . TYR A 1 839 ? 17.589 21.178 2.199 1.00 68.88 839 TYR A O 1
ATOM 6785 N N . LYS A 1 840 ? 18.029 23.318 1.669 1.00 64.94 840 LYS A N 1
ATOM 6786 C CA . LYS A 1 840 ? 18.784 23.690 2.880 1.00 64.94 840 LYS A CA 1
ATOM 6787 C C . LYS A 1 840 ? 18.326 25.078 3.357 1.00 64.94 840 LYS A C 1
ATOM 6789 O O . LYS A 1 840 ? 19.088 26.041 3.292 1.00 64.94 840 LYS A O 1
ATOM 6794 N N . GLY A 1 841 ? 17.045 25.183 3.711 1.00 69.00 841 GLY A N 1
ATOM 6795 C CA . GLY A 1 841 ? 16.414 26.410 4.210 1.00 69.00 841 GLY A CA 1
ATOM 6796 C C . GLY A 1 841 ? 16.284 26.418 5.732 1.00 69.00 841 GLY A C 1
ATOM 6797 O O . GLY A 1 841 ? 16.352 25.360 6.353 1.00 69.00 841 GLY A O 1
ATOM 6798 N N . PHE A 1 842 ? 16.080 27.599 6.312 1.00 87.00 842 PHE A N 1
ATOM 6799 C CA . PHE A 1 842 ? 15.793 27.761 7.743 1.00 87.00 842 PHE A CA 1
ATOM 6800 C C . PHE A 1 842 ? 14.285 27.813 8.006 1.00 87.00 842 PHE A C 1
ATOM 6802 O O . PHE A 1 842 ? 13.504 28.124 7.100 1.00 87.00 842 PHE A O 1
ATOM 6809 N N . SER A 1 843 ? 13.880 27.522 9.243 1.00 89.50 843 SER A N 1
ATOM 6810 C CA . SER A 1 843 ? 12.511 27.733 9.708 1.00 89.50 843 SER A CA 1
ATOM 6811 C C . SER A 1 843 ? 12.284 29.181 10.135 1.00 89.50 843 SER A C 1
ATOM 6813 O O . SER A 1 843 ? 13.188 29.826 10.669 1.00 89.50 843 SER A O 1
ATOM 6815 N N . GLY A 1 844 ? 11.065 29.679 9.953 1.00 92.06 844 GLY A N 1
ATOM 6816 C CA . GLY A 1 844 ? 10.688 30.992 10.460 1.00 92.06 844 GLY A CA 1
ATOM 6817 C C . GLY A 1 844 ? 9.372 31.515 9.905 1.00 92.06 844 GLY A C 1
ATOM 6818 O O . GLY A 1 844 ? 8.625 30.780 9.252 1.00 92.06 844 GLY A O 1
ATOM 6819 N N . VAL A 1 845 ? 9.117 32.792 10.175 1.00 94.00 845 VAL A N 1
ATOM 6820 C CA . VAL A 1 845 ? 7.902 33.522 9.788 1.00 94.00 845 VAL A CA 1
ATOM 6821 C C . VAL A 1 845 ? 8.254 34.568 8.736 1.00 94.00 845 VAL A C 1
ATOM 6823 O O . VAL A 1 845 ? 9.336 35.155 8.768 1.00 94.00 845 VAL A O 1
ATOM 6826 N N . TYR A 1 846 ? 7.356 34.796 7.786 1.00 94.19 846 TYR A N 1
ATOM 6827 C CA . TYR A 1 846 ? 7.471 35.847 6.786 1.00 94.19 846 TYR A CA 1
ATOM 6828 C C . TYR A 1 846 ? 6.181 36.666 6.713 1.00 94.19 846 TYR A C 1
ATOM 6830 O O . TYR A 1 846 ? 5.089 36.131 6.906 1.00 94.19 846 TYR A O 1
ATOM 6838 N N . ILE A 1 847 ? 6.307 37.960 6.421 1.00 94.44 847 ILE A N 1
ATOM 6839 C CA . ILE A 1 847 ? 5.184 38.892 6.291 1.00 94.44 847 ILE A CA 1
ATOM 6840 C C . ILE A 1 847 ? 5.328 39.666 4.986 1.00 94.44 847 ILE A C 1
ATOM 6842 O O . ILE A 1 847 ? 6.333 40.342 4.788 1.00 94.44 847 ILE A O 1
ATOM 6846 N N . PHE A 1 848 ? 4.320 39.606 4.122 1.00 93.81 848 PHE A N 1
ATOM 6847 C CA . PHE A 1 848 ? 4.192 40.501 2.978 1.00 93.81 848 PHE A CA 1
ATOM 6848 C C . PHE A 1 848 ? 3.358 41.719 3.365 1.00 93.81 848 PHE A C 1
ATOM 6850 O O . PHE A 1 848 ? 2.270 41.565 3.916 1.00 93.81 848 PHE A O 1
ATOM 6857 N N . ILE A 1 849 ? 3.853 42.916 3.063 1.00 93.19 849 ILE A N 1
ATOM 6858 C CA . ILE A 1 849 ? 3.163 44.183 3.318 1.00 93.19 849 ILE A CA 1
ATOM 6859 C C . ILE A 1 849 ? 2.888 44.843 1.979 1.00 93.19 849 ILE A C 1
ATOM 6861 O O . ILE A 1 849 ? 3.823 45.149 1.246 1.00 93.19 849 ILE A O 1
ATOM 6865 N N . HIS A 1 850 ? 1.621 45.057 1.652 1.00 92.81 850 HIS A N 1
ATOM 6866 C CA . HIS A 1 850 ? 1.248 45.784 0.449 1.00 92.81 850 HIS A CA 1
ATOM 6867 C C . HIS A 1 850 ? 1.605 47.268 0.601 1.00 92.81 850 HIS A C 1
ATOM 6869 O O . HIS A 1 850 ? 1.159 47.909 1.552 1.00 92.81 850 HIS A O 1
ATOM 6875 N N . VAL A 1 851 ? 2.405 47.814 -0.316 1.00 91.56 851 VAL A N 1
ATOM 6876 C CA . VAL A 1 851 ? 2.999 49.158 -0.190 1.00 91.56 851 VAL A CA 1
ATOM 6877 C C . VAL A 1 851 ? 1.925 50.244 -0.149 1.00 91.56 851 VAL A C 1
ATOM 6879 O O . VAL A 1 851 ? 2.011 51.152 0.671 1.00 91.56 851 VAL A O 1
ATOM 6882 N N . ASN A 1 852 ? 0.891 50.125 -0.987 1.00 87.81 852 ASN A N 1
ATOM 6883 C CA . ASN A 1 852 ? -0.110 51.183 -1.147 1.00 87.81 852 ASN A CA 1
ATOM 6884 C C . ASN A 1 852 ? -1.199 51.158 -0.069 1.00 87.81 852 ASN A C 1
ATOM 6886 O O . ASN A 1 852 ? -1.728 52.199 0.297 1.00 87.81 852 ASN A O 1
ATOM 6890 N N . THR A 1 853 ? -1.560 49.973 0.427 1.00 87.56 853 THR A N 1
ATOM 6891 C CA . THR A 1 853 ? -2.678 49.820 1.378 1.00 87.56 853 THR A CA 1
ATOM 6892 C C . THR A 1 853 ? -2.223 49.491 2.797 1.00 87.56 853 THR A C 1
ATOM 6894 O O . THR A 1 853 ? -3.043 49.447 3.706 1.00 87.56 853 THR A O 1
ATOM 6897 N N . GLY A 1 854 ? -0.938 49.185 3.004 1.00 87.62 854 GLY A N 1
ATOM 6898 C CA . GLY A 1 854 ? -0.396 48.740 4.292 1.00 87.62 854 GLY A CA 1
ATOM 6899 C C . GLY A 1 854 ? -0.846 47.338 4.724 1.00 87.62 854 GLY A C 1
ATOM 6900 O O . GLY A 1 854 ? -0.503 46.892 5.816 1.00 87.62 854 GLY A O 1
ATOM 6901 N N . HIS A 1 855 ? -1.601 46.627 3.883 1.00 88.12 855 HIS A N 1
ATOM 6902 C CA . HIS A 1 855 ? -2.174 45.319 4.194 1.00 88.12 855 HIS A CA 1
ATOM 6903 C C . HIS A 1 855 ? -1.094 44.261 4.446 1.00 88.12 855 HIS A C 1
ATOM 6905 O O . HIS A 1 855 ? -0.216 44.066 3.603 1.00 88.12 855 HIS A O 1
ATOM 6911 N N . LYS A 1 856 ? -1.185 43.548 5.578 1.00 90.25 856 LYS A N 1
ATOM 6912 C CA . LYS A 1 856 ? -0.183 42.562 6.009 1.00 90.25 856 LYS A CA 1
ATOM 6913 C C . LYS A 1 856 ? -0.680 41.121 5.855 1.00 90.25 856 LYS A C 1
ATOM 6915 O O . LYS A 1 856 ? -1.751 40.765 6.344 1.00 90.25 856 LYS A O 1
ATOM 6920 N N . TYR A 1 857 ? 0.143 40.278 5.238 1.00 90.56 857 TYR A N 1
ATOM 6921 C CA . TYR A 1 857 ? -0.106 38.852 5.010 1.00 90.56 857 TYR A CA 1
ATOM 6922 C C . TYR A 1 857 ? 1.029 38.037 5.622 1.00 90.56 857 TYR A C 1
ATOM 6924 O O . TYR A 1 857 ? 2.175 38.169 5.198 1.00 90.56 857 TYR A O 1
ATOM 6932 N N . VAL A 1 858 ? 0.732 37.209 6.621 1.00 91.06 858 VAL A N 1
ATOM 6933 C CA . VAL A 1 858 ? 1.742 36.454 7.378 1.00 91.06 858 VAL A CA 1
ATOM 6934 C C . VAL A 1 858 ? 1.667 34.968 7.047 1.00 91.06 858 VAL A C 1
ATOM 6936 O O . VAL A 1 858 ? 0.602 34.447 6.731 1.00 91.06 858 VAL A O 1
ATOM 6939 N N . GLY A 1 859 ? 2.806 34.284 7.106 1.00 89.75 859 GLY A N 1
ATOM 6940 C CA . GLY A 1 859 ? 2.862 32.828 7.082 1.00 89.75 859 GLY A CA 1
ATOM 6941 C C . GLY A 1 859 ? 4.163 32.297 7.672 1.00 89.75 859 GLY A C 1
ATOM 6942 O O . GLY A 1 859 ? 5.144 33.032 7.796 1.00 89.75 859 GLY A O 1
ATOM 6943 N N . SER A 1 860 ? 4.203 31.009 8.006 1.00 90.44 860 SER A N 1
ATOM 6944 C CA . SER A 1 860 ? 5.433 30.329 8.427 1.00 90.44 860 SER A CA 1
ATOM 6945 C C . SER A 1 860 ? 5.865 29.222 7.466 1.00 90.44 860 SER A C 1
ATOM 6947 O O . SER A 1 860 ? 5.132 28.762 6.584 1.00 90.44 860 SER A O 1
ATOM 6949 N N . SER A 1 861 ? 7.123 28.801 7.590 1.00 89.25 861 SER A N 1
ATOM 6950 C CA . SER A 1 861 ? 7.655 27.658 6.853 1.00 89.25 861 SER A CA 1
ATOM 6951 C C . SER A 1 861 ? 8.791 27.000 7.625 1.00 89.25 861 SER A C 1
ATOM 6953 O O . SER A 1 861 ? 9.613 27.682 8.232 1.00 89.25 861 SER A O 1
ATOM 6955 N N . ASN A 1 862 ? 8.900 25.673 7.524 1.00 86.94 862 ASN A N 1
ATOM 6956 C CA . ASN A 1 862 ? 10.090 24.930 7.948 1.00 86.94 862 ASN A CA 1
ATOM 6957 C C . ASN A 1 862 ? 11.265 25.074 6.958 1.00 86.94 862 ASN A C 1
ATOM 6959 O O . ASN A 1 862 ? 12.401 24.756 7.293 1.00 86.94 862 ASN A O 1
ATOM 6963 N N . LEU A 1 863 ? 10.987 25.542 5.737 1.00 89.31 863 LEU A N 1
ATOM 6964 C CA . LEU A 1 863 ? 11.956 25.814 4.677 1.00 89.31 863 LEU A CA 1
ATOM 6965 C C . LEU A 1 863 ? 11.604 27.156 4.022 1.00 89.31 863 LEU A C 1
ATOM 6967 O O . LEU A 1 863 ? 10.923 27.196 2.989 1.00 89.31 863 LEU A O 1
ATOM 6971 N N . LEU A 1 864 ? 12.041 28.261 4.633 1.00 90.38 864 LEU A N 1
ATOM 6972 C CA . LEU A 1 864 ? 11.763 29.624 4.165 1.00 90.38 864 LEU A CA 1
ATOM 6973 C C . LEU A 1 864 ? 12.172 29.820 2.702 1.00 90.38 864 LEU A C 1
ATOM 6975 O O . LEU A 1 864 ? 11.344 30.255 1.905 1.00 90.38 864 LEU A O 1
ATOM 6979 N N . ARG A 1 865 ? 13.390 29.409 2.307 1.00 90.88 865 ARG A N 1
ATOM 6980 C CA . ARG A 1 865 ? 13.858 29.585 0.921 1.00 90.88 865 ARG A CA 1
ATOM 6981 C C . ARG A 1 865 ? 12.924 28.959 -0.109 1.00 90.88 865 ARG A C 1
ATOM 6983 O O . ARG A 1 865 ? 12.542 29.612 -1.070 1.00 90.88 865 ARG A O 1
ATOM 6990 N N . ARG A 1 866 ? 12.519 27.704 0.106 1.00 88.75 866 ARG A N 1
ATOM 6991 C CA . ARG A 1 866 ? 11.624 26.989 -0.816 1.00 88.75 866 ARG A CA 1
ATOM 6992 C C . ARG A 1 866 ? 10.261 27.673 -0.926 1.00 88.75 866 ARG A C 1
ATOM 6994 O O . ARG A 1 866 ? 9.697 27.714 -2.015 1.00 88.75 866 ARG A O 1
ATOM 7001 N N . ARG A 1 867 ? 9.731 28.168 0.197 1.00 90.44 867 ARG A N 1
ATOM 7002 C CA . ARG A 1 867 ? 8.427 28.837 0.254 1.00 90.44 867 ARG A CA 1
ATOM 7003 C C . ARG A 1 867 ? 8.458 30.209 -0.419 1.00 90.44 867 ARG A C 1
ATOM 7005 O O . ARG A 1 867 ? 7.541 30.533 -1.156 1.00 90.44 867 ARG A O 1
ATOM 7012 N N . LEU A 1 868 ? 9.510 30.989 -0.203 1.00 92.31 868 LEU A N 1
ATOM 7013 C CA . LEU A 1 868 ? 9.646 32.311 -0.815 1.00 92.31 868 LEU A CA 1
ATOM 7014 C C . LEU A 1 868 ? 9.947 32.203 -2.316 1.00 92.31 868 LEU A C 1
ATOM 7016 O O . LEU A 1 868 ? 9.323 32.904 -3.105 1.00 92.31 868 LEU A O 1
ATOM 7020 N N . ASP A 1 869 ? 10.791 31.247 -2.732 1.00 89.56 869 ASP A N 1
ATOM 7021 C CA . ASP A 1 869 ? 11.023 30.948 -4.154 1.00 89.56 869 ASP A CA 1
ATOM 7022 C C . ASP A 1 869 ? 9.717 30.560 -4.878 1.00 89.56 869 ASP A C 1
ATOM 7024 O O . ASP A 1 869 ? 9.575 30.827 -6.067 1.00 89.56 869 ASP A O 1
ATOM 7028 N N . TYR A 1 870 ? 8.767 29.924 -4.181 1.00 89.12 870 TYR A N 1
ATOM 7029 C CA . TYR A 1 870 ? 7.451 29.585 -4.731 1.00 89.12 870 TYR A CA 1
ATOM 7030 C C . TYR A 1 870 ? 6.626 30.839 -5.050 1.00 89.12 870 TYR A C 1
ATOM 7032 O O . TYR A 1 870 ? 6.103 30.948 -6.157 1.00 89.12 870 TYR A O 1
ATOM 7040 N N . TYR A 1 871 ? 6.582 31.820 -4.143 1.00 90.75 871 TYR A N 1
ATOM 7041 C CA . TYR A 1 871 ? 5.915 33.099 -4.412 1.00 90.75 871 TYR A CA 1
ATOM 7042 C C . TYR A 1 871 ? 6.636 33.917 -5.486 1.00 90.75 871 TYR A C 1
ATOM 7044 O O . TYR A 1 871 ? 5.993 34.523 -6.334 1.00 90.75 871 TYR A O 1
ATOM 7052 N N . PHE A 1 872 ? 7.970 33.911 -5.497 1.00 90.44 872 PHE A N 1
ATOM 7053 C CA . PHE A 1 872 ? 8.738 34.711 -6.454 1.00 90.44 872 PHE A CA 1
ATOM 7054 C C . PHE A 1 872 ? 8.659 34.191 -7.893 1.00 90.44 872 PHE A C 1
ATOM 7056 O O . PHE A 1 872 ? 8.866 34.963 -8.825 1.00 90.44 872 PHE A O 1
ATOM 7063 N N . LYS A 1 873 ? 8.370 32.898 -8.085 1.00 86.19 873 LYS A N 1
ATOM 7064 C CA . LYS A 1 873 ? 8.227 32.285 -9.414 1.00 86.19 873 LYS A CA 1
ATOM 7065 C C . LYS A 1 873 ? 6.847 32.453 -10.037 1.00 86.19 873 LYS A C 1
ATOM 7067 O O . LYS A 1 873 ? 6.747 32.357 -11.251 1.00 86.19 873 LYS A O 1
ATOM 7072 N N . GLY A 1 874 ? 5.808 32.671 -9.230 1.00 79.06 874 GLY A N 1
ATOM 7073 C CA . GLY A 1 874 ? 4.431 32.749 -9.725 1.00 79.06 874 GLY A CA 1
ATOM 7074 C C . GLY A 1 874 ? 3.742 31.396 -9.954 1.00 79.06 874 GLY A C 1
ATOM 7075 O O . GLY A 1 874 ? 2.613 31.376 -10.428 1.00 79.06 874 GLY A O 1
ATOM 7076 N N . ASP A 1 875 ? 4.370 30.267 -9.601 1.00 74.44 875 ASP A N 1
ATOM 7077 C CA . ASP A 1 875 ? 3.849 28.905 -9.843 1.00 74.44 875 ASP A CA 1
ATOM 7078 C C . ASP A 1 875 ? 2.773 28.479 -8.813 1.00 74.44 875 ASP A C 1
ATOM 7080 O O . ASP A 1 875 ? 2.856 27.401 -8.213 1.00 74.44 875 ASP A O 1
ATOM 7084 N N . PHE A 1 876 ? 1.772 29.324 -8.548 1.00 81.19 876 PHE A N 1
ATOM 7085 C CA . PHE A 1 876 ? 0.767 29.094 -7.504 1.00 81.19 876 PHE A CA 1
ATOM 7086 C C . PHE A 1 876 ? -0.683 29.180 -7.987 1.00 81.19 876 PHE A C 1
ATOM 7088 O O . PHE A 1 876 ? -1.019 29.905 -8.915 1.00 81.19 876 PHE A O 1
ATOM 7095 N N . THR A 1 877 ? -1.571 28.426 -7.332 1.00 77.62 877 THR A N 1
ATOM 7096 C CA . THR A 1 877 ? -3.020 28.479 -7.577 1.00 77.62 877 THR A CA 1
ATOM 7097 C C . THR A 1 877 ? -3.612 29.765 -7.001 1.00 77.62 877 THR A C 1
ATOM 7099 O O . THR A 1 877 ? -3.348 30.088 -5.842 1.00 77.62 877 THR A O 1
ATOM 7102 N N . LEU A 1 878 ? -4.441 30.470 -7.777 1.00 81.75 878 LEU A N 1
ATOM 7103 C CA . LEU A 1 878 ? -5.057 31.752 -7.405 1.00 81.75 878 LEU A CA 1
ATOM 7104 C C . LEU A 1 878 ? -6.197 31.564 -6.387 1.00 81.75 878 LEU A C 1
ATOM 7106 O O . LEU A 1 878 ? -7.372 31.590 -6.734 1.00 81.75 878 LEU A O 1
ATOM 7110 N N . ILE A 1 879 ? -5.834 31.335 -5.124 1.00 74.31 879 ILE A N 1
ATOM 7111 C CA . ILE A 1 879 ? -6.761 31.097 -4.009 1.00 74.31 879 ILE A CA 1
ATOM 7112 C C . ILE A 1 879 ? -6.492 32.117 -2.892 1.00 74.31 879 ILE A C 1
ATOM 7114 O O . ILE A 1 879 ? -5.343 32.488 -2.637 1.00 74.31 879 ILE A O 1
ATOM 7118 N N . GLY A 1 880 ? -7.549 32.542 -2.195 1.00 74.81 880 GLY A N 1
ATOM 7119 C CA . GLY A 1 880 ? -7.478 33.523 -1.107 1.00 74.81 880 GLY A CA 1
ATOM 7120 C C . GLY A 1 880 ? -7.301 34.959 -1.610 1.00 74.81 880 GLY A C 1
ATOM 7121 O O . GLY A 1 880 ? -7.411 35.220 -2.801 1.00 74.81 880 GLY A O 1
ATOM 7122 N N . LYS A 1 881 ? -7.039 35.911 -0.705 1.00 79.31 881 LYS A N 1
ATOM 7123 C CA . LYS A 1 881 ? -6.884 37.337 -1.066 1.00 79.31 881 LYS A CA 1
ATOM 7124 C C . LYS A 1 881 ? -5.459 37.704 -1.501 1.00 79.31 881 LYS A C 1
ATOM 7126 O O . LYS A 1 881 ? -5.283 38.530 -2.388 1.00 79.31 881 LYS A O 1
ATOM 7131 N N . PHE A 1 882 ? -4.444 37.067 -0.913 1.00 87.25 882 PHE A N 1
ATOM 7132 C CA . PHE A 1 882 ? -3.035 37.401 -1.154 1.00 87.25 882 PHE A CA 1
ATOM 7133 C C . PHE A 1 882 ? -2.529 36.975 -2.539 1.00 87.25 882 PHE A C 1
ATOM 7135 O O . PHE A 1 882 ? -1.947 37.787 -3.248 1.00 87.25 882 PHE A O 1
ATOM 7142 N N . LEU A 1 883 ? -2.736 35.713 -2.938 1.00 89.12 883 LEU A N 1
ATOM 7143 C CA . LEU A 1 883 ? -2.134 35.167 -4.162 1.00 89.12 883 LEU A CA 1
ATOM 7144 C C . LEU A 1 883 ? -2.687 35.798 -5.451 1.00 89.12 883 LEU A C 1
ATOM 7146 O O . LEU A 1 883 ? -1.876 36.133 -6.314 1.00 89.12 883 LEU A O 1
ATOM 7150 N N . PRO A 1 884 ? -4.008 36.037 -5.599 1.00 88.44 884 PRO A N 1
ATOM 7151 C CA . PRO A 1 884 ? -4.529 36.788 -6.741 1.00 88.44 884 PRO A CA 1
ATOM 7152 C C . PRO A 1 884 ? -3.985 38.217 -6.812 1.00 88.44 884 PRO A C 1
ATOM 7154 O O . PRO A 1 884 ? -3.637 38.676 -7.898 1.00 88.44 884 PRO A O 1
ATOM 7157 N N . LEU A 1 885 ? -3.852 38.898 -5.666 1.00 89.25 885 LEU A N 1
ATOM 7158 C CA . LEU A 1 885 ? -3.298 40.252 -5.598 1.00 89.25 885 LEU A CA 1
ATOM 7159 C C . LEU A 1 885 ? -1.810 40.272 -5.983 1.00 89.25 885 LEU A C 1
ATOM 7161 O O . LEU A 1 885 ? -1.400 41.076 -6.814 1.00 89.25 885 LEU A O 1
ATOM 7165 N N . LEU A 1 886 ? -1.021 39.330 -5.455 1.00 89.75 886 LEU A N 1
ATOM 7166 C CA . LEU A 1 886 ? 0.392 39.165 -5.799 1.00 89.75 886 LEU A CA 1
ATOM 7167 C C . LEU A 1 886 ? 0.595 38.851 -7.288 1.00 89.75 886 LEU A C 1
ATOM 7169 O O . LEU A 1 886 ? 1.532 39.361 -7.896 1.00 89.75 886 LEU A O 1
ATOM 7173 N N . HIS A 1 887 ? -0.273 38.026 -7.880 1.00 90.44 887 HIS A N 1
ATOM 7174 C CA . HIS A 1 887 ? -0.228 37.710 -9.309 1.00 90.44 887 HIS A CA 1
ATOM 7175 C C . HIS A 1 887 ? -0.596 38.917 -10.181 1.00 90.44 887 HIS A C 1
ATOM 7177 O O . HIS A 1 887 ? 0.038 39.147 -11.208 1.00 90.44 887 HIS A O 1
ATOM 7183 N N . LYS A 1 888 ? -1.613 39.690 -9.777 1.00 91.38 888 LYS A N 1
ATOM 7184 C CA . LYS A 1 888 ? -2.108 40.851 -10.529 1.00 91.38 888 LYS A CA 1
ATOM 7185 C C . LYS A 1 888 ? -1.138 42.034 -10.490 1.00 91.38 888 LYS A C 1
ATOM 7187 O O . LYS A 1 888 ? -0.881 42.634 -11.527 1.00 91.38 888 LYS A O 1
ATOM 7192 N N . GLU A 1 889 ? -0.625 42.379 -9.310 1.00 91.88 889 GLU A N 1
ATOM 7193 C CA . GLU A 1 889 ? 0.172 43.602 -9.101 1.00 91.88 889 GLU A CA 1
ATOM 7194 C C . GLU A 1 889 ? 1.688 43.338 -9.066 1.00 91.88 889 GLU A C 1
ATOM 7196 O O . GLU A 1 889 ? 2.502 44.257 -9.180 1.00 91.88 889 GLU A O 1
ATOM 7201 N N . GLY A 1 890 ? 2.084 42.066 -8.976 1.00 90.69 890 GLY A N 1
ATOM 7202 C CA . GLY A 1 890 ? 3.476 41.636 -8.986 1.00 90.69 890 GLY A CA 1
ATOM 7203 C C . GLY A 1 890 ? 4.224 41.930 -7.683 1.00 90.69 890 GLY A C 1
ATOM 7204 O O . GLY A 1 890 ? 3.735 42.578 -6.761 1.00 90.69 890 GLY A O 1
ATOM 7205 N N . LEU A 1 891 ? 5.471 41.453 -7.603 1.00 91.75 891 LEU A N 1
ATOM 7206 C CA . LEU A 1 891 ? 6.292 41.565 -6.389 1.00 91.75 891 LEU A CA 1
ATOM 7207 C C . LEU A 1 891 ? 6.552 43.016 -5.956 1.00 91.75 891 LEU A C 1
ATOM 7209 O O . LEU A 1 891 ? 6.666 43.265 -4.765 1.00 91.75 891 LEU A O 1
ATOM 7213 N N . LYS A 1 892 ? 6.621 43.966 -6.899 1.00 93.00 892 LYS A N 1
ATOM 7214 C CA . LYS A 1 892 ? 6.920 45.386 -6.627 1.00 93.00 892 LYS A CA 1
ATOM 7215 C C . LYS A 1 892 ? 5.875 46.083 -5.753 1.00 93.00 892 LYS A C 1
ATOM 7217 O O . LYS A 1 892 ? 6.196 47.076 -5.113 1.00 93.00 892 LYS A O 1
ATOM 7222 N N . ALA A 1 893 ? 4.649 45.566 -5.720 1.00 92.75 893 ALA A N 1
ATOM 7223 C CA . ALA A 1 893 ? 3.579 46.100 -4.885 1.00 92.75 893 ALA A CA 1
ATOM 7224 C C . ALA A 1 893 ? 3.732 45.723 -3.398 1.00 92.75 893 ALA A C 1
ATOM 7226 O O . ALA A 1 893 ? 2.930 46.154 -2.569 1.00 92.75 893 ALA A O 1
ATOM 7227 N N . PHE A 1 894 ? 4.747 44.926 -3.037 1.00 94.81 894 PHE A N 1
ATOM 7228 C CA . PHE A 1 894 ? 4.913 44.393 -1.690 1.00 94.81 894 PHE A CA 1
ATOM 7229 C C . PHE A 1 894 ? 6.318 44.611 -1.124 1.00 94.81 894 PHE A C 1
ATOM 7231 O O . PHE A 1 894 ? 7.322 44.549 -1.828 1.00 94.81 894 PHE A O 1
ATOM 7238 N N . LYS A 1 895 ? 6.388 44.757 0.197 1.00 95.44 895 LYS A N 1
ATOM 7239 C CA . LYS A 1 895 ? 7.598 44.546 0.996 1.00 95.44 895 LYS A CA 1
ATOM 7240 C C . LYS A 1 895 ? 7.536 43.199 1.704 1.00 95.44 895 LYS A C 1
ATOM 7242 O O . LYS A 1 895 ? 6.448 42.673 1.934 1.00 95.44 895 LYS A O 1
ATOM 7247 N N . LEU A 1 896 ? 8.689 42.647 2.067 1.00 96.12 896 LEU A N 1
ATOM 7248 C CA . LEU A 1 896 ? 8.809 41.360 2.751 1.00 96.12 896 LEU A CA 1
ATOM 7249 C C . LEU A 1 896 ? 9.588 41.506 4.057 1.00 96.12 896 LEU A C 1
ATOM 7251 O O . LEU A 1 896 ? 10.732 41.936 4.033 1.00 96.12 896 LEU A O 1
ATOM 7255 N N . ILE A 1 897 ? 9.024 41.060 5.175 1.00 95.62 897 ILE A N 1
ATOM 7256 C CA . ILE A 1 897 ? 9.738 40.920 6.450 1.00 95.62 897 ILE A CA 1
ATOM 7257 C C . ILE A 1 897 ? 9.990 39.438 6.720 1.00 95.62 897 ILE A C 1
ATOM 7259 O O . ILE A 1 897 ? 9.076 38.628 6.575 1.00 95.62 897 ILE A O 1
ATOM 7263 N N . ILE A 1 898 ? 11.209 39.072 7.124 1.00 95.25 898 ILE A N 1
ATOM 7264 C CA . ILE A 1 898 ? 11.579 37.691 7.479 1.00 95.25 898 ILE A CA 1
ATOM 7265 C C . ILE A 1 898 ? 12.067 37.626 8.928 1.00 95.25 898 ILE A C 1
ATOM 7267 O O . ILE A 1 898 ? 13.008 38.325 9.302 1.00 95.25 898 ILE A O 1
ATOM 7271 N N . PHE A 1 899 ? 11.477 36.720 9.707 1.00 94.44 899 PHE A N 1
ATOM 7272 C CA . PHE A 1 899 ? 11.889 36.343 11.058 1.00 94.44 899 PHE A CA 1
ATOM 7273 C C . PHE A 1 899 ? 12.516 34.948 11.007 1.00 94.44 899 PHE A C 1
ATOM 7275 O O . PHE A 1 899 ? 11.811 33.936 10.987 1.00 94.44 899 PHE A O 1
ATOM 7282 N N . LYS A 1 900 ? 13.849 34.878 10.953 1.00 93.31 900 LYS A N 1
ATOM 7283 C CA . LYS A 1 900 ? 14.579 33.604 11.003 1.00 93.31 900 LYS A CA 1
ATOM 7284 C C . LYS A 1 900 ? 14.625 33.097 12.442 1.00 93.31 900 LYS A C 1
ATOM 7286 O O . LYS A 1 900 ? 15.103 33.803 13.326 1.00 93.31 900 LYS A O 1
ATOM 7291 N N . LEU A 1 901 ? 14.193 31.857 12.658 1.00 91.38 901 LEU A N 1
ATOM 7292 C CA . LEU A 1 901 ? 14.342 31.193 13.949 1.00 91.38 901 LEU A CA 1
ATOM 7293 C C . LEU A 1 901 ? 15.654 30.407 13.996 1.00 91.38 901 LEU A C 1
ATOM 7295 O O . LEU A 1 901 ? 15.963 29.638 13.083 1.00 91.38 901 LEU A O 1
ATOM 7299 N N . ASP A 1 902 ? 16.420 30.600 15.069 1.00 87.56 902 ASP A N 1
ATOM 7300 C CA . ASP A 1 902 ? 17.628 29.823 15.341 1.00 87.56 902 ASP A CA 1
ATOM 7301 C C . ASP A 1 902 ? 17.252 28.393 15.749 1.00 87.56 902 ASP A C 1
ATOM 7303 O O . ASP A 1 902 ? 16.628 28.178 16.789 1.00 87.56 902 ASP A O 1
ATOM 7307 N N . SER A 1 903 ? 17.667 27.412 14.945 1.00 84.06 903 SER A N 1
ATOM 7308 C CA . SER A 1 903 ? 17.400 25.990 15.176 1.00 84.06 903 SER A CA 1
ATOM 7309 C C . SER A 1 903 ? 18.029 25.437 16.457 1.00 84.06 903 SER A C 1
ATOM 7311 O O . SER A 1 903 ? 17.602 24.385 16.925 1.00 84.06 903 SER A O 1
ATOM 7313 N N . ASN A 1 904 ? 19.032 26.117 17.023 1.00 84.62 904 ASN A N 1
ATOM 7314 C CA . ASN A 1 904 ? 19.633 25.724 18.299 1.00 84.62 904 ASN A CA 1
ATOM 7315 C C . ASN A 1 904 ? 18.779 26.159 19.502 1.00 84.62 904 ASN A C 1
ATOM 7317 O O . ASN A 1 904 ? 18.921 25.595 20.585 1.00 84.62 904 ASN A O 1
ATOM 7321 N N . LYS A 1 905 ? 17.895 27.152 19.321 1.00 85.50 905 LYS A N 1
ATOM 7322 C CA . LYS A 1 905 ? 17.075 27.743 20.391 1.00 85.50 905 LYS A CA 1
ATOM 7323 C C . LYS A 1 905 ? 15.577 27.465 20.241 1.00 85.50 905 LYS A C 1
ATOM 7325 O O . LYS A 1 905 ? 14.860 27.387 21.245 1.00 85.50 905 LYS A O 1
ATOM 7330 N N . PHE A 1 906 ? 15.093 27.341 19.009 1.00 87.50 906 PHE A N 1
ATOM 7331 C CA . PHE A 1 906 ? 13.675 27.244 18.684 1.00 87.50 906 PHE A CA 1
ATOM 7332 C C . PHE A 1 906 ? 13.382 26.027 17.808 1.00 87.50 906 PHE A C 1
ATOM 7334 O O . PHE A 1 906 ? 14.154 25.656 16.922 1.00 87.50 906 PHE A O 1
ATOM 7341 N N . SER A 1 907 ? 12.234 25.407 18.061 1.00 85.88 907 SER A N 1
ATOM 7342 C CA . SER A 1 907 ? 11.731 24.280 17.287 1.00 85.88 907 SER A CA 1
ATOM 7343 C C . SER A 1 907 ? 11.023 24.749 16.010 1.00 85.88 907 SER A C 1
ATOM 7345 O O . SER A 1 907 ? 10.577 25.889 15.897 1.00 85.88 907 SER A O 1
ATOM 7347 N N . ILE A 1 908 ? 10.827 23.838 15.052 1.00 80.56 908 ILE A N 1
ATOM 7348 C CA . ILE A 1 908 ? 10.020 24.118 13.849 1.00 80.56 908 ILE A CA 1
ATOM 7349 C C . ILE A 1 908 ? 8.584 24.520 14.227 1.00 80.56 908 ILE A C 1
ATOM 7351 O O . ILE A 1 908 ? 7.975 25.347 13.551 1.00 80.56 908 ILE A O 1
ATOM 7355 N N . LYS A 1 909 ? 8.051 23.954 15.316 1.00 85.69 909 LYS A N 1
ATOM 7356 C CA . LYS A 1 909 ? 6.707 24.256 15.821 1.00 85.69 909 LYS A CA 1
ATOM 7357 C C . LYS A 1 909 ? 6.607 25.672 16.394 1.00 85.69 909 LYS A C 1
ATOM 7359 O O . LYS A 1 909 ? 5.529 26.256 16.365 1.00 85.69 909 LYS A O 1
ATOM 7364 N N . ASP A 1 910 ? 7.722 26.253 16.828 1.00 89.69 910 ASP A N 1
ATOM 7365 C CA . ASP A 1 910 ? 7.753 27.606 17.387 1.00 89.69 910 ASP A CA 1
ATOM 7366 C C . ASP A 1 910 ? 7.486 28.672 16.308 1.00 89.69 910 ASP A C 1
ATOM 7368 O O . ASP A 1 910 ? 6.962 29.742 16.610 1.00 89.69 910 ASP A O 1
ATOM 7372 N N . ALA A 1 911 ? 7.750 28.359 15.030 1.00 89.12 911 ALA A N 1
ATOM 7373 C CA . ALA A 1 911 ? 7.375 29.219 13.905 1.00 89.12 911 ALA A CA 1
ATOM 7374 C C . ALA A 1 911 ? 5.851 29.365 13.764 1.00 89.12 911 ALA A C 1
ATOM 7376 O O . ALA A 1 911 ? 5.374 30.449 13.440 1.00 89.12 911 ALA A O 1
ATOM 7377 N N . LEU A 1 912 ? 5.093 28.300 14.050 1.00 90.31 912 LEU A N 1
ATOM 7378 C CA . LEU A 1 912 ? 3.625 28.316 14.021 1.00 90.31 912 LEU A CA 1
ATOM 7379 C C . LEU A 1 912 ? 3.058 29.143 15.182 1.00 90.31 912 LEU A C 1
ATOM 7381 O O . LEU A 1 912 ? 2.076 29.855 15.010 1.00 90.31 912 LEU A O 1
ATOM 7385 N N . ILE A 1 913 ? 3.701 29.088 16.353 1.00 91.25 913 ILE A N 1
ATOM 7386 C CA . ILE A 1 913 ? 3.330 29.905 17.518 1.00 91.25 913 ILE A CA 1
ATOM 7387 C C . ILE A 1 913 ? 3.539 31.395 17.216 1.00 91.25 913 ILE A C 1
ATOM 7389 O O . ILE A 1 913 ? 2.659 32.211 17.495 1.00 91.25 913 ILE A O 1
ATOM 7393 N N . LEU A 1 914 ? 4.676 31.750 16.609 1.00 91.50 914 LEU A N 1
ATOM 7394 C CA . LEU A 1 914 ? 4.970 33.133 16.232 1.00 91.50 914 LEU A CA 1
ATOM 7395 C C . LEU A 1 914 ? 4.050 33.633 15.102 1.00 91.50 914 LEU A C 1
ATOM 7397 O O . LEU A 1 914 ? 3.578 34.766 15.154 1.00 91.50 914 LEU A O 1
ATOM 7401 N N . GLU A 1 915 ? 3.731 32.791 14.115 1.00 91.62 915 GLU A N 1
ATOM 7402 C CA . GLU A 1 915 ? 2.722 33.103 13.091 1.00 91.62 915 GLU A CA 1
ATOM 7403 C C . GLU A 1 915 ? 1.344 33.354 13.719 1.00 91.62 915 GLU A C 1
ATOM 7405 O O . GLU A 1 915 ? 0.715 34.368 13.415 1.00 91.62 915 GLU A O 1
ATOM 7410 N N . GLN A 1 916 ? 0.903 32.493 14.645 1.00 92.19 916 GLN A N 1
ATOM 7411 C CA . GLN A 1 916 ? -0.377 32.664 15.334 1.00 92.19 916 GLN A CA 1
ATOM 7412 C C . GLN A 1 916 ? -0.429 33.971 16.132 1.00 92.19 916 GLN A C 1
ATOM 7414 O O . GLN A 1 916 ? -1.456 34.645 16.118 1.00 92.19 916 GLN A O 1
ATOM 7419 N N . TYR A 1 917 ? 0.668 34.362 16.790 1.00 92.94 917 TYR A N 1
ATOM 7420 C CA . TYR A 1 917 ? 0.749 35.648 17.488 1.00 92.94 917 TYR A CA 1
ATOM 7421 C C . TYR A 1 917 ? 0.489 36.830 16.539 1.00 92.94 917 TYR A C 1
ATOM 7423 O O . TYR A 1 917 ? -0.271 37.736 16.881 1.00 92.94 917 TYR A O 1
ATOM 7431 N N . HIS A 1 918 ? 1.071 36.809 15.334 1.00 90.06 918 HIS A N 1
ATOM 7432 C CA . HIS A 1 918 ? 0.841 37.852 14.331 1.00 90.06 918 HIS A CA 1
ATOM 7433 C C . HIS A 1 918 ? -0.582 37.830 13.762 1.00 90.06 918 HIS A C 1
ATOM 7435 O O . HIS A 1 918 ? -1.154 38.896 13.552 1.00 90.06 918 HIS A O 1
ATOM 7441 N N . LEU A 1 919 ? -1.179 36.652 13.555 1.00 88.88 919 LEU A N 1
ATOM 7442 C CA . LEU A 1 919 ? -2.564 36.531 13.078 1.00 88.88 919 LEU A CA 1
ATOM 7443 C C . LEU A 1 919 ? -3.595 37.097 14.067 1.00 88.88 919 LEU A C 1
ATOM 7445 O O . LEU A 1 919 ? -4.636 37.587 13.639 1.00 88.88 919 LEU A O 1
ATOM 7449 N N . LEU A 1 920 ? -3.284 37.086 15.368 1.00 88.50 920 LEU A N 1
ATOM 7450 C CA . LEU A 1 920 ? -4.116 37.685 16.420 1.00 88.50 920 LEU A CA 1
ATOM 7451 C C . LEU A 1 920 ? -3.983 39.208 16.519 1.00 88.50 920 LEU A C 1
ATOM 7453 O O . LEU A 1 920 ? -4.647 39.835 17.343 1.00 88.50 920 LEU A O 1
ATOM 7457 N N . ASN A 1 921 ? -3.130 39.825 15.705 1.00 85.00 921 ASN A N 1
ATOM 7458 C CA . ASN A 1 921 ? -3.047 41.272 15.623 1.00 85.00 921 ASN A CA 1
ATOM 7459 C C . ASN A 1 921 ? -4.023 41.787 14.552 1.00 85.00 921 ASN A C 1
ATOM 7461 O O . ASN A 1 921 ? -3.983 41.372 13.394 1.00 85.00 921 ASN A O 1
ATOM 7465 N N . LYS A 1 922 ? -4.867 42.752 14.936 1.00 80.75 922 LYS A N 1
ATOM 7466 C CA . LYS A 1 922 ? -5.858 43.417 14.073 1.00 80.75 922 LYS A CA 1
ATOM 7467 C C . LYS A 1 922 ? -5.292 43.995 12.767 1.00 80.75 922 LYS A C 1
ATOM 7469 O O . LYS A 1 922 ? -6.038 44.141 11.805 1.00 80.75 922 LYS A O 1
ATOM 7474 N N . GLU A 1 923 ? -3.992 44.282 12.703 1.00 80.75 923 GLU A N 1
ATOM 7475 C CA . GLU A 1 923 ? -3.310 44.739 11.482 1.00 80.75 923 GLU A CA 1
ATOM 7476 C C . GLU A 1 923 ? -3.184 43.656 10.385 1.00 80.75 923 GLU A C 1
ATOM 7478 O O . GLU A 1 923 ? -2.901 43.980 9.233 1.00 80.75 923 GLU A O 1
ATOM 7483 N N . PHE A 1 924 ? -3.403 42.375 10.709 1.00 79.12 924 PHE A N 1
ATOM 7484 C CA . PHE A 1 924 ? -3.271 41.226 9.795 1.00 79.12 924 PHE A CA 1
ATOM 7485 C C . PHE A 1 924 ? -4.641 40.710 9.330 1.00 79.12 924 PHE A C 1
ATOM 7487 O O . PHE A 1 924 ? -4.921 39.509 9.310 1.00 79.12 924 PHE A O 1
ATOM 7494 N N . ASN A 1 925 ? -5.527 41.636 8.961 1.00 63.31 925 ASN A N 1
ATOM 7495 C CA . ASN A 1 925 ? -6.958 41.379 8.830 1.00 63.31 925 ASN A CA 1
ATOM 7496 C C . ASN A 1 925 ? -7.407 40.626 7.563 1.00 63.31 925 ASN A C 1
ATOM 7498 O O . ASN A 1 925 ? -8.578 40.248 7.475 1.00 63.31 925 ASN A O 1
ATOM 7502 N N . LEU A 1 926 ? -6.511 40.406 6.599 1.00 63.91 926 LEU A N 1
ATOM 7503 C CA . LEU A 1 926 ? -6.844 39.921 5.251 1.00 63.91 926 LEU A CA 1
ATOM 7504 C C . LEU A 1 926 ? -6.511 38.452 4.991 1.00 63.91 926 LEU A C 1
ATOM 7506 O O . LEU A 1 926 ? -6.748 37.958 3.885 1.00 63.91 926 LEU A O 1
ATOM 7510 N N . ASN A 1 927 ? -5.997 37.744 5.995 1.00 62.53 927 ASN A N 1
ATOM 7511 C CA . ASN A 1 927 ? -5.845 36.298 5.912 1.00 62.53 927 ASN A CA 1
ATOM 7512 C C . ASN A 1 927 ? -7.235 35.650 5.977 1.00 62.53 927 ASN A C 1
ATOM 7514 O O . ASN A 1 927 ? -8.020 35.945 6.874 1.00 62.53 927 ASN A O 1
ATOM 7518 N N . THR A 1 928 ? -7.549 34.785 5.008 1.00 60.44 928 THR A N 1
ATOM 7519 C CA . THR A 1 928 ? -8.836 34.066 4.941 1.00 60.44 928 THR A CA 1
ATOM 7520 C C . THR A 1 928 ? -9.039 33.111 6.113 1.00 60.44 928 THR A C 1
ATOM 7522 O O . THR A 1 928 ? -10.172 32.787 6.437 1.00 60.44 928 THR A O 1
ATOM 7525 N N . LEU A 1 929 ? -7.942 32.670 6.731 1.00 67.69 929 LEU A N 1
ATOM 7526 C CA . LEU A 1 929 ? -7.908 31.907 7.971 1.00 67.69 929 LEU A CA 1
ATOM 7527 C C . LEU A 1 929 ? -6.913 32.600 8.900 1.00 67.69 929 LEU A C 1
ATOM 7529 O O . LEU A 1 929 ? -5.789 32.890 8.487 1.00 67.69 929 LEU A O 1
ATOM 7533 N N . ARG A 1 930 ? -7.321 32.864 10.140 1.00 77.31 930 ARG A N 1
ATOM 7534 C CA . ARG A 1 930 ? -6.486 33.516 11.163 1.00 77.31 930 ARG A CA 1
ATOM 7535 C C . ARG A 1 930 ? -6.036 32.561 12.270 1.00 77.31 930 ARG A C 1
ATOM 7537 O O . ARG A 1 930 ? -5.427 32.961 13.260 1.00 77.31 930 ARG A O 1
ATOM 7544 N N . VAL A 1 931 ? -6.256 31.271 12.042 1.00 79.94 931 VAL A N 1
ATOM 7545 C CA . VAL A 1 931 ? -5.731 30.177 12.850 1.00 79.94 931 VAL A CA 1
ATOM 7546 C C . VAL A 1 931 ? -4.719 29.410 12.004 1.00 79.94 931 VAL A C 1
ATOM 7548 O O . VAL A 1 931 ? -5.038 28.970 10.896 1.00 79.94 931 VAL A O 1
ATOM 7551 N N . VAL A 1 932 ? -3.491 29.257 12.505 1.00 77.38 932 VAL A N 1
ATOM 7552 C CA . VAL A 1 932 ? -2.430 28.525 11.797 1.00 77.38 932 VAL A CA 1
ATOM 7553 C C . VAL A 1 932 ? -2.850 27.080 11.584 1.00 77.38 932 VAL A C 1
ATOM 7555 O O . VAL A 1 932 ? -3.457 26.477 12.456 1.00 77.38 932 VAL A O 1
ATOM 7558 N N . ASN A 1 933 ? -2.533 26.485 10.438 1.00 66.88 933 ASN A N 1
ATOM 7559 C CA . ASN A 1 933 ? -2.794 25.067 10.217 1.00 66.88 933 ASN A CA 1
ATOM 7560 C C . ASN A 1 933 ? -1.519 24.270 10.516 1.00 66.88 933 ASN A C 1
ATOM 7562 O O . ASN A 1 933 ? -0.650 24.147 9.653 1.00 66.88 933 ASN A O 1
ATOM 7566 N N . ALA A 1 934 ? -1.405 23.709 11.724 1.00 57.72 934 ALA A N 1
ATOM 7567 C CA . ALA A 1 934 ? -0.260 22.878 12.110 1.00 57.72 934 ALA A CA 1
ATOM 7568 C C . ALA A 1 934 ? -0.177 21.520 11.382 1.00 57.72 934 ALA A C 1
ATOM 7570 O O . ALA A 1 934 ? 0.710 20.724 11.690 1.00 57.72 934 ALA A O 1
ATOM 7571 N N . GLY A 1 935 ? -1.068 21.243 10.422 1.00 47.81 935 GLY A N 1
ATOM 7572 C CA . GLY A 1 935 ? -1.059 19.998 9.671 1.00 47.81 935 GLY A CA 1
ATOM 7573 C C . GLY A 1 935 ? -1.328 18.803 10.573 1.00 47.81 935 GLY A C 1
ATOM 7574 O O . GLY A 1 935 ? -0.524 17.875 10.607 1.00 47.81 935 GLY A O 1
ATOM 7575 N N . SER A 1 936 ? -2.464 18.800 11.276 1.00 44.09 936 SER A N 1
ATOM 7576 C CA . SER A 1 936 ? -3.024 17.530 11.729 1.00 44.09 936 SER A CA 1
ATOM 7577 C C . SER A 1 936 ? -3.284 16.701 10.477 1.00 44.09 936 SER A C 1
ATOM 7579 O O . SER A 1 936 ? -4.024 17.113 9.575 1.00 44.09 936 SER A O 1
ATOM 7581 N N . SER A 1 937 ? -2.616 15.553 10.362 1.00 37.84 937 SER A N 1
ATOM 7582 C CA . SER A 1 937 ? -2.925 14.653 9.259 1.00 37.84 937 SER A CA 1
ATOM 7583 C C . SER A 1 937 ? -4.417 14.320 9.342 1.00 37.84 937 SER A C 1
ATOM 7585 O O . SER A 1 937 ? -5.003 14.255 10.428 1.00 37.84 937 SER A O 1
ATOM 7587 N N . LYS A 1 938 ? -5.066 14.114 8.193 1.00 36.19 938 LYS A N 1
ATOM 7588 C CA . LYS A 1 938 ? -6.443 13.604 8.170 1.00 36.19 938 LYS A CA 1
ATOM 7589 C C . LYS A 1 938 ? -6.564 12.361 9.066 1.00 36.19 938 LYS A C 1
ATOM 7591 O O . LYS A 1 938 ? -7.590 12.181 9.706 1.00 36.19 938 LYS A O 1
ATOM 7596 N N . ASP A 1 939 ? -5.486 11.585 9.168 1.00 37.97 939 ASP A N 1
ATOM 7597 C CA . ASP A 1 939 ? -5.358 10.412 10.025 1.00 37.97 939 ASP A CA 1
ATOM 7598 C C . ASP A 1 939 ? -5.274 10.757 11.525 1.00 37.97 939 ASP A C 1
ATOM 7600 O O . ASP A 1 939 ? -5.905 10.068 12.308 1.00 37.97 939 ASP A O 1
ATOM 7604 N N . GLU A 1 940 ? -4.612 11.842 11.948 1.00 38.84 940 GLU A N 1
ATOM 7605 C CA . GLU A 1 940 ? -4.576 12.306 13.351 1.00 38.84 940 GLU A CA 1
ATOM 7606 C C . GLU A 1 940 ? -5.914 12.890 13.817 1.00 38.84 940 GLU A C 1
ATOM 7608 O O . GLU A 1 940 ? -6.308 12.707 14.969 1.00 38.84 940 GLU A O 1
ATOM 7613 N N . LEU A 1 941 ? -6.625 13.590 12.930 1.00 38.97 941 LEU A N 1
ATOM 7614 C CA . LEU A 1 941 ? -7.984 14.076 13.187 1.00 38.97 941 LEU A CA 1
ATOM 7615 C C . LEU A 1 941 ? -8.965 12.903 13.262 1.00 38.97 941 LEU A C 1
ATOM 7617 O O . LEU A 1 941 ? -9.780 12.841 14.178 1.00 38.97 941 LEU A O 1
ATOM 7621 N N . VAL A 1 942 ? -8.830 11.931 12.357 1.00 43.84 942 VAL A N 1
ATOM 7622 C CA . VAL A 1 942 ? -9.581 10.673 12.406 1.00 43.84 942 VAL A CA 1
ATOM 7623 C C . VAL A 1 942 ? -9.227 9.877 13.661 1.00 43.84 942 VAL A C 1
ATOM 7625 O O . VAL A 1 942 ? -10.143 9.375 14.298 1.00 43.84 942 VAL A O 1
ATOM 7628 N N . ASP A 1 943 ? -7.966 9.820 14.085 1.00 44.53 943 ASP A N 1
ATOM 7629 C CA . ASP A 1 943 ? -7.543 9.121 15.301 1.00 44.53 943 ASP A CA 1
ATOM 7630 C C . ASP A 1 943 ? -8.031 9.818 16.569 1.00 44.53 943 ASP A C 1
ATOM 7632 O O . ASP A 1 943 ? -8.479 9.131 17.486 1.00 44.53 943 ASP A O 1
ATOM 7636 N N . LYS A 1 944 ? -8.017 11.158 16.624 1.00 42.16 944 LYS A N 1
ATOM 7637 C CA . LYS A 1 944 ? -8.615 11.932 17.725 1.00 42.16 944 LYS A CA 1
ATOM 7638 C C . LYS A 1 944 ? -10.129 11.749 17.770 1.00 42.16 944 LYS A C 1
ATOM 7640 O O . LYS A 1 944 ? -10.643 11.426 18.831 1.00 42.16 944 LYS A O 1
ATOM 7645 N N . MET A 1 945 ? -10.823 11.826 16.633 1.00 40.16 945 MET A N 1
ATOM 7646 C CA . MET A 1 945 ? -12.269 11.576 16.551 1.00 40.16 945 MET A CA 1
ATOM 7647 C C . MET A 1 945 ? -12.623 10.113 16.851 1.00 40.16 945 MET A C 1
ATOM 7649 O O . MET A 1 945 ? -13.663 9.833 17.439 1.00 40.16 945 MET A O 1
ATOM 7653 N N . GLN A 1 946 ? -11.774 9.156 16.471 1.00 45.34 946 GLN A N 1
ATOM 7654 C CA . GLN A 1 946 ? -11.926 7.743 16.817 1.00 45.34 946 GLN A CA 1
ATOM 7655 C C . GLN A 1 946 ? -11.565 7.479 18.278 1.00 45.34 946 GLN A C 1
ATOM 7657 O O . GLN A 1 946 ? -12.112 6.556 18.868 1.00 45.34 946 GLN A O 1
ATOM 7662 N N . LYS A 1 947 ? -10.662 8.256 18.880 1.00 42.69 947 LYS A N 1
ATOM 7663 C CA . LYS A 1 947 ? -10.314 8.194 20.304 1.00 42.69 947 LYS A CA 1
ATOM 7664 C C . LYS A 1 947 ? -11.413 8.813 21.171 1.00 42.69 947 LYS A C 1
ATOM 7666 O O . LYS A 1 947 ? -11.877 8.127 22.063 1.00 42.69 947 LYS A O 1
ATOM 7671 N N . GLU A 1 948 ? -11.941 9.984 20.820 1.00 40.03 948 GLU A N 1
ATOM 7672 C CA . GLU A 1 948 ? -13.149 10.558 21.436 1.00 40.03 948 GLU A CA 1
ATOM 7673 C C . GLU A 1 948 ? -14.356 9.636 21.264 1.00 40.03 948 GLU A C 1
ATOM 7675 O O . GLU A 1 948 ? -15.072 9.373 22.228 1.00 40.03 948 GLU A O 1
ATOM 7680 N N . ARG A 1 949 ? -14.559 9.061 20.066 1.00 39.88 949 ARG A N 1
ATOM 7681 C CA . ARG A 1 949 ? -15.573 8.014 19.877 1.00 39.88 949 ARG A CA 1
ATOM 7682 C C . ARG A 1 949 ? -15.294 6.841 20.813 1.00 39.88 949 ARG A C 1
ATOM 7684 O O . ARG A 1 949 ? -16.207 6.464 21.528 1.00 39.88 949 ARG A O 1
ATOM 7691 N N . ARG A 1 950 ? -14.074 6.296 20.871 1.00 40.88 950 ARG A N 1
ATOM 7692 C CA . ARG A 1 950 ? -13.710 5.189 21.779 1.00 40.88 950 ARG A CA 1
ATOM 7693 C C . ARG A 1 950 ? -13.976 5.525 23.252 1.00 40.88 950 ARG A C 1
ATOM 7695 O O . ARG A 1 950 ? -14.584 4.703 23.924 1.00 40.88 950 ARG A O 1
ATOM 7702 N N . ASP A 1 951 ? -13.644 6.726 23.712 1.00 35.97 951 ASP A N 1
ATOM 7703 C CA . ASP A 1 951 ? -13.883 7.176 25.091 1.00 35.97 951 ASP A CA 1
ATOM 7704 C C . ASP A 1 951 ? -15.389 7.353 25.380 1.00 35.97 951 ASP A C 1
ATOM 7706 O O . ASP A 1 951 ? -15.877 6.956 26.439 1.00 35.97 951 ASP A O 1
ATOM 7710 N N . THR A 1 952 ? -16.170 7.812 24.395 1.00 36.12 952 THR A N 1
ATOM 7711 C CA . THR A 1 952 ? -17.646 7.844 24.476 1.00 36.12 952 THR A CA 1
ATOM 7712 C C . THR A 1 952 ? -18.257 6.430 24.412 1.00 36.12 952 THR A C 1
ATOM 7714 O O . THR A 1 952 ? -19.299 6.164 25.011 1.00 36.12 952 THR A O 1
ATOM 7717 N N . TYR A 1 953 ? -17.601 5.494 23.714 1.00 36.56 953 TYR A N 1
ATOM 7718 C CA . TYR A 1 953 ? -17.993 4.084 23.591 1.00 36.56 953 TYR A CA 1
ATOM 7719 C C . TYR A 1 953 ? -17.669 3.263 24.856 1.00 36.56 953 TYR A C 1
ATOM 7721 O O . TYR A 1 953 ? -18.379 2.294 25.126 1.00 36.56 953 TYR A O 1
ATOM 7729 N N . ILE A 1 954 ? -16.669 3.659 25.657 1.00 33.81 954 ILE A N 1
ATOM 7730 C CA . ILE A 1 954 ? -16.334 3.035 26.953 1.00 33.81 954 ILE A CA 1
ATOM 7731 C C . ILE A 1 954 ? -17.396 3.356 28.028 1.00 33.81 954 ILE A C 1
ATOM 7733 O O . ILE A 1 954 ? -17.620 2.549 28.927 1.00 33.81 954 ILE A O 1
ATOM 7737 N N . LEU A 1 955 ? -18.130 4.469 27.903 1.00 32.38 955 LEU A N 1
ATOM 7738 C CA . LEU A 1 955 ? -19.132 4.921 28.888 1.00 32.38 955 LEU A CA 1
ATOM 7739 C C . LEU A 1 955 ? -20.582 4.442 28.643 1.00 32.38 955 LEU A C 1
ATOM 7741 O O . LEU A 1 955 ? -21.506 4.875 29.328 1.00 32.38 955 LEU A O 1
ATOM 7745 N N . GLY A 1 956 ? -20.814 3.505 27.718 1.00 36.50 956 GLY A N 1
ATOM 7746 C CA . GLY A 1 956 ? -22.022 2.665 27.739 1.00 36.50 956 GLY A CA 1
ATOM 7747 C C . GLY A 1 956 ? -23.389 3.340 27.515 1.00 36.50 956 GLY A C 1
ATOM 7748 O O . GLY A 1 956 ? -24.412 2.752 27.871 1.00 36.50 956 GLY A O 1
ATOM 7749 N N . THR A 1 957 ? -23.484 4.518 26.893 1.00 27.69 957 THR A N 1
ATOM 7750 C CA . THR A 1 957 ? -24.780 5.180 26.626 1.00 27.69 957 THR A CA 1
ATOM 7751 C C . THR A 1 957 ? -25.242 5.021 25.173 1.00 27.69 957 THR A C 1
ATOM 7753 O O . THR A 1 957 ? -25.138 5.913 24.337 1.00 27.69 957 THR A O 1
ATOM 7756 N N . ARG A 1 958 ? -25.869 3.880 24.852 1.00 27.88 958 ARG A N 1
ATOM 7757 C CA . ARG A 1 958 ? -26.776 3.809 23.690 1.00 27.88 958 ARG A CA 1
ATOM 7758 C C . ARG A 1 958 ? -28.147 4.356 24.076 1.00 27.88 958 ARG A C 1
ATOM 7760 O O . ARG A 1 958 ? -28.862 3.697 24.828 1.00 27.88 958 ARG A O 1
ATOM 7767 N N . ARG A 1 959 ? -28.531 5.495 23.491 1.00 29.64 959 ARG A N 1
ATOM 7768 C CA . ARG A 1 959 ? -29.909 5.869 23.106 1.00 29.64 959 ARG A CA 1
ATOM 7769 C C . ARG A 1 959 ? -29.857 7.179 22.312 1.00 29.64 959 ARG A C 1
ATOM 7771 O O . ARG A 1 959 ? -29.812 8.250 22.902 1.00 29.64 959 ARG A O 1
ATOM 7778 N N . SER A 1 960 ? -29.903 7.108 20.984 1.00 25.42 960 SER A N 1
ATOM 7779 C CA . SER A 1 960 ? -30.370 8.244 20.188 1.00 25.42 960 SER A CA 1
ATOM 7780 C C . SER A 1 960 ? -31.874 8.396 20.441 1.00 25.42 960 SER A C 1
ATOM 7782 O O . SER A 1 960 ? -32.685 7.571 20.021 1.00 25.42 960 SER A O 1
ATOM 7784 N N . ILE A 1 961 ? -32.239 9.406 21.227 1.00 26.62 961 ILE A N 1
ATOM 7785 C CA . ILE A 1 961 ? -33.615 9.884 21.383 1.00 26.62 961 ILE A CA 1
ATOM 7786 C C . ILE A 1 961 ? -33.729 11.116 20.476 1.00 26.62 961 ILE A C 1
ATOM 7788 O O . ILE A 1 961 ? -32.895 12.007 20.620 1.00 26.62 961 ILE A O 1
ATOM 7792 N N . PRO A 1 962 ? -34.714 11.208 19.566 1.00 24.42 962 PRO A N 1
ATOM 7793 C CA . PRO A 1 962 ? -34.992 12.461 18.877 1.00 24.42 962 PRO A CA 1
ATOM 7794 C C . PRO A 1 962 ? -35.626 13.438 19.877 1.00 24.42 962 PRO A C 1
ATOM 7796 O O . PRO A 1 962 ? -36.603 13.094 20.551 1.00 24.42 962 PRO A O 1
ATOM 7799 N N . VAL A 1 963 ? -35.059 14.636 19.994 1.00 23.97 963 VAL A N 1
ATOM 7800 C CA . VAL A 1 963 ? -35.650 15.765 20.719 1.00 23.97 963 VAL A CA 1
ATOM 7801 C C . VAL A 1 963 ? -35.941 16.847 19.684 1.00 23.97 963 VAL A C 1
ATOM 7803 O O . VAL A 1 963 ? -35.016 17.376 19.082 1.00 23.97 963 VAL A O 1
ATOM 7806 N N . GLU A 1 964 ? -37.222 17.143 19.466 1.00 26.05 964 GLU A N 1
ATOM 7807 C CA . GLU A 1 964 ? -37.659 18.411 18.873 1.00 26.05 964 GLU A CA 1
ATOM 7808 C C . GLU A 1 964 ? -37.476 19.507 19.928 1.00 26.05 964 GLU A C 1
ATOM 7810 O O . GLU A 1 964 ? -37.948 19.358 21.062 1.00 26.05 964 GLU A O 1
ATOM 7815 N N . LEU A 1 965 ? -36.810 20.600 19.561 1.00 24.09 965 LEU A N 1
ATOM 7816 C CA . LEU A 1 965 ? -36.815 21.843 20.323 1.00 24.09 965 LEU A CA 1
ATOM 7817 C C . LEU A 1 965 ? -37.319 22.966 19.418 1.00 24.09 965 LEU A C 1
ATOM 7819 O O . LEU A 1 965 ? -36.723 23.294 18.399 1.00 24.09 965 LEU A O 1
ATOM 7823 N N . GLU A 1 966 ? -38.458 23.508 19.828 1.00 24.72 966 GLU A N 1
ATOM 7824 C CA . GLU A 1 966 ? -39.076 24.737 19.351 1.00 24.72 966 GLU A CA 1
ATOM 7825 C C . GLU A 1 966 ? -38.213 25.920 19.824 1.00 24.72 966 GLU A C 1
ATOM 7827 O O . GLU A 1 966 ? -38.055 26.126 21.031 1.00 24.72 966 GLU A O 1
ATOM 7832 N N . VAL A 1 967 ? -37.638 26.685 18.893 1.00 26.62 967 VAL A N 1
ATOM 7833 C CA . VAL A 1 967 ? -36.991 27.972 19.186 1.00 26.62 967 VAL A CA 1
ATOM 7834 C C . VAL A 1 967 ? -38.037 29.060 18.963 1.00 26.62 967 VAL A C 1
ATOM 7836 O O . VAL A 1 967 ? -38.553 29.205 17.859 1.00 26.62 967 VAL A O 1
ATOM 7839 N N . LYS A 1 968 ? -38.375 29.810 20.016 1.00 24.83 968 LYS A N 1
ATOM 7840 C CA . LYS A 1 968 ? -39.109 31.074 19.888 1.00 24.83 968 LYS A CA 1
ATOM 7841 C C . LYS A 1 968 ? -38.112 32.221 19.937 1.00 24.83 968 LYS A C 1
ATOM 7843 O O . LYS A 1 968 ? -37.338 32.311 20.886 1.00 24.83 968 LYS A O 1
ATOM 7848 N N . GLU A 1 969 ? -38.157 33.064 18.914 1.00 29.23 969 GLU A N 1
ATOM 7849 C CA . GLU A 1 969 ? -37.395 34.306 18.816 1.00 29.23 969 GLU A CA 1
ATOM 7850 C C . GLU A 1 969 ? -37.865 35.347 19.838 1.00 29.23 969 GLU A C 1
ATOM 7852 O O . GLU A 1 969 ? -39.054 35.462 20.146 1.00 29.23 969 GLU A O 1
ATOM 7857 N N . GLY A 1 970 ? -36.908 36.128 20.335 1.00 25.42 970 GLY A N 1
ATOM 7858 C CA . GLY A 1 970 ? -37.152 37.303 21.161 1.00 25.42 970 GLY A CA 1
ATOM 7859 C C . GLY A 1 970 ? -35.875 37.809 21.831 1.00 25.42 970 GLY A C 1
ATOM 7860 O O . GLY A 1 970 ? -35.603 37.414 22.959 1.00 25.42 970 GLY A O 1
ATOM 7861 N N . ASN A 1 971 ? -35.102 38.614 21.086 1.00 25.72 971 ASN A N 1
ATOM 7862 C CA . ASN A 1 971 ? -34.390 39.863 21.448 1.00 25.72 971 ASN A CA 1
ATOM 7863 C C . ASN A 1 971 ? -34.214 40.179 22.954 1.00 25.72 971 ASN A C 1
ATOM 7865 O O . ASN A 1 971 ? -35.144 40.012 23.732 1.00 25.72 971 ASN A O 1
ATOM 7869 N N . THR A 1 972 ? -33.143 40.770 23.488 1.00 25.55 972 THR A N 1
ATOM 7870 C CA . THR A 1 972 ? -31.917 41.447 23.017 1.00 25.55 972 THR A CA 1
ATOM 7871 C C . THR A 1 972 ? -31.102 41.775 24.289 1.00 25.55 972 THR A C 1
ATOM 7873 O O . THR A 1 972 ? -31.631 41.712 25.397 1.00 25.55 972 THR A O 1
ATOM 7876 N N . PHE A 1 973 ? -29.831 42.147 24.118 1.00 28.23 973 PHE A N 1
ATOM 7877 C CA . PHE A 1 973 ? -28.889 42.662 25.125 1.00 28.23 973 PHE A CA 1
ATOM 7878 C C . PHE A 1 973 ? -29.454 43.649 26.173 1.00 28.23 973 PHE A C 1
ATOM 7880 O O . PHE A 1 973 ? -30.191 44.569 25.828 1.00 28.23 973 PHE A O 1
ATOM 7887 N N . SER A 1 974 ? -28.937 43.563 27.406 1.00 23.86 974 SER A N 1
ATOM 7888 C CA . SER A 1 974 ? -28.519 44.741 28.185 1.00 23.86 974 SER A CA 1
ATOM 7889 C C . SER A 1 974 ? -27.391 44.369 29.156 1.00 23.86 974 SER A C 1
ATOM 7891 O O . SER A 1 974 ? -27.513 43.399 29.904 1.00 23.86 974 SER A O 1
ATOM 7893 N N . ASP A 1 975 ? -26.318 45.153 29.108 1.00 26.83 975 ASP A N 1
ATOM 7894 C CA . ASP A 1 975 ? -25.099 45.083 29.918 1.00 26.83 975 ASP A CA 1
ATOM 7895 C C . ASP A 1 975 ? -25.296 45.264 31.439 1.00 26.83 975 ASP A C 1
ATOM 7897 O O . ASP A 1 975 ? -26.335 45.728 31.906 1.00 26.83 975 ASP A O 1
ATOM 7901 N N . ALA A 1 976 ? -24.183 45.015 32.146 1.00 26.80 976 ALA A N 1
ATOM 7902 C CA . ALA A 1 976 ? -23.772 45.509 33.469 1.00 26.80 976 ALA A CA 1
ATOM 7903 C C . ALA A 1 976 ? -24.165 44.683 34.712 1.00 26.80 976 ALA A C 1
ATOM 7905 O O . ALA A 1 976 ? -25.250 44.821 35.271 1.00 26.80 976 ALA A O 1
ATOM 7906 N N . MET A 1 977 ? -23.205 43.907 35.232 1.00 29.00 977 MET A N 1
ATOM 7907 C CA . MET A 1 977 ? -22.277 44.360 36.289 1.00 29.00 977 MET A CA 1
ATOM 7908 C C . MET A 1 977 ? -21.076 43.422 36.417 1.00 29.00 977 MET A C 1
ATOM 7910 O O . MET A 1 977 ? -21.276 42.193 36.288 1.00 29.00 977 MET A O 1
#

Sequence (977 aa):
MKIKIYLKIKKEKKEAQKVNAFKVYSKGFRKKLSIFLFIYTRPGLGKLAEAGPGIKDIDILYGLQIFFGVGNVYLNKNGKSAIYIVRKLKDITNVIIPHFDSYPLISQKRADYLLFRQAIYLLLDGKAQYSIGGIHEILSIKASMNNGLSDKLKINFPTVLPLPRPVVSFNVSLVFSVFQHVRDEALLTKIIDYLDCGRLEKALTRPDGVNFTVNKFSDIKEKVISFFLNCPLQGVKYRDYLDFVKVAKIIEVKGHLTVEGLNQIRAIKAGNIYSMTNNSVQYHVESLEDLRVIIDHFDIYPLITKKQADYLLFKSSYELIKNKKHLTKQGLIQLLSFKATLNNGEAVKLSFIITQHIRDGYLMKSLIEYLGCGNVNININRNTVDFKVTTFSYLKDVIIPFFEKYPIHTVKAKNYEDFRKIAKLIQNKTHLSVEGLNQIRNIKADKYTENVKNKNLDSLNPFFVTGFSDGEACFHLSIGKNSKYKIGYYVNPGFSIAFHRKDTALLKKIQAYFGGIGTISLRKGEFAQFRVFSLEDLNIIINHFDKYPLITQKKIDYEFFKKALELIKNKQHLTKDGFNKIVALRASMNKGLPENLKNKEKPSIKLGIQITQHNRDAELINRLTTFFNCGRVENLLRAPAVNFVVTKLSDITDNIVPFFVDYHLVGSKADDFEDFKKIASMMTLKVHLTKEGLEKIIQIKSALILILIAFPSFKLLYLMDEYPDFLNTDNEFIEFDSYLVPESDLEDGGLRMLEVDNRVILPELTHVNNPESLELEHINSGKPTTSSIINKILLNQNLLVTDSKLEELLKVKGVEFDLPISTPKNKELFSELSGKSKYKGFSGVYIFIHVNTGHKYVGSSNLLRRRLDYYFKGDFTLIGKFLPLLHKEGLKAFKLIIFKLDSNKFSIKDALILEQYHLLNKEFNLNTLRVVNAGSSKDELVDKMQKERRDTYILGTRRSIPVELEVKEGNTFSDAM

Radius of gyration: 41.88 Å; chains: 1; bounding box: 107×78×106 Å